Protein AF-A0A316TMM2-F1 (afdb_monomer_lite)

Radius of gyration: 37.66 Å; chains: 1; bounding box: 74×86×118 Å

pLDDT: mean 80.32, std 15.24, range [30.0, 97.62]

Organism: NCBI:txid2201891

Secondary structure (DSSP, 8-state):
-PPPP--EEEEETTEEEEEEESSTT-S-EEEEEESSHHHHHHHHHHHHHHHHTTPPPP--S-SS--------PPPHHHHHHHHHIIIIIIS--S-HHHHHHHHHHHHHHHHHHHHTT--GGG--HHHHHHHHHHHHS--------PPTT--TT-EEEHHHHTTSTTPPPHHHHHHHHHTTSS--S-TTSSS-EEEHHHHHSTTTS-TTS----S--SSSPPPHHHHHHHHHHHHHHHHHHHHTT-----TTTT-PPPPPSSPPPPPPPP--HHHHHHHHTTS-HHHHHHHHHHHHH---HHHHTT-BGGGEE---TTS-EEEEE--EEEEEEEEE-TTS-EEEEEEES--SSGGG-EEEEEPHHHHHHHHHHHHHHTB-TT--B-TTSBSS--SSSTT---HHHHHHHHHHHHHHTT---S-GGG-SSS-----HHHHHHHHHHHHHHTT--HHHHHHHHTSS--S----TT--TT-GGGHHHHHHHHHHHHHHHHH-TT-SS--BS--S-SGGGTTTTTSHHHHHHHHHHTTSB---B-TTS-BEE-HHHHHHHTTS-HHHHHHHHHTTSS-EEEESSSSTT-EEEEEHHHHHHHHHHHHTSEEHHHHHHHTTS-HHHHHHHHHHTT---EE-SSS-EEE-HHHHHHHHHHHHHHHHHHHHEEEHHHHHHHTTS-HHHHHHHHHTTSS-EEPPPTTS--EEEHHHHHHHHHHS--TT---------EEEHHHHHHHH---HHHHHHHHHTTSS-EEEETTEEEEEHHHHHHHHHHH-GGGHHHHH-

Sequence (787 aa):
MSRKLTGSKKRTGAGWTASLPIHRGATKRHAYTFATEDAADRWIAAGITAIESGTSLPVPDTDRPPGRSAETGTAFRAMADPWHAEYYEELRRGKHDRATATKGHLK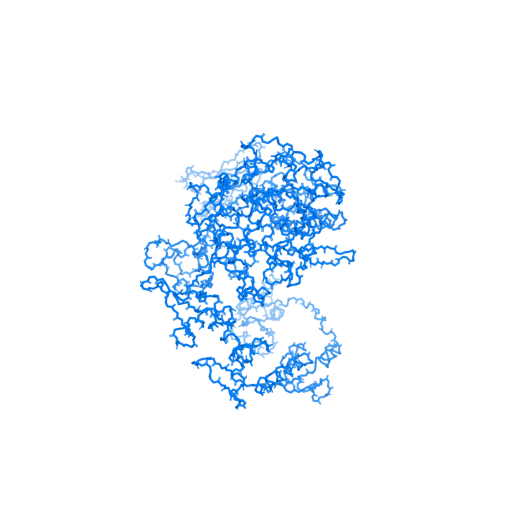RIATFMDERGLTLETMTRQEVKALQASLTRSTTQATVTVPEGIDPTDLVTMAEALALPNMASKSTLKRRKAEGKLVAVDPSATVHRFLVADLYSENILGPTGELRRGPRTGGSLSQDVANDVMWTFHEVCAYALDHGVKVPQDRGSLKMHLTDRLPSAPRQPVSLTRCADIASRLHVVHQLVLWLMRILGLRISEAYGIRVHDVLDQGAGQYGAVAVKAQGGKKFSRTAPHGATVTSDDKEELKTTNSKRVLVVPPVLMDLIRIVIAVFHTDAEGVIRQEARLVPGLRRRDAGGQAAFRKALANAAGAANVDCTPEEDVIDEMFSCTPHDMRRTILSDLDRLEVKDSHTQRFAGHLAGTAVLHRSYLLDDPKLRPAKNIATLIQRELTTNLPVGLAIPTTIRCTTGNQGYLALDGPRIDAELAERGALVLMTDEGGEPLVATAEAAALWDVTPKTARLWMAEGRVPSIPWGGRGSGQERRVRLSDAMALRERLSDRVTLARLADEVHTTYHAVYQLVRAQGLELEAWGERDFIVPATTASWLREHYRHQSELHGRAVPYSVAATTLGTTVAAVEHLVDDGTLDKDERAHDGRRMVTRESLAAAQEMRPSNNRKATEPPVELVTWAEVSTLTGLTGGEIGALVADGTLVRQQYKRRRHVTRVSVLRYLLEHAPDRLQIASD

InterPro domains:
  IPR011010 DNA breaking-rejoining enzyme, catalytic core [SSF56349] (279-462)
  IPR013762 Integrase-like, catalytic domain superfamily [G3DSA:1.10.443.10] (271-477)

Structure (mmCIF, N/CA/C/O backbone):
data_AF-A0A316TMM2-F1
#
_entry.id   AF-A0A316TMM2-F1
#
loop_
_atom_site.group_PDB
_atom_site.id
_atom_site.type_symbol
_atom_site.label_atom_id
_atom_site.label_alt_id
_atom_site.label_comp_id
_atom_site.label_asym_id
_atom_site.label_entity_id
_atom_site.label_seq_id
_atom_site.pdbx_PDB_ins_code
_atom_site.Cartn_x
_atom_site.Cartn_y
_atom_site.Cartn_z
_atom_site.occupancy
_atom_site.B_iso_or_equiv
_atom_site.auth_seq_id
_atom_site.auth_comp_id
_atom_site.auth_asym_id
_atom_site.auth_atom_id
_atom_site.pdbx_PDB_model_num
ATOM 1 N N . MET A 1 1 ? -0.887 15.458 85.164 1.00 46.91 1 MET A N 1
ATOM 2 C CA . MET A 1 1 ? -2.191 14.991 84.641 1.00 46.91 1 MET A CA 1
ATOM 3 C C . MET A 1 1 ? -2.448 15.652 83.293 1.00 46.91 1 MET A C 1
ATOM 5 O O . MET A 1 1 ? -2.540 16.872 83.238 1.00 46.91 1 MET A O 1
ATOM 9 N N . SER A 1 2 ? -2.464 14.891 82.198 1.00 57.72 2 SER A N 1
ATOM 10 C CA . SER A 1 2 ? -2.708 15.433 80.852 1.00 57.72 2 SER A CA 1
ATOM 11 C C . SER A 1 2 ? -4.160 15.903 80.709 1.00 57.72 2 SER A C 1
ATOM 13 O O . SER A 1 2 ? -5.068 15.176 81.109 1.00 57.72 2 SER A O 1
ATOM 15 N N . ARG A 1 3 ? -4.389 17.091 80.126 1.00 69.19 3 ARG A N 1
ATOM 16 C CA . ARG A 1 3 ? -5.742 17.593 79.815 1.00 69.19 3 ARG A CA 1
ATOM 17 C C . ARG A 1 3 ? -6.507 16.569 78.966 1.00 69.19 3 ARG A C 1
ATOM 19 O O . ARG A 1 3 ? -5.929 15.972 78.058 1.00 69.19 3 ARG A O 1
ATOM 26 N N . LYS A 1 4 ? -7.800 16.390 79.259 1.00 78.81 4 LYS A N 1
ATOM 27 C CA . LYS A 1 4 ? -8.692 15.486 78.518 1.00 78.81 4 LYS A CA 1
ATOM 28 C C . LYS A 1 4 ? -8.709 15.886 77.037 1.00 78.81 4 LYS A C 1
ATOM 30 O O . LYS A 1 4 ? -8.880 17.065 76.718 1.00 78.81 4 LYS A O 1
ATOM 35 N N . LEU A 1 5 ? -8.488 14.918 76.149 1.00 84.94 5 LEU A N 1
ATOM 36 C CA . LEU A 1 5 ? -8.497 15.141 74.706 1.00 84.94 5 LEU A CA 1
ATOM 37 C C . LEU A 1 5 ? -9.923 15.519 74.282 1.00 84.94 5 LEU A C 1
ATOM 39 O O . LEU A 1 5 ? -10.862 14.780 74.561 1.00 84.94 5 LEU A O 1
ATOM 43 N N . THR A 1 6 ? -10.094 16.681 73.655 1.00 84.75 6 THR A N 1
ATOM 44 C CA . THR A 1 6 ? -11.406 17.175 73.214 1.00 84.75 6 THR A CA 1
ATOM 45 C C . THR A 1 6 ? -11.407 17.420 71.705 1.00 84.75 6 THR A C 1
ATOM 47 O O . THR A 1 6 ? -10.513 18.068 71.144 1.00 84.75 6 THR A O 1
ATOM 50 N N . GLY A 1 7 ? -12.410 16.855 71.030 1.00 89.12 7 GLY A N 1
ATOM 51 C CA . GLY A 1 7 ? -12.741 17.191 69.647 1.00 89.12 7 GLY A CA 1
ATOM 52 C C . GLY A 1 7 ? -13.481 18.522 69.572 1.00 89.12 7 GLY A C 1
ATOM 53 O O . GLY A 1 7 ? -14.107 18.947 70.541 1.00 89.12 7 GLY A O 1
ATOM 54 N N . SER A 1 8 ? -13.402 19.189 68.425 1.00 91.75 8 SER A N 1
ATOM 55 C CA . SER A 1 8 ? -14.227 20.361 68.124 1.00 91.75 8 SER A CA 1
ATOM 56 C C . SER A 1 8 ? -15.197 20.018 67.001 1.00 91.75 8 SER A C 1
ATOM 58 O O . SER A 1 8 ? -14.819 19.341 66.049 1.00 91.75 8 SER A O 1
ATOM 60 N N . LYS A 1 9 ? -16.440 20.492 67.097 1.00 94.69 9 LYS A N 1
ATOM 61 C CA . LYS A 1 9 ? -17.416 20.442 66.005 1.00 94.69 9 LYS A CA 1
ATOM 62 C C . LYS A 1 9 ? -17.985 21.830 65.741 1.00 94.69 9 LYS A C 1
ATOM 64 O O . LYS A 1 9 ? -18.152 22.618 66.669 1.00 94.69 9 LYS A O 1
ATOM 69 N N . LYS A 1 10 ? -18.255 22.143 64.476 1.00 94.38 10 LYS A N 1
ATOM 70 C CA . LYS A 1 10 ? -18.829 23.418 64.032 1.00 94.38 10 LYS A CA 1
ATOM 71 C C . LYS A 1 10 ? -19.874 23.159 62.952 1.00 94.38 10 LYS A C 1
ATOM 73 O O . LYS A 1 10 ? -19.601 22.437 61.996 1.00 94.38 10 LYS A O 1
ATOM 78 N N . ARG A 1 11 ? -21.043 23.790 63.070 1.00 91.81 11 ARG A N 1
ATOM 79 C CA . ARG A 1 11 ? -22.065 23.773 62.017 1.00 91.81 11 ARG A CA 1
ATOM 80 C C . ARG A 1 11 ? -21.633 24.658 60.841 1.00 91.81 11 ARG A C 1
ATOM 82 O O . ARG A 1 11 ? -21.209 25.797 61.044 1.00 91.81 11 ARG A O 1
ATOM 89 N N . THR A 1 12 ? -21.724 24.136 59.623 1.00 88.94 12 THR A N 1
ATOM 90 C CA . THR A 1 12 ? -21.399 24.811 58.357 1.00 88.94 12 THR A CA 1
ATOM 91 C C . THR A 1 12 ? -22.572 24.695 57.376 1.00 88.94 12 THR A C 1
ATOM 93 O O . THR A 1 12 ? -23.531 23.966 57.624 1.00 88.94 12 THR A O 1
ATOM 96 N N . GLY A 1 13 ? -22.517 25.409 56.245 1.00 74.88 13 GLY A N 1
ATOM 97 C CA . GLY A 1 13 ? -23.555 25.322 55.205 1.00 74.88 13 GLY A CA 1
ATOM 98 C C . GLY A 1 13 ? -23.685 23.937 54.552 1.00 74.88 13 GLY A C 1
ATOM 99 O O . GLY A 1 13 ? -24.710 23.654 53.946 1.00 74.88 13 GLY A O 1
ATOM 100 N N . ALA A 1 14 ? -22.677 23.071 54.703 1.00 76.50 14 ALA A N 1
ATOM 101 C CA . ALA A 1 14 ? -22.643 21.713 54.158 1.00 76.50 14 ALA A CA 1
ATOM 102 C C . ALA A 1 14 ? -22.903 20.617 55.216 1.00 76.50 14 ALA A C 1
ATOM 104 O O . ALA A 1 14 ? -22.797 19.436 54.897 1.00 76.50 14 ALA A O 1
ATOM 105 N N . GLY A 1 15 ? -23.216 20.987 56.467 1.00 91.12 15 GLY A N 1
ATOM 106 C CA . GLY A 1 15 ? -23.473 20.047 57.564 1.00 91.12 15 GLY A CA 1
ATOM 107 C C . GLY A 1 15 ? -22.691 20.377 58.838 1.00 91.12 15 GLY A C 1
ATOM 108 O O . GLY A 1 15 ? -22.650 21.522 59.285 1.00 91.12 15 GLY A O 1
ATOM 109 N N . TRP A 1 16 ? -22.073 19.370 59.447 1.00 94.06 16 TRP A N 1
ATOM 110 C CA . TRP A 1 16 ? -21.306 19.466 60.687 1.00 94.06 16 TRP A CA 1
ATOM 111 C C . TRP A 1 16 ? -19.852 19.088 60.447 1.00 94.06 16 TRP A C 1
ATOM 113 O O . TRP A 1 16 ? -19.550 17.950 60.111 1.00 94.06 16 TRP A O 1
ATOM 123 N N . THR A 1 17 ? -18.932 20.028 60.634 1.00 93.94 17 THR A N 1
ATOM 124 C CA . THR A 1 17 ? -17.498 19.759 60.515 1.00 93.94 17 THR A CA 1
ATOM 125 C C . THR A 1 17 ? -16.932 19.406 61.884 1.00 93.94 17 THR A C 1
ATOM 127 O O . THR A 1 17 ? -16.938 20.250 62.781 1.00 93.94 17 THR A O 1
ATOM 130 N N . ALA A 1 18 ? -16.434 18.181 62.047 1.00 95.12 18 ALA A N 1
ATOM 131 C CA . ALA A 1 18 ? -15.728 17.720 63.241 1.00 95.12 18 ALA A CA 1
ATOM 132 C C . ALA A 1 18 ? -14.215 17.715 63.019 1.00 95.12 18 ALA A C 1
ATOM 134 O O . ALA A 1 18 ? -13.751 17.448 61.914 1.00 95.12 18 ALA A O 1
ATOM 135 N N . SER A 1 19 ? -13.436 17.989 64.068 1.00 94.44 19 SER A N 1
ATOM 136 C CA . SER A 1 19 ? -11.977 18.040 64.011 1.00 94.44 19 SER A CA 1
ATOM 137 C C . SER A 1 19 ? -11.296 17.478 65.261 1.00 94.44 19 SER A C 1
ATOM 139 O O . SER A 1 19 ? -11.623 17.858 66.391 1.00 94.44 19 SER A O 1
ATOM 141 N N . LEU A 1 20 ? -10.267 16.650 65.051 1.00 94.38 20 LEU A N 1
ATOM 142 C CA . LEU A 1 20 ? -9.428 16.025 66.081 1.00 94.38 20 LEU A CA 1
ATOM 143 C C . LEU A 1 20 ? -7.930 16.114 65.728 1.00 94.38 20 LEU A C 1
ATOM 145 O O . LEU A 1 20 ? -7.584 16.075 64.549 1.00 94.38 20 LEU A O 1
ATOM 149 N N . PRO A 1 21 ? -7.025 16.238 66.717 1.00 90.56 21 PRO A N 1
ATOM 150 C CA . PRO A 1 21 ? -5.578 16.175 66.483 1.00 90.56 21 PRO A CA 1
ATOM 151 C C . PRO A 1 21 ? -5.151 14.785 65.984 1.00 90.56 21 PRO A C 1
ATOM 153 O O . PRO A 1 21 ? -5.774 13.798 66.344 1.00 90.56 21 PRO A O 1
ATOM 156 N N . ILE A 1 22 ? -4.090 14.691 65.173 1.00 87.56 22 ILE A N 1
ATOM 157 C CA . ILE A 1 22 ? -3.657 13.407 64.566 1.00 87.56 22 ILE A CA 1
ATOM 158 C C . ILE A 1 22 ? -3.172 12.398 65.627 1.00 87.56 22 ILE A C 1
ATOM 160 O O . ILE A 1 22 ? -3.394 11.201 65.499 1.00 87.56 22 ILE A O 1
ATOM 164 N N . HIS A 1 23 ? -2.524 12.888 66.683 1.00 87.00 23 HIS A N 1
ATOM 165 C CA . HIS A 1 23 ? -2.129 12.131 67.873 1.00 87.00 23 HIS A CA 1
ATOM 166 C C . HIS A 1 23 ? -2.121 13.068 69.091 1.00 87.00 23 HIS A C 1
ATOM 168 O O . HIS A 1 23 ? -2.239 14.292 68.953 1.00 87.00 23 HIS A O 1
ATOM 174 N N . ARG A 1 24 ? -1.988 12.525 70.308 1.00 84.88 24 ARG A N 1
ATOM 175 C CA . ARG A 1 24 ? -1.976 13.329 71.541 1.00 84.88 24 ARG A CA 1
ATOM 176 C C . ARG A 1 24 ? -0.787 14.304 71.527 1.00 84.88 24 ARG A C 1
ATOM 178 O O . ARG A 1 24 ? 0.359 13.884 71.455 1.00 84.88 24 ARG A O 1
ATOM 185 N N . GLY A 1 25 ? -1.076 15.606 71.599 1.00 80.88 25 GLY A N 1
ATOM 186 C CA . GLY A 1 25 ? -0.070 16.678 71.543 1.00 80.88 25 GLY A CA 1
ATOM 187 C C . GLY A 1 25 ? 0.199 17.254 70.146 1.00 80.88 25 GLY A C 1
ATOM 188 O O . GLY A 1 25 ? 0.911 18.250 70.043 1.00 80.88 25 GLY A O 1
ATOM 189 N N . ALA A 1 26 ? -0.395 16.699 69.082 1.00 84.12 26 ALA A N 1
ATOM 190 C CA . ALA A 1 26 ? -0.230 17.220 67.726 1.00 84.12 26 ALA A CA 1
ATOM 191 C C . ALA A 1 26 ? -0.921 18.583 67.539 1.00 84.12 26 ALA A C 1
ATOM 193 O O . ALA A 1 26 ? -2.089 18.759 67.892 1.00 84.12 26 ALA A O 1
ATOM 194 N N . THR A 1 27 ? -0.226 19.525 66.898 1.00 81.44 27 THR A N 1
ATOM 195 C CA . THR A 1 27 ? -0.808 20.798 66.434 1.00 81.44 27 THR A CA 1
ATOM 196 C C . THR A 1 27 ? -1.658 20.618 65.176 1.00 81.44 27 THR A C 1
ATOM 198 O O . THR A 1 27 ? -2.651 21.321 64.995 1.00 81.44 27 THR A O 1
ATOM 201 N N . LYS A 1 28 ? -1.310 19.649 64.318 1.00 83.38 28 LYS A N 1
ATOM 202 C CA . LYS A 1 28 ? -2.111 19.281 63.143 1.00 83.38 28 LYS A CA 1
ATOM 203 C C . LYS A 1 28 ? -3.368 18.517 63.555 1.00 83.38 28 LYS A C 1
ATOM 205 O O . LYS A 1 28 ? -3.311 17.607 64.384 1.00 83.38 28 LYS A O 1
ATOM 210 N N . ARG A 1 29 ? -4.493 18.868 62.928 1.00 92.31 29 ARG A N 1
ATOM 211 C CA . ARG A 1 29 ? -5.802 18.243 63.138 1.00 92.31 29 ARG A CA 1
ATOM 212 C C . ARG A 1 29 ? -6.360 17.719 61.819 1.00 92.31 29 ARG A C 1
ATOM 214 O O . ARG A 1 29 ? -6.248 18.400 60.805 1.00 92.31 29 ARG A O 1
ATOM 221 N N . HIS A 1 30 ? -6.987 16.547 61.849 1.00 91.81 30 HIS A N 1
ATOM 222 C CA . HIS A 1 30 ? -7.871 16.095 60.779 1.00 91.81 30 HIS A CA 1
ATOM 223 C C . HIS A 1 30 ? -9.263 16.672 61.004 1.00 91.81 30 HIS A C 1
ATOM 225 O O . HIS A 1 30 ? -9.721 16.763 62.145 1.00 91.81 30 HIS A O 1
ATOM 231 N N . ALA A 1 31 ? -9.914 17.088 59.922 1.00 91.75 31 ALA A N 1
ATOM 232 C CA . ALA A 1 31 ? -11.282 17.571 59.946 1.00 91.75 31 ALA A CA 1
ATOM 233 C C . ALA A 1 31 ? -12.093 16.908 58.832 1.00 91.75 31 ALA A C 1
ATOM 235 O O . ALA A 1 31 ? -11.601 16.786 57.712 1.00 91.75 31 ALA A O 1
ATOM 236 N N . TYR A 1 32 ? -13.325 16.517 59.147 1.00 91.12 32 TYR A N 1
ATOM 237 C CA . TYR A 1 32 ? -14.276 15.924 58.209 1.00 91.12 32 TYR A CA 1
ATOM 238 C C . TYR A 1 32 ? -15.649 16.566 58.379 1.00 91.12 32 TYR A C 1
ATOM 240 O O . TYR A 1 32 ? -15.996 17.018 59.473 1.00 91.12 32 TYR A O 1
ATOM 248 N N . THR A 1 33 ? -16.424 16.614 57.297 1.00 88.88 33 THR A N 1
ATOM 249 C CA . THR A 1 33 ? -17.780 17.172 57.293 1.00 88.88 33 THR A CA 1
ATOM 250 C C . THR A 1 33 ? -18.802 16.049 57.180 1.00 88.88 33 THR A C 1
ATOM 252 O O . THR A 1 33 ? -18.684 15.178 56.326 1.00 88.88 33 THR A O 1
ATOM 255 N N . PHE A 1 34 ? -19.807 16.090 58.047 1.00 89.69 34 PHE A N 1
ATOM 256 C CA . PHE A 1 34 ? -20.859 15.094 58.191 1.00 89.69 34 PHE A CA 1
ATOM 257 C C . PHE A 1 34 ? -22.221 15.725 57.912 1.00 89.69 34 PHE A C 1
ATOM 259 O O . PHE A 1 34 ? -22.448 16.886 58.248 1.00 89.69 34 PHE A O 1
ATOM 266 N N . ALA A 1 35 ? -23.154 14.958 57.349 1.00 83.38 35 ALA A N 1
ATOM 267 C CA . ALA A 1 35 ? -24.509 15.448 57.090 1.00 83.38 35 ALA A CA 1
ATOM 268 C C . ALA A 1 35 ? -25.302 15.728 58.384 1.00 83.38 35 ALA A C 1
ATOM 270 O O . ALA A 1 35 ? -26.128 16.638 58.417 1.00 83.38 35 ALA A O 1
ATOM 271 N N . THR A 1 36 ? -25.035 14.977 59.461 1.00 90.88 36 THR A N 1
ATOM 272 C CA . THR A 1 36 ? -25.742 15.084 60.747 1.00 90.88 36 THR A CA 1
ATOM 273 C C . THR A 1 36 ? -24.783 15.297 61.916 1.00 90.88 36 THR A C 1
ATOM 275 O O . THR A 1 36 ? -23.612 14.915 61.860 1.00 90.88 36 THR A O 1
ATOM 278 N N . GLU A 1 37 ? -25.295 15.906 62.987 1.00 93.69 37 GLU A N 1
ATOM 279 C CA . GLU A 1 37 ? -24.535 16.142 64.218 1.00 93.69 37 GLU A CA 1
ATOM 280 C C . GLU A 1 37 ? -24.121 14.820 64.882 1.00 93.69 37 GLU A C 1
ATOM 282 O O . GLU A 1 37 ? -22.956 14.644 65.228 1.00 93.69 37 GLU A O 1
ATOM 287 N N . ASP A 1 38 ? -25.027 13.839 64.926 1.00 89.88 38 ASP A N 1
ATOM 288 C CA . ASP A 1 38 ? -24.767 12.510 65.495 1.00 89.88 38 ASP A CA 1
ATOM 289 C C . ASP A 1 38 ? -23.638 11.755 64.777 1.00 89.88 38 ASP A C 1
ATOM 291 O O . ASP A 1 38 ? -22.884 10.995 65.388 1.00 89.88 38 ASP A O 1
ATOM 295 N N . ALA A 1 39 ? -23.500 11.929 63.458 1.00 87.44 39 ALA A N 1
ATOM 296 C CA . ALA A 1 39 ? -22.409 11.319 62.701 1.00 87.44 39 ALA A CA 1
ATOM 297 C C . ALA A 1 39 ? -21.058 11.973 63.035 1.00 87.44 39 ALA A C 1
ATOM 299 O O . ALA A 1 39 ? -20.068 11.262 63.222 1.00 87.44 39 ALA A O 1
ATOM 300 N N . ALA A 1 40 ? -21.039 13.300 63.188 1.00 92.44 40 ALA A N 1
ATOM 301 C CA . ALA A 1 40 ? -19.873 14.033 63.667 1.00 92.44 40 ALA A CA 1
ATOM 302 C C . ALA A 1 40 ? -19.483 13.612 65.097 1.00 92.44 40 ALA A C 1
ATOM 304 O O . ALA A 1 40 ? -18.301 13.399 65.369 1.00 92.44 40 ALA A O 1
ATOM 305 N N . ASP A 1 41 ? -20.458 13.418 65.988 1.00 92.50 41 ASP A N 1
ATOM 306 C CA . ASP A 1 41 ? -20.218 13.000 67.374 1.00 92.50 41 ASP A CA 1
ATOM 307 C C . ASP A 1 41 ? -19.685 11.570 67.477 1.00 92.50 41 ASP A C 1
ATOM 309 O O . ASP A 1 41 ? -18.711 11.326 68.193 1.00 92.50 41 ASP A O 1
ATOM 313 N N . ARG A 1 42 ? -20.246 10.629 66.707 1.00 91.31 42 ARG A N 1
ATOM 314 C CA . ARG A 1 42 ? -19.729 9.251 66.632 1.00 91.31 42 ARG A CA 1
ATOM 315 C C . ARG A 1 42 ? -18.298 9.206 66.112 1.00 91.31 42 ARG A C 1
ATOM 317 O O . ARG A 1 42 ? -17.479 8.467 66.656 1.00 91.31 42 ARG A O 1
ATOM 324 N N . TRP A 1 43 ? -17.979 10.015 65.102 1.00 94.56 43 TRP A N 1
ATOM 325 C CA . TRP A 1 43 ? -16.618 10.098 64.582 1.00 94.56 43 TRP A CA 1
ATOM 326 C C . TRP A 1 43 ? -15.644 10.703 65.601 1.00 94.56 43 TRP A C 1
ATOM 328 O O . TRP A 1 43 ? -14.542 10.183 65.767 1.00 94.56 43 TRP A O 1
ATOM 338 N N . ILE A 1 44 ? -16.048 11.747 66.338 1.00 94.19 44 ILE A N 1
ATOM 339 C CA . ILE A 1 44 ? -15.223 12.316 67.414 1.00 94.19 44 ILE A CA 1
ATOM 340 C C . ILE A 1 44 ? -14.973 11.275 68.511 1.00 94.19 44 ILE A C 1
ATOM 342 O O . ILE A 1 44 ? -13.835 11.122 68.951 1.00 94.19 44 ILE A O 1
ATOM 346 N N . ALA A 1 45 ? -16.004 10.546 68.941 1.00 92.44 45 ALA A N 1
ATOM 347 C CA . ALA A 1 45 ? -15.867 9.512 69.962 1.00 92.44 45 ALA A CA 1
ATOM 348 C C . ALA A 1 45 ? -14.899 8.403 69.514 1.00 92.44 45 ALA A C 1
ATOM 350 O O . ALA A 1 45 ? -13.937 8.111 70.222 1.00 92.44 45 ALA A O 1
ATOM 351 N N . ALA A 1 46 ? -15.087 7.867 68.303 1.00 91.19 46 ALA A N 1
ATOM 352 C CA . ALA A 1 46 ? -14.216 6.839 67.737 1.00 91.19 46 ALA A CA 1
ATOM 353 C C . ALA A 1 46 ? -12.773 7.335 67.534 1.00 91.19 46 ALA A C 1
ATOM 355 O O . ALA A 1 46 ? -11.819 6.606 67.797 1.00 91.19 46 ALA A O 1
ATOM 356 N N . GLY A 1 47 ? -12.595 8.588 67.107 1.00 94.31 47 GLY A N 1
ATOM 357 C CA . GLY A 1 47 ? -11.279 9.193 66.929 1.00 94.31 47 GLY A CA 1
ATOM 358 C C . GLY A 1 47 ? -10.533 9.431 68.245 1.00 94.31 47 GLY A C 1
ATOM 359 O O . GLY A 1 47 ? -9.320 9.241 68.292 1.00 94.31 47 GLY A O 1
ATOM 360 N N . ILE A 1 48 ? -11.233 9.791 69.328 1.00 93.12 48 ILE A N 1
ATOM 361 C CA . ILE A 1 48 ? -10.626 9.889 70.666 1.00 93.12 4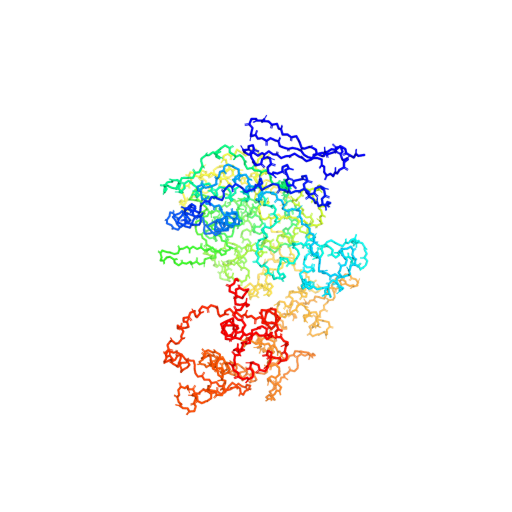8 ILE A CA 1
ATOM 362 C C . ILE A 1 48 ? -10.141 8.511 71.119 1.00 93.12 48 ILE A C 1
ATOM 364 O O . ILE A 1 48 ? -8.982 8.396 71.512 1.00 93.12 48 ILE A O 1
ATOM 368 N N . THR A 1 49 ? -10.974 7.473 70.989 1.00 90.12 49 THR A N 1
ATOM 369 C CA . THR A 1 49 ? -10.581 6.094 71.309 1.00 90.12 49 THR A CA 1
ATOM 370 C C . THR A 1 49 ? -9.362 5.665 70.498 1.00 90.12 49 THR A C 1
ATOM 372 O O . THR A 1 49 ? -8.408 5.165 71.082 1.00 90.12 49 THR A O 1
ATOM 375 N N . ALA A 1 50 ? -9.341 5.944 69.189 1.00 90.12 50 ALA A N 1
ATOM 376 C CA . ALA A 1 50 ? -8.233 5.571 68.315 1.00 90.12 50 ALA A CA 1
ATOM 377 C C . ALA A 1 50 ? -6.905 6.236 68.718 1.00 90.12 50 ALA A C 1
ATOM 379 O O . ALA A 1 50 ? -5.864 5.579 68.726 1.00 90.12 50 ALA A O 1
ATOM 380 N N . ILE A 1 51 ? -6.936 7.521 69.092 1.00 90.56 51 ILE A N 1
ATOM 381 C CA . ILE A 1 51 ? -5.749 8.250 69.565 1.00 90.56 51 ILE A CA 1
ATOM 382 C C . ILE A 1 51 ? -5.275 7.707 70.916 1.00 90.56 51 ILE A C 1
ATOM 384 O O . ILE A 1 51 ? -4.070 7.645 71.161 1.00 90.56 51 ILE A O 1
ATOM 388 N N . GLU A 1 52 ? -6.198 7.327 71.800 1.00 88.88 52 GLU A N 1
ATOM 389 C CA . GLU A 1 52 ? -5.865 6.747 73.103 1.00 88.88 52 GLU A CA 1
ATOM 390 C C . GLU A 1 52 ? -5.279 5.334 72.982 1.00 88.88 52 GLU A C 1
ATOM 392 O O . GLU A 1 52 ? -4.388 4.992 73.758 1.00 88.88 52 GLU A O 1
ATOM 397 N N . SER A 1 53 ? -5.688 4.556 71.975 1.00 86.19 53 SER A N 1
ATOM 398 C CA . SER A 1 53 ? -5.142 3.227 71.667 1.00 86.19 53 SER A CA 1
ATOM 399 C C . SER A 1 53 ? -3.930 3.234 70.725 1.00 86.19 53 SER A C 1
ATOM 401 O O . SER A 1 53 ? -3.441 2.166 70.365 1.00 86.19 53 SER A O 1
ATOM 403 N N . GLY A 1 54 ? -3.430 4.403 70.306 1.00 87.12 54 GLY A N 1
ATOM 404 C CA . GLY A 1 54 ? -2.274 4.512 69.402 1.00 87.12 54 GLY A CA 1
ATOM 405 C C . GLY A 1 54 ? -2.542 4.063 67.958 1.00 87.12 54 GLY A C 1
ATOM 406 O O . GLY A 1 54 ? -1.607 3.824 67.198 1.00 87.12 54 GLY A O 1
ATOM 407 N N . THR A 1 55 ? -3.810 3.952 67.571 1.00 85.06 55 THR A N 1
ATOM 408 C CA . THR A 1 55 ? -4.262 3.578 66.223 1.00 85.06 55 THR A CA 1
ATOM 409 C C . THR A 1 55 ? -4.589 4.810 65.374 1.00 85.06 55 THR A C 1
ATOM 411 O O . THR A 1 55 ? -4.881 5.887 65.895 1.00 85.06 55 THR A O 1
ATOM 414 N N . SER A 1 56 ? -4.549 4.670 64.047 1.00 84.19 56 SER A N 1
ATOM 415 C CA . SER A 1 56 ? -4.885 5.760 63.121 1.00 84.19 56 SER A CA 1
ATOM 416 C C . SER A 1 56 ? -6.345 6.199 63.254 1.00 84.19 56 SER A C 1
ATOM 418 O O . SER A 1 56 ? -7.229 5.371 63.471 1.00 84.19 56 SER A O 1
ATOM 420 N N . LEU A 1 57 ? -6.605 7.497 63.066 1.00 87.25 57 LEU A N 1
ATOM 421 C CA . LEU A 1 57 ? -7.965 8.039 63.057 1.00 87.25 57 LEU A CA 1
ATOM 422 C C . LEU A 1 57 ? -8.846 7.317 62.019 1.00 87.25 57 LEU A C 1
ATOM 424 O O . LEU A 1 57 ? -8.389 7.105 60.893 1.00 87.25 57 LEU A O 1
ATOM 428 N N . PRO A 1 58 ? -10.105 6.984 62.356 1.00 85.94 58 PRO A N 1
ATOM 429 C CA . PRO A 1 58 ? -11.020 6.366 61.408 1.00 85.94 58 PRO A CA 1
ATOM 430 C C . PRO A 1 58 ? -11.285 7.330 60.248 1.00 85.94 58 PRO A C 1
ATOM 432 O O . PRO A 1 58 ? -11.624 8.497 60.468 1.00 85.94 58 PRO A O 1
ATOM 435 N N . VAL A 1 59 ? -11.126 6.854 59.014 1.00 82.94 59 VAL A N 1
ATOM 436 C CA . VAL A 1 59 ? -11.551 7.595 57.822 1.00 82.94 59 VAL A CA 1
ATOM 437 C C . VAL A 1 59 ? -13.073 7.470 57.760 1.00 82.94 59 VAL A C 1
ATOM 439 O O . VAL A 1 59 ? -13.571 6.347 57.670 1.00 82.94 59 VAL A O 1
ATOM 442 N N . PRO A 1 60 ? -13.833 8.570 57.899 1.00 72.69 60 PRO A N 1
ATOM 443 C CA . PRO A 1 60 ? -15.275 8.490 57.790 1.00 72.69 60 PRO A CA 1
ATOM 444 C C . PRO A 1 60 ? -15.641 8.122 56.354 1.00 72.69 60 PRO A C 1
ATOM 446 O O . PRO A 1 60 ? -14.955 8.507 55.409 1.00 72.69 60 PRO A O 1
ATOM 449 N N . ASP A 1 61 ? -16.709 7.346 56.214 1.00 58.41 61 ASP A N 1
ATOM 450 C CA . ASP A 1 61 ? -17.204 6.806 54.948 1.00 58.41 61 ASP A CA 1
ATOM 451 C C . ASP A 1 61 ? -17.843 7.931 54.105 1.00 58.41 61 ASP A C 1
ATOM 453 O O . ASP A 1 61 ? -19.058 8.017 53.943 1.00 58.41 61 ASP A O 1
ATOM 457 N N . THR A 1 62 ? -17.029 8.903 53.683 1.00 49.53 62 THR A N 1
ATOM 458 C CA . THR A 1 62 ? -17.470 10.169 53.076 1.00 49.53 62 THR A CA 1
ATOM 459 C C . THR A 1 62 ? -17.237 10.247 51.574 1.00 49.53 62 THR A C 1
ATOM 461 O O . THR A 1 62 ? -17.266 11.346 51.043 1.00 49.53 62 THR A O 1
ATOM 464 N N . ASP A 1 63 ? -17.045 9.128 50.872 1.00 39.50 63 ASP A N 1
ATOM 465 C CA . ASP A 1 63 ? -16.914 9.147 49.403 1.00 39.50 63 ASP A CA 1
ATOM 466 C C . ASP A 1 63 ? -17.467 7.896 48.705 1.00 39.50 63 ASP A C 1
ATOM 468 O O . ASP A 1 63 ? -16.995 7.466 47.650 1.00 39.50 63 ASP A O 1
ATOM 472 N N . ARG A 1 64 ? -18.556 7.338 49.237 1.00 35.19 64 ARG A N 1
ATOM 473 C CA . ARG A 1 64 ? -19.491 6.598 48.393 1.00 35.19 64 ARG A CA 1
ATOM 474 C C . ARG A 1 64 ? -20.783 7.405 48.340 1.00 35.19 64 ARG A C 1
ATOM 476 O O . ARG A 1 64 ? -21.436 7.529 49.377 1.00 35.19 64 ARG A O 1
ATOM 483 N N . PRO A 1 65 ? -21.180 7.979 47.183 1.00 34.84 65 PRO A N 1
ATOM 484 C CA . PRO A 1 65 ? -22.560 8.422 47.049 1.00 34.84 65 PRO A CA 1
ATOM 485 C C . PRO A 1 65 ? -23.443 7.231 47.443 1.00 34.84 65 PRO A C 1
ATOM 487 O O . PRO A 1 65 ? -23.044 6.091 47.160 1.00 34.84 65 PRO A O 1
ATOM 490 N N . PRO A 1 66 ? -24.579 7.458 48.134 1.00 32.56 66 PRO A N 1
ATOM 491 C CA . PRO A 1 66 ? -25.465 6.372 48.526 1.00 32.56 66 PRO A CA 1
ATOM 492 C C . PRO A 1 66 ? -25.665 5.519 47.289 1.00 32.56 66 PRO A C 1
ATOM 494 O O . PRO A 1 66 ? -25.965 6.070 46.225 1.00 32.56 66 PRO A O 1
ATOM 497 N N . GLY A 1 67 ? -25.352 4.224 47.414 1.00 33.44 67 GLY A N 1
ATOM 498 C CA . GLY A 1 67 ? -25.422 3.294 46.305 1.00 33.44 67 GLY A CA 1
ATOM 499 C C . GLY A 1 67 ? -26.718 3.577 45.577 1.00 33.44 67 GLY A C 1
ATOM 500 O O . GLY A 1 67 ? -27.791 3.450 46.170 1.00 33.44 67 GLY A O 1
ATOM 501 N N . ARG A 1 68 ? -26.605 4.055 44.330 1.00 36.53 68 ARG A N 1
ATOM 502 C CA . ARG A 1 68 ? -27.734 4.040 43.418 1.00 36.53 68 ARG A CA 1
ATOM 503 C C . ARG A 1 68 ? -28.235 2.612 43.532 1.00 36.53 68 ARG A C 1
ATOM 505 O O . ARG A 1 68 ? -27.514 1.678 43.173 1.00 36.53 68 ARG A O 1
ATOM 512 N N . SER A 1 69 ? -29.436 2.448 44.084 1.00 33.84 69 SER A N 1
ATOM 513 C CA . SER A 1 69 ? -30.275 1.309 43.742 1.00 33.84 69 SER A CA 1
ATOM 514 C C . SER A 1 69 ? -30.050 1.068 42.263 1.00 33.84 69 SER A C 1
ATOM 516 O O . SER A 1 69 ? -30.024 2.060 41.534 1.00 33.84 69 SER A O 1
ATOM 518 N N . ALA A 1 70 ? -29.794 -0.174 41.855 1.00 37.53 70 ALA A N 1
ATOM 519 C CA . ALA A 1 70 ? -29.617 -0.547 40.461 1.00 37.53 70 ALA A CA 1
ATOM 520 C C . ALA A 1 70 ? -30.819 -0.039 39.646 1.00 37.53 70 ALA A C 1
ATOM 522 O O . ALA A 1 70 ? -31.809 -0.736 39.456 1.00 37.53 70 ALA A O 1
ATOM 523 N N . GLU A 1 71 ? -30.768 1.229 39.247 1.00 43.72 71 GLU A N 1
ATOM 524 C CA . GLU A 1 71 ? -31.708 1.842 38.348 1.00 43.72 71 GLU A CA 1
ATOM 525 C C . GLU A 1 71 ? -31.396 1.157 37.035 1.00 43.72 71 GLU A C 1
ATOM 527 O O . GLU A 1 71 ? -30.258 1.154 36.560 1.00 43.72 71 GLU A O 1
ATOM 532 N N . THR A 1 72 ? -32.423 0.508 36.513 1.00 61.53 72 THR A N 1
ATOM 533 C CA . THR A 1 72 ? -32.531 -0.100 35.196 1.00 61.53 72 THR A CA 1
ATOM 534 C C . THR A 1 72 ? -32.313 0.960 34.114 1.00 61.53 72 THR A C 1
ATOM 536 O O . THR A 1 72 ? -33.242 1.345 33.410 1.00 61.53 72 THR A O 1
ATOM 539 N N . GLY A 1 73 ? -31.110 1.520 34.046 1.00 73.69 73 GLY A N 1
ATOM 540 C CA . GLY A 1 73 ? -30.712 2.472 33.029 1.00 73.69 73 GLY A CA 1
ATOM 541 C C . GLY A 1 73 ? -30.345 1.746 31.743 1.00 73.69 73 GLY A C 1
ATOM 542 O O . GLY A 1 73 ? -29.942 0.579 31.740 1.00 73.69 73 GLY A O 1
ATOM 543 N N . THR A 1 74 ? -30.471 2.450 30.633 1.00 89.56 74 THR A N 1
ATOM 544 C CA . THR A 1 74 ? -30.217 1.915 29.306 1.00 89.56 74 THR A CA 1
ATOM 545 C C . THR A 1 74 ? -28.714 1.768 29.087 1.00 89.56 74 THR A C 1
ATOM 547 O O . THR A 1 74 ? -27.955 2.746 29.087 1.00 89.56 74 THR A O 1
ATOM 550 N N . ALA A 1 75 ? -28.266 0.530 28.876 1.00 91.00 75 ALA A N 1
ATOM 551 C CA . ALA A 1 75 ? -26.882 0.245 28.518 1.00 91.00 75 ALA A CA 1
ATOM 552 C C . ALA A 1 75 ? -26.523 0.913 27.180 1.00 91.00 75 ALA A C 1
ATOM 554 O O . ALA A 1 75 ? -27.300 0.869 26.227 1.00 91.00 75 ALA A O 1
ATOM 555 N N . PHE A 1 76 ? -25.314 1.471 27.066 1.00 93.06 76 PHE A N 1
ATOM 556 C CA . PHE A 1 76 ? -24.874 2.167 25.848 1.00 93.06 76 PHE A CA 1
ATOM 557 C C . PHE A 1 76 ? -24.995 1.297 24.591 1.00 93.06 76 PHE A C 1
ATOM 559 O O . PHE A 1 76 ? -25.489 1.757 23.563 1.00 93.06 76 PHE A O 1
ATOM 566 N N . ARG A 1 77 ? -24.598 0.019 24.683 1.00 91.19 77 ARG A N 1
ATOM 567 C CA . ARG A 1 77 ? -24.670 -0.924 23.555 1.00 91.19 77 ARG A CA 1
ATOM 568 C C . ARG A 1 77 ? -26.088 -1.156 23.050 1.00 91.19 77 ARG A C 1
ATOM 570 O O . ARG A 1 77 ? -26.266 -1.310 21.848 1.00 91.19 77 ARG A O 1
ATOM 577 N N . ALA A 1 78 ? -27.080 -1.104 23.941 1.00 91.44 78 ALA A N 1
ATOM 578 C CA . ALA A 1 78 ? -28.475 -1.299 23.568 1.00 91.44 78 ALA A CA 1
ATOM 579 C C . ALA A 1 78 ? -28.958 -0.243 22.562 1.00 91.44 78 ALA A C 1
ATOM 581 O O . ALA A 1 78 ? -29.810 -0.560 21.746 1.00 91.44 78 ALA A O 1
ATOM 582 N N . MET A 1 79 ? -28.396 0.973 22.583 1.00 95.00 79 MET A N 1
ATOM 583 C CA . MET A 1 79 ? -28.700 2.029 21.603 1.00 95.00 79 MET A CA 1
ATOM 584 C C . MET A 1 79 ? -27.646 2.134 20.495 1.00 95.00 79 MET A C 1
ATOM 586 O O . MET A 1 79 ? -27.971 2.452 19.355 1.00 95.00 79 MET A O 1
ATOM 590 N N . ALA A 1 80 ? -26.381 1.855 20.811 1.00 91.00 80 ALA A N 1
ATOM 591 C CA . ALA A 1 80 ? -25.281 1.954 19.860 1.00 91.00 80 ALA A CA 1
ATOM 592 C C . ALA A 1 80 ? -25.361 0.928 18.722 1.00 91.00 80 ALA A C 1
ATOM 594 O O . ALA A 1 80 ? -25.050 1.278 17.583 1.00 91.00 80 ALA A O 1
ATOM 595 N N . ASP A 1 81 ? -25.745 -0.317 19.020 1.00 91.19 81 ASP A N 1
ATOM 596 C CA . ASP A 1 81 ? -25.815 -1.379 18.012 1.00 91.19 81 ASP A CA 1
ATOM 597 C C . ASP A 1 81 ? -26.972 -1.136 17.015 1.00 91.19 81 ASP A C 1
ATOM 599 O O . ASP A 1 81 ? -26.702 -1.163 15.811 1.00 91.19 81 ASP A O 1
ATOM 603 N N . PRO A 1 82 ? -28.208 -0.788 17.450 1.00 91.62 82 PRO A N 1
ATOM 604 C CA . PRO A 1 82 ? -29.279 -0.380 16.536 1.00 91.62 82 PRO A CA 1
ATOM 605 C C . PRO A 1 82 ? -28.951 0.878 15.733 1.00 91.62 82 PRO A C 1
ATOM 607 O O . PRO A 1 82 ? -29.120 0.873 14.519 1.00 91.62 82 PRO A O 1
ATOM 610 N N . TRP A 1 83 ? -28.393 1.920 16.364 1.00 95.38 83 TRP A N 1
ATOM 611 C CA . TRP A 1 83 ? -27.959 3.121 15.641 1.00 95.38 83 TRP A CA 1
ATOM 612 C C . TRP A 1 83 ? -26.934 2.790 14.552 1.00 95.38 83 TRP A C 1
ATOM 614 O O . TRP A 1 83 ? -26.989 3.328 13.447 1.00 95.38 83 TRP A O 1
ATOM 624 N N . HIS A 1 84 ? -25.976 1.905 14.849 1.00 91.25 84 HIS A N 1
ATOM 625 C CA . HIS A 1 84 ? -24.969 1.493 13.875 1.00 91.25 84 HIS A CA 1
ATOM 626 C C . HIS A 1 84 ? -25.604 0.761 12.690 1.00 91.25 84 HIS A C 1
ATOM 628 O O . HIS A 1 84 ? -25.283 1.095 11.545 1.00 91.25 84 HIS A O 1
ATOM 634 N N . ALA A 1 85 ? -26.511 -0.182 12.964 1.00 85.94 85 ALA A N 1
ATOM 635 C CA . ALA A 1 85 ? -27.253 -0.922 11.949 1.00 85.94 85 ALA A CA 1
ATOM 636 C C . ALA A 1 85 ? -28.104 0.020 11.083 1.00 85.94 85 ALA A C 1
ATOM 638 O O . ALA A 1 85 ? -27.941 0.043 9.862 1.00 85.94 85 ALA A O 1
ATOM 639 N N . GLU A 1 86 ? -28.911 0.887 11.695 1.00 87.31 86 GLU A N 1
ATOM 640 C CA . GLU A 1 86 ? -29.741 1.848 10.968 1.00 87.31 86 GLU A CA 1
ATOM 641 C C . GLU A 1 86 ? -28.876 2.791 10.117 1.00 87.31 86 GLU A C 1
ATOM 643 O O . GLU A 1 86 ? -29.074 2.933 8.910 1.00 87.31 86 GLU A O 1
ATOM 648 N N . TYR A 1 87 ? -27.844 3.402 10.702 1.00 87.06 87 TYR A N 1
ATOM 649 C CA . TYR A 1 87 ? -27.034 4.402 10.009 1.00 87.06 87 TYR A CA 1
ATOM 650 C C . TYR A 1 87 ? -26.204 3.800 8.865 1.00 87.06 87 TYR A C 1
ATOM 652 O O . TYR A 1 87 ? -26.184 4.339 7.752 1.00 87.06 87 TYR A O 1
ATOM 660 N N . TYR A 1 88 ? -25.489 2.701 9.116 1.00 83.62 88 TYR A N 1
ATOM 661 C CA . TYR A 1 88 ? -24.518 2.149 8.166 1.00 83.62 88 TYR A CA 1
ATOM 662 C C . TYR A 1 88 ? -25.071 1.019 7.295 1.00 83.62 88 TYR A C 1
ATOM 664 O O . TYR A 1 88 ? -24.608 0.877 6.160 1.00 83.62 88 TYR A O 1
ATOM 672 N N . GLU A 1 89 ? -26.016 0.220 7.787 1.00 78.44 89 GLU A N 1
ATOM 673 C CA . GLU A 1 89 ? -26.529 -0.963 7.084 1.00 78.44 89 GLU A CA 1
ATOM 674 C C . GLU A 1 89 ? -27.839 -0.641 6.347 1.00 78.44 89 GLU A C 1
ATOM 676 O O . GLU A 1 89 ? -27.926 -0.883 5.139 1.00 78.44 89 GLU A O 1
ATOM 681 N N . GLU A 1 90 ? -28.801 0.003 7.014 1.00 80.94 90 GLU A N 1
ATOM 682 C CA . GLU A 1 90 ? -30.112 0.339 6.435 1.00 80.94 90 GLU A CA 1
ATOM 683 C C . GLU A 1 90 ? -30.059 1.605 5.571 1.00 80.94 90 GLU A C 1
ATOM 685 O O . GLU A 1 90 ? -30.340 1.567 4.370 1.00 80.94 90 GLU A O 1
ATOM 690 N N . LEU A 1 91 ? -29.612 2.727 6.145 1.00 79.12 91 LEU A N 1
ATOM 691 C CA . LEU A 1 91 ? -29.485 4.017 5.457 1.00 79.12 91 LEU A CA 1
ATOM 692 C C . LEU A 1 91 ? -28.241 4.094 4.562 1.00 79.12 91 LEU A C 1
ATOM 694 O O . LEU A 1 91 ? -28.075 5.060 3.809 1.00 79.12 91 LEU A O 1
ATOM 698 N N . ARG A 1 92 ? -27.351 3.093 4.640 1.00 73.75 92 ARG A N 1
ATOM 699 C CA . ARG A 1 92 ? -26.107 2.981 3.855 1.00 73.75 92 ARG A CA 1
ATOM 700 C C . ARG A 1 92 ? -25.234 4.241 3.925 1.00 73.75 92 ARG A C 1
ATOM 702 O O . ARG A 1 92 ? -24.559 4.602 2.953 1.00 73.75 92 ARG A O 1
ATOM 709 N N . ARG A 1 93 ? -25.239 4.947 5.061 1.00 67.12 93 ARG A N 1
ATOM 710 C CA . ARG A 1 93 ? -24.463 6.177 5.242 1.00 67.12 93 ARG A CA 1
ATOM 711 C C . ARG A 1 93 ? -23.024 5.835 5.594 1.00 67.12 93 ARG A C 1
ATOM 713 O O . ARG A 1 93 ? -22.734 5.268 6.632 1.00 67.12 93 ARG A O 1
ATOM 720 N N . GLY A 1 94 ? -22.088 6.251 4.744 1.00 55.81 94 GLY A N 1
ATOM 721 C CA . GLY A 1 94 ? -20.654 6.042 4.962 1.00 55.81 94 GLY A CA 1
ATOM 722 C C . GLY A 1 94 ? -20.105 4.764 4.318 1.00 55.81 94 GLY A C 1
ATOM 723 O O . GLY A 1 94 ? -20.826 3.895 3.847 1.00 55.81 94 GLY A O 1
ATOM 724 N N . LYS A 1 95 ? -18.774 4.678 4.211 1.00 62.75 95 LYS A N 1
ATOM 725 C CA . LYS A 1 95 ? -18.090 3.524 3.597 1.00 62.75 95 LYS A CA 1
ATOM 726 C C . LYS A 1 95 ? -17.934 2.388 4.611 1.00 62.75 95 LYS A C 1
ATOM 728 O O . LYS A 1 95 ? -17.766 2.672 5.791 1.00 62.75 95 LYS A O 1
ATOM 733 N N . HIS A 1 96 ? -17.838 1.141 4.142 1.00 66.38 96 HIS A N 1
ATOM 734 C CA . HIS A 1 96 ? -17.580 -0.038 4.986 1.00 66.38 96 HIS A CA 1
ATOM 735 C C . HIS A 1 96 ? -16.380 0.149 5.941 1.00 66.38 96 HIS A C 1
ATOM 737 O O . HIS A 1 96 ? -16.502 -0.098 7.133 1.00 66.38 96 HIS A O 1
ATOM 743 N N . ASP A 1 97 ? -15.259 0.704 5.457 1.00 59.75 97 ASP A N 1
ATOM 744 C CA . ASP A 1 97 ? -14.089 1.020 6.301 1.00 59.75 97 ASP A CA 1
ATOM 745 C C . ASP A 1 97 ? -14.441 1.962 7.475 1.00 59.75 97 ASP A C 1
ATOM 747 O O . ASP A 1 97 ? -13.931 1.800 8.583 1.00 59.75 97 ASP A O 1
ATOM 751 N N . ARG A 1 98 ? -15.330 2.942 7.243 1.00 69.69 98 ARG A N 1
ATOM 752 C CA . ARG A 1 98 ? -15.808 3.874 8.276 1.00 69.69 98 ARG A CA 1
ATOM 753 C C . ARG A 1 98 ? -16.756 3.169 9.242 1.00 69.69 98 ARG A C 1
ATOM 755 O O . ARG A 1 98 ? -16.583 3.335 10.440 1.00 69.69 98 ARG A O 1
ATOM 762 N N . ALA A 1 99 ? -17.666 2.332 8.742 1.00 72.50 99 ALA A N 1
ATOM 763 C CA . ALA A 1 99 ? -18.543 1.512 9.578 1.00 72.50 99 ALA A CA 1
ATOM 764 C C . ALA A 1 99 ? -17.731 0.630 10.545 1.00 72.50 99 ALA A C 1
ATOM 766 O O . ALA A 1 99 ? -18.025 0.586 11.738 1.00 72.50 99 ALA A O 1
ATOM 767 N N . THR A 1 100 ? -16.663 -0.007 10.053 1.00 70.25 100 THR A N 1
ATOM 768 C CA . THR A 1 100 ? -15.742 -0.824 10.857 1.00 70.25 100 THR A CA 1
ATOM 769 C C . THR A 1 100 ? -14.964 0.008 11.877 1.00 70.25 100 THR A C 1
ATOM 771 O O . THR A 1 100 ? -14.848 -0.399 13.033 1.00 70.25 100 THR A O 1
ATOM 774 N N . ALA A 1 101 ? -14.457 1.186 11.494 1.00 68.56 101 ALA A N 1
ATOM 775 C CA . ALA A 1 101 ? -13.793 2.097 12.430 1.00 68.56 101 ALA A CA 1
ATOM 776 C C . ALA A 1 101 ? -14.746 2.559 13.547 1.00 68.56 101 ALA A C 1
ATOM 778 O O . ALA A 1 101 ? -14.388 2.504 14.725 1.00 68.56 101 ALA A O 1
ATOM 779 N N . THR A 1 102 ? -15.985 2.914 13.194 1.00 77.94 102 THR A N 1
ATOM 780 C CA . THR A 1 102 ? -17.027 3.307 14.147 1.00 77.94 102 THR A CA 1
ATOM 781 C C . THR A 1 102 ? -17.351 2.186 15.134 1.00 77.94 102 THR A C 1
ATOM 783 O O . THR A 1 102 ? -17.451 2.477 16.320 1.00 77.94 102 THR A O 1
ATOM 786 N N . LYS A 1 103 ? -17.386 0.905 14.729 1.00 78.06 103 LYS A N 1
ATOM 787 C CA . LYS A 1 103 ? -17.506 -0.222 15.687 1.00 78.06 103 LYS A CA 1
ATOM 788 C C . LYS A 1 103 ? -16.383 -0.215 16.735 1.00 78.06 103 LYS A C 1
ATOM 790 O O . LYS A 1 103 ? -16.618 -0.497 17.909 1.00 78.06 103 LYS A O 1
ATOM 795 N N . GLY A 1 104 ? -15.165 0.162 16.339 1.00 70.38 104 GLY A N 1
ATOM 796 C CA . GLY A 1 104 ? -14.046 0.369 17.261 1.00 70.38 104 GLY A CA 1
ATOM 797 C C . GLY A 1 104 ? -14.270 1.525 18.245 1.00 70.38 104 GLY A C 1
ATOM 798 O O . GLY A 1 104 ? -13.924 1.397 19.421 1.00 70.38 104 GLY A O 1
ATOM 799 N N . HIS A 1 105 ? -14.876 2.627 17.793 1.00 83.31 105 HIS A N 1
ATOM 800 C CA . HIS A 1 105 ? -15.243 3.760 18.651 1.00 83.31 105 HIS A CA 1
ATOM 801 C C . HIS A 1 105 ? -16.336 3.368 19.651 1.00 83.31 105 HIS A C 1
ATOM 803 O O . HIS A 1 105 ? -16.171 3.600 20.847 1.00 83.31 105 HIS A O 1
ATOM 809 N N . LEU A 1 106 ? -17.395 2.701 19.180 1.00 79.69 106 LEU A N 1
ATOM 810 C CA . LEU A 1 106 ? -18.493 2.205 20.014 1.00 79.69 106 LEU A CA 1
ATOM 811 C C . LEU A 1 106 ? -17.987 1.275 21.112 1.00 79.69 106 LEU A C 1
ATOM 813 O O . LEU A 1 106 ? -18.321 1.463 22.277 1.00 79.69 106 LEU A O 1
ATOM 817 N N . LYS A 1 107 ? -17.109 0.326 20.763 1.00 78.31 107 LYS A N 1
ATOM 818 C CA . LYS A 1 107 ? -16.481 -0.567 21.742 1.00 78.31 107 LYS A CA 1
ATOM 819 C C . LYS A 1 107 ? -15.719 0.209 22.815 1.00 78.31 107 LYS A C 1
ATOM 821 O O . LYS A 1 107 ? -15.832 -0.128 23.985 1.00 78.31 107 LYS A O 1
ATOM 826 N N . ARG A 1 108 ? -14.952 1.234 22.430 1.00 79.88 108 ARG A N 1
ATOM 827 C CA . ARG A 1 108 ? -14.171 2.048 23.375 1.00 79.88 108 ARG A CA 1
ATOM 828 C C . ARG A 1 108 ? -15.070 2.811 24.349 1.00 79.88 108 ARG A C 1
ATOM 830 O O . ARG A 1 108 ? -14.785 2.814 25.540 1.00 79.88 108 ARG A O 1
ATOM 837 N N . ILE A 1 109 ? -16.141 3.423 23.847 1.00 83.81 109 ILE A N 1
ATOM 838 C CA . ILE A 1 109 ? -17.119 4.143 24.673 1.00 83.81 109 ILE A CA 1
ATOM 839 C C . ILE A 1 109 ? -17.832 3.170 25.617 1.00 83.81 109 ILE A C 1
ATOM 841 O O . ILE A 1 109 ? -17.909 3.435 26.812 1.00 83.81 109 ILE A O 1
ATOM 845 N N . ALA A 1 110 ? -18.290 2.028 25.094 1.00 80.19 110 ALA A N 1
ATOM 846 C CA . ALA A 1 110 ? -18.943 0.997 25.891 1.00 80.19 110 ALA A CA 1
ATOM 847 C C . ALA A 1 110 ? -18.032 0.515 27.023 1.00 80.19 110 ALA A C 1
ATOM 849 O O . ALA A 1 110 ? -18.450 0.527 28.167 1.00 80.19 110 ALA A O 1
ATOM 850 N N . THR A 1 111 ? -16.766 0.192 26.732 1.00 78.31 111 THR A N 1
ATOM 851 C CA . THR A 1 111 ? -15.800 -0.218 27.760 1.00 78.31 111 THR A CA 1
ATOM 852 C C . THR A 1 111 ? -15.628 0.840 28.851 1.00 78.31 111 THR A C 1
ATOM 854 O O . THR A 1 111 ? -15.674 0.486 30.022 1.00 78.31 111 THR A O 1
ATOM 857 N N . PHE A 1 112 ? -15.500 2.124 28.495 1.00 85.75 112 PHE A N 1
ATOM 858 C CA . PHE A 1 112 ? -15.415 3.202 29.488 1.00 85.75 112 PHE A CA 1
ATOM 859 C C . PHE A 1 112 ? -16.657 3.262 30.393 1.00 85.75 112 PHE A C 1
ATOM 861 O O . PHE A 1 112 ? -16.534 3.462 31.601 1.00 85.75 112 PHE A O 1
ATOM 868 N N . MET A 1 113 ? -17.850 3.108 29.814 1.00 88.81 113 MET A N 1
ATOM 869 C CA . MET A 1 113 ? -19.103 3.136 30.569 1.00 88.81 113 MET A CA 1
ATOM 870 C C . MET A 1 113 ? -19.266 1.886 31.443 1.00 88.81 113 MET A C 1
ATOM 872 O O . MET A 1 113 ? -19.596 2.019 32.618 1.00 88.81 113 MET A O 1
ATOM 876 N N . ASP A 1 114 ? -18.957 0.703 30.908 1.00 82.81 114 ASP A N 1
ATOM 877 C CA . ASP A 1 114 ? -19.030 -0.584 31.607 1.00 82.81 114 ASP A CA 1
ATOM 878 C C . ASP A 1 114 ? -18.087 -0.605 32.829 1.00 82.81 114 ASP A C 1
ATOM 880 O O . ASP A 1 114 ? -18.504 -0.962 33.928 1.00 82.81 114 ASP A O 1
ATOM 884 N N . GLU A 1 115 ? -16.837 -0.148 32.672 1.00 79.81 115 GLU A N 1
ATOM 885 C CA . GLU A 1 115 ? -15.831 -0.082 33.751 1.00 79.81 115 GLU A CA 1
ATOM 886 C C . GLU A 1 115 ? -16.239 0.849 34.904 1.00 79.81 115 GLU A C 1
ATOM 888 O O . GLU A 1 115 ? -15.784 0.679 36.035 1.00 79.81 115 GLU A O 1
ATOM 893 N N . ARG A 1 116 ? -17.103 1.830 34.629 1.00 84.56 116 ARG A N 1
ATOM 894 C CA . ARG A 1 116 ? -17.594 2.809 35.607 1.00 84.56 116 ARG A CA 1
ATOM 895 C C . ARG A 1 116 ? -19.031 2.554 36.059 1.00 84.56 116 ARG A C 1
ATOM 897 O O . ARG A 1 116 ? -19.557 3.340 36.844 1.00 84.56 116 ARG A O 1
ATOM 904 N N . GLY A 1 117 ? -19.670 1.487 35.574 1.00 86.88 117 GLY A N 1
ATOM 905 C CA . GLY A 1 117 ? -21.075 1.191 35.862 1.00 86.88 117 GLY A CA 1
ATOM 906 C C . GLY A 1 117 ? -22.036 2.293 35.399 1.00 86.88 117 GLY A C 1
ATOM 907 O O . GLY A 1 117 ? -23.017 2.577 36.083 1.00 86.88 117 GLY A O 1
ATOM 908 N N . LEU A 1 118 ? -21.736 2.951 34.275 1.00 90.50 118 LEU A N 1
ATOM 909 C CA . LEU A 1 118 ? -22.520 4.058 33.727 1.00 90.50 118 LEU A CA 1
ATOM 910 C C . LEU A 1 118 ? -23.539 3.571 32.689 1.00 90.50 118 LEU A C 1
ATOM 912 O O . LEU A 1 118 ? -23.239 2.762 31.813 1.00 90.50 118 LEU A O 1
ATOM 916 N N . THR A 1 119 ? -24.729 4.158 32.724 1.00 93.12 119 THR A N 1
ATOM 917 C CA . THR A 1 119 ? -25.776 4.056 31.694 1.00 93.12 119 THR A CA 1
ATOM 918 C C . THR A 1 119 ? -25.972 5.395 30.980 1.00 93.12 119 THR A C 1
ATOM 920 O O . THR A 1 119 ? -25.465 6.430 31.428 1.00 93.12 119 THR A O 1
ATOM 923 N N . LEU A 1 120 ? -26.698 5.407 29.860 1.00 91.31 120 LEU A N 1
ATOM 924 C CA . LEU A 1 120 ? -26.928 6.623 29.067 1.00 91.31 120 LEU A CA 1
ATOM 925 C C . LEU A 1 120 ? -27.562 7.761 29.884 1.00 91.31 120 LEU A C 1
ATOM 927 O O . LEU A 1 120 ? -27.169 8.918 29.743 1.00 91.31 120 LEU A O 1
ATOM 931 N N . GLU A 1 121 ? -28.481 7.435 30.786 1.00 92.62 121 GLU A N 1
ATOM 932 C CA . GLU A 1 121 ? -29.176 8.368 31.680 1.00 92.62 121 GLU A CA 1
ATOM 933 C C . GLU A 1 121 ? -28.241 8.972 32.737 1.00 92.62 121 GLU A C 1
ATOM 935 O O . GLU A 1 121 ? -28.494 10.047 33.278 1.00 92.62 121 GLU A O 1
ATOM 940 N N . THR A 1 122 ? -27.122 8.301 33.012 1.00 90.75 122 THR A N 1
ATOM 941 C CA . THR A 1 122 ? -26.120 8.728 33.999 1.00 90.75 122 THR A CA 1
ATOM 942 C C . THR A 1 122 ? -24.921 9.448 33.386 1.00 90.75 122 THR A C 1
ATOM 944 O O . THR A 1 122 ? -24.075 9.951 34.127 1.00 90.75 122 THR A O 1
ATOM 947 N N . MET A 1 123 ? -24.861 9.571 32.053 1.00 90.62 123 MET A N 1
ATOM 948 C CA . MET A 1 123 ? -23.806 10.298 31.334 1.00 90.62 123 MET A CA 1
ATOM 949 C C . MET A 1 123 ? -23.975 11.820 31.449 1.00 90.62 123 MET A C 1
ATOM 951 O O . MET A 1 123 ? -24.296 12.514 30.480 1.00 90.62 123 MET A O 1
ATOM 955 N N . THR A 1 124 ? -23.745 12.331 32.658 1.00 90.19 124 THR A N 1
ATOM 956 C CA . THR A 1 124 ? -23.728 13.763 32.987 1.00 90.19 124 THR A CA 1
ATOM 957 C C . THR A 1 124 ? -22.545 14.481 32.335 1.00 90.19 124 THR A C 1
ATOM 959 O O . THR A 1 124 ? -21.578 13.856 31.885 1.00 90.19 124 THR A O 1
ATOM 962 N N . ARG A 1 125 ? -22.548 15.819 32.358 1.00 88.50 125 ARG A N 1
ATOM 963 C CA . ARG A 1 125 ? -21.405 16.629 31.907 1.00 88.50 125 ARG A CA 1
ATOM 964 C C . ARG A 1 125 ? -20.072 16.218 32.550 1.00 88.50 125 ARG A C 1
ATOM 966 O O . ARG A 1 125 ? -19.048 16.304 31.878 1.00 88.50 125 ARG A O 1
ATOM 973 N N . GLN A 1 126 ? -20.056 15.792 33.817 1.00 86.88 126 GLN A N 1
ATOM 974 C CA . GLN A 1 126 ? -18.829 15.345 34.499 1.00 86.88 126 GLN A CA 1
ATOM 975 C C . GLN A 1 126 ? -18.306 14.023 33.925 1.00 86.88 126 GLN A C 1
ATOM 977 O O . GLN A 1 126 ? -17.119 13.918 33.617 1.00 86.88 126 GLN A O 1
ATOM 982 N N . GLU A 1 127 ? -19.185 13.053 33.680 1.00 89.62 127 GLU A N 1
ATOM 983 C CA . GLU A 1 127 ? -18.777 11.770 33.096 1.00 89.62 127 GLU A CA 1
ATOM 984 C C . GLU A 1 127 ? -18.330 11.914 31.641 1.00 89.62 127 GLU A C 1
ATOM 986 O O . GLU A 1 127 ? -17.362 11.283 31.221 1.00 89.62 127 GLU A O 1
ATOM 991 N N . VAL A 1 128 ? -18.943 12.825 30.880 1.00 89.94 128 VAL A N 1
ATOM 992 C CA . VAL A 1 128 ? -18.467 13.161 29.530 1.00 89.94 128 VAL A CA 1
ATOM 993 C C . VAL A 1 128 ? -17.062 13.774 29.575 1.00 89.94 128 VAL A C 1
ATOM 995 O O . VAL A 1 128 ? -16.223 13.417 28.751 1.00 89.94 128 VAL A O 1
ATOM 998 N N . LYS A 1 129 ? -16.749 14.642 30.549 1.00 88.12 129 LYS A N 1
ATOM 999 C CA . LYS A 1 129 ? -15.374 15.150 30.736 1.00 88.12 129 LYS A CA 1
ATOM 1000 C C . LYS A 1 129 ? -14.396 14.033 31.076 1.00 88.12 129 LYS A C 1
ATOM 1002 O O . LYS A 1 129 ? -13.267 14.051 30.587 1.00 88.12 129 LYS A O 1
ATOM 1007 N N . ALA A 1 130 ? -14.810 13.081 31.908 1.00 86.25 130 ALA A N 1
ATOM 1008 C CA . ALA A 1 130 ? -13.987 11.935 32.263 1.00 86.25 130 ALA A CA 1
ATOM 1009 C C . ALA A 1 130 ? -13.733 11.026 31.051 1.00 86.25 130 ALA A C 1
ATOM 1011 O O . ALA A 1 130 ? -12.593 10.608 30.840 1.00 86.25 130 ALA A O 1
ATOM 1012 N N . LEU A 1 131 ? -14.743 10.813 30.200 1.00 86.50 131 LEU A N 1
ATOM 1013 C CA . LEU A 1 131 ? -14.588 10.122 28.921 1.00 86.50 131 LEU A CA 1
ATOM 1014 C C . LEU A 1 131 ? -13.580 10.861 28.039 1.00 86.50 131 LEU A C 1
ATOM 1016 O O . LEU A 1 131 ? -12.595 10.263 27.620 1.00 86.50 131 LEU A O 1
ATOM 1020 N N . GLN A 1 132 ? -13.749 12.166 27.819 1.00 88.38 132 GLN A N 1
ATOM 1021 C CA . GLN A 1 132 ? -12.805 12.951 27.018 1.00 88.38 132 GLN A CA 1
ATOM 1022 C C . GLN A 1 132 ? -11.380 12.883 27.568 1.00 88.38 132 GLN A C 1
ATOM 1024 O O . GLN A 1 132 ? -10.451 12.632 26.808 1.00 88.38 132 GLN A O 1
ATOM 1029 N N . ALA A 1 133 ? -11.207 13.031 28.883 1.00 83.00 133 ALA A N 1
ATOM 1030 C CA . ALA A 1 133 ? -9.909 12.900 29.533 1.00 83.00 133 ALA A CA 1
ATOM 1031 C C . ALA A 1 133 ? -9.297 11.504 29.337 1.00 83.00 133 ALA A C 1
ATOM 1033 O O . ALA A 1 133 ? -8.101 11.414 29.086 1.00 83.00 133 ALA A O 1
ATOM 1034 N N . SER A 1 134 ? -10.094 10.432 29.380 1.00 80.62 134 SER A N 1
ATOM 1035 C CA . SER A 1 134 ? -9.615 9.068 29.103 1.00 80.62 134 SER A CA 1
ATOM 1036 C C . SER A 1 134 ? -9.170 8.867 27.648 1.00 80.62 134 SER A C 1
ATOM 1038 O O . SER A 1 134 ? -8.328 8.019 27.363 1.00 80.62 134 SER A O 1
ATOM 1040 N N . LEU A 1 135 ? -9.717 9.654 26.714 1.00 77.62 135 LEU A N 1
ATOM 1041 C CA . LEU A 1 135 ? -9.328 9.624 25.304 1.00 77.62 135 LEU A CA 1
ATOM 1042 C C . LEU A 1 135 ? -8.059 10.443 25.041 1.00 77.62 135 LEU A C 1
ATOM 1044 O O . LEU A 1 135 ? -7.292 10.089 24.146 1.00 77.62 135 LEU A O 1
ATOM 1048 N N . THR A 1 136 ? -7.849 11.538 25.775 1.00 74.69 136 THR A N 1
ATOM 1049 C CA . THR A 1 136 ? -6.840 12.559 25.446 1.00 74.69 136 THR A CA 1
ATOM 1050 C C . THR A 1 136 ? -5.621 12.554 26.357 1.00 74.69 136 THR A C 1
ATOM 1052 O O . THR A 1 136 ? -4.561 13.002 25.922 1.00 74.69 136 THR A O 1
ATOM 1055 N N . ARG A 1 137 ? -5.733 12.030 27.581 1.00 69.12 137 ARG A N 1
ATOM 1056 C CA . ARG A 1 137 ? -4.611 11.938 28.518 1.00 69.12 137 ARG A CA 1
ATOM 1057 C C . ARG A 1 137 ? -3.942 10.582 28.421 1.00 69.12 137 ARG A C 1
ATOM 1059 O O . ARG A 1 137 ? -4.614 9.551 28.404 1.00 69.12 137 ARG A O 1
ATOM 1066 N N . SER A 1 138 ? -2.614 10.572 28.389 1.00 55.28 138 SER A N 1
ATOM 1067 C CA . SER A 1 138 ? -1.895 9.328 28.659 1.00 55.28 138 SER A CA 1
ATOM 1068 C C . SER A 1 138 ? -2.052 9.041 30.144 1.00 55.28 138 SER A C 1
ATOM 1070 O O . SER A 1 138 ? -1.708 9.876 30.978 1.00 55.28 138 SER A O 1
ATOM 1072 N N . THR A 1 139 ? -2.608 7.884 30.493 1.00 50.12 139 THR A N 1
ATOM 1073 C CA . THR A 1 139 ? -2.703 7.426 31.883 1.00 50.12 139 THR A CA 1
ATOM 1074 C C . THR A 1 139 ? -1.306 7.019 32.363 1.00 50.12 139 THR A C 1
ATOM 1076 O O . THR A 1 139 ? -1.017 5.850 32.584 1.00 50.12 139 THR A O 1
ATOM 1079 N N . THR A 1 140 ? -0.391 7.984 32.455 1.00 40.03 140 THR A N 1
ATOM 1080 C CA . THR A 1 140 ? 0.984 7.790 32.916 1.00 40.03 140 THR A CA 1
ATOM 1081 C C . THR A 1 140 ? 1.063 8.143 34.396 1.00 40.03 140 THR A C 1
ATOM 1083 O O . THR A 1 140 ? 1.712 9.096 34.804 1.00 40.03 140 THR A O 1
ATOM 1086 N N . GLN A 1 141 ? 0.376 7.357 35.216 1.00 34.16 141 GLN A N 1
ATOM 1087 C CA . GLN A 1 141 ? 0.838 7.058 36.568 1.00 34.16 141 GLN A CA 1
ATOM 1088 C C . GLN A 1 141 ? 0.865 5.537 36.678 1.00 34.16 141 GLN A C 1
ATOM 1090 O O . GLN A 1 141 ? -0.020 4.918 37.253 1.00 34.16 141 GLN A O 1
ATOM 1095 N N . ALA A 1 142 ? 1.860 4.936 36.026 1.00 37.78 142 ALA A N 1
ATOM 1096 C CA . ALA A 1 142 ? 2.145 3.519 36.168 1.00 37.78 142 ALA A CA 1
ATOM 1097 C C . ALA A 1 142 ? 3.114 3.352 37.344 1.00 37.78 142 ALA A C 1
ATOM 1099 O O . ALA A 1 142 ? 4.305 3.632 37.222 1.00 37.78 142 ALA A O 1
ATOM 1100 N N . THR A 1 143 ? 2.610 2.911 38.493 1.00 36.94 143 THR A N 1
ATOM 1101 C CA . THR A 1 143 ? 3.440 2.227 39.489 1.00 36.94 143 THR A CA 1
ATOM 1102 C C . THR A 1 143 ? 3.954 0.940 38.849 1.00 36.94 143 THR A C 1
ATOM 1104 O O . THR A 1 143 ? 3.181 0.013 38.621 1.00 36.94 143 THR A O 1
ATOM 1107 N N . VAL A 1 144 ? 5.240 0.897 38.492 1.00 46.91 144 VAL A N 1
ATOM 1108 C CA . VAL A 1 144 ? 5.864 -0.286 37.881 1.00 46.91 144 VAL A CA 1
ATOM 1109 C C . VAL A 1 144 ? 5.812 -1.438 38.885 1.00 46.91 144 VAL A C 1
ATOM 1111 O O . VAL A 1 144 ? 6.436 -1.369 39.941 1.00 46.91 144 VAL A O 1
ATOM 1114 N N . THR A 1 145 ? 5.049 -2.488 38.579 1.00 56.22 145 THR A N 1
ATOM 1115 C CA . THR A 1 145 ? 4.999 -3.707 39.397 1.00 56.22 145 THR A CA 1
ATOM 1116 C C . THR A 1 145 ? 6.023 -4.699 38.844 1.00 56.22 145 THR A C 1
ATOM 1118 O O . THR A 1 145 ? 5.820 -5.275 37.777 1.00 56.22 145 THR A O 1
ATOM 1121 N N . VAL A 1 146 ? 7.149 -4.870 39.539 1.00 62.59 146 VAL A N 1
ATOM 1122 C CA . VAL A 1 146 ? 8.174 -5.877 39.209 1.00 62.59 146 VAL A CA 1
ATOM 1123 C C . VAL A 1 146 ? 7.923 -7.134 40.064 1.00 62.59 146 VAL A C 1
ATOM 1125 O O . VAL A 1 146 ? 7.483 -6.986 41.206 1.00 62.59 146 VAL A O 1
ATOM 1128 N N . PRO A 1 147 ? 8.142 -8.366 39.550 1.00 71.75 147 PRO A N 1
ATOM 1129 C CA . PRO A 1 147 ? 8.045 -9.585 40.355 1.00 71.75 147 PRO A CA 1
ATOM 1130 C C . PRO A 1 147 ? 8.888 -9.532 41.638 1.00 71.75 147 PRO A C 1
ATOM 1132 O O . PRO A 1 147 ? 9.975 -8.955 41.657 1.00 71.75 147 PRO A O 1
ATOM 1135 N N . GLU A 1 148 ? 8.386 -10.162 42.700 1.00 63.38 148 GLU A N 1
ATOM 1136 C CA . GLU A 1 148 ? 9.027 -10.195 44.018 1.00 63.38 148 GLU A CA 1
ATOM 1137 C C . GLU A 1 148 ? 10.452 -10.778 43.934 1.00 63.38 148 GLU A C 1
ATOM 1139 O O . GLU A 1 148 ? 10.667 -11.834 43.337 1.00 63.38 148 GLU A O 1
ATOM 1144 N N . GLY A 1 149 ? 11.432 -10.070 44.508 1.00 71.88 149 GLY A N 1
ATOM 1145 C CA . GLY A 1 149 ? 12.847 -10.466 44.498 1.00 71.88 149 GLY A CA 1
ATOM 1146 C C . GLY A 1 149 ? 13.691 -9.924 43.337 1.00 71.88 149 GLY A C 1
ATOM 1147 O O . GLY A 1 149 ? 14.856 -10.298 43.232 1.00 71.88 149 GLY A O 1
ATOM 1148 N N . ILE A 1 150 ? 13.144 -9.052 42.483 1.00 76.25 150 ILE A N 1
ATOM 1149 C CA . ILE A 1 150 ? 13.892 -8.384 41.406 1.00 76.25 150 ILE A CA 1
ATOM 1150 C C . ILE A 1 150 ? 13.954 -6.883 41.686 1.00 76.25 150 ILE A C 1
ATOM 1152 O O . ILE A 1 150 ? 12.918 -6.247 41.899 1.00 76.25 150 ILE A O 1
ATOM 1156 N N . ASP A 1 151 ? 15.156 -6.309 41.647 1.00 73.19 151 ASP A N 1
ATOM 1157 C CA . ASP A 1 151 ? 15.336 -4.872 41.823 1.00 73.19 151 ASP A CA 1
ATOM 1158 C C . ASP A 1 151 ? 14.931 -4.122 40.533 1.00 73.19 151 ASP A C 1
ATOM 1160 O O . ASP A 1 151 ? 15.492 -4.376 39.462 1.00 73.19 151 ASP A O 1
ATOM 1164 N N . PRO A 1 152 ? 13.956 -3.193 40.583 1.00 65.94 152 PRO A N 1
ATOM 1165 C CA . PRO A 1 152 ? 13.561 -2.388 39.425 1.00 65.94 152 PRO A CA 1
ATOM 1166 C C . PRO A 1 152 ? 14.694 -1.516 38.862 1.00 65.94 152 PRO A C 1
ATOM 1168 O O . PRO A 1 152 ? 14.601 -1.073 37.715 1.00 65.94 152 PRO A O 1
ATOM 1171 N N . THR A 1 153 ? 15.736 -1.247 39.647 1.00 67.69 153 THR A N 1
ATOM 1172 C CA . THR A 1 153 ? 16.857 -0.378 39.273 1.00 67.69 153 THR A CA 1
ATOM 1173 C C . THR A 1 153 ? 18.021 -1.117 38.612 1.00 67.69 153 THR A C 1
ATOM 1175 O O . THR A 1 153 ? 18.941 -0.472 38.103 1.00 67.69 153 THR A O 1
ATOM 1178 N N . ASP A 1 154 ? 17.964 -2.449 38.539 1.00 79.19 154 ASP A N 1
ATOM 1179 C CA . ASP A 1 154 ? 19.010 -3.250 37.911 1.00 79.19 154 ASP A CA 1
ATOM 1180 C C . ASP A 1 154 ? 19.131 -2.974 36.406 1.00 79.19 154 ASP A C 1
ATOM 1182 O O . ASP A 1 154 ? 18.153 -2.724 35.691 1.00 79.19 154 ASP A O 1
ATOM 1186 N N . LEU A 1 155 ? 20.367 -3.062 35.911 1.00 78.50 155 LEU A N 1
ATOM 1187 C CA . LEU A 1 155 ? 20.701 -2.923 34.498 1.00 78.50 155 LEU A CA 1
ATOM 1188 C C . LEU A 1 155 ? 21.019 -4.288 33.903 1.00 78.50 155 LEU A C 1
ATOM 1190 O O . LEU A 1 155 ? 22.044 -4.889 34.220 1.00 78.50 155 LEU A O 1
ATOM 1194 N N . VAL A 1 156 ? 20.183 -4.735 32.973 1.00 81.44 156 VAL A N 1
ATOM 1195 C CA . VAL A 1 156 ? 20.316 -6.045 32.332 1.00 81.44 156 VAL A CA 1
ATOM 1196 C C . VAL A 1 156 ? 20.590 -5.915 30.840 1.00 81.44 156 VAL A C 1
ATOM 1198 O O . VAL A 1 156 ? 20.097 -5.018 30.150 1.00 81.44 156 VAL A O 1
ATOM 1201 N N . THR A 1 157 ? 21.380 -6.832 30.298 1.00 84.31 157 THR A N 1
ATOM 1202 C CA . THR A 1 157 ? 21.537 -7.002 28.852 1.00 84.31 157 THR A CA 1
ATOM 1203 C C . THR A 1 157 ? 20.291 -7.646 28.242 1.00 84.31 157 THR A C 1
ATOM 1205 O O . THR A 1 157 ? 19.465 -8.246 28.922 1.00 84.31 157 THR A O 1
ATOM 1208 N N . MET A 1 158 ? 20.161 -7.599 26.913 1.00 79.31 158 MET A N 1
ATOM 1209 C CA . MET A 1 158 ? 19.053 -8.262 26.205 1.00 79.31 158 MET A CA 1
ATOM 1210 C C . MET A 1 158 ? 18.991 -9.783 26.456 1.00 79.31 158 MET A C 1
ATOM 1212 O O . MET A 1 158 ? 17.922 -10.376 26.343 1.00 79.31 158 MET A O 1
ATOM 1216 N N . ALA A 1 159 ? 20.128 -10.430 26.734 1.00 81.00 159 ALA A N 1
ATOM 1217 C CA . ALA A 1 159 ? 20.177 -11.862 27.027 1.00 81.00 159 ALA A CA 1
ATOM 1218 C C . ALA A 1 159 ? 19.704 -12.160 28.457 1.00 81.00 159 ALA A C 1
ATOM 1220 O O . ALA A 1 159 ? 18.902 -13.068 28.647 1.00 81.00 159 ALA A O 1
ATOM 1221 N N . GLU A 1 160 ? 20.134 -11.353 29.426 1.00 82.50 160 GLU A N 1
ATOM 1222 C CA . GLU A 1 160 ? 19.715 -11.450 30.831 1.00 82.50 160 GLU A CA 1
ATOM 1223 C C . GLU A 1 160 ? 18.244 -11.066 31.009 1.00 82.50 160 GLU A C 1
ATOM 1225 O O . GLU A 1 160 ? 17.519 -11.743 31.729 1.00 82.50 160 GLU A O 1
ATOM 1230 N N . ALA A 1 161 ? 17.762 -10.065 30.266 1.00 80.19 161 ALA A N 1
ATOM 1231 C CA . ALA A 1 161 ? 16.355 -9.682 30.246 1.00 80.19 161 ALA A CA 1
ATOM 1232 C C . ALA A 1 161 ? 15.445 -10.874 29.913 1.00 80.19 161 ALA A C 1
ATOM 1234 O O . ALA A 1 161 ? 14.416 -11.055 30.549 1.00 80.19 161 ALA A O 1
ATOM 1235 N N . LEU A 1 162 ? 15.838 -11.729 28.960 1.00 80.12 162 LEU A N 1
ATOM 1236 C CA . LEU A 1 162 ? 15.066 -12.918 28.570 1.00 80.12 162 LEU A CA 1
ATOM 1237 C C . LEU A 1 162 ? 15.008 -14.001 29.654 1.00 80.12 162 LEU A C 1
ATOM 1239 O O . LEU A 1 162 ? 14.147 -14.874 29.566 1.00 80.12 162 LEU A O 1
ATOM 1243 N N . ALA A 1 163 ? 15.914 -13.964 30.632 1.00 81.25 163 ALA A N 1
ATOM 1244 C CA . ALA A 1 163 ? 15.908 -14.864 31.780 1.00 81.25 163 ALA A CA 1
ATOM 1245 C C . ALA A 1 163 ? 15.033 -14.343 32.934 1.00 81.25 163 ALA A C 1
ATOM 1247 O O . ALA A 1 163 ? 14.792 -15.079 33.890 1.00 81.25 163 ALA A O 1
ATOM 1248 N N . LEU A 1 164 ? 14.541 -13.099 32.852 1.00 80.19 164 LEU A N 1
ATOM 1249 C CA . LEU A 1 164 ? 13.666 -12.529 33.868 1.00 80.19 164 LEU A CA 1
ATOM 1250 C C . LEU A 1 164 ? 12.252 -13.162 33.804 1.00 80.19 164 LEU A C 1
ATOM 1252 O O . LEU A 1 164 ? 11.745 -13.450 32.713 1.00 80.19 164 LEU A O 1
ATOM 1256 N N . PRO A 1 165 ? 11.588 -13.383 34.954 1.00 76.06 165 PRO A N 1
ATOM 1257 C CA . PRO A 1 165 ? 10.249 -13.968 35.027 1.00 76.06 165 PRO A CA 1
ATOM 1258 C C . PRO A 1 165 ? 9.204 -13.227 34.181 1.00 76.06 165 PRO A C 1
ATOM 1260 O O . PRO A 1 165 ? 9.121 -12.008 34.193 1.00 76.06 165 PRO A O 1
ATOM 1263 N N . ASN A 1 166 ? 8.340 -13.958 33.474 1.00 72.88 166 ASN A N 1
ATOM 1264 C CA . ASN A 1 166 ? 7.249 -13.382 32.667 1.00 72.88 166 ASN A CA 1
ATOM 1265 C C . ASN A 1 166 ? 7.696 -12.401 31.556 1.00 72.88 166 ASN A C 1
ATOM 1267 O O . ASN A 1 166 ? 6.878 -11.629 31.052 1.00 72.88 166 ASN A O 1
ATOM 1271 N N . MET A 1 167 ? 8.967 -12.439 31.132 1.00 76.62 167 MET A N 1
ATOM 1272 C CA . MET A 1 167 ? 9.480 -11.552 30.085 1.00 76.62 167 MET A CA 1
ATOM 1273 C C . MET A 1 167 ? 8.944 -11.889 28.680 1.00 76.62 167 MET A C 1
ATOM 1275 O O . MET A 1 167 ? 8.740 -13.048 28.312 1.00 76.62 167 MET A O 1
ATOM 1279 N N . ALA A 1 168 ? 8.779 -10.864 27.836 1.00 69.31 168 ALA A N 1
ATOM 1280 C CA . ALA A 1 168 ? 8.404 -11.024 26.432 1.00 69.31 168 ALA A CA 1
ATOM 1281 C C . ALA A 1 168 ? 9.480 -11.729 25.594 1.00 69.31 168 ALA A C 1
ATOM 1283 O O . ALA A 1 168 ? 10.682 -11.633 25.831 1.00 69.31 168 ALA A O 1
ATOM 1284 N N . SER A 1 169 ? 9.032 -12.352 24.499 1.00 73.56 169 SER A N 1
ATOM 1285 C CA . SER A 1 169 ? 9.928 -12.994 23.535 1.00 73.56 169 SER A CA 1
ATOM 1286 C C . SER A 1 169 ? 10.990 -12.042 22.960 1.00 73.56 169 SER A C 1
ATOM 1288 O O . SER A 1 169 ? 10.745 -10.857 22.707 1.00 73.56 169 SER A O 1
ATOM 1290 N N . LYS A 1 170 ? 12.150 -12.607 22.602 1.00 75.88 170 LYS A N 1
ATOM 1291 C CA . LYS A 1 170 ? 13.282 -11.910 21.957 1.00 75.88 170 LYS A CA 1
ATOM 1292 C C . LYS A 1 170 ? 12.881 -11.067 20.743 1.00 75.88 170 LYS A C 1
ATOM 1294 O O . LYS A 1 170 ? 13.425 -9.986 20.531 1.00 75.88 170 LYS A O 1
ATOM 1299 N N . SER A 1 171 ? 11.929 -11.547 19.941 1.00 63.66 171 SER A N 1
ATOM 1300 C CA . SER A 1 171 ? 11.420 -10.817 18.770 1.00 63.66 171 SER A CA 1
ATOM 1301 C C . SER A 1 171 ? 10.687 -9.528 19.159 1.00 63.66 171 SER A C 1
ATOM 1303 O O . SER A 1 171 ? 10.804 -8.510 18.478 1.00 63.66 171 SER A O 1
ATOM 1305 N N . THR A 1 172 ? 9.977 -9.545 20.288 1.00 66.81 172 THR A N 1
ATOM 1306 C CA . THR A 1 172 ? 9.204 -8.409 20.787 1.00 66.81 172 THR A CA 1
ATOM 1307 C C . THR A 1 172 ? 10.119 -7.335 21.352 1.00 66.81 172 THR A C 1
ATOM 1309 O O . THR A 1 172 ? 9.964 -6.178 20.966 1.00 66.81 172 THR A O 1
ATOM 1312 N N . LEU A 1 173 ? 11.108 -7.711 22.169 1.00 70.56 173 LEU A N 1
ATOM 1313 C CA . LEU A 1 173 ? 12.101 -6.773 22.702 1.00 70.56 173 LEU A CA 1
ATOM 1314 C C . LEU A 1 173 ? 12.916 -6.114 21.578 1.00 70.56 173 LEU A C 1
ATOM 1316 O O . LEU A 1 173 ? 13.043 -4.892 21.543 1.00 70.56 173 LEU A O 1
ATOM 1320 N N . LYS A 1 174 ? 13.369 -6.893 20.581 1.00 73.94 174 LYS A N 1
ATOM 1321 C CA . LYS A 1 174 ? 14.054 -6.355 19.389 1.00 73.94 174 LYS A CA 1
ATOM 1322 C C . LYS A 1 174 ? 13.190 -5.370 18.608 1.00 73.94 174 LYS A C 1
ATOM 1324 O O . LYS A 1 174 ? 13.672 -4.309 18.227 1.00 73.94 174 LYS A O 1
ATOM 1329 N N . ARG A 1 175 ? 11.917 -5.707 18.382 1.00 65.19 175 ARG A N 1
ATOM 1330 C CA . ARG A 1 175 ? 10.977 -4.811 17.703 1.00 65.19 175 ARG A CA 1
ATOM 1331 C C . ARG A 1 175 ? 10.758 -3.526 18.502 1.00 65.19 175 ARG A C 1
ATOM 1333 O O . ARG A 1 175 ? 10.734 -2.461 17.909 1.00 65.19 175 ARG A O 1
ATOM 1340 N N . ARG A 1 176 ? 10.622 -3.597 19.831 1.00 61.72 176 ARG A N 1
ATOM 1341 C CA . ARG A 1 176 ? 10.429 -2.395 20.663 1.00 61.72 176 ARG A CA 1
ATOM 1342 C C . ARG A 1 176 ? 11.650 -1.492 20.680 1.00 61.72 176 ARG A C 1
ATOM 1344 O O . ARG A 1 176 ? 11.468 -0.284 20.611 1.00 61.72 176 ARG A O 1
ATOM 1351 N N . LYS A 1 177 ? 12.851 -2.074 20.695 1.00 70.12 177 LYS A N 1
ATOM 1352 C CA . LYS A 1 177 ? 14.102 -1.336 20.503 1.00 70.12 177 LYS A CA 1
ATOM 1353 C C . LYS A 1 177 ? 14.118 -0.627 19.144 1.00 70.12 177 LYS A C 1
ATOM 1355 O O . LYS A 1 177 ? 14.397 0.559 19.089 1.00 70.12 177 LYS A O 1
ATOM 1360 N N . ALA A 1 178 ? 13.757 -1.328 18.066 1.00 60.50 178 ALA A N 1
ATOM 1361 C CA . ALA A 1 178 ? 13.693 -0.747 16.719 1.00 60.50 178 ALA A CA 1
ATOM 1362 C C . ALA A 1 178 ? 12.607 0.336 16.558 1.00 60.50 178 ALA A C 1
ATOM 1364 O O . ALA A 1 178 ? 12.721 1.188 15.691 1.00 60.50 178 ALA A O 1
ATOM 1365 N N . GLU A 1 179 ? 11.553 0.299 17.377 1.00 55.59 179 GLU A N 1
ATOM 1366 C CA . GLU A 1 179 ? 10.494 1.316 17.427 1.00 55.59 179 GLU A CA 1
ATOM 1367 C C . GLU A 1 179 ? 10.802 2.469 18.410 1.00 55.59 179 GLU A C 1
ATOM 1369 O O . GLU A 1 179 ? 9.898 3.253 18.692 1.00 55.59 179 GLU A O 1
ATOM 1374 N N . GLY A 1 180 ? 11.998 2.521 19.018 1.00 54.34 180 GLY A N 1
ATOM 1375 C CA . GLY A 1 180 ? 12.381 3.548 20.004 1.00 54.34 180 GLY A CA 1
ATOM 1376 C C . GLY A 1 180 ? 11.658 3.455 21.357 1.00 54.34 180 GLY A C 1
ATOM 1377 O O . GLY A 1 180 ? 11.797 4.321 22.210 1.00 54.34 180 GLY A O 1
ATOM 1378 N N . LYS A 1 181 ? 10.873 2.396 21.588 1.00 58.16 181 LYS A N 1
ATOM 1379 C CA . LYS A 1 181 ? 10.039 2.213 22.797 1.00 58.16 181 LYS A CA 1
ATOM 1380 C C . LYS A 1 181 ? 10.736 1.462 23.925 1.00 58.16 181 LYS A C 1
ATOM 1382 O O . LYS A 1 181 ? 10.138 1.256 24.973 1.00 58.16 181 LYS A O 1
ATOM 1387 N N . LEU A 1 182 ? 11.939 0.969 23.663 1.00 67.75 182 LEU A N 1
ATOM 1388 C CA . LEU A 1 182 ? 12.825 0.365 24.644 1.00 67.75 182 LEU A CA 1
ATOM 1389 C C . LEU A 1 182 ? 14.203 0.974 24.406 1.00 67.75 182 LEU A C 1
ATOM 1391 O O . LEU A 1 182 ? 14.891 0.596 23.453 1.00 67.75 182 LEU A O 1
ATOM 1395 N N . VAL A 1 183 ? 14.549 1.954 25.233 1.00 67.06 183 VAL A N 1
ATOM 1396 C CA . VAL A 1 183 ? 15.772 2.747 25.107 1.00 67.06 183 VAL A CA 1
ATOM 1397 C C . VAL A 1 183 ? 16.843 2.119 25.992 1.00 67.06 183 VAL A C 1
ATOM 1399 O O . VAL A 1 183 ? 16.567 1.702 27.113 1.00 67.06 183 VAL A O 1
ATOM 1402 N N . ALA A 1 184 ? 18.053 1.973 25.457 1.00 70.25 184 ALA A N 1
ATOM 1403 C CA . ALA A 1 184 ? 19.183 1.531 26.264 1.00 70.25 184 ALA A CA 1
ATOM 1404 C C . ALA A 1 184 ? 19.655 2.697 27.135 1.00 70.25 184 ALA A C 1
ATOM 1406 O O . ALA A 1 184 ? 19.699 3.825 26.652 1.00 70.25 184 ALA A O 1
ATOM 1407 N N . VAL A 1 185 ? 20.044 2.416 28.377 1.00 67.94 185 VAL A N 1
ATOM 1408 C CA . VAL A 1 185 ? 20.521 3.446 29.318 1.00 67.94 185 VAL A CA 1
ATOM 1409 C C . VAL A 1 185 ? 21.757 4.165 28.773 1.00 67.94 185 VAL A C 1
ATOM 1411 O O . VAL A 1 185 ? 21.902 5.368 28.955 1.00 67.94 185 VAL A O 1
ATOM 1414 N N . ASP A 1 186 ? 22.592 3.439 28.029 1.00 69.06 186 ASP A N 1
ATOM 1415 C CA . ASP A 1 186 ? 23.652 4.005 27.204 1.00 69.06 186 ASP A CA 1
ATOM 1416 C C . ASP A 1 186 ? 23.542 3.450 25.770 1.00 69.06 186 ASP A C 1
ATOM 1418 O O . ASP A 1 186 ? 23.869 2.281 25.524 1.00 69.06 186 ASP A O 1
ATOM 1422 N N . PRO A 1 187 ? 23.037 4.247 24.811 1.00 57.81 187 PRO A N 1
ATOM 1423 C CA . PRO A 1 187 ? 22.930 3.848 23.409 1.00 57.81 187 PRO A CA 1
ATOM 1424 C C . PRO A 1 187 ? 24.279 3.720 22.692 1.00 57.81 187 PRO A C 1
ATOM 1426 O O . PRO A 1 187 ? 24.332 3.069 21.649 1.00 57.81 187 PRO A O 1
ATOM 1429 N N . SER A 1 188 ? 25.339 4.342 23.221 1.00 53.81 188 SER A N 1
ATOM 1430 C CA . SER A 1 188 ? 26.670 4.402 22.604 1.00 53.81 188 SER A CA 1
ATOM 1431 C C . SER A 1 188 ? 27.562 3.207 22.959 1.00 53.81 188 SER A C 1
ATOM 1433 O O . SER A 1 188 ? 28.570 2.956 22.297 1.00 53.81 188 SER A O 1
ATOM 1435 N N . ALA A 1 189 ? 27.168 2.425 23.968 1.00 65.94 189 ALA A N 1
ATOM 1436 C CA . ALA A 1 189 ? 27.896 1.246 24.407 1.00 65.94 189 ALA A CA 1
ATOM 1437 C C . ALA A 1 189 ? 27.787 0.071 23.416 1.00 65.94 189 ALA A C 1
ATOM 1439 O O . ALA A 1 189 ? 26.722 -0.248 22.883 1.00 65.94 189 ALA A O 1
ATOM 1440 N N . THR A 1 190 ? 28.883 -0.675 23.259 1.00 67.88 190 THR A N 1
ATOM 1441 C CA . THR A 1 190 ? 28.954 -1.912 22.455 1.00 67.88 190 THR A CA 1
ATOM 1442 C C . THR A 1 190 ? 27.982 -3.000 22.923 1.00 67.88 190 THR A C 1
ATOM 1444 O O . THR A 1 190 ? 27.548 -3.829 22.121 1.00 67.88 190 THR A O 1
ATOM 1447 N N . VAL A 1 191 ? 27.593 -2.991 24.204 1.00 74.75 191 VAL A N 1
ATOM 1448 C CA . VAL A 1 191 ? 26.553 -3.862 24.765 1.00 74.75 191 VAL A CA 1
ATOM 1449 C C . VAL A 1 191 ? 25.468 -3.002 25.403 1.00 74.75 191 VAL A C 1
ATOM 1451 O O . VAL A 1 191 ? 25.664 -2.404 26.456 1.00 74.75 191 VAL A O 1
ATOM 1454 N N . HIS A 1 192 ? 24.291 -2.988 24.781 1.00 75.50 192 HIS A N 1
ATOM 1455 C CA . HIS A 1 192 ? 23.145 -2.230 25.275 1.00 75.50 192 HIS A CA 1
ATOM 1456 C C . HIS A 1 192 ? 22.591 -2.860 26.560 1.00 75.50 192 HIS A C 1
ATOM 1458 O O . HIS A 1 192 ? 22.217 -4.041 26.560 1.00 75.50 192 HIS A O 1
ATOM 1464 N N . ARG A 1 193 ? 22.486 -2.050 27.617 1.00 75.50 193 ARG A N 1
ATOM 1465 C CA . ARG A 1 193 ? 21.840 -2.397 28.889 1.00 75.50 193 ARG A CA 1
ATOM 1466 C C . ARG A 1 193 ? 20.526 -1.637 29.052 1.00 75.50 193 ARG A C 1
ATOM 1468 O O . ARG A 1 193 ? 20.402 -0.504 28.589 1.00 75.50 193 ARG A O 1
ATOM 1475 N N . PHE A 1 194 ? 19.558 -2.276 29.693 1.00 77.56 194 PHE A N 1
ATOM 1476 C CA . PHE A 1 194 ? 18.199 -1.779 29.892 1.00 77.56 194 PHE A CA 1
ATOM 1477 C C . PHE A 1 194 ? 17.859 -1.824 31.375 1.00 77.56 194 PHE A C 1
ATOM 1479 O O . PHE A 1 194 ? 18.261 -2.763 32.062 1.00 77.56 194 PHE A O 1
ATOM 1486 N N . LEU A 1 195 ? 17.110 -0.832 31.847 1.00 72.31 195 LEU A N 1
ATOM 1487 C CA . LEU A 1 195 ? 16.598 -0.822 33.208 1.00 72.31 195 LEU A CA 1
ATOM 1488 C C . LEU A 1 195 ? 15.509 -1.891 33.356 1.00 72.31 195 LEU A C 1
ATOM 1490 O O . LEU A 1 195 ? 14.629 -2.012 32.497 1.00 72.31 195 LEU A O 1
ATOM 1494 N N . VAL A 1 196 ? 15.534 -2.655 34.446 1.00 72.56 196 VAL A N 1
ATOM 1495 C CA . VAL A 1 196 ? 14.500 -3.660 34.731 1.00 72.56 196 VAL A CA 1
ATOM 1496 C C . VAL A 1 196 ? 13.111 -3.018 34.797 1.00 72.56 196 VAL A C 1
ATOM 1498 O O . VAL A 1 196 ? 12.167 -3.552 34.213 1.00 72.56 196 VAL A O 1
ATOM 1501 N N . ALA A 1 197 ? 12.975 -1.838 35.406 1.00 65.00 197 ALA A N 1
ATOM 1502 C CA . ALA A 1 197 ? 11.707 -1.111 35.446 1.00 65.00 197 ALA A CA 1
ATOM 1503 C C . ALA A 1 197 ? 11.141 -0.792 34.049 1.00 65.00 197 ALA A C 1
ATOM 1505 O O . ALA A 1 197 ? 9.931 -0.896 33.836 1.00 65.00 197 ALA A O 1
ATOM 1506 N N . ASP A 1 198 ? 11.997 -0.475 33.074 1.00 65.81 198 ASP A N 1
ATOM 1507 C CA . ASP A 1 198 ? 11.560 -0.184 31.705 1.00 65.81 198 ASP A CA 1
ATOM 1508 C C . ASP A 1 198 ? 11.010 -1.437 31.023 1.00 65.81 198 ASP A C 1
ATOM 1510 O O . ASP A 1 198 ? 10.001 -1.368 30.316 1.00 65.81 198 ASP A O 1
ATOM 1514 N N . LEU A 1 199 ? 11.628 -2.594 31.288 1.00 70.44 199 LEU A N 1
ATOM 1515 C CA . LEU A 1 199 ? 11.206 -3.894 30.764 1.00 70.44 199 LEU A CA 1
ATOM 1516 C C . LEU A 1 199 ? 9.841 -4.339 31.314 1.00 70.44 199 LEU A C 1
ATOM 1518 O O . LEU A 1 199 ? 9.058 -4.929 30.566 1.00 70.44 199 LEU A O 1
ATOM 1522 N N . TYR A 1 200 ? 9.548 -4.028 32.582 1.00 68.75 200 TYR A N 1
ATOM 1523 C CA . TYR A 1 200 ? 8.290 -4.371 33.264 1.00 68.75 200 TYR A CA 1
ATOM 1524 C C . TYR A 1 200 ? 7.237 -3.261 33.261 1.00 68.75 200 TYR A C 1
ATOM 1526 O O . TYR A 1 200 ? 6.137 -3.457 33.777 1.00 68.75 200 TYR A O 1
ATOM 1534 N N . SER A 1 201 ? 7.520 -2.110 32.651 1.00 61.41 201 SER A N 1
ATOM 1535 C CA . SER A 1 201 ? 6.514 -1.066 32.463 1.00 61.41 201 SER A CA 1
ATOM 1536 C C . SER A 1 201 ? 5.264 -1.642 31.769 1.00 61.41 201 SER A C 1
ATOM 1538 O O . SER A 1 201 ? 5.365 -2.400 30.795 1.00 61.41 201 SER A O 1
ATOM 1540 N N . GLU A 1 202 ? 4.062 -1.290 32.253 1.00 50.19 202 GLU A N 1
ATOM 1541 C CA . GLU A 1 202 ? 2.784 -1.955 31.900 1.00 50.19 202 GLU A CA 1
ATOM 1542 C C . GLU A 1 202 ? 2.417 -1.952 30.402 1.00 50.19 202 GLU A C 1
ATOM 1544 O O . GLU A 1 202 ? 1.452 -2.579 29.963 1.00 50.19 202 GLU A O 1
ATOM 1549 N N . ASN A 1 203 ? 3.211 -1.303 29.559 1.00 48.81 203 ASN A N 1
ATOM 1550 C CA . ASN A 1 203 ? 3.005 -1.258 28.124 1.00 48.81 203 ASN A CA 1
ATOM 1551 C C . ASN A 1 203 ? 3.984 -2.114 27.305 1.00 48.81 203 ASN A C 1
ATOM 1553 O O . ASN A 1 203 ? 3.827 -2.162 26.078 1.00 48.81 203 ASN A O 1
ATOM 1557 N N . ILE A 1 204 ? 4.949 -2.818 27.901 1.00 52.34 204 ILE A N 1
ATOM 1558 C CA . ILE A 1 204 ? 5.794 -3.773 27.160 1.00 52.34 204 ILE A CA 1
ATOM 1559 C C . ILE A 1 204 ? 5.209 -5.191 27.194 1.00 52.34 204 ILE A C 1
ATOM 1561 O O . ILE A 1 204 ? 5.223 -5.853 26.150 1.00 52.34 204 ILE A O 1
ATOM 1565 N N . LEU A 1 205 ? 4.609 -5.605 28.317 1.00 51.72 205 LEU A N 1
ATOM 1566 C CA . LEU A 1 205 ? 4.159 -6.989 28.547 1.00 51.72 205 LEU A CA 1
ATOM 1567 C C . LEU A 1 205 ? 2.635 -7.179 28.651 1.00 51.72 205 LEU A C 1
ATOM 1569 O O . LEU A 1 205 ? 2.156 -8.294 28.465 1.00 51.72 205 LEU A O 1
ATOM 1573 N N . GLY A 1 206 ? 1.853 -6.110 28.839 1.00 42.25 206 GLY A N 1
ATOM 1574 C CA . GLY A 1 206 ? 0.419 -6.221 29.130 1.00 42.25 206 GLY A CA 1
ATOM 1575 C C . GLY A 1 206 ? 0.152 -6.854 30.510 1.00 42.25 206 GLY A C 1
ATOM 1576 O O . GLY A 1 206 ? 0.990 -7.590 31.024 1.00 42.25 206 GLY A O 1
ATOM 1577 N N . PRO A 1 207 ? -1.016 -6.604 31.123 1.00 36.41 207 PRO A N 1
ATOM 1578 C CA . PRO A 1 207 ? -1.273 -6.953 32.528 1.00 36.41 207 PRO A CA 1
ATOM 157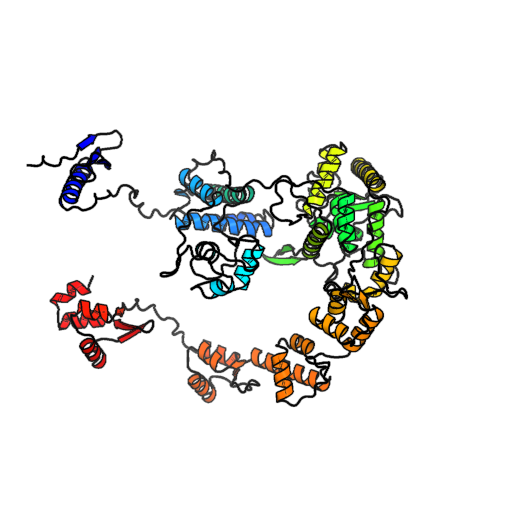9 C C . PRO A 1 207 ? -1.334 -8.465 32.824 1.00 36.41 207 PRO A C 1
ATOM 1581 O O . PRO A 1 207 ? -1.416 -8.859 33.980 1.00 36.41 207 PRO A O 1
ATOM 1584 N N . THR A 1 208 ? -1.298 -9.329 31.802 1.00 41.06 208 THR A N 1
ATOM 1585 C CA . THR A 1 208 ? -1.380 -10.794 31.950 1.00 41.06 208 THR A CA 1
ATOM 1586 C C . THR A 1 208 ? -0.271 -11.562 31.223 1.00 41.06 208 THR A C 1
ATOM 1588 O O . THR A 1 208 ? -0.346 -12.783 31.127 1.00 41.06 208 THR A O 1
ATOM 1591 N N . GLY A 1 209 ? 0.737 -10.887 30.655 1.00 42.06 209 GLY A N 1
ATOM 1592 C CA . GLY A 1 209 ? 1.785 -11.543 29.855 1.00 42.06 209 GLY A CA 1
ATOM 1593 C C . GLY A 1 209 ? 1.305 -12.152 28.525 1.00 42.06 209 GLY A C 1
ATOM 1594 O O . GLY A 1 209 ? 2.105 -12.711 27.774 1.00 42.06 209 GLY A O 1
ATOM 1595 N N . GLU A 1 210 ? 0.019 -12.024 28.179 1.00 34.03 210 GLU A N 1
ATOM 1596 C CA . GLU A 1 210 ? -0.515 -12.477 26.896 1.00 34.03 210 GLU A CA 1
ATOM 1597 C C . GLU A 1 210 ? -0.466 -11.379 25.824 1.00 34.03 210 GLU A C 1
ATOM 1599 O O . GLU A 1 210 ? -0.854 -10.222 26.016 1.00 34.03 210 GLU A O 1
ATOM 1604 N N . LEU A 1 211 ? -0.017 -11.779 24.632 1.00 32.66 211 LEU A N 1
ATOM 1605 C CA . LEU A 1 211 ? 0.051 -10.947 23.434 1.00 32.66 211 LEU A CA 1
ATOM 1606 C C . LEU A 1 211 ? -1.338 -10.420 23.028 1.00 32.66 211 LEU A C 1
ATOM 1608 O O . LEU A 1 211 ? -2.054 -11.052 22.252 1.00 32.66 211 LEU A O 1
ATOM 1612 N N . ARG A 1 212 ? -1.685 -9.191 23.423 1.00 32.12 212 ARG A N 1
ATOM 1613 C CA . ARG A 1 212 ? -2.793 -8.455 22.790 1.00 32.12 212 ARG A CA 1
ATOM 1614 C C . ARG A 1 212 ? -2.381 -7.990 21.387 1.00 32.12 212 ARG A C 1
ATOM 1616 O O . ARG A 1 212 ? -1.669 -7.000 21.222 1.00 32.12 212 ARG A O 1
ATOM 1623 N N . ARG A 1 213 ? -2.859 -8.683 20.346 1.00 30.27 213 ARG A N 1
ATOM 1624 C CA . ARG A 1 213 ? -2.896 -8.152 18.970 1.00 30.27 213 ARG A CA 1
ATOM 1625 C C . ARG A 1 213 ? -4.073 -7.178 18.850 1.00 30.27 213 ARG A C 1
ATOM 1627 O O . ARG A 1 213 ? -5.202 -7.591 18.624 1.00 30.27 213 ARG A O 1
ATOM 1634 N N . GLY A 1 214 ? -3.807 -5.884 19.006 1.00 31.08 214 GLY A N 1
ATOM 1635 C CA . GLY A 1 214 ? -4.788 -4.821 18.776 1.00 31.08 214 GLY A CA 1
ATOM 1636 C C . GLY A 1 214 ? -4.194 -3.420 18.976 1.00 31.08 214 GLY A C 1
ATOM 1637 O O . GLY A 1 214 ? -3.125 -3.301 19.581 1.00 31.08 214 GLY A O 1
ATOM 1638 N N . PRO A 1 215 ? -4.843 -2.355 18.464 1.00 30.00 215 PRO A N 1
ATOM 1639 C CA . PRO A 1 215 ? -4.430 -0.980 18.731 1.00 30.00 215 PRO A CA 1
ATOM 1640 C C . PRO A 1 215 ? -4.431 -0.731 20.243 1.00 30.00 215 PRO A C 1
ATOM 1642 O O . PRO A 1 215 ? -5.392 -1.073 20.930 1.00 30.00 215 PRO A O 1
ATOM 1645 N N . ARG A 1 216 ? -3.345 -0.150 20.759 1.00 37.78 216 ARG A N 1
ATOM 1646 C CA . ARG A 1 216 ? -3.181 0.155 22.186 1.00 37.78 216 ARG A CA 1
ATOM 1647 C C . ARG A 1 216 ? -4.321 1.042 22.688 1.00 37.78 216 ARG A C 1
ATOM 1649 O O . ARG A 1 216 ? -4.603 2.081 22.095 1.00 37.78 216 ARG A O 1
ATOM 1656 N N . THR A 1 217 ? -4.937 0.658 23.800 1.00 38.00 217 THR A N 1
ATOM 1657 C CA . THR A 1 217 ? -5.934 1.468 24.512 1.00 38.00 217 THR A CA 1
ATOM 1658 C C . THR A 1 217 ? -5.322 2.397 25.564 1.00 38.00 217 THR A C 1
ATOM 1660 O O . THR A 1 217 ? -6.002 3.326 25.966 1.00 38.00 217 THR A O 1
ATOM 1663 N N . GLY A 1 218 ? -4.052 2.211 25.955 1.00 40.22 218 GLY A N 1
ATOM 1664 C CA . GLY A 1 218 ? -3.406 2.965 27.047 1.00 40.22 218 GLY A CA 1
ATOM 1665 C C . GLY A 1 218 ? -2.548 4.176 26.652 1.00 40.22 218 GLY A C 1
ATOM 1666 O O . GLY A 1 218 ? -1.777 4.652 27.474 1.00 40.22 218 GLY A O 1
ATOM 1667 N N . GLY A 1 219 ? -2.608 4.649 25.403 1.00 52.12 219 GLY A N 1
ATOM 1668 C CA . GLY A 1 219 ? -1.960 5.904 24.998 1.00 52.12 219 GLY A CA 1
ATOM 1669 C C . GLY A 1 219 ? -3.008 6.924 24.572 1.00 52.12 219 GLY A C 1
ATOM 1670 O O . GLY A 1 219 ? -3.997 6.525 23.948 1.00 52.12 219 GLY A O 1
ATOM 1671 N N . SER A 1 220 ? -2.778 8.209 24.860 1.00 62.50 220 SER A N 1
ATOM 1672 C CA . SER A 1 220 ? -3.633 9.304 24.383 1.00 62.50 220 SER A CA 1
ATOM 1673 C C . SER A 1 220 ? -3.895 9.181 22.879 1.00 62.50 220 SER A C 1
ATOM 1675 O O . SER A 1 220 ? -2.999 8.840 22.102 1.00 62.50 220 SER A O 1
ATOM 1677 N N . LEU A 1 221 ? -5.135 9.395 22.447 1.00 67.94 221 LEU A N 1
ATOM 1678 C CA . LEU A 1 221 ? -5.494 9.439 21.030 1.00 67.94 221 LEU A CA 1
ATOM 1679 C C . LEU A 1 221 ? -5.009 10.754 20.405 1.00 67.94 221 LEU A C 1
ATOM 1681 O O . LEU A 1 221 ? -4.794 11.748 21.102 1.00 67.94 221 LEU A O 1
ATOM 1685 N N . SER A 1 222 ? -4.839 10.779 19.078 1.00 68.38 222 SER A N 1
ATOM 1686 C CA . SER A 1 222 ? -4.710 12.065 18.382 1.00 68.38 222 SER A CA 1
ATOM 1687 C C . SER A 1 222 ? -6.010 12.857 18.521 1.00 68.38 222 SER A C 1
ATOM 1689 O O . SER A 1 222 ? -7.080 12.265 18.692 1.00 68.38 222 SER A O 1
ATOM 1691 N N . GLN A 1 223 ? -5.920 14.185 18.415 1.00 78.44 223 GLN A N 1
ATOM 1692 C CA . GLN A 1 223 ? -7.084 15.060 18.551 1.00 78.44 223 GLN A CA 1
ATOM 1693 C C . GLN A 1 223 ? -8.217 14.658 17.595 1.00 78.44 223 GLN A C 1
ATOM 1695 O O . GLN A 1 223 ? -9.363 14.553 18.018 1.00 78.44 223 GLN A O 1
ATOM 1700 N N . ASP A 1 224 ? -7.885 14.349 16.339 1.00 68.69 224 ASP A N 1
ATOM 1701 C CA . ASP A 1 224 ? -8.862 13.955 15.317 1.00 68.69 224 ASP A CA 1
ATOM 1702 C C . ASP A 1 224 ? -9.583 12.651 15.661 1.00 68.69 224 ASP A C 1
ATOM 1704 O O . ASP A 1 224 ? -10.805 12.576 15.584 1.00 68.69 224 ASP A O 1
ATOM 1708 N N . VAL A 1 225 ? -8.848 11.627 16.104 1.00 73.38 225 VAL A N 1
ATOM 1709 C CA . VAL A 1 225 ? -9.458 10.338 16.463 1.00 73.38 225 VAL A CA 1
ATOM 1710 C C . VAL A 1 225 ? -10.305 10.486 17.726 1.00 73.38 225 VAL A C 1
ATOM 1712 O O . VAL A 1 225 ? -11.375 9.892 17.827 1.00 73.38 225 VAL A O 1
ATOM 1715 N N . ALA A 1 226 ? -9.860 11.293 18.690 1.00 77.88 226 ALA A N 1
ATOM 1716 C CA . ALA A 1 226 ? -10.632 11.571 19.894 1.00 77.88 226 ALA A CA 1
ATOM 1717 C C . ALA A 1 226 ? -11.932 12.336 19.566 1.00 77.88 226 ALA A C 1
ATOM 1719 O O . ALA A 1 226 ? -12.992 11.997 20.095 1.00 77.88 226 ALA A O 1
ATOM 1720 N N . ASN A 1 227 ? -11.871 13.296 18.636 1.00 82.50 227 ASN A N 1
ATOM 1721 C CA . ASN A 1 227 ? -13.042 13.986 18.095 1.00 82.50 227 ASN A CA 1
ATOM 1722 C C . ASN A 1 227 ? -13.992 13.019 17.368 1.00 82.50 227 ASN A C 1
ATOM 1724 O O . ASN A 1 227 ? -15.196 13.087 17.596 1.00 82.50 227 ASN A O 1
ATOM 1728 N N . ASP A 1 228 ? -13.485 12.088 16.554 1.00 78.94 228 ASP A N 1
ATOM 1729 C CA . ASP A 1 228 ? -14.309 11.089 15.854 1.00 78.94 228 ASP A CA 1
ATOM 1730 C C . ASP A 1 228 ? -15.028 10.132 16.824 1.00 78.94 228 ASP A C 1
ATOM 1732 O O . ASP A 1 228 ? -16.186 9.750 16.604 1.00 78.94 228 ASP A O 1
ATOM 1736 N N . VAL A 1 229 ? -14.359 9.742 17.916 1.00 82.38 229 VAL A N 1
ATOM 1737 C CA . VAL A 1 229 ? -14.973 8.951 18.994 1.00 82.38 229 VAL A CA 1
ATOM 1738 C C . VAL A 1 229 ? -16.086 9.756 19.665 1.00 82.38 229 VAL A C 1
ATOM 1740 O O . VAL A 1 229 ? -17.190 9.240 19.828 1.00 82.38 229 VAL A O 1
ATOM 1743 N N . MET A 1 230 ? -15.846 11.028 19.996 1.00 90.69 230 MET A N 1
ATOM 1744 C CA . MET A 1 230 ? -16.869 11.872 20.621 1.00 90.69 230 MET A CA 1
ATOM 1745 C C . MET A 1 230 ? -18.034 12.195 19.690 1.00 90.69 230 MET A C 1
ATOM 1747 O O . MET A 1 230 ? -19.176 12.187 20.137 1.00 90.69 230 MET A O 1
ATOM 1751 N N . TRP A 1 231 ? -17.783 12.409 18.398 1.00 91.31 231 TRP A N 1
ATOM 1752 C CA . TRP A 1 231 ? -18.846 12.534 17.403 1.00 91.31 231 TRP A CA 1
ATOM 1753 C C . TRP A 1 231 ? -19.739 11.289 17.414 1.00 91.31 231 TRP A C 1
ATOM 1755 O O . TRP A 1 231 ? -20.953 11.407 17.531 1.00 91.31 231 TRP A O 1
ATOM 1765 N N . THR A 1 232 ? -19.134 10.095 17.419 1.00 89.56 232 THR A N 1
ATOM 1766 C CA . THR A 1 232 ? -19.875 8.826 17.508 1.00 89.56 232 THR A CA 1
ATOM 1767 C C . THR A 1 232 ? -20.728 8.756 18.784 1.00 89.56 232 THR A C 1
ATOM 1769 O O . THR A 1 232 ? -21.894 8.380 18.725 1.00 89.56 232 THR A O 1
ATOM 1772 N N . PHE A 1 233 ? -20.176 9.146 19.938 1.00 93.00 233 PHE A N 1
ATOM 1773 C CA . PHE A 1 233 ? -20.926 9.209 21.197 1.00 93.00 233 PHE A CA 1
ATOM 1774 C C . PHE A 1 233 ? -22.136 10.153 21.111 1.00 93.00 233 PHE A C 1
ATOM 1776 O O . PHE A 1 233 ? -23.220 9.808 21.582 1.00 93.00 233 PHE A O 1
ATOM 1783 N N . HIS A 1 234 ? -21.966 11.331 20.508 1.00 92.38 234 HIS A N 1
ATOM 1784 C CA . HIS A 1 234 ? -23.039 12.311 20.361 1.00 92.38 234 HIS A CA 1
ATOM 1785 C C . HIS A 1 234 ? -24.163 11.823 19.446 1.00 92.38 234 HIS A C 1
ATOM 1787 O O . HIS A 1 234 ? -25.325 12.009 19.797 1.00 92.38 234 HIS A O 1
ATOM 1793 N N . GLU A 1 235 ? -23.837 11.155 18.339 1.00 93.88 235 GLU A N 1
ATOM 1794 C CA . GLU A 1 235 ? -24.837 10.566 17.441 1.00 93.88 235 GLU A CA 1
ATOM 1795 C C . GLU A 1 235 ? -25.654 9.474 18.146 1.00 93.88 235 GLU A C 1
ATOM 1797 O O . GLU A 1 235 ? -26.880 9.493 18.080 1.00 93.88 235 GLU A O 1
ATOM 1802 N N . VAL A 1 236 ? -25.006 8.579 18.905 1.00 94.00 236 VAL A N 1
ATOM 1803 C CA . VAL A 1 236 ? -25.717 7.551 19.692 1.00 94.00 236 VAL A CA 1
ATOM 1804 C C . VAL A 1 236 ? -26.596 8.186 20.769 1.00 94.00 236 VAL A C 1
ATOM 1806 O O . VAL A 1 236 ? -27.701 7.720 21.025 1.00 94.00 236 VAL A O 1
ATOM 1809 N N . CYS A 1 237 ? -26.139 9.268 21.399 1.00 92.94 237 CYS A N 1
ATOM 1810 C CA . CYS A 1 237 ? -26.950 9.993 22.370 1.00 92.94 237 CYS A CA 1
ATOM 1811 C C . CYS A 1 237 ? -28.171 10.677 21.744 1.00 92.94 237 CYS A C 1
ATOM 1813 O O . CYS A 1 237 ? -29.219 10.714 22.381 1.00 92.94 237 CYS A O 1
ATOM 1815 N N . ALA A 1 238 ? -28.027 11.250 20.546 1.00 92.19 238 ALA A N 1
ATOM 1816 C CA . ALA A 1 238 ? -29.138 11.844 19.808 1.00 92.19 238 ALA A CA 1
ATOM 1817 C C . ALA A 1 238 ? -30.159 10.765 19.431 1.00 92.19 238 ALA A C 1
ATOM 1819 O O . ALA A 1 238 ? -31.330 10.890 19.762 1.00 92.19 238 ALA A O 1
ATOM 1820 N N . TYR A 1 239 ? -29.678 9.645 18.892 1.00 93.75 239 TYR A N 1
ATOM 1821 C CA . TYR A 1 239 ? -30.504 8.480 18.595 1.00 93.75 239 TYR A CA 1
ATOM 1822 C C . TYR A 1 239 ? -31.256 7.960 19.830 1.00 93.75 239 TYR A C 1
ATOM 1824 O O . TYR A 1 239 ? -32.452 7.699 19.772 1.00 93.75 239 TYR A O 1
ATOM 1832 N N . ALA A 1 240 ? -30.577 7.852 20.973 1.00 93.12 240 ALA A N 1
ATOM 1833 C CA . ALA A 1 240 ? -31.193 7.413 22.221 1.00 93.12 240 ALA A CA 1
ATOM 1834 C C . ALA A 1 240 ? -32.279 8.388 22.717 1.00 93.12 240 ALA A C 1
ATOM 1836 O O . ALA A 1 240 ? -33.315 7.941 23.207 1.00 93.12 240 ALA A O 1
ATOM 1837 N N . LEU A 1 241 ? -32.072 9.703 22.567 1.00 92.00 241 LEU A N 1
ATOM 1838 C CA . LEU A 1 241 ? -33.091 10.715 22.877 1.00 92.00 241 LEU A CA 1
ATOM 1839 C C . LEU A 1 241 ? -34.331 10.549 21.993 1.00 92.00 241 LEU A C 1
ATOM 1841 O O . LEU A 1 241 ? -35.446 10.573 22.513 1.00 92.00 241 LEU A O 1
ATOM 1845 N N . ASP A 1 242 ? -34.136 10.318 20.694 1.00 92.12 242 ASP A N 1
ATOM 1846 C CA . ASP A 1 242 ? -35.228 10.077 19.743 1.00 92.12 242 ASP A CA 1
ATOM 1847 C C . ASP A 1 242 ? -36.016 8.796 20.082 1.00 92.12 242 ASP A C 1
ATOM 1849 O O . ASP A 1 242 ? -37.208 8.700 19.800 1.00 92.12 242 ASP A O 1
ATOM 1853 N N . HIS A 1 243 ? -35.377 7.845 20.772 1.00 91.69 243 HIS A N 1
ATOM 1854 C CA . HIS A 1 243 ? -35.974 6.595 21.255 1.00 91.69 243 HIS A CA 1
ATOM 1855 C C . HIS A 1 243 ? -36.456 6.660 22.717 1.00 91.69 243 HIS A C 1
ATOM 1857 O O . HIS A 1 243 ? -36.716 5.632 23.341 1.00 91.69 243 HIS A O 1
ATOM 1863 N N . GLY A 1 244 ? -36.597 7.864 23.283 1.00 89.25 244 GLY A N 1
ATOM 1864 C CA . GLY A 1 244 ? -37.208 8.079 24.600 1.00 89.25 244 GLY A CA 1
ATOM 1865 C C . GLY A 1 244 ? -36.291 7.825 25.801 1.00 89.25 244 GLY A C 1
ATOM 1866 O O . GLY A 1 244 ? -36.749 7.890 26.945 1.00 89.25 244 GLY A O 1
ATOM 1867 N N . VAL A 1 245 ? -34.996 7.580 25.583 1.00 90.81 245 VAL A N 1
ATOM 1868 C CA . VAL A 1 245 ? -34.007 7.472 26.663 1.00 90.81 245 VAL A CA 1
ATOM 1869 C C . VAL A 1 245 ? -33.732 8.864 27.231 1.00 90.81 245 VAL A C 1
ATOM 1871 O O . VAL A 1 245 ? -33.435 9.811 26.501 1.00 90.81 245 VAL A O 1
ATOM 1874 N N . LYS A 1 246 ? -33.783 9.009 28.559 1.00 91.00 246 LYS A N 1
ATOM 1875 C CA . LYS A 1 246 ? -33.566 10.293 29.249 1.00 91.00 246 LYS A CA 1
ATOM 1876 C C . LYS A 1 246 ? -32.081 10.637 29.354 1.00 91.00 246 LYS A C 1
ATOM 1878 O O . LYS A 1 246 ? -31.493 10.595 30.432 1.00 91.00 246 LYS A O 1
ATOM 1883 N N . VAL A 1 247 ? -31.462 10.977 28.230 1.00 89.44 247 VAL A N 1
ATOM 1884 C CA . VAL A 1 247 ? -30.038 11.311 28.194 1.00 89.44 247 VAL A CA 1
ATOM 1885 C C . VAL A 1 247 ? -29.799 12.757 28.681 1.00 89.44 247 VAL A C 1
ATOM 1887 O O . VAL A 1 247 ? -30.423 13.677 28.148 1.00 89.44 247 VAL A O 1
ATOM 1890 N N . PRO A 1 248 ? -28.872 13.012 29.629 1.00 88.69 248 PRO A N 1
ATOM 1891 C CA . PRO A 1 248 ? -28.559 14.368 30.088 1.00 88.69 248 PRO A CA 1
ATOM 1892 C C . PRO A 1 248 ? -28.121 15.304 28.949 1.00 88.69 248 PRO A C 1
ATOM 1894 O O . PRO A 1 248 ? -27.256 14.962 28.139 1.00 88.69 248 PRO A O 1
ATOM 1897 N N . GLN A 1 249 ? -28.706 16.505 28.888 1.00 82.56 249 GLN A N 1
ATOM 1898 C CA . GLN A 1 249 ? -28.439 17.495 27.830 1.00 82.56 249 GLN A CA 1
ATOM 1899 C C . GLN A 1 249 ? -27.456 18.608 28.238 1.00 82.56 249 GLN A C 1
ATOM 1901 O O . GLN A 1 249 ? -27.116 19.479 27.438 1.00 82.56 249 GLN A O 1
ATOM 1906 N N . ASP A 1 250 ? -26.905 18.551 29.449 1.00 79.06 250 ASP A N 1
ATOM 1907 C CA . ASP A 1 250 ? -25.991 19.536 30.052 1.00 79.06 250 ASP A CA 1
ATOM 1908 C C . ASP A 1 250 ? -24.586 19.605 29.403 1.00 79.06 250 ASP A C 1
ATOM 1910 O O . ASP A 1 250 ? -23.681 20.296 29.884 1.00 79.06 250 ASP A O 1
ATOM 1914 N N . ARG A 1 251 ? -24.388 18.920 28.274 1.00 77.75 251 ARG A N 1
ATOM 1915 C CA . ARG A 1 251 ? -23.100 18.727 27.586 1.00 77.75 251 ARG A CA 1
ATOM 1916 C C . ARG A 1 251 ? -22.946 19.456 26.248 1.00 77.75 251 ARG A C 1
ATOM 1918 O O . ARG A 1 251 ? -21.834 19.488 25.735 1.00 77.75 251 ARG A O 1
ATOM 1925 N N . GLY A 1 252 ? -24.001 20.059 25.689 1.00 68.75 252 GLY A N 1
ATOM 1926 C CA . GLY A 1 252 ? -23.977 20.640 24.330 1.00 68.75 252 GLY A CA 1
ATOM 1927 C C . GLY A 1 252 ? -22.929 21.743 24.097 1.00 68.75 252 GLY A C 1
ATOM 1928 O O . GLY A 1 252 ? -22.485 21.950 22.975 1.00 68.75 252 GLY A O 1
ATOM 1929 N N . SER A 1 253 ? -22.479 22.418 25.160 1.00 75.25 253 SER A N 1
ATOM 1930 C CA . SER A 1 253 ? -21.441 23.462 25.113 1.00 75.25 253 SER A CA 1
ATOM 1931 C C . SER A 1 253 ? -20.016 22.960 25.376 1.00 75.25 253 SER A C 1
ATOM 1933 O O . SER A 1 253 ? -19.084 23.760 25.486 1.00 75.25 253 SER A O 1
ATOM 1935 N N . LEU A 1 254 ? -19.831 21.655 25.586 1.00 79.94 254 LEU A N 1
ATOM 1936 C CA . LEU A 1 254 ? -18.566 21.112 26.054 1.00 79.94 254 LEU A CA 1
ATOM 1937 C C . LEU A 1 254 ? -17.576 20.951 24.894 1.00 79.94 254 LEU A C 1
ATOM 1939 O O . LEU A 1 254 ? -17.788 20.157 23.983 1.00 79.94 254 LEU A O 1
ATOM 1943 N N . LYS A 1 255 ? -16.477 21.708 24.943 1.00 82.56 255 LYS A N 1
ATOM 1944 C CA . LYS A 1 255 ? -15.370 21.570 23.991 1.00 82.56 255 LYS A CA 1
ATOM 1945 C C . LYS A 1 255 ? -14.510 20.364 24.360 1.00 82.56 255 LYS A C 1
ATOM 1947 O O . LYS A 1 255 ? -14.289 20.114 25.542 1.00 82.56 255 LYS A O 1
ATOM 1952 N N . MET A 1 256 ? -14.017 19.658 23.345 1.00 80.69 256 MET A N 1
ATOM 1953 C CA . MET A 1 256 ? -13.108 18.527 23.522 1.00 80.69 256 MET A CA 1
ATOM 1954 C C . MET A 1 256 ? -11.841 18.953 24.274 1.00 80.69 256 MET A C 1
ATOM 1956 O O . MET A 1 256 ? -11.267 20.002 23.974 1.00 80.69 256 MET A O 1
ATOM 1960 N N . HIS A 1 257 ? -11.382 18.130 25.218 1.00 77.19 257 HIS A N 1
ATOM 1961 C CA . HIS A 1 257 ? -10.055 18.295 25.811 1.00 77.19 257 HIS A CA 1
ATOM 1962 C C . HIS A 1 257 ? -8.958 18.220 24.738 1.00 77.19 257 HIS A C 1
ATOM 1964 O O . HIS A 1 257 ? -9.050 17.440 23.786 1.00 77.19 257 HIS A O 1
ATOM 1970 N N . LEU A 1 258 ? -7.906 19.021 24.907 1.00 75.19 258 LEU A N 1
ATOM 1971 C CA . LEU A 1 258 ? -6.705 18.883 24.093 1.00 75.19 258 LEU A CA 1
ATOM 1972 C C . LEU A 1 258 ? -5.975 17.597 24.489 1.00 75.19 258 LEU A C 1
ATOM 1974 O O . LEU A 1 258 ? -5.944 17.220 25.663 1.00 75.19 258 LEU A O 1
ATOM 1978 N N . THR A 1 259 ? -5.445 16.899 23.493 1.00 69.12 259 THR A N 1
ATOM 1979 C CA . THR A 1 259 ? -4.561 15.752 23.701 1.00 69.12 259 THR A CA 1
ATOM 1980 C C . THR A 1 259 ? -3.193 16.196 24.199 1.00 69.12 259 THR A C 1
ATOM 1982 O O . THR A 1 259 ? -2.681 17.230 23.777 1.00 69.12 259 THR A O 1
ATOM 1985 N N . ASP A 1 260 ? -2.586 15.379 25.065 1.00 66.25 260 ASP A N 1
ATOM 1986 C CA . ASP A 1 260 ? -1.193 15.562 25.496 1.00 66.25 260 ASP A CA 1
ATOM 1987 C C . ASP A 1 260 ? -0.206 15.268 24.349 1.00 66.25 260 ASP A C 1
ATOM 1989 O O . ASP A 1 260 ? 0.998 15.489 24.472 1.00 66.25 260 ASP A O 1
ATOM 1993 N N . ARG A 1 261 ? -0.693 14.732 23.219 1.00 60.69 261 ARG A N 1
ATOM 1994 C CA . ARG A 1 261 ? 0.121 14.596 22.012 1.00 60.69 261 ARG A CA 1
ATOM 1995 C C . ARG A 1 261 ? 0.339 15.956 21.379 1.00 60.69 261 ARG A C 1
ATOM 1997 O O . ARG A 1 261 ? -0.619 16.633 21.013 1.00 60.69 261 ARG A O 1
ATOM 2004 N N . LEU A 1 262 ? 1.605 16.280 21.141 1.00 54.50 262 LEU A N 1
ATOM 2005 C CA . LEU A 1 262 ? 1.956 17.394 20.276 1.00 54.50 262 LEU A CA 1
ATOM 2006 C C . LEU A 1 262 ? 1.248 17.227 18.917 1.00 54.50 262 LEU A C 1
ATOM 2008 O O . LEU A 1 262 ? 1.205 16.109 18.378 1.00 54.50 262 LEU A O 1
ATOM 2012 N N . PRO A 1 263 ? 0.641 18.299 18.376 1.00 55.91 263 PRO A N 1
ATOM 2013 C CA . PRO A 1 263 ? 0.089 18.263 17.033 1.00 55.91 263 PRO A CA 1
ATOM 2014 C C . PRO A 1 263 ? 1.186 17.850 16.052 1.00 55.91 263 PRO A C 1
ATOM 2016 O O . PRO A 1 263 ? 2.343 18.233 16.202 1.00 55.91 263 PRO A O 1
ATOM 2019 N N . SER A 1 264 ? 0.828 17.042 15.052 1.00 56.66 264 SER A N 1
ATOM 2020 C CA . SER A 1 264 ? 1.788 16.677 14.013 1.00 56.66 264 SER A CA 1
ATOM 2021 C C . SER A 1 264 ? 2.261 17.938 13.307 1.00 56.66 264 SER A C 1
ATOM 2023 O O . SER A 1 264 ? 1.440 18.731 12.841 1.00 56.66 264 SER A O 1
ATOM 2025 N N . ALA A 1 265 ? 3.576 18.098 13.229 1.00 60.00 265 ALA A N 1
ATOM 2026 C CA . ALA A 1 265 ? 4.180 19.261 12.622 1.00 60.00 265 ALA A CA 1
ATOM 2027 C C . ALA A 1 265 ? 3.747 19.419 11.153 1.00 60.00 265 ALA A C 1
ATOM 2029 O O . ALA A 1 265 ? 3.483 18.421 10.458 1.00 60.00 265 ALA A O 1
ATOM 2030 N N . PRO A 1 266 ? 3.623 20.666 10.665 1.00 65.31 266 PRO A N 1
ATOM 2031 C CA . PRO A 1 266 ? 3.210 20.931 9.299 1.00 65.31 266 PRO A CA 1
ATOM 2032 C C . PRO A 1 266 ? 4.232 20.332 8.334 1.00 65.31 266 PRO A C 1
ATOM 2034 O O . PRO A 1 266 ? 5.397 20.709 8.303 1.00 65.31 266 PRO A O 1
ATOM 2037 N N . ARG A 1 267 ? 3.788 19.363 7.539 1.00 75.12 267 ARG A N 1
ATOM 2038 C CA . ARG A 1 267 ? 4.667 18.650 6.611 1.00 75.12 267 ARG A CA 1
ATOM 2039 C C . ARG A 1 267 ? 5.052 19.539 5.426 1.00 75.12 267 ARG A C 1
ATOM 2041 O O . ARG A 1 267 ? 4.181 20.171 4.819 1.00 75.12 267 ARG A O 1
ATOM 2048 N N . GLN A 1 268 ? 6.323 19.512 5.046 1.00 78.69 268 GLN A N 1
ATOM 2049 C CA . GLN A 1 268 ? 6.877 20.343 3.980 1.00 78.69 268 GLN A CA 1
ATOM 2050 C C . GLN A 1 268 ? 6.428 19.868 2.574 1.00 78.69 268 GLN A C 1
ATOM 2052 O O . GLN A 1 268 ? 6.125 18.680 2.385 1.00 78.69 268 GLN A O 1
ATOM 2057 N N . PRO A 1 269 ? 6.302 20.774 1.582 1.00 84.00 269 PRO A N 1
ATOM 2058 C CA . PRO A 1 269 ? 6.067 20.415 0.179 1.00 84.00 269 PRO A CA 1
ATOM 2059 C C . PRO A 1 269 ? 7.318 19.814 -0.489 1.00 84.00 269 PRO A C 1
ATOM 2061 O O . PRO A 1 269 ? 8.439 20.164 -0.137 1.00 84.00 269 PRO A O 1
ATOM 2064 N N . VAL A 1 270 ? 7.141 18.951 -1.498 1.00 87.06 270 VAL A N 1
ATOM 2065 C CA . VAL A 1 270 ? 8.259 18.272 -2.192 1.00 87.06 270 VAL A CA 1
ATOM 2066 C C . VAL A 1 270 ? 8.510 18.873 -3.578 1.00 87.06 270 VAL A C 1
ATOM 2068 O O . VAL A 1 270 ? 7.677 18.757 -4.482 1.00 87.06 270 VAL A O 1
ATOM 2071 N N . SER A 1 271 ? 9.676 19.487 -3.794 1.00 90.25 271 SER A N 1
ATOM 2072 C CA . SER A 1 271 ? 10.010 20.087 -5.096 1.00 90.25 271 SER A CA 1
ATOM 2073 C C . SER A 1 271 ? 9.990 19.062 -6.245 1.00 90.25 271 SER A C 1
ATOM 2075 O O . SER A 1 271 ? 10.130 17.854 -6.035 1.00 90.25 271 SER A O 1
ATOM 2077 N N . LEU A 1 272 ? 9.823 19.537 -7.485 1.00 92.50 272 LEU A N 1
ATOM 2078 C CA . LEU A 1 272 ? 9.851 18.680 -8.680 1.00 92.50 272 LEU A CA 1
ATOM 2079 C C . LEU A 1 272 ? 11.197 17.958 -8.848 1.00 92.50 272 LEU A C 1
ATOM 2081 O O . LEU A 1 272 ? 11.214 16.779 -9.194 1.00 92.50 272 LEU A O 1
ATOM 2085 N N . THR A 1 273 ? 12.308 18.625 -8.529 1.00 90.56 273 THR A N 1
ATOM 2086 C CA . THR A 1 273 ? 13.657 18.039 -8.563 1.00 90.56 273 THR A CA 1
ATOM 2087 C C . THR A 1 273 ? 13.819 16.918 -7.537 1.00 90.56 273 THR A C 1
ATOM 2089 O O . THR A 1 273 ? 14.240 15.821 -7.891 1.00 90.56 273 THR A O 1
ATOM 2092 N N . ARG A 1 274 ? 13.358 17.117 -6.294 1.00 91.56 274 ARG A N 1
ATOM 2093 C CA . ARG A 1 274 ? 13.345 16.056 -5.273 1.00 91.56 274 ARG A CA 1
ATOM 2094 C C . ARG A 1 274 ? 12.416 14.902 -5.652 1.00 91.56 274 ARG A C 1
ATOM 2096 O O . ARG A 1 274 ? 12.719 13.745 -5.375 1.00 91.56 274 ARG A O 1
ATOM 2103 N N . CYS A 1 275 ? 11.299 15.186 -6.324 1.00 93.88 275 CYS A N 1
ATOM 2104 C CA . CYS A 1 275 ? 10.443 14.141 -6.890 1.00 93.88 275 CYS A CA 1
ATOM 2105 C C . CYS A 1 275 ? 11.174 13.321 -7.965 1.00 93.88 275 CYS A C 1
ATOM 2107 O O . CYS A 1 275 ? 10.980 12.109 -8.017 1.00 93.88 275 CYS A O 1
ATOM 2109 N N . ALA A 1 276 ? 12.030 13.941 -8.783 1.00 93.62 276 ALA A N 1
ATOM 2110 C CA . ALA A 1 276 ? 12.856 13.231 -9.758 1.00 93.62 276 ALA A CA 1
ATOM 2111 C C . ALA A 1 276 ? 13.944 12.369 -9.092 1.00 93.62 276 ALA A C 1
ATOM 2113 O O . ALA A 1 276 ? 14.149 11.229 -9.511 1.00 93.62 276 ALA A O 1
ATOM 2114 N N . ASP A 1 277 ? 14.558 12.837 -8.000 1.00 90.94 277 ASP A N 1
ATOM 2115 C CA . ASP A 1 277 ? 15.490 12.028 -7.195 1.00 90.94 277 ASP A CA 1
ATOM 2116 C C . ASP A 1 277 ? 14.815 10.776 -6.621 1.00 90.94 277 ASP A C 1
ATOM 2118 O O . ASP A 1 277 ? 15.394 9.688 -6.613 1.00 90.94 277 ASP A O 1
ATOM 2122 N N . ILE A 1 278 ? 13.569 10.912 -6.161 1.00 93.75 278 ILE A N 1
ATOM 2123 C CA . ILE A 1 278 ? 12.751 9.775 -5.731 1.00 93.75 278 ILE A CA 1
ATOM 2124 C C . ILE A 1 278 ? 12.433 8.878 -6.934 1.00 93.75 278 ILE A C 1
ATOM 2126 O O . ILE A 1 278 ? 12.576 7.659 -6.845 1.00 93.75 278 ILE A O 1
ATOM 2130 N N . ALA A 1 279 ? 12.011 9.458 -8.060 1.00 94.94 279 ALA A N 1
ATOM 2131 C CA . ALA A 1 279 ? 11.614 8.720 -9.255 1.00 94.94 279 ALA A CA 1
ATOM 2132 C C . ALA A 1 279 ? 12.755 7.870 -9.839 1.00 94.94 279 ALA A C 1
ATOM 2134 O O . ALA A 1 279 ? 12.497 6.728 -10.207 1.00 94.94 279 ALA A O 1
ATOM 2135 N N . SER A 1 280 ? 14.009 8.340 -9.831 1.00 92.62 280 SER A N 1
ATOM 2136 C CA . SER A 1 280 ? 15.174 7.554 -10.293 1.00 92.62 280 SER A CA 1
ATOM 2137 C C . SER A 1 280 ? 15.410 6.268 -9.488 1.00 92.62 280 SER A C 1
ATOM 2139 O O . SER A 1 280 ? 16.055 5.330 -9.959 1.00 92.62 280 SER A O 1
ATOM 2141 N N . ARG A 1 281 ? 14.834 6.176 -8.283 1.00 92.56 281 ARG A N 1
ATOM 2142 C CA . ARG A 1 281 ? 14.878 5.007 -7.385 1.00 92.56 281 ARG A CA 1
ATOM 2143 C C . ARG A 1 281 ? 13.583 4.189 -7.407 1.00 92.56 281 ARG A C 1
ATOM 2145 O O . ARG A 1 281 ? 13.405 3.272 -6.603 1.00 92.56 281 ARG A O 1
ATOM 2152 N N . LEU A 1 282 ? 12.663 4.515 -8.309 1.00 93.50 282 LEU A N 1
ATOM 2153 C CA . LEU A 1 282 ? 11.415 3.801 -8.541 1.00 93.50 282 LEU A CA 1
ATOM 2154 C C . LEU A 1 282 ? 11.427 3.212 -9.948 1.00 93.50 282 LEU A C 1
ATOM 2156 O O . LEU A 1 282 ? 11.802 3.884 -10.902 1.00 93.50 282 LEU A O 1
ATOM 2160 N N . HIS A 1 283 ? 10.909 1.993 -10.106 1.00 92.25 283 HIS A N 1
ATOM 2161 C CA . HIS A 1 283 ? 10.632 1.479 -11.446 1.00 92.25 283 HIS A CA 1
ATOM 2162 C C . HIS A 1 283 ? 9.565 2.336 -12.151 1.00 92.25 283 HIS A C 1
ATOM 2164 O O . HIS A 1 283 ? 8.689 2.922 -11.504 1.00 92.25 283 HIS A O 1
ATOM 2170 N N . VAL A 1 284 ? 9.562 2.325 -13.484 1.00 94.69 284 VAL A N 1
ATOM 2171 C CA . VAL A 1 284 ? 8.740 3.205 -14.341 1.00 94.69 284 VAL A CA 1
ATOM 2172 C C . VAL A 1 284 ? 7.244 3.193 -13.989 1.00 94.69 284 VAL A C 1
ATOM 2174 O O . VAL A 1 284 ? 6.620 4.245 -13.882 1.00 94.69 284 VAL A O 1
ATOM 2177 N N . VAL A 1 285 ? 6.662 2.027 -13.682 1.00 94.19 285 VAL A N 1
ATOM 2178 C CA . VAL A 1 285 ? 5.250 1.934 -13.245 1.00 94.19 285 VAL A CA 1
ATOM 2179 C C . VAL A 1 285 ? 4.968 2.731 -11.957 1.00 94.19 285 VAL A C 1
ATOM 2181 O O . VAL A 1 285 ? 3.905 3.330 -11.816 1.00 94.19 285 VAL A O 1
ATOM 2184 N N . HIS A 1 286 ? 5.899 2.766 -11.002 1.00 95.62 286 HIS A N 1
ATOM 2185 C CA . HIS A 1 286 ? 5.759 3.566 -9.784 1.00 95.62 286 HIS A CA 1
ATOM 2186 C C . HIS A 1 286 ? 6.073 5.045 -10.030 1.00 95.62 286 HIS A C 1
ATOM 2188 O O . HIS A 1 286 ? 5.444 5.887 -9.388 1.00 95.62 286 HIS A O 1
ATOM 2194 N N . GLN A 1 287 ? 6.962 5.371 -10.974 1.00 96.94 287 GLN A N 1
ATOM 2195 C CA . GLN A 1 287 ? 7.146 6.755 -11.422 1.00 96.94 287 GLN A CA 1
ATOM 2196 C C . GLN A 1 287 ? 5.837 7.316 -11.986 1.00 96.94 287 GLN A C 1
ATOM 2198 O O . GLN A 1 287 ? 5.417 8.393 -11.573 1.00 96.94 287 GLN A O 1
ATOM 2203 N N . LEU A 1 288 ? 5.122 6.551 -12.823 1.00 97.44 288 LEU A N 1
ATOM 2204 C CA . LEU A 1 288 ? 3.799 6.946 -13.317 1.00 97.44 288 LEU A CA 1
ATOM 2205 C C . LEU A 1 288 ? 2.845 7.288 -12.162 1.00 97.44 288 LEU A C 1
ATOM 2207 O O . LEU A 1 288 ? 2.216 8.340 -12.182 1.00 97.44 288 LEU A O 1
ATOM 2211 N N . VAL A 1 289 ? 2.754 6.445 -11.128 1.00 97.00 289 VAL A N 1
ATOM 2212 C CA . VAL A 1 289 ? 1.877 6.708 -9.969 1.00 97.00 289 VAL A CA 1
ATOM 2213 C C . VAL A 1 289 ? 2.288 7.979 -9.226 1.00 97.00 289 VAL A C 1
ATOM 2215 O O . VAL A 1 289 ? 1.422 8.778 -8.863 1.00 97.00 289 VAL A O 1
ATOM 2218 N N . LEU A 1 290 ? 3.589 8.176 -9.002 1.00 97.12 290 LEU A N 1
ATOM 2219 C CA . LEU A 1 290 ? 4.125 9.379 -8.368 1.00 97.12 290 LEU A CA 1
ATOM 2220 C C . LEU A 1 290 ? 3.713 10.625 -9.156 1.00 97.12 290 LEU A C 1
ATOM 2222 O O . LEU A 1 290 ? 3.116 11.538 -8.582 1.00 97.12 290 LEU A O 1
ATOM 2226 N N . TRP A 1 291 ? 3.944 10.631 -10.469 1.00 97.62 291 TRP A N 1
ATOM 2227 C CA . TRP A 1 291 ? 3.657 11.772 -11.334 1.00 97.62 291 TRP A CA 1
ATOM 2228 C C . TRP A 1 291 ? 2.161 12.029 -11.506 1.00 97.62 291 TRP A C 1
ATOM 2230 O O . TRP A 1 291 ? 1.735 13.176 -11.417 1.00 97.62 291 TRP A O 1
ATOM 2240 N N . LEU A 1 292 ? 1.329 10.992 -11.617 1.00 96.88 292 LEU A N 1
ATOM 2241 C CA . LEU A 1 292 ? -0.131 11.135 -11.617 1.00 96.88 292 LEU A CA 1
ATOM 2242 C C . LEU A 1 292 ? -0.641 11.855 -10.355 1.00 96.88 292 LEU A C 1
ATOM 2244 O O . LEU A 1 292 ? -1.557 12.671 -10.427 1.00 96.88 292 LEU A O 1
ATOM 2248 N N . MET A 1 293 ? -0.050 11.604 -9.185 1.00 95.50 293 MET A N 1
ATOM 2249 C CA . MET A 1 293 ? -0.425 12.324 -7.962 1.00 95.50 293 MET A CA 1
ATOM 2250 C C . MET A 1 293 ? 0.197 13.721 -7.886 1.00 95.50 293 MET A C 1
ATOM 2252 O O . MET A 1 293 ? -0.481 14.661 -7.478 1.00 95.50 293 MET A O 1
ATOM 2256 N N . ARG A 1 294 ? 1.471 13.862 -8.267 1.00 95.00 294 ARG A N 1
ATOM 2257 C CA . ARG A 1 294 ? 2.240 15.109 -8.152 1.00 95.00 294 ARG A CA 1
ATOM 2258 C C . ARG A 1 294 ? 1.860 16.163 -9.193 1.00 95.00 294 ARG A C 1
ATOM 2260 O O . ARG A 1 294 ? 2.037 17.345 -8.926 1.00 95.00 294 ARG A O 1
ATOM 2267 N N . ILE A 1 295 ? 1.352 15.750 -10.352 1.00 95.44 295 ILE A N 1
ATOM 2268 C CA . ILE A 1 295 ? 1.017 16.632 -11.482 1.00 95.44 295 ILE A CA 1
ATOM 2269 C C . ILE A 1 295 ? -0.491 16.821 -11.589 1.00 95.44 295 ILE A C 1
ATOM 2271 O O . ILE A 1 295 ? -0.943 17.944 -11.749 1.00 95.44 295 ILE A O 1
ATOM 2275 N N . LEU A 1 296 ? -1.283 15.749 -11.470 1.00 93.44 296 LEU A N 1
ATOM 2276 C CA . LEU A 1 296 ? -2.747 15.816 -11.610 1.00 93.44 296 LEU A CA 1
ATOM 2277 C C . LEU A 1 296 ? -3.476 15.894 -10.258 1.00 93.44 296 LEU A C 1
ATOM 2279 O O . LEU A 1 296 ? -4.707 15.871 -10.203 1.00 93.44 296 LEU A O 1
ATOM 2283 N N . GLY A 1 297 ? -2.736 15.935 -9.146 1.00 90.38 297 GLY A N 1
ATOM 2284 C CA . GLY A 1 297 ? -3.309 16.032 -7.805 1.00 90.38 297 GLY A CA 1
ATOM 2285 C C . GLY A 1 297 ? -4.191 14.847 -7.433 1.00 90.38 297 GLY A C 1
ATOM 2286 O O . GLY A 1 297 ? -5.076 14.991 -6.591 1.00 90.38 297 GLY A O 1
ATOM 2287 N N . LEU A 1 298 ? -4.021 13.678 -8.053 1.00 91.38 298 LEU A N 1
ATOM 2288 C CA . LEU A 1 298 ? -4.879 12.522 -7.799 1.00 91.38 298 LEU A CA 1
ATOM 2289 C C . LEU A 1 298 ? -4.664 11.954 -6.398 1.00 91.38 298 LEU A C 1
ATOM 2291 O O . LEU A 1 298 ? -3.558 11.938 -5.860 1.00 91.38 298 LEU A O 1
ATOM 2295 N N . ARG A 1 299 ? -5.731 11.421 -5.797 1.00 89.44 299 ARG A N 1
ATOM 2296 C CA . ARG A 1 299 ? -5.554 10.509 -4.656 1.00 89.44 299 ARG A CA 1
ATOM 2297 C C . ARG A 1 299 ? -4.918 9.220 -5.168 1.00 89.44 299 ARG A C 1
ATOM 2299 O O . ARG A 1 299 ? -5.255 8.776 -6.260 1.00 89.44 299 ARG A O 1
ATOM 2306 N N . ILE A 1 300 ? -4.109 8.550 -4.348 1.00 92.12 300 ILE A N 1
ATOM 2307 C CA . ILE A 1 300 ? -3.485 7.272 -4.735 1.00 92.12 300 ILE A CA 1
ATOM 2308 C C . ILE A 1 300 ? -4.507 6.265 -5.294 1.00 92.12 300 ILE A C 1
ATOM 2310 O O . ILE A 1 300 ? -4.264 5.629 -6.311 1.00 92.12 300 ILE A O 1
ATOM 2314 N N . SER A 1 301 ? -5.693 6.165 -4.686 1.00 90.06 301 SER A N 1
ATOM 2315 C CA . SER A 1 301 ? -6.744 5.273 -5.177 1.00 90.06 301 SER A CA 1
ATOM 2316 C C . SER A 1 301 ? -7.330 5.707 -6.519 1.00 90.06 301 SER A C 1
ATOM 2318 O O . SER A 1 301 ? -7.752 4.848 -7.272 1.00 90.06 301 SER A O 1
ATOM 2320 N N . GLU A 1 302 ? -7.373 7.008 -6.815 1.00 91.88 302 GLU A N 1
ATOM 2321 C CA . GLU A 1 302 ? -7.827 7.536 -8.111 1.00 91.88 302 GLU A CA 1
ATOM 2322 C C . GLU A 1 302 ? -6.788 7.254 -9.200 1.00 91.88 302 GLU A C 1
ATOM 2324 O O . GLU A 1 302 ? -7.157 6.749 -10.250 1.00 91.88 302 GLU A O 1
ATOM 2329 N N . ALA A 1 303 ? -5.494 7.471 -8.924 1.00 93.94 303 ALA A N 1
ATOM 2330 C CA . ALA A 1 303 ? -4.411 7.160 -9.866 1.00 93.94 303 ALA A CA 1
ATOM 2331 C C . ALA A 1 303 ? -4.435 5.685 -10.295 1.00 93.94 303 ALA A C 1
ATOM 2333 O O . ALA A 1 303 ? -4.346 5.356 -11.472 1.00 93.94 303 ALA A O 1
ATOM 2334 N N . TYR A 1 304 ? -4.648 4.788 -9.333 1.00 93.75 304 TYR A N 1
ATOM 2335 C CA . TYR A 1 304 ? -4.794 3.361 -9.593 1.00 93.75 304 TYR A CA 1
ATOM 2336 C C . TYR A 1 304 ? -6.148 2.963 -10.204 1.00 93.75 304 TYR A C 1
ATOM 2338 O O . TYR A 1 304 ? -6.290 1.805 -10.588 1.00 93.75 304 TYR A O 1
ATOM 2346 N N . GLY A 1 305 ? -7.142 3.851 -10.242 1.00 91.81 305 GLY A N 1
ATOM 2347 C CA . GLY A 1 305 ? -8.476 3.581 -10.786 1.00 91.81 305 GLY A CA 1
ATOM 2348 C C . GLY A 1 305 ? -8.642 3.940 -12.263 1.00 91.81 305 GLY A C 1
ATOM 2349 O O . GLY A 1 305 ? -9.660 3.576 -12.838 1.00 91.81 305 GLY A O 1
ATOM 2350 N N . ILE A 1 306 ? -7.677 4.642 -12.864 1.00 93.69 306 ILE A N 1
ATOM 2351 C CA . ILE A 1 306 ? -7.712 5.032 -14.280 1.00 93.69 306 ILE A CA 1
ATOM 2352 C C . ILE A 1 306 ? -7.544 3.786 -15.155 1.00 93.69 306 ILE A C 1
ATOM 2354 O O . ILE A 1 306 ? -6.649 2.975 -14.899 1.00 93.69 306 ILE A O 1
ATOM 2358 N N . ARG A 1 307 ? -8.377 3.645 -16.190 1.00 93.62 307 ARG A N 1
ATOM 2359 C CA . ARG A 1 307 ? -8.218 2.641 -17.254 1.00 93.62 307 ARG A CA 1
ATOM 2360 C C . ARG A 1 307 ? -7.553 3.239 -18.489 1.00 93.62 307 ARG A C 1
ATOM 2362 O O . ARG A 1 307 ? -7.509 4.455 -18.640 1.00 93.62 307 ARG A O 1
ATOM 2369 N N . VAL A 1 308 ? -7.032 2.396 -19.375 1.00 94.88 308 VAL A N 1
ATOM 2370 C CA . VAL A 1 308 ? -6.406 2.857 -20.625 1.00 94.88 308 VAL A CA 1
ATOM 2371 C C . VAL A 1 308 ? -7.407 3.653 -21.470 1.00 94.88 308 VAL A C 1
ATOM 2373 O O . VAL A 1 308 ? -7.083 4.755 -21.897 1.00 94.88 308 VAL A O 1
ATOM 2376 N N . HIS A 1 309 ? -8.659 3.196 -21.575 1.00 93.31 309 HIS A N 1
ATOM 2377 C CA . HIS A 1 309 ? -9.713 3.929 -22.289 1.00 93.31 309 HIS A CA 1
ATOM 2378 C C . HIS A 1 309 ? -10.131 5.261 -21.642 1.00 93.31 309 HIS A C 1
ATOM 2380 O O . HIS A 1 309 ? -10.892 6.021 -22.239 1.00 93.31 309 HIS A O 1
ATOM 2386 N N . ASP A 1 310 ? -9.716 5.539 -20.400 1.00 92.88 310 ASP A N 1
ATOM 2387 C CA . ASP A 1 310 ? -9.979 6.828 -19.751 1.00 92.88 310 ASP A CA 1
ATOM 2388 C C . ASP A 1 310 ? -8.993 7.916 -20.204 1.00 92.88 310 ASP A C 1
ATOM 2390 O O . ASP A 1 310 ? -9.180 9.083 -19.849 1.00 92.88 310 ASP A O 1
ATOM 2394 N N . VAL A 1 311 ? -7.949 7.542 -20.953 1.00 94.38 311 VAL A N 1
ATOM 2395 C CA . VAL A 1 311 ? -6.940 8.440 -21.516 1.00 94.38 311 VAL A CA 1
ATOM 2396 C C . VAL A 1 311 ? -7.351 8.844 -22.932 1.00 94.38 311 VAL A C 1
ATOM 2398 O O . VAL A 1 311 ? -7.489 8.005 -23.818 1.00 94.38 311 VAL A O 1
ATOM 2401 N N . LEU A 1 312 ? -7.493 10.146 -23.159 1.00 92.00 312 LEU A N 1
ATOM 2402 C CA . LEU A 1 312 ? -7.637 10.736 -24.484 1.00 92.00 312 LEU A CA 1
ATOM 2403 C C . LEU A 1 312 ? -6.276 11.270 -24.940 1.00 92.00 312 LEU A C 1
ATOM 2405 O O . LEU A 1 312 ? -5.806 12.293 -24.434 1.00 92.00 312 LEU A O 1
ATOM 2409 N N . ASP A 1 313 ? -5.667 10.579 -25.898 1.00 90.75 313 ASP A N 1
ATOM 2410 C CA . ASP A 1 313 ? -4.397 10.961 -26.512 1.00 90.75 313 ASP A CA 1
ATOM 2411 C C . ASP A 1 313 ? -4.630 11.731 -27.828 1.00 90.75 313 ASP A C 1
ATOM 2413 O O . ASP A 1 313 ? -5.377 11.274 -28.688 1.00 90.75 313 ASP A O 1
ATOM 2417 N N . GLN A 1 314 ? -4.004 12.904 -27.975 1.00 87.38 314 GLN A N 1
ATOM 2418 C CA . GLN A 1 314 ? -4.042 13.747 -29.185 1.00 87.38 314 GLN A CA 1
ATOM 2419 C C . GLN A 1 314 ? -2.756 13.662 -30.027 1.00 87.38 314 GLN A C 1
ATOM 2421 O O . GLN A 1 314 ? -2.568 14.442 -30.958 1.00 87.38 314 GLN A O 1
ATOM 2426 N N . GLY A 1 315 ? -1.849 12.744 -29.695 1.00 85.75 315 GLY A N 1
ATOM 2427 C CA . GLY A 1 315 ? -0.571 12.569 -30.378 1.00 85.75 315 GLY A CA 1
ATOM 2428 C C . GLY A 1 315 ? 0.599 13.312 -29.726 1.00 85.75 315 GLY A C 1
ATOM 2429 O O . GLY A 1 315 ? 0.448 14.105 -28.791 1.00 85.75 315 GLY A O 1
ATOM 2430 N N . ALA A 1 316 ? 1.805 12.997 -30.200 1.00 88.44 316 ALA A N 1
ATOM 2431 C CA . ALA A 1 316 ? 3.068 13.441 -29.612 1.00 88.44 316 ALA A CA 1
ATOM 2432 C C . ALA A 1 316 ? 3.142 14.969 -29.430 1.00 88.44 316 ALA A C 1
ATOM 2434 O O . ALA A 1 316 ? 2.725 15.736 -30.297 1.00 88.44 316 ALA A O 1
ATOM 2435 N N . GLY A 1 317 ? 3.655 15.413 -28.277 1.00 86.19 317 GLY A N 1
ATOM 2436 C CA . GLY A 1 317 ? 3.785 16.837 -27.936 1.00 86.19 317 GLY A CA 1
ATOM 2437 C C . GLY A 1 317 ? 2.471 17.580 -27.648 1.00 86.19 317 GLY A C 1
ATOM 2438 O O . GLY A 1 317 ? 2.514 18.732 -27.222 1.00 86.19 317 GLY A O 1
ATOM 2439 N N . GLN A 1 318 ? 1.310 16.944 -27.832 1.00 89.94 318 GLN A N 1
ATOM 2440 C CA . GLN A 1 318 ? 0.006 17.547 -27.552 1.00 89.94 318 GLN A CA 1
ATOM 2441 C C . GLN A 1 318 ? -0.463 17.285 -26.119 1.00 89.94 318 GLN A C 1
ATOM 2443 O O . GLN A 1 318 ? -0.078 16.308 -25.471 1.00 89.94 318 GLN A O 1
ATOM 2448 N N . TYR A 1 319 ? -1.341 18.164 -25.635 1.00 92.06 319 TYR A N 1
ATOM 2449 C CA . TYR A 1 319 ? -2.077 17.944 -24.392 1.00 92.06 319 TYR A CA 1
ATOM 2450 C C . TYR A 1 319 ? -3.030 16.756 -24.547 1.00 92.06 319 TYR A C 1
ATOM 2452 O O . TYR A 1 319 ? -3.659 16.583 -25.590 1.00 92.06 319 TYR A O 1
ATOM 2460 N N . GLY A 1 320 ? -3.179 15.974 -23.482 1.00 92.38 320 GLY A N 1
ATOM 2461 C CA . GLY A 1 320 ? -4.176 14.908 -23.400 1.00 92.38 320 GLY A CA 1
ATOM 2462 C C . GLY A 1 320 ? -5.281 15.229 -22.401 1.00 92.38 320 GLY A C 1
ATOM 2463 O O . GLY A 1 320 ? -5.312 16.301 -21.789 1.00 92.38 320 GLY A O 1
ATOM 2464 N N . ALA A 1 321 ? -6.179 14.275 -22.185 1.00 91.81 321 ALA A N 1
ATOM 2465 C CA . ALA A 1 321 ? -7.138 14.329 -21.088 1.00 91.81 321 ALA A CA 1
ATOM 2466 C C . ALA A 1 321 ? -7.274 12.971 -20.397 1.00 91.81 321 ALA A C 1
ATOM 2468 O O . ALA A 1 321 ? -7.113 11.929 -21.022 1.00 91.81 321 ALA A O 1
ATOM 2469 N N . VAL A 1 322 ? -7.592 12.984 -19.103 1.00 92.31 322 VAL A N 1
ATOM 2470 C CA . VAL A 1 322 ? -7.874 11.775 -18.320 1.00 92.31 322 VAL A CA 1
ATOM 2471 C C . VAL A 1 322 ? -9.198 11.921 -17.587 1.00 92.31 322 VAL A C 1
ATOM 2473 O O . VAL A 1 322 ? -9.412 12.884 -16.841 1.00 92.31 322 VAL A O 1
ATOM 2476 N N . ALA A 1 323 ? -10.079 10.938 -17.762 1.00 89.62 323 ALA A N 1
ATOM 2477 C CA . ALA A 1 323 ? -11.326 10.828 -17.021 1.00 89.62 323 ALA A CA 1
ATOM 2478 C C . ALA A 1 323 ? -11.102 10.131 -15.668 1.00 89.62 323 ALA A C 1
ATOM 2480 O O . ALA A 1 323 ? -10.803 8.943 -15.580 1.00 89.62 323 ALA A O 1
ATOM 2481 N N . VAL A 1 324 ? -11.305 10.860 -14.572 1.00 89.06 324 VAL A N 1
ATOM 2482 C CA . VAL A 1 324 ? -11.224 10.317 -13.213 1.00 89.06 324 VAL A CA 1
ATOM 2483 C C . VAL A 1 324 ? -12.624 9.917 -12.771 1.00 89.06 324 VAL A C 1
ATOM 2485 O O . VAL A 1 324 ? -13.415 10.762 -12.343 1.00 89.06 324 VAL A O 1
ATOM 2488 N N . LYS A 1 325 ? -12.939 8.623 -12.876 1.00 86.56 325 LYS A N 1
ATOM 2489 C CA . LYS A 1 325 ? -14.269 8.086 -12.537 1.00 86.56 325 LYS A CA 1
ATOM 2490 C C . LYS A 1 325 ? -14.267 6.940 -11.525 1.00 86.56 325 LYS A C 1
ATOM 2492 O O . LYS A 1 325 ? -15.305 6.705 -10.918 1.00 86.56 325 LYS A O 1
ATOM 2497 N N . ALA A 1 326 ? -13.129 6.285 -11.298 1.00 87.19 326 ALA A N 1
ATOM 2498 C CA . ALA A 1 326 ? -13.027 5.083 -10.473 1.00 87.19 326 ALA A CA 1
ATOM 2499 C C . ALA A 1 326 ? -11.883 5.154 -9.445 1.00 87.19 326 ALA A C 1
ATOM 2501 O O . ALA A 1 326 ? -11.035 6.049 -9.462 1.00 87.19 326 ALA A O 1
ATOM 2502 N N . GLN A 1 327 ? -11.883 4.202 -8.512 1.00 87.81 327 GLN A N 1
ATOM 2503 C CA . GLN A 1 327 ? -10.831 3.972 -7.526 1.00 87.81 327 GLN A CA 1
ATOM 2504 C C . GLN A 1 327 ? -10.291 2.549 -7.674 1.00 87.81 327 GLN A C 1
ATOM 2506 O O . GLN A 1 327 ? -11.067 1.626 -7.879 1.00 87.81 327 GLN A O 1
ATOM 2511 N N . GLY A 1 328 ? -8.984 2.352 -7.518 1.00 88.06 328 GLY A N 1
ATOM 2512 C CA . GLY A 1 328 ? -8.339 1.052 -7.686 1.00 88.06 328 GLY A CA 1
ATOM 2513 C C . GLY A 1 328 ? -7.154 0.830 -6.753 1.00 88.06 328 GLY A C 1
ATOM 2514 O O . GLY A 1 328 ? -6.738 1.708 -5.989 1.00 88.06 328 GLY A O 1
ATOM 2515 N N . GLY A 1 329 ? -6.582 -0.367 -6.830 1.00 83.88 329 GLY A N 1
ATOM 2516 C CA . GLY A 1 329 ? -5.265 -0.697 -6.282 1.00 83.88 329 GLY A CA 1
ATOM 2517 C C . GLY A 1 329 ? -5.224 -1.073 -4.801 1.00 83.88 329 GLY A C 1
ATOM 2518 O O . GLY A 1 329 ? -4.140 -1.289 -4.249 1.00 83.88 329 GLY A O 1
ATOM 2519 N N . LYS A 1 330 ? -6.391 -1.187 -4.167 1.00 85.31 330 LYS A N 1
ATOM 2520 C CA . LYS A 1 330 ? -6.594 -1.876 -2.890 1.00 85.31 330 LYS A CA 1
ATOM 2521 C C . LYS A 1 330 ? -7.845 -2.744 -2.996 1.00 85.31 330 LYS A C 1
ATOM 2523 O O . LYS A 1 330 ? -8.659 -2.531 -3.885 1.00 85.31 330 LYS A O 1
ATOM 2528 N N . LYS A 1 331 ? -8.018 -3.665 -2.055 1.00 82.25 331 LYS A N 1
ATOM 2529 C CA . LYS A 1 331 ? -9.283 -4.379 -1.900 1.00 82.25 331 LYS A CA 1
ATOM 2530 C C . LYS A 1 331 ? -10.359 -3.410 -1.399 1.00 82.25 331 LYS A C 1
ATOM 2532 O O . LYS A 1 331 ? -10.135 -2.677 -0.432 1.00 82.25 331 LYS A O 1
ATOM 2537 N N . PHE A 1 332 ? -11.493 -3.381 -2.085 1.00 77.00 332 PHE A N 1
ATOM 2538 C CA . PHE A 1 332 ? -12.689 -2.639 -1.719 1.00 77.00 332 PHE A CA 1
ATOM 2539 C C . PHE A 1 332 ? -13.781 -3.639 -1.371 1.00 77.00 332 PHE A C 1
ATOM 2541 O O . PHE A 1 332 ? -14.211 -4.409 -2.223 1.00 77.00 332 PHE A O 1
ATOM 2548 N N . SER A 1 333 ? -14.240 -3.605 -0.127 1.00 74.56 333 SER A N 1
ATOM 2549 C CA . SER A 1 333 ? -15.403 -4.378 0.292 1.00 74.56 333 SER A CA 1
ATOM 2550 C C . SER A 1 333 ? -16.676 -3.604 -0.044 1.00 74.56 333 SER A C 1
ATOM 2552 O O . SER A 1 333 ? -16.791 -2.413 0.271 1.00 74.56 333 SER A O 1
ATOM 2554 N N . ARG A 1 334 ? -17.628 -4.269 -0.693 1.00 70.50 334 ARG A N 1
ATOM 2555 C CA . ARG A 1 334 ? -18.981 -3.775 -0.955 1.00 70.50 334 ARG A CA 1
ATOM 2556 C C . ARG A 1 334 ? -19.989 -4.808 -0.475 1.00 70.50 334 ARG A C 1
ATOM 2558 O O . ARG A 1 334 ? -19.778 -6.002 -0.653 1.00 70.50 334 ARG A O 1
ATOM 2565 N N . THR A 1 335 ? -21.101 -4.344 0.068 1.00 66.19 335 THR A N 1
ATOM 2566 C CA . THR A 1 335 ? -22.247 -5.210 0.342 1.00 66.19 335 THR A CA 1
ATOM 2567 C C . THR A 1 335 ? -23.026 -5.392 -0.959 1.00 66.19 335 THR A C 1
ATOM 2569 O O . THR A 1 335 ? -23.458 -4.411 -1.566 1.00 66.19 335 THR A O 1
ATOM 2572 N N . ALA A 1 336 ? -23.147 -6.630 -1.428 1.00 70.00 336 ALA A N 1
ATOM 2573 C CA . ALA A 1 336 ? -23.978 -6.986 -2.571 1.00 70.00 336 ALA A CA 1
ATOM 2574 C C . ALA A 1 336 ? -25.475 -6.832 -2.231 1.00 70.00 336 ALA A C 1
ATOM 2576 O O . ALA A 1 336 ? -25.830 -6.808 -1.051 1.00 70.00 336 ALA A O 1
ATOM 2577 N N . PRO A 1 337 ? -26.375 -6.765 -3.234 1.00 65.94 337 PRO A N 1
ATOM 2578 C CA . PRO A 1 337 ? -27.817 -6.621 -3.004 1.00 65.94 337 PRO A CA 1
ATOM 2579 C C . PRO A 1 337 ? -28.424 -7.690 -2.080 1.00 65.94 337 PRO A C 1
ATOM 2581 O O . PRO A 1 337 ? -29.367 -7.398 -1.359 1.00 65.94 337 PRO A O 1
ATOM 2584 N N . HIS A 1 338 ? -27.847 -8.894 -2.053 1.00 70.88 338 HIS A N 1
ATOM 2585 C CA . HIS A 1 338 ? -28.243 -10.012 -1.185 1.00 70.88 338 HIS A CA 1
ATOM 2586 C C . HIS A 1 338 ? -27.521 -10.024 0.184 1.00 70.88 338 HIS A C 1
ATOM 2588 O O . HIS A 1 338 ? -27.418 -11.067 0.823 1.00 70.88 338 HIS A O 1
ATOM 2594 N N . GLY A 1 339 ? -26.906 -8.914 0.605 1.00 62.81 339 GLY A N 1
ATOM 2595 C CA . GLY A 1 339 ? -26.275 -8.766 1.925 1.00 62.81 339 GLY A CA 1
ATOM 2596 C C . GLY A 1 339 ? -24.863 -9.352 2.084 1.00 62.81 339 GLY A C 1
ATOM 2597 O O . GLY A 1 339 ? -24.208 -9.074 3.086 1.00 62.81 339 GLY A O 1
ATOM 2598 N N . ALA A 1 340 ? -24.330 -10.107 1.114 1.00 69.44 340 ALA A N 1
ATOM 2599 C CA . ALA A 1 340 ? -22.977 -10.660 1.254 1.00 69.44 340 ALA A CA 1
ATOM 2600 C C . ALA A 1 340 ? -21.900 -9.617 0.934 1.00 69.44 340 ALA A C 1
ATOM 2602 O O . ALA A 1 340 ? -22.076 -8.747 0.080 1.00 69.44 340 ALA A O 1
ATOM 2603 N N . THR A 1 341 ? -20.751 -9.728 1.597 1.00 70.06 341 THR A N 1
ATOM 2604 C CA . THR A 1 341 ? -19.610 -8.843 1.345 1.00 70.06 341 THR A CA 1
ATOM 2605 C C . THR A 1 341 ? -18.808 -9.357 0.152 1.00 70.06 341 THR A C 1
ATOM 2607 O O . THR A 1 341 ? -18.165 -10.400 0.227 1.00 70.06 341 THR A O 1
ATOM 2610 N N . VAL A 1 342 ? -18.810 -8.602 -0.942 1.00 75.25 342 VAL A N 1
ATOM 2611 C CA . VAL A 1 342 ? -17.987 -8.854 -2.128 1.00 75.25 342 VAL A CA 1
ATOM 2612 C C . VAL A 1 342 ? -16.761 -7.954 -2.069 1.00 75.25 342 VAL A C 1
ATOM 2614 O O . VAL A 1 342 ? -16.864 -6.756 -1.805 1.00 75.25 342 VAL A O 1
ATOM 2617 N N . THR A 1 343 ? -15.585 -8.530 -2.311 1.00 76.69 343 THR A N 1
ATOM 2618 C CA . THR A 1 343 ? -14.324 -7.784 -2.322 1.00 76.69 343 THR A CA 1
ATOM 2619 C C . THR A 1 343 ? -13.816 -7.640 -3.754 1.00 76.69 343 THR A C 1
ATOM 2621 O O . THR A 1 343 ? -13.469 -8.637 -4.380 1.00 76.69 343 THR A O 1
ATOM 2624 N N . SER A 1 344 ? -13.716 -6.410 -4.258 1.00 77.75 344 SER A N 1
ATOM 2625 C CA . SER A 1 344 ? -13.187 -6.089 -5.594 1.00 77.75 344 SER A CA 1
ATOM 2626 C C . SER A 1 344 ? -11.839 -5.357 -5.513 1.00 77.75 344 SER A C 1
ATOM 2628 O O . SER A 1 344 ? -11.501 -4.776 -4.482 1.00 77.75 344 SER A O 1
ATOM 2630 N N . ASP A 1 345 ? -11.026 -5.400 -6.574 1.00 73.25 345 ASP A N 1
ATOM 2631 C CA . ASP A 1 345 ? -9.754 -4.646 -6.658 1.00 73.25 345 ASP A CA 1
ATOM 2632 C C . ASP A 1 345 ? -9.937 -3.196 -7.154 1.00 73.25 345 ASP A C 1
ATOM 2634 O O . ASP A 1 345 ? -9.014 -2.373 -7.078 1.00 73.25 345 ASP A O 1
ATOM 2638 N N . ASP A 1 346 ? -11.144 -2.877 -7.615 1.00 77.19 346 ASP A N 1
ATOM 2639 C CA . ASP A 1 346 ? -11.567 -1.579 -8.113 1.00 77.19 346 ASP A CA 1
ATOM 2640 C C . ASP A 1 346 ? -13.004 -1.232 -7.687 1.00 77.19 346 ASP A C 1
ATOM 2642 O O . ASP A 1 346 ? -13.799 -2.057 -7.230 1.00 77.19 346 ASP A O 1
ATOM 2646 N N . LYS A 1 347 ? -13.342 0.052 -7.771 1.00 78.44 347 LYS A N 1
ATOM 2647 C CA . LYS A 1 347 ? -14.690 0.566 -7.551 1.00 78.44 347 LYS A CA 1
ATOM 2648 C C . LYS A 1 347 ? -14.930 1.748 -8.491 1.00 78.44 347 LYS A C 1
ATOM 2650 O O . LYS A 1 347 ? -14.282 2.779 -8.362 1.00 78.44 347 LYS A O 1
ATOM 2655 N N . GLU A 1 348 ? -15.930 1.631 -9.363 1.00 68.06 348 GLU A N 1
ATOM 2656 C CA . GLU A 1 348 ? -16.354 2.681 -10.316 1.00 68.06 348 GLU A CA 1
ATOM 2657 C C . GLU A 1 348 ? -17.011 3.925 -9.683 1.00 68.06 348 GLU A C 1
ATOM 2659 O O . GLU A 1 348 ? -17.462 4.838 -10.373 1.00 68.06 348 GLU A O 1
ATOM 2664 N N . GLU A 1 349 ? -17.085 3.981 -8.355 1.00 67.44 349 GLU A N 1
ATOM 2665 C CA . GLU A 1 349 ? -17.677 5.097 -7.625 1.00 67.44 349 GLU A CA 1
ATOM 2666 C C . GLU A 1 349 ? -16.610 5.828 -6.817 1.00 67.44 349 GLU A C 1
ATOM 2668 O O . GLU A 1 349 ? -15.951 5.268 -5.933 1.00 67.44 349 GLU A O 1
ATOM 2673 N N . LEU A 1 350 ? -16.498 7.127 -7.061 1.00 64.94 350 LEU A N 1
ATOM 2674 C CA . LEU A 1 350 ? -15.728 8.027 -6.215 1.00 64.94 350 LEU A CA 1
ATOM 2675 C C . LEU A 1 350 ? -16.488 8.346 -4.915 1.00 64.94 350 LEU A C 1
ATOM 2677 O O . LEU A 1 350 ? -17.610 7.894 -4.699 1.00 64.94 350 LEU A O 1
ATOM 2681 N N . LYS A 1 351 ? -15.857 9.097 -3.997 1.00 59.56 351 LYS A N 1
ATOM 2682 C CA . LYS A 1 351 ? -16.459 9.448 -2.691 1.00 59.56 351 LYS A CA 1
ATOM 2683 C C . LYS A 1 351 ? -17.825 10.138 -2.831 1.00 59.56 351 LYS A C 1
ATOM 2685 O O . LYS A 1 351 ? -18.656 9.963 -1.951 1.00 59.56 351 LYS A O 1
ATOM 2690 N N . THR A 1 352 ? -18.032 10.887 -3.909 1.00 57.28 352 THR A N 1
ATOM 2691 C CA . THR A 1 352 ? -19.301 11.518 -4.284 1.00 57.28 352 THR A CA 1
ATOM 2692 C C . THR A 1 352 ? -19.465 11.432 -5.803 1.00 57.28 352 THR A C 1
ATOM 2694 O O . THR A 1 352 ? -18.464 11.381 -6.525 1.00 57.28 352 THR A O 1
ATOM 2697 N N . THR A 1 353 ? -20.698 11.453 -6.314 1.00 54.62 353 THR A N 1
ATOM 2698 C CA . THR A 1 353 ? -20.987 11.615 -7.757 1.00 54.62 353 THR A CA 1
ATOM 2699 C C . THR A 1 353 ? -20.295 12.855 -8.330 1.00 54.62 353 THR A C 1
ATOM 2701 O O . THR A 1 353 ? -19.732 12.804 -9.420 1.00 54.62 353 THR A O 1
ATOM 2704 N N . ASN A 1 354 ? -20.205 13.910 -7.518 1.00 55.91 354 ASN A N 1
ATOM 2705 C CA . ASN A 1 354 ? -19.530 15.178 -7.807 1.00 55.91 354 ASN A CA 1
ATOM 2706 C C . ASN A 1 354 ? -17.993 15.097 -7.897 1.00 55.91 354 ASN A C 1
ATOM 2708 O O . ASN A 1 354 ? -17.358 16.064 -8.302 1.00 55.91 354 ASN A O 1
ATOM 2712 N N . SER A 1 355 ? -17.376 13.979 -7.498 1.00 64.38 355 SER A N 1
ATOM 2713 C CA . SER A 1 355 ? -15.917 13.798 -7.567 1.00 64.38 355 SER A CA 1
ATOM 2714 C C . SER A 1 355 ? -15.429 13.383 -8.963 1.00 64.38 355 SER A C 1
ATOM 2716 O O . SER A 1 355 ? -14.217 13.408 -9.210 1.00 64.38 355 SER A O 1
ATOM 2718 N N . LYS A 1 356 ? -16.350 12.963 -9.847 1.00 76.00 356 LYS A N 1
ATOM 2719 C CA . LYS A 1 356 ? -16.043 12.585 -11.230 1.00 76.00 356 LYS A CA 1
ATOM 2720 C C . LYS A 1 356 ? -15.623 13.830 -12.007 1.00 76.00 356 LYS A C 1
ATOM 2722 O O . LYS A 1 356 ? -16.330 14.833 -11.985 1.00 76.00 356 LYS A O 1
ATOM 2727 N N . ARG A 1 357 ? -14.462 13.780 -12.660 1.00 81.00 357 ARG A N 1
ATOM 2728 C CA . ARG A 1 357 ? -13.887 14.941 -13.356 1.00 81.00 357 ARG A CA 1
ATOM 2729 C C . ARG A 1 357 ? -12.977 14.528 -14.502 1.00 81.00 357 ARG A C 1
ATOM 2731 O O . ARG A 1 357 ? -12.393 13.449 -14.463 1.00 81.00 357 ARG A O 1
ATOM 2738 N N . VAL A 1 358 ? -12.839 15.412 -15.483 1.00 85.25 358 VAL A N 1
ATOM 2739 C CA . VAL A 1 358 ? -11.841 15.304 -16.552 1.00 85.25 358 VAL A CA 1
ATOM 2740 C C . VAL A 1 358 ? -10.704 16.265 -16.229 1.00 85.25 358 VAL A C 1
ATOM 2742 O O . VAL A 1 358 ? -10.951 17.428 -15.907 1.00 85.25 358 VAL A O 1
ATOM 2745 N N . LEU A 1 359 ? -9.470 15.772 -16.276 1.00 89.81 359 LEU A N 1
ATOM 2746 C CA . LEU A 1 359 ? -8.263 16.573 -16.090 1.00 89.81 359 LEU A CA 1
ATOM 2747 C C . LEU A 1 359 ? -7.519 16.671 -17.417 1.00 89.81 359 LEU A C 1
ATOM 2749 O O . LEU A 1 359 ? -7.394 15.673 -18.123 1.00 89.81 359 LEU A O 1
ATOM 2753 N N . VAL A 1 360 ? -7.025 17.864 -17.740 1.00 92.38 360 VAL A N 1
ATOM 2754 C CA . VAL A 1 360 ? -6.146 18.069 -18.896 1.00 92.38 360 VAL A CA 1
ATOM 2755 C C . VAL A 1 360 ? -4.734 17.666 -18.488 1.00 92.38 360 VAL A C 1
ATOM 2757 O O . VAL A 1 360 ? -4.243 18.086 -17.439 1.00 92.38 360 VAL A O 1
ATOM 2760 N N . VAL A 1 361 ? -4.103 16.822 -19.297 1.00 94.88 361 VAL A N 1
ATOM 2761 C CA . VAL A 1 361 ? -2.792 16.236 -19.023 1.00 94.88 361 VAL A CA 1
ATOM 2762 C C . VAL A 1 361 ? -1.723 16.994 -19.815 1.00 94.88 361 VAL A C 1
ATOM 2764 O O . VAL A 1 361 ? -1.839 17.077 -21.040 1.00 94.88 361 VAL A O 1
ATOM 2767 N N . PRO A 1 362 ? -0.689 17.544 -19.150 1.00 95.69 362 PRO A N 1
ATOM 2768 C CA . PRO A 1 362 ? 0.444 18.173 -19.825 1.00 95.69 362 PRO A CA 1
ATOM 2769 C C . PRO A 1 362 ? 1.175 17.206 -20.776 1.00 95.69 362 PRO A C 1
ATOM 2771 O O . PRO A 1 362 ? 1.304 16.027 -20.425 1.00 95.69 362 PRO A O 1
ATOM 2774 N N . PRO A 1 363 ? 1.704 17.682 -21.922 1.00 95.06 363 PRO A N 1
ATOM 2775 C CA . PRO A 1 363 ? 2.434 16.863 -22.891 1.00 95.06 363 PRO A CA 1
ATOM 2776 C C . PRO A 1 363 ? 3.482 15.926 -22.281 1.00 95.06 363 PRO A C 1
ATOM 2778 O O . PRO A 1 363 ? 3.477 14.735 -22.572 1.00 95.06 363 PRO A O 1
ATOM 2781 N N . VAL A 1 364 ? 4.306 16.412 -21.347 1.00 94.94 364 VAL A N 1
ATOM 2782 C CA . VAL A 1 364 ? 5.398 15.600 -20.775 1.00 94.94 364 VAL A CA 1
ATOM 2783 C C . VAL A 1 364 ? 4.863 14.427 -19.938 1.00 94.94 364 VAL A C 1
ATOM 2785 O O . VAL A 1 364 ? 5.468 13.356 -19.888 1.00 94.94 364 VAL A O 1
ATOM 2788 N N . LEU A 1 365 ? 3.700 14.584 -19.292 1.00 96.81 365 LEU A N 1
ATOM 2789 C CA . LEU A 1 365 ? 3.045 13.468 -18.600 1.00 96.81 365 LEU A CA 1
ATOM 2790 C C . LEU A 1 365 ? 2.362 12.520 -19.593 1.00 96.81 365 LEU A C 1
ATOM 2792 O O . LEU A 1 365 ? 2.356 11.312 -19.359 1.00 96.81 365 LEU A O 1
ATOM 2796 N N . MET A 1 366 ? 1.834 13.038 -20.706 1.00 96.81 366 MET A N 1
ATOM 2797 C CA . MET A 1 366 ? 1.329 12.193 -21.790 1.00 96.81 366 MET A CA 1
ATOM 2798 C C . MET A 1 366 ? 2.430 11.320 -22.393 1.00 96.81 366 MET A C 1
ATOM 2800 O O . MET A 1 366 ? 2.171 10.152 -22.660 1.00 96.81 366 MET A O 1
ATOM 2804 N N . ASP A 1 367 ? 3.657 11.820 -22.531 1.00 94.81 367 ASP A N 1
ATOM 2805 C CA . ASP A 1 367 ? 4.785 11.025 -23.029 1.00 94.81 367 ASP A CA 1
ATOM 2806 C C . ASP A 1 367 ? 5.093 9.832 -22.115 1.00 94.81 367 ASP A C 1
ATOM 2808 O O . ASP A 1 367 ? 5.218 8.701 -22.585 1.00 94.81 367 ASP A O 1
ATOM 2812 N N . LEU A 1 368 ? 5.105 10.039 -20.794 1.00 96.06 368 LEU A N 1
ATOM 2813 C CA . LEU A 1 368 ? 5.248 8.936 -19.840 1.00 96.06 368 LEU A CA 1
ATOM 2814 C C . LEU A 1 368 ? 4.067 7.951 -19.908 1.00 96.06 368 LEU A C 1
ATOM 2816 O O . LEU A 1 368 ? 4.269 6.738 -19.839 1.00 96.06 368 LEU A O 1
ATOM 2820 N N . ILE A 1 369 ? 2.835 8.450 -20.050 1.00 97.38 369 ILE A N 1
ATOM 2821 C CA . ILE A 1 369 ? 1.643 7.606 -20.220 1.00 97.38 369 ILE A CA 1
ATOM 2822 C C . ILE A 1 369 ? 1.767 6.750 -21.487 1.00 97.38 369 ILE A C 1
ATOM 2824 O O . ILE A 1 369 ? 1.506 5.550 -21.421 1.00 97.38 369 ILE A O 1
ATOM 2828 N N . ARG A 1 370 ? 2.228 7.320 -22.606 1.00 95.56 370 ARG A N 1
ATOM 2829 C CA . ARG A 1 370 ? 2.469 6.593 -23.862 1.00 95.56 370 ARG A CA 1
ATOM 2830 C C . ARG A 1 370 ? 3.526 5.512 -23.706 1.00 95.56 370 ARG A C 1
ATOM 2832 O O . ARG A 1 370 ? 3.299 4.408 -24.185 1.00 95.56 370 ARG A O 1
ATOM 2839 N N . ILE A 1 371 ? 4.631 5.788 -23.005 1.00 95.25 371 ILE A N 1
ATOM 2840 C CA . ILE A 1 371 ? 5.648 4.769 -22.692 1.00 95.25 371 ILE A CA 1
ATOM 2841 C C . ILE A 1 371 ? 5.000 3.601 -21.944 1.00 95.25 371 ILE A C 1
ATOM 2843 O O . ILE A 1 371 ? 5.193 2.447 -22.316 1.00 95.25 371 ILE A O 1
ATOM 2847 N N . VAL A 1 372 ? 4.190 3.880 -20.919 1.00 95.75 372 VAL A N 1
ATOM 2848 C CA . VAL A 1 372 ? 3.536 2.818 -20.143 1.00 95.75 372 VAL A CA 1
ATOM 2849 C C . VAL A 1 372 ? 2.514 2.042 -20.976 1.00 95.75 372 VAL A C 1
ATOM 2851 O O . VAL A 1 372 ? 2.462 0.820 -20.868 1.00 95.75 372 VAL A O 1
ATOM 2854 N N . ILE A 1 373 ? 1.718 2.713 -21.813 1.00 95.56 373 ILE A N 1
ATOM 2855 C CA . ILE A 1 373 ? 0.765 2.040 -22.707 1.00 95.56 373 ILE A CA 1
ATOM 2856 C C . ILE A 1 373 ? 1.515 1.151 -23.698 1.00 95.56 373 ILE A C 1
ATOM 2858 O O . ILE A 1 373 ? 1.203 -0.033 -23.769 1.00 95.56 373 ILE A O 1
ATOM 2862 N N . ALA A 1 374 ? 2.531 1.680 -24.378 1.00 94.12 374 ALA A N 1
ATOM 2863 C CA . ALA A 1 374 ? 3.307 0.933 -25.361 1.00 94.12 374 ALA A CA 1
ATOM 2864 C C . ALA A 1 374 ? 3.954 -0.322 -24.758 1.00 94.12 374 ALA A C 1
ATOM 2866 O O . ALA A 1 374 ? 3.809 -1.404 -25.306 1.00 94.12 374 ALA A O 1
ATOM 2867 N N . VAL A 1 375 ? 4.599 -0.194 -23.597 1.00 93.81 375 VAL A N 1
ATOM 2868 C CA . VAL A 1 375 ? 5.361 -1.302 -23.002 1.00 93.81 375 VAL A CA 1
ATOM 2869 C C . VAL A 1 375 ? 4.460 -2.333 -22.323 1.00 93.81 375 VAL A C 1
ATOM 2871 O O . VAL A 1 375 ? 4.677 -3.542 -22.435 1.00 93.81 375 VAL A O 1
ATOM 2874 N N . PHE A 1 376 ? 3.456 -1.869 -21.572 1.00 92.81 376 PHE A N 1
ATOM 2875 C CA . PHE A 1 376 ? 2.685 -2.734 -20.678 1.00 92.81 376 PHE A CA 1
ATOM 2876 C C . PHE A 1 376 ? 1.280 -3.043 -21.165 1.00 92.81 376 PHE A C 1
ATOM 2878 O O . PHE A 1 376 ? 0.680 -3.970 -20.627 1.00 92.81 376 PHE A O 1
ATOM 2885 N N . HIS A 1 377 ? 0.717 -2.291 -22.110 1.00 93.12 377 HIS A N 1
ATOM 2886 C CA . HIS A 1 377 ? -0.687 -2.427 -22.519 1.00 93.12 377 HIS A CA 1
ATOM 2887 C C . HIS A 1 377 ? -0.888 -2.731 -23.996 1.00 93.12 377 HIS A C 1
ATOM 2889 O O . HIS A 1 377 ? -2.014 -3.072 -24.355 1.00 93.12 377 HIS A O 1
ATOM 2895 N N . THR A 1 378 ? 0.169 -2.670 -24.795 1.00 92.00 378 THR A N 1
ATOM 2896 C CA . THR A 1 378 ? 0.180 -3.081 -26.197 1.00 92.00 378 THR A CA 1
ATOM 2897 C C . THR A 1 378 ? 0.753 -4.494 -26.313 1.00 92.00 378 THR A C 1
ATOM 2899 O O . THR A 1 378 ? 1.747 -4.810 -25.657 1.00 92.00 378 THR A O 1
ATOM 2902 N N . ASP A 1 379 ? 0.096 -5.364 -27.076 1.00 86.62 379 ASP A N 1
ATOM 2903 C CA . ASP A 1 379 ? 0.616 -6.697 -27.406 1.00 86.62 379 ASP A CA 1
ATOM 2904 C C . ASP A 1 379 ? 1.553 -6.675 -28.629 1.00 86.62 379 ASP A C 1
ATOM 2906 O O . ASP A 1 379 ? 1.856 -5.614 -29.180 1.00 86.62 379 ASP A O 1
ATOM 2910 N N . ALA A 1 380 ? 2.062 -7.846 -29.023 1.00 83.12 380 ALA A N 1
ATOM 2911 C CA . ALA A 1 380 ? 3.025 -7.980 -30.117 1.00 83.12 380 ALA A CA 1
ATOM 2912 C C . ALA A 1 380 ? 2.438 -7.560 -31.478 1.00 83.12 380 ALA A C 1
ATOM 2914 O O . ALA A 1 380 ? 3.170 -7.121 -32.364 1.00 83.12 380 ALA A O 1
ATOM 2915 N N . GLU A 1 381 ? 1.118 -7.653 -31.631 1.00 84.81 381 GLU A N 1
ATOM 2916 C CA . GLU A 1 381 ? 0.362 -7.258 -32.816 1.00 84.81 381 GLU A CA 1
ATOM 2917 C C . GLU A 1 381 ? 0.030 -5.754 -32.836 1.00 84.81 381 GLU A C 1
ATOM 2919 O O . GLU A 1 381 ? -0.547 -5.257 -33.806 1.00 84.81 381 GLU A O 1
ATOM 2924 N N . GLY A 1 382 ? 0.399 -5.007 -31.790 1.00 87.38 382 GLY A N 1
ATOM 2925 C CA . GLY A 1 382 ? 0.148 -3.571 -31.685 1.00 87.38 382 GLY A CA 1
ATOM 2926 C C . GLY A 1 382 ? -1.233 -3.214 -31.124 1.00 87.38 382 GLY A C 1
ATOM 2927 O O . GLY A 1 382 ? -1.620 -2.042 -31.139 1.00 87.38 382 GLY A O 1
ATOM 2928 N N . VAL A 1 383 ? -1.997 -4.184 -30.615 1.00 92.94 383 VAL A N 1
ATOM 2929 C CA . VAL A 1 383 ? -3.342 -3.969 -30.078 1.00 92.94 383 VAL A CA 1
ATOM 2930 C C . VAL A 1 383 ? -3.264 -3.475 -28.635 1.00 92.94 383 VAL A C 1
ATOM 2932 O O . VAL A 1 383 ? -2.689 -4.098 -27.743 1.00 92.94 383 VAL A O 1
ATOM 2935 N N . ILE A 1 384 ? -3.892 -2.324 -28.386 1.00 93.25 384 ILE A N 1
ATOM 2936 C CA . ILE A 1 384 ? -3.937 -1.696 -27.063 1.00 93.25 384 ILE A CA 1
ATOM 2937 C C . ILE A 1 384 ? -5.093 -2.271 -26.240 1.00 93.25 384 ILE A C 1
ATOM 2939 O O . ILE A 1 384 ? -6.262 -2.218 -26.633 1.00 93.25 384 ILE A O 1
ATOM 2943 N N . ARG A 1 385 ? -4.794 -2.727 -25.022 1.00 91.31 385 ARG A N 1
ATOM 2944 C CA . ARG A 1 385 ? -5.779 -3.252 -24.065 1.00 91.31 385 ARG A CA 1
ATOM 2945 C C . ARG A 1 385 ? -6.545 -2.136 -23.358 1.00 91.31 385 ARG A C 1
ATOM 2947 O O . ARG A 1 385 ? -6.247 -1.768 -22.225 1.00 91.31 385 ARG A O 1
ATOM 2954 N N . GLN A 1 386 ? -7.581 -1.636 -24.020 1.00 92.75 386 GLN A N 1
ATOM 2955 C CA . GLN A 1 386 ? -8.396 -0.502 -23.566 1.00 92.75 386 GLN A CA 1
ATOM 2956 C C . GLN A 1 386 ? -9.035 -0.683 -22.173 1.00 92.75 386 GLN A C 1
ATOM 2958 O O . GLN A 1 386 ? -9.171 0.282 -21.420 1.00 92.75 386 GLN A O 1
ATOM 2963 N N . GLU A 1 387 ? -9.403 -1.911 -21.798 1.00 90.25 387 GLU A N 1
ATOM 2964 C CA . GLU A 1 387 ? -10.046 -2.201 -20.505 1.00 90.25 387 GLU A CA 1
ATOM 2965 C C . GLU A 1 387 ? -9.075 -2.385 -19.333 1.00 90.25 387 GLU A C 1
ATOM 2967 O O . GLU A 1 387 ? -9.510 -2.423 -18.179 1.00 90.25 387 GLU A O 1
ATOM 2972 N N . ALA A 1 388 ? -7.769 -2.470 -19.604 1.00 90.62 388 ALA A N 1
ATOM 2973 C CA . ALA A 1 388 ? -6.763 -2.617 -18.561 1.00 90.62 388 ALA A CA 1
ATOM 2974 C C . ALA A 1 388 ? -6.665 -1.347 -17.703 1.00 90.62 388 ALA A C 1
ATOM 2976 O O . ALA A 1 388 ? -6.948 -0.227 -18.144 1.00 90.62 388 ALA A O 1
ATOM 2977 N N . ARG A 1 389 ? -6.218 -1.502 -16.457 1.00 92.50 389 ARG A N 1
ATOM 2978 C CA . ARG A 1 389 ? -5.870 -0.358 -15.608 1.00 92.50 389 ARG A CA 1
ATOM 2979 C C . ARG A 1 389 ? -4.616 0.299 -16.162 1.00 92.50 389 ARG A C 1
ATOM 2981 O O . ARG A 1 389 ? -3.619 -0.377 -16.389 1.00 92.50 389 ARG A O 1
ATOM 2988 N N . LEU A 1 390 ? -4.632 1.625 -16.290 1.00 95.12 390 LEU A N 1
ATOM 2989 C CA . LEU A 1 390 ? -3.497 2.389 -16.804 1.00 95.12 390 LEU A CA 1
ATOM 2990 C C . LEU A 1 390 ? -2.221 2.096 -16.007 1.00 95.12 390 LEU A C 1
ATOM 2992 O O . LEU A 1 390 ? -1.160 1.898 -16.590 1.00 95.12 390 LEU A O 1
ATOM 2996 N N . VAL A 1 391 ? -2.326 2.025 -14.676 1.00 94.62 391 VAL A N 1
ATOM 2997 C CA . VAL A 1 391 ? -1.225 1.560 -13.827 1.00 94.62 391 VAL A CA 1
ATOM 2998 C C . VAL A 1 391 ? -1.246 0.026 -13.786 1.00 94.62 391 VAL A C 1
ATOM 3000 O O . VAL A 1 391 ? -2.123 -0.532 -13.112 1.00 94.62 391 VAL A O 1
ATOM 3003 N N . PRO A 1 392 ? -0.297 -0.666 -14.447 1.00 90.00 392 PRO A N 1
ATOM 3004 C CA . PRO A 1 392 ? -0.309 -2.120 -14.518 1.00 90.00 392 PRO A CA 1
ATOM 3005 C C . PRO A 1 392 ? -0.072 -2.759 -13.145 1.00 90.00 392 PRO A C 1
ATOM 3007 O O . PRO A 1 392 ? 0.670 -2.258 -12.294 1.00 90.00 392 PRO A O 1
ATOM 3010 N N . GLY A 1 393 ? -0.710 -3.908 -12.930 1.00 86.31 393 GLY A N 1
ATOM 3011 C CA . GLY A 1 393 ? -0.463 -4.737 -11.757 1.00 86.31 393 GLY A CA 1
ATOM 3012 C C . GLY A 1 393 ? 0.845 -5.519 -11.899 1.00 86.31 393 GLY A C 1
ATOM 3013 O O . GLY A 1 393 ? 1.056 -6.211 -12.889 1.00 86.31 393 GLY A O 1
ATOM 3014 N N . LEU A 1 394 ? 1.721 -5.432 -10.893 1.00 83.50 394 LEU A N 1
ATOM 3015 C CA . LEU A 1 394 ? 3.057 -6.044 -10.960 1.00 83.50 394 LEU A CA 1
ATOM 3016 C C . LEU A 1 394 ? 3.058 -7.549 -10.642 1.00 83.50 394 LEU A C 1
ATOM 3018 O O . LEU A 1 394 ? 3.828 -8.317 -11.200 1.00 83.50 394 LEU A O 1
ATOM 3022 N N . ARG A 1 395 ? 2.208 -7.982 -9.701 1.00 80.62 395 ARG A N 1
ATOM 3023 C CA . ARG A 1 395 ? 2.120 -9.396 -9.276 1.00 80.62 395 ARG A CA 1
ATOM 3024 C C . ARG A 1 395 ? 1.029 -10.175 -9.991 1.00 80.62 395 ARG A C 1
ATOM 3026 O O . ARG A 1 395 ? 1.147 -11.378 -10.161 1.00 80.62 395 ARG A O 1
ATOM 3033 N N . ARG A 1 396 ? -0.061 -9.491 -10.320 1.00 79.88 396 ARG A N 1
ATOM 3034 C CA . ARG A 1 396 ? -1.236 -10.024 -11.004 1.00 79.88 396 ARG A CA 1
ATOM 3035 C C . ARG A 1 396 ? -1.783 -8.924 -11.892 1.00 79.88 396 ARG A C 1
ATOM 3037 O O . ARG A 1 396 ? -1.761 -7.761 -11.483 1.00 79.88 396 ARG A O 1
ATOM 3044 N N . ARG A 1 397 ? -2.293 -9.307 -13.060 1.00 79.75 397 ARG A N 1
ATOM 3045 C CA . ARG A 1 397 ? -2.933 -8.394 -14.009 1.00 79.75 397 ARG A CA 1
ATOM 3046 C C . ARG A 1 397 ? -4.043 -7.596 -13.311 1.00 79.75 397 ARG A C 1
ATOM 3048 O O . ARG A 1 397 ? -4.795 -8.159 -12.520 1.00 79.75 397 ARG A O 1
ATOM 3055 N N . ASP A 1 398 ? -4.067 -6.284 -13.544 1.00 78.81 398 ASP A N 1
ATOM 3056 C CA . ASP A 1 398 ? -5.078 -5.330 -13.057 1.00 78.81 398 ASP A CA 1
ATOM 3057 C C . ASP A 1 398 ? -5.391 -5.341 -11.543 1.00 78.81 398 ASP A C 1
ATOM 3059 O O . ASP A 1 398 ? -6.357 -4.723 -11.094 1.00 78.81 398 ASP A O 1
ATOM 3063 N N . ALA A 1 399 ? -4.543 -5.937 -10.698 1.00 80.69 399 ALA A N 1
ATOM 3064 C CA . ALA A 1 399 ? -4.838 -6.122 -9.276 1.00 80.69 399 ALA A CA 1
ATOM 3065 C C . ALA A 1 399 ? -3.828 -5.436 -8.342 1.00 80.69 399 ALA A C 1
ATOM 3067 O O . ALA A 1 399 ? -2.612 -5.482 -8.535 1.00 80.69 399 ALA A O 1
ATOM 3068 N N . GLY A 1 400 ? -4.344 -4.843 -7.258 1.00 78.81 400 GLY A N 1
ATOM 3069 C CA . GLY A 1 400 ? -3.535 -4.250 -6.189 1.00 78.81 400 GLY A CA 1
ATOM 3070 C C . GLY A 1 400 ? -2.627 -3.094 -6.638 1.00 78.81 400 GLY A C 1
ATOM 3071 O O . GLY A 1 400 ? -2.910 -2.397 -7.615 1.00 78.81 400 GLY A O 1
ATOM 3072 N N . GLY A 1 401 ? -1.556 -2.865 -5.870 1.00 84.69 401 GLY A N 1
ATOM 3073 C CA . GLY A 1 401 ? -0.491 -1.905 -6.190 1.00 84.69 401 GLY A CA 1
ATOM 3074 C C . GLY A 1 401 ? -0.217 -0.875 -5.093 1.00 84.69 401 GLY A C 1
ATOM 3075 O O . GLY A 1 401 ? 0.942 -0.598 -4.804 1.00 84.69 401 GLY A O 1
ATOM 3076 N N . GLN A 1 402 ? -1.240 -0.385 -4.380 1.00 89.56 402 GLN A N 1
ATOM 3077 C CA . GLN A 1 402 ? -1.055 0.739 -3.447 1.00 89.56 402 GLN A CA 1
ATOM 3078 C C . GLN A 1 402 ? -0.071 0.447 -2.309 1.00 89.56 402 GLN A C 1
ATOM 3080 O O . GLN A 1 402 ? 0.721 1.309 -1.947 1.00 89.56 402 GLN A O 1
ATOM 3085 N N . ALA A 1 403 ? -0.142 -0.742 -1.704 1.00 86.00 403 ALA A N 1
ATOM 3086 C CA . ALA A 1 403 ? 0.752 -1.108 -0.604 1.00 86.00 403 ALA A CA 1
ATOM 3087 C C . ALA A 1 403 ? 2.208 -1.254 -1.078 1.00 86.00 403 ALA A C 1
ATOM 3089 O O . ALA A 1 403 ? 3.122 -0.799 -0.394 1.00 86.00 403 ALA A O 1
ATOM 3090 N N . ALA A 1 404 ? 2.406 -1.835 -2.267 1.00 86.31 404 ALA A N 1
ATOM 3091 C CA . ALA A 1 404 ? 3.722 -1.969 -2.883 1.00 86.31 404 ALA A CA 1
ATOM 3092 C C . ALA A 1 404 ? 4.315 -0.594 -3.210 1.00 86.31 404 ALA A C 1
ATOM 3094 O O . ALA A 1 404 ? 5.452 -0.323 -2.836 1.00 86.31 404 ALA A O 1
ATOM 3095 N N . PHE A 1 405 ? 3.518 0.300 -3.797 1.00 91.94 405 PHE A N 1
ATOM 3096 C CA . PHE A 1 405 ? 3.946 1.662 -4.083 1.00 91.94 405 PHE A CA 1
ATOM 3097 C C . PHE A 1 405 ? 4.230 2.474 -2.820 1.00 91.94 405 PHE A C 1
ATOM 3099 O O . PHE A 1 405 ? 5.252 3.138 -2.769 1.00 91.94 405 PHE A O 1
ATOM 3106 N N . ARG A 1 406 ? 3.405 2.387 -1.763 1.00 90.38 406 ARG A N 1
ATOM 3107 C CA . ARG A 1 406 ? 3.703 3.054 -0.478 1.00 90.38 406 ARG A CA 1
ATOM 3108 C C . ARG A 1 406 ? 5.064 2.638 0.074 1.00 90.38 406 ARG A C 1
ATOM 3110 O O . ARG A 1 406 ? 5.833 3.494 0.492 1.00 90.38 406 ARG A O 1
ATOM 3117 N N . LYS A 1 407 ? 5.356 1.334 0.055 1.00 86.88 407 LYS A N 1
ATOM 3118 C CA . LYS A 1 407 ? 6.646 0.801 0.506 1.00 86.88 407 LYS A CA 1
ATOM 3119 C C . LYS A 1 407 ? 7.793 1.271 -0.393 1.00 86.88 407 LYS A C 1
ATOM 3121 O O . LYS A 1 407 ? 8.822 1.690 0.119 1.00 86.88 407 LYS A O 1
ATOM 3126 N N . ALA A 1 408 ? 7.614 1.215 -1.712 1.00 89.38 408 ALA A N 1
ATOM 3127 C CA . ALA A 1 408 ? 8.624 1.657 -2.667 1.00 89.38 408 ALA A CA 1
ATOM 3128 C C . ALA A 1 408 ? 8.913 3.159 -2.541 1.00 89.38 408 ALA A C 1
ATOM 3130 O O . ALA A 1 408 ? 10.074 3.541 -2.506 1.00 89.38 408 ALA A O 1
ATOM 3131 N N . LEU A 1 409 ? 7.876 3.989 -2.399 1.00 91.94 409 LEU A N 1
ATOM 3132 C CA . LEU A 1 409 ? 7.995 5.431 -2.199 1.00 91.94 409 LEU A CA 1
ATOM 3133 C C . LEU A 1 409 ? 8.763 5.760 -0.917 1.00 91.94 409 LEU A C 1
ATOM 3135 O O . LEU A 1 409 ? 9.679 6.570 -0.965 1.00 91.94 409 LEU A O 1
ATOM 3139 N N . ALA A 1 410 ? 8.426 5.111 0.202 1.00 86.88 410 ALA A N 1
ATOM 3140 C CA . ALA A 1 410 ? 9.130 5.319 1.466 1.00 86.88 410 ALA A CA 1
ATOM 3141 C C . ALA A 1 410 ? 10.619 4.948 1.353 1.00 86.88 410 ALA A C 1
ATOM 3143 O O . ALA A 1 410 ? 11.482 5.728 1.743 1.00 86.88 410 ALA A O 1
ATOM 3144 N N . ASN A 1 411 ? 10.926 3.796 0.748 1.00 85.94 411 ASN A N 1
ATOM 3145 C CA . ASN A 1 411 ? 12.307 3.364 0.533 1.00 85.94 411 ASN A CA 1
ATOM 3146 C C . ASN A 1 411 ? 13.074 4.307 -0.409 1.00 85.94 411 ASN A C 1
ATOM 3148 O O . ASN A 1 411 ? 14.226 4.633 -0.141 1.00 85.94 411 ASN A O 1
ATOM 3152 N N . ALA A 1 412 ? 12.445 4.740 -1.505 1.00 88.94 412 ALA A N 1
ATOM 3153 C CA . ALA A 1 412 ? 13.047 5.642 -2.481 1.00 88.94 412 ALA A CA 1
ATOM 3154 C C . ALA A 1 412 ? 13.299 7.035 -1.890 1.00 88.94 412 ALA A C 1
ATOM 3156 O O . ALA A 1 412 ? 14.359 7.602 -2.129 1.00 88.94 412 ALA A O 1
ATOM 3157 N N . ALA A 1 413 ? 12.366 7.555 -1.086 1.00 87.56 413 ALA A N 1
ATOM 3158 C CA . ALA A 1 413 ? 12.528 8.821 -0.377 1.00 87.56 413 ALA A CA 1
ATOM 3159 C C . ALA A 1 413 ? 13.646 8.759 0.667 1.00 87.56 413 ALA A C 1
ATOM 3161 O O . ALA A 1 413 ? 14.491 9.649 0.683 1.00 87.56 413 ALA A O 1
ATOM 3162 N N . GLY A 1 414 ? 13.718 7.679 1.455 1.00 83.31 414 GLY A N 1
ATOM 3163 C CA . GLY A 1 414 ? 14.834 7.450 2.374 1.00 83.31 414 GLY A CA 1
ATOM 3164 C C . GLY A 1 414 ? 16.177 7.373 1.650 1.00 83.31 414 GLY A C 1
ATOM 3165 O O . GLY A 1 414 ? 17.118 8.054 2.023 1.00 83.31 414 GLY A O 1
ATOM 3166 N N . ALA A 1 415 ? 16.256 6.635 0.541 1.00 82.56 415 ALA A N 1
ATOM 3167 C CA . ALA A 1 415 ? 17.480 6.539 -0.259 1.00 82.56 415 ALA A CA 1
ATOM 3168 C C . ALA A 1 415 ? 17.832 7.823 -1.044 1.00 82.56 415 ALA A C 1
ATOM 3170 O O . ALA A 1 415 ? 18.935 7.929 -1.587 1.00 82.56 415 ALA A O 1
ATOM 3171 N N . ALA A 1 416 ? 16.897 8.765 -1.174 1.00 83.44 416 ALA A N 1
ATOM 3172 C CA . ALA A 1 416 ? 17.107 10.079 -1.780 1.00 83.44 416 ALA A CA 1
ATOM 3173 C C . ALA A 1 416 ? 17.315 11.186 -0.730 1.00 83.44 416 ALA A C 1
ATOM 3175 O O . ALA A 1 416 ? 17.480 12.346 -1.107 1.00 83.44 416 ALA A O 1
ATOM 3176 N N . ASN A 1 417 ? 17.300 10.839 0.564 1.00 83.69 417 ASN A N 1
ATOM 3177 C CA . ASN A 1 417 ? 17.326 11.779 1.685 1.00 83.69 417 ASN A CA 1
ATOM 3178 C C . ASN A 1 417 ? 16.267 12.888 1.541 1.00 83.69 417 ASN A C 1
ATOM 3180 O O . ASN A 1 417 ? 16.549 14.069 1.745 1.00 83.69 417 ASN A O 1
ATOM 3184 N N . VAL A 1 418 ? 15.054 12.518 1.115 1.00 80.50 418 VAL A N 1
ATOM 3185 C CA . VAL A 1 418 ? 13.929 13.451 0.984 1.00 80.50 418 VAL A CA 1
ATOM 3186 C C . VAL A 1 418 ? 13.013 13.287 2.177 1.00 80.50 418 VAL A C 1
ATOM 3188 O O . VAL A 1 418 ? 12.272 12.303 2.259 1.00 80.50 418 VAL A O 1
ATOM 3191 N N . ASP A 1 419 ? 13.038 14.275 3.068 1.00 75.12 419 ASP A N 1
ATOM 3192 C CA . ASP A 1 419 ? 12.105 14.344 4.178 1.00 75.12 419 ASP A CA 1
ATOM 3193 C C . ASP A 1 419 ? 10.977 15.341 3.904 1.00 75.12 419 ASP A C 1
ATOM 3195 O O . ASP A 1 419 ? 11.178 16.379 3.278 1.00 75.12 419 ASP A O 1
ATOM 3199 N N . CYS A 1 420 ? 9.769 15.005 4.350 1.00 70.38 420 CYS A N 1
ATOM 3200 C CA . CYS A 1 420 ? 8.649 15.941 4.402 1.00 70.38 420 CYS A CA 1
ATOM 3201 C C . CYS A 1 420 ? 8.285 16.312 5.848 1.00 70.38 420 CYS A C 1
ATOM 3203 O O . CYS A 1 420 ? 7.307 17.038 6.041 1.00 70.38 420 CYS A O 1
ATOM 3205 N N . THR A 1 421 ? 8.981 15.787 6.863 1.00 67.00 421 THR A N 1
ATOM 3206 C CA . THR A 1 421 ? 8.915 16.307 8.237 1.00 67.00 421 THR A CA 1
ATOM 3207 C C . THR A 1 421 ? 9.807 17.547 8.398 1.00 67.00 421 THR A C 1
ATOM 3209 O O . THR A 1 421 ? 10.810 17.654 7.698 1.00 67.00 421 THR A O 1
ATOM 3212 N N . PRO A 1 422 ? 9.426 18.529 9.237 1.00 56.25 422 PRO A N 1
ATOM 3213 C CA . PRO A 1 422 ? 10.270 19.694 9.516 1.00 56.25 422 PRO A CA 1
ATOM 3214 C C . PRO A 1 422 ? 11.602 19.312 10.173 1.00 56.25 422 PRO A C 1
ATOM 3216 O O . PRO A 1 422 ? 11.645 18.370 10.959 1.00 56.25 422 PRO A O 1
ATOM 3219 N N . GLU A 1 423 ? 12.657 20.083 9.890 1.00 52.75 423 GLU A N 1
ATOM 3220 C CA . GLU A 1 423 ? 14.026 19.846 10.388 1.00 52.75 423 GLU A CA 1
ATOM 3221 C C . GLU A 1 423 ? 14.120 19.811 11.925 1.00 52.75 423 GLU A C 1
ATOM 3223 O O . GLU A 1 423 ? 14.925 19.064 12.473 1.00 52.75 423 GLU A O 1
ATOM 3228 N N . GLU A 1 424 ? 13.263 20.561 12.624 1.00 47.91 424 GLU A N 1
ATOM 3229 C CA . GLU A 1 424 ? 13.242 20.650 14.094 1.00 47.91 424 GLU A CA 1
ATOM 3230 C C . GLU A 1 424 ? 12.675 19.391 14.788 1.00 47.91 424 GLU A C 1
ATOM 3232 O O . GLU A 1 424 ? 12.885 19.209 15.985 1.00 47.91 424 GLU A O 1
ATOM 3237 N N . ASP A 1 425 ? 12.009 18.495 14.044 1.00 46.81 425 ASP A N 1
ATOM 3238 C CA . ASP A 1 425 ? 11.354 17.279 14.559 1.00 46.81 425 ASP A CA 1
ATOM 3239 C C . ASP A 1 425 ? 12.017 15.970 14.079 1.00 46.81 425 ASP A C 1
ATOM 3241 O O . ASP A 1 425 ? 11.455 14.879 14.244 1.00 46.81 425 ASP A O 1
ATOM 3245 N N . VAL A 1 426 ? 13.214 16.045 13.483 1.00 47.44 426 VAL A N 1
ATOM 3246 C CA . VAL A 1 426 ? 13.996 14.869 13.062 1.00 47.44 426 VAL A CA 1
ATOM 3247 C C . VAL A 1 426 ? 14.611 14.211 14.300 1.00 47.44 426 VAL A C 1
ATOM 3249 O O . VAL A 1 426 ? 15.777 14.402 14.627 1.00 47.44 426 VAL A O 1
ATOM 3252 N N . ILE A 1 427 ? 13.797 13.462 15.043 1.00 42.34 427 ILE A N 1
ATOM 3253 C CA . ILE A 1 427 ? 14.239 12.776 16.270 1.00 42.34 427 ILE A CA 1
ATOM 3254 C C . ILE A 1 427 ? 14.964 11.458 15.946 1.00 42.34 427 ILE A C 1
ATOM 3256 O O . ILE A 1 427 ? 15.732 10.958 16.756 1.00 42.34 427 ILE A O 1
ATOM 3260 N N . ASP A 1 428 ? 14.811 10.947 14.730 1.00 44.91 428 ASP A N 1
ATOM 3261 C CA . ASP A 1 428 ? 15.557 9.824 14.173 1.00 44.91 428 ASP A CA 1
ATOM 3262 C C . ASP A 1 428 ? 15.708 10.105 12.670 1.00 44.91 428 ASP A C 1
ATOM 3264 O O . ASP A 1 428 ? 14.801 10.696 12.089 1.00 44.91 428 ASP A O 1
ATOM 3268 N N . GLU A 1 429 ? 16.786 9.668 12.010 1.00 45.59 429 GLU A N 1
ATOM 3269 C CA . GLU A 1 429 ? 17.046 9.795 10.553 1.00 45.59 429 GLU A CA 1
ATOM 3270 C C . GLU A 1 429 ? 16.003 9.064 9.650 1.00 45.59 429 GLU A C 1
ATOM 3272 O O . GLU A 1 429 ? 16.301 8.538 8.576 1.00 45.59 429 GLU A O 1
ATOM 3277 N N . MET A 1 430 ? 14.747 8.964 10.088 1.00 48.72 430 MET A N 1
ATOM 3278 C CA . MET A 1 430 ? 13.607 8.404 9.383 1.00 48.72 430 MET A CA 1
ATOM 3279 C C . MET A 1 430 ? 12.948 9.451 8.481 1.00 48.72 430 MET A C 1
ATOM 3281 O O . MET A 1 430 ? 11.960 10.088 8.839 1.00 48.72 430 MET A O 1
ATOM 3285 N N . PHE A 1 431 ? 13.436 9.529 7.247 1.00 56.81 431 PHE A N 1
ATOM 3286 C CA . PHE A 1 431 ? 12.792 10.273 6.165 1.00 56.81 431 PHE A CA 1
ATOM 3287 C C . PHE A 1 431 ? 11.335 9.822 5.953 1.00 56.81 431 PHE A C 1
ATOM 3289 O O . PHE A 1 431 ? 11.056 8.639 5.714 1.00 56.81 431 PHE A O 1
ATOM 3296 N N . SER A 1 432 ? 10.384 10.760 5.999 1.00 69.69 432 SER A N 1
ATOM 3297 C CA . SER A 1 432 ? 8.957 10.476 5.859 1.00 69.69 432 SER A CA 1
ATOM 3298 C C . SER A 1 432 ? 8.370 11.140 4.609 1.00 69.69 432 SER A C 1
ATOM 3300 O O . SER A 1 432 ? 8.107 12.337 4.572 1.00 69.69 432 SER A O 1
ATOM 3302 N N . CYS A 1 433 ? 8.064 10.350 3.578 1.00 80.12 433 CYS A N 1
ATOM 3303 C CA . CYS A 1 433 ? 7.357 10.813 2.379 1.00 80.12 433 CYS A CA 1
ATOM 3304 C C . CYS A 1 433 ? 6.178 9.887 2.061 1.00 80.12 433 CYS A C 1
ATOM 3306 O O . CYS A 1 433 ? 6.329 8.668 1.948 1.00 80.12 433 CYS A O 1
ATOM 3308 N N . THR A 1 434 ? 4.975 10.453 1.937 1.00 85.25 434 THR A N 1
ATOM 3309 C CA . THR A 1 434 ? 3.736 9.699 1.715 1.00 85.25 434 THR A CA 1
ATOM 3310 C C . THR A 1 434 ? 3.062 10.086 0.396 1.00 85.25 434 THR A C 1
ATOM 3312 O O . THR A 1 434 ? 3.220 11.206 -0.090 1.00 85.25 434 THR A O 1
ATOM 3315 N N . PRO A 1 435 ? 2.202 9.217 -0.172 1.00 87.12 435 PRO A N 1
ATOM 3316 C CA . PRO A 1 435 ? 1.439 9.552 -1.377 1.00 87.12 435 PRO A CA 1
ATOM 3317 C C . PRO A 1 435 ? 0.586 10.824 -1.241 1.00 87.12 435 PRO A C 1
ATOM 3319 O O . PRO A 1 435 ? 0.312 11.499 -2.230 1.00 87.12 435 PRO A O 1
ATOM 3322 N N . HIS A 1 436 ? 0.142 11.150 -0.023 1.00 85.06 436 HIS A N 1
ATOM 3323 C CA . HIS A 1 436 ? -0.659 12.347 0.223 1.00 85.06 436 HIS A CA 1
ATOM 3324 C C . HIS A 1 436 ? 0.174 13.634 0.128 1.00 85.06 436 HIS A C 1
ATOM 3326 O O . HIS A 1 436 ? -0.364 14.669 -0.259 1.00 85.06 436 HIS A O 1
ATOM 3332 N N . ASP A 1 437 ? 1.479 13.572 0.410 1.00 86.62 437 ASP A N 1
ATOM 3333 C CA . ASP A 1 437 ? 2.376 14.728 0.312 1.00 86.62 437 ASP A CA 1
ATOM 3334 C C . ASP A 1 437 ? 2.529 15.197 -1.142 1.00 86.62 437 ASP A C 1
ATOM 3336 O O . ASP A 1 437 ? 2.514 16.400 -1.398 1.00 86.62 437 ASP A O 1
ATOM 3340 N N . MET A 1 438 ? 2.541 14.270 -2.111 1.00 90.12 438 MET A N 1
ATOM 3341 C CA . MET A 1 438 ? 2.550 14.599 -3.548 1.00 90.12 438 MET A CA 1
ATOM 3342 C C . MET A 1 438 ? 1.327 15.428 -3.950 1.00 90.12 438 MET A C 1
ATOM 3344 O O . MET A 1 438 ? 1.447 16.451 -4.623 1.00 90.12 438 MET A O 1
ATOM 3348 N N . ARG A 1 439 ? 0.141 15.006 -3.489 1.00 86.88 439 ARG A N 1
ATOM 3349 C CA . ARG A 1 439 ? -1.116 15.713 -3.749 1.00 86.88 439 ARG A CA 1
ATOM 3350 C C . ARG A 1 439 ? -1.175 17.055 -3.023 1.00 86.88 439 ARG A C 1
ATOM 3352 O O . ARG A 1 439 ? -1.667 18.013 -3.601 1.00 86.88 439 ARG A O 1
ATOM 3359 N N . ARG A 1 440 ? -0.714 17.142 -1.771 1.00 84.06 440 ARG A N 1
ATOM 3360 C CA . ARG A 1 440 ? -0.688 18.422 -1.044 1.00 84.06 440 ARG A CA 1
ATOM 3361 C C . ARG A 1 440 ? 0.213 19.426 -1.758 1.00 84.06 440 ARG A C 1
ATOM 3363 O O . ARG A 1 440 ? -0.197 20.561 -1.951 1.00 84.06 440 ARG A O 1
ATOM 3370 N N . THR A 1 441 ? 1.384 18.977 -2.198 1.00 88.88 441 THR A N 1
ATOM 3371 C CA . THR A 1 441 ? 2.381 19.837 -2.839 1.00 88.88 441 THR A CA 1
ATOM 3372 C C . THR A 1 441 ? 1.836 20.526 -4.088 1.00 88.88 441 THR A C 1
ATOM 3374 O O . THR A 1 441 ? 1.981 21.734 -4.208 1.00 88.88 441 THR A O 1
ATOM 3377 N N . ILE A 1 442 ? 1.158 19.808 -4.990 1.00 90.62 442 ILE A N 1
ATOM 3378 C CA . ILE A 1 442 ? 0.599 20.451 -6.191 1.00 90.62 442 ILE A CA 1
ATOM 3379 C C . ILE A 1 442 ? -0.497 21.464 -5.860 1.00 90.62 442 ILE A C 1
ATOM 3381 O O . ILE A 1 442 ? -0.621 22.465 -6.550 1.00 90.62 442 ILE A O 1
ATOM 3385 N N . LEU A 1 443 ? -1.274 21.255 -4.793 1.00 86.69 443 LEU A N 1
ATOM 3386 C CA . LEU A 1 443 ? -2.260 22.253 -4.368 1.00 86.69 443 LEU A CA 1
ATOM 3387 C C . LEU A 1 443 ? -1.576 23.523 -3.848 1.00 86.69 443 LEU A C 1
ATOM 3389 O O . LEU A 1 443 ? -2.030 24.613 -4.174 1.00 86.69 443 LEU A O 1
ATOM 3393 N N . SER A 1 444 ? -0.468 23.380 -3.117 1.00 85.75 444 SER A N 1
ATOM 3394 C CA . SER A 1 444 ? 0.375 24.511 -2.711 1.00 85.75 444 SER A CA 1
ATOM 3395 C C . SER A 1 444 ? 1.049 25.203 -3.903 1.00 85.75 444 SER A C 1
ATOM 3397 O O . SER A 1 444 ? 1.149 26.423 -3.918 1.00 85.75 444 SER A O 1
ATOM 3399 N N . ASP A 1 445 ? 1.471 24.459 -4.931 1.00 87.94 445 ASP A N 1
ATOM 3400 C CA . ASP A 1 445 ? 2.020 25.058 -6.155 1.00 87.94 445 ASP A CA 1
ATOM 3401 C C . ASP A 1 445 ? 0.972 25.869 -6.918 1.00 87.94 445 ASP A C 1
ATOM 3403 O O . ASP A 1 445 ? 1.285 26.938 -7.427 1.00 87.94 445 ASP A O 1
ATOM 3407 N N . LEU A 1 446 ? -0.267 25.378 -7.013 1.00 88.12 446 LEU A N 1
ATOM 3408 C CA . LEU A 1 446 ? -1.345 26.099 -7.696 1.00 88.12 446 LEU A CA 1
ATOM 3409 C C . LEU A 1 446 ? -1.714 27.398 -6.974 1.00 88.12 446 LEU A C 1
ATOM 3411 O O . LEU A 1 446 ? -1.997 28.389 -7.642 1.00 88.12 446 LEU A O 1
ATOM 3415 N N . ASP A 1 447 ? -1.669 27.391 -5.643 1.00 86.62 447 ASP A N 1
ATOM 3416 C CA . ASP A 1 447 ? -1.821 28.591 -4.816 1.00 86.62 447 ASP A CA 1
ATOM 3417 C C . ASP A 1 447 ? -0.688 29.597 -5.084 1.00 86.62 447 ASP A C 1
ATOM 3419 O O . ASP A 1 447 ? -0.944 30.746 -5.436 1.00 86.62 447 ASP A O 1
ATOM 3423 N N . ARG A 1 448 ? 0.573 29.133 -5.085 1.00 89.62 448 ARG A N 1
ATOM 3424 C CA . ARG A 1 448 ? 1.749 29.942 -5.467 1.00 89.62 448 ARG A CA 1
ATOM 3425 C C . ARG A 1 448 ? 1.667 30.490 -6.898 1.00 89.62 448 ARG A C 1
ATOM 3427 O O . ARG A 1 448 ? 2.203 31.556 -7.176 1.00 89.62 448 ARG A O 1
ATOM 3434 N N . LEU A 1 449 ? 1.040 29.753 -7.813 1.00 88.88 449 LEU A N 1
ATOM 3435 C CA . LEU A 1 449 ? 0.803 30.157 -9.203 1.00 88.88 449 LEU A CA 1
ATOM 3436 C C . LEU A 1 449 ? -0.459 31.026 -9.368 1.00 88.88 449 LEU A C 1
ATOM 3438 O O . LEU A 1 449 ? -0.885 31.257 -10.501 1.00 88.88 449 LEU A O 1
ATOM 3442 N N . GLU A 1 450 ? -1.059 31.479 -8.264 1.00 89.62 450 GLU A N 1
ATOM 3443 C CA . GLU A 1 450 ? -2.221 32.376 -8.215 1.00 89.62 450 GLU A CA 1
ATOM 3444 C C . GLU A 1 450 ? -3.454 31.824 -8.955 1.00 89.62 450 GLU A C 1
ATOM 3446 O O . GLU A 1 450 ? -4.290 32.551 -9.508 1.00 89.62 450 GLU A O 1
ATOM 3451 N N . VAL A 1 451 ? -3.604 30.497 -8.981 1.00 87.19 451 VAL A N 1
ATOM 3452 C CA . VAL A 1 451 ? -4.787 29.853 -9.553 1.00 87.19 451 VAL A CA 1
ATOM 3453 C C . VAL A 1 451 ? -5.963 30.033 -8.600 1.00 87.19 451 VAL A C 1
ATOM 3455 O O . VAL A 1 451 ? -5.931 29.576 -7.464 1.00 87.19 451 VAL A O 1
ATOM 3458 N N . LYS A 1 452 ? -7.054 30.627 -9.102 1.00 85.69 452 LYS A N 1
ATOM 3459 C CA . LYS A 1 452 ? -8.299 30.841 -8.341 1.00 85.69 452 LYS A CA 1
ATOM 3460 C C . LYS A 1 452 ? -8.723 29.601 -7.539 1.00 85.69 452 LYS A C 1
ATOM 3462 O O . LYS A 1 452 ? -8.918 28.534 -8.127 1.00 85.69 452 LYS A O 1
ATOM 3467 N N . ASP A 1 453 ? -9.035 29.781 -6.255 1.00 80.62 453 ASP A N 1
ATOM 3468 C CA . ASP A 1 453 ? -9.449 28.718 -5.322 1.00 80.62 453 ASP A CA 1
ATOM 3469 C C . ASP A 1 453 ? -10.533 27.794 -5.869 1.00 80.62 453 ASP A C 1
ATOM 3471 O O . ASP A 1 453 ? -10.450 26.574 -5.740 1.00 80.62 453 ASP A O 1
ATOM 3475 N N . SER A 1 454 ? -11.548 28.353 -6.529 1.00 80.62 454 SER A N 1
ATOM 3476 C CA . SER A 1 454 ? -12.633 27.560 -7.117 1.00 80.62 454 SER A CA 1
ATOM 3477 C C . SER A 1 454 ? -12.145 26.609 -8.219 1.00 80.62 454 SER A C 1
ATOM 3479 O O . SER A 1 454 ? -12.667 25.500 -8.357 1.00 80.62 454 SER A O 1
ATOM 3481 N N . HIS A 1 455 ? -11.122 26.994 -8.986 1.00 83.38 455 HIS A N 1
ATOM 3482 C CA . HIS A 1 455 ? -10.487 26.139 -9.986 1.00 83.38 455 HIS A CA 1
ATOM 3483 C C . HIS A 1 455 ? -9.579 25.098 -9.326 1.00 83.38 455 HIS A C 1
ATOM 3485 O O . HIS A 1 455 ? -9.659 23.925 -9.688 1.00 83.38 455 HIS A O 1
ATOM 3491 N N . THR A 1 456 ? -8.804 25.485 -8.309 1.00 81.38 456 THR A N 1
ATOM 3492 C CA . THR A 1 456 ? -7.957 24.575 -7.517 1.00 81.38 456 THR A CA 1
ATOM 3493 C C . THR A 1 456 ? -8.793 23.503 -6.812 1.00 81.38 456 THR A C 1
ATOM 3495 O O . THR A 1 456 ? -8.485 22.311 -6.872 1.00 81.38 456 THR A O 1
ATOM 3498 N N . GLN A 1 457 ? -9.929 23.881 -6.225 1.00 79.38 457 GLN A N 1
ATOM 3499 C CA . GLN A 1 457 ? -10.870 22.956 -5.597 1.00 79.38 457 GLN A CA 1
ATOM 3500 C C . GLN A 1 457 ? -11.547 22.030 -6.619 1.00 79.38 457 GLN A C 1
ATOM 3502 O O . GLN A 1 457 ? -11.744 20.851 -6.323 1.00 79.38 457 GLN A O 1
ATOM 3507 N N . ARG A 1 458 ? -11.868 22.500 -7.834 1.00 77.50 458 ARG A N 1
ATOM 3508 C CA . ARG A 1 458 ? -12.381 21.637 -8.920 1.00 77.50 458 ARG A CA 1
ATOM 3509 C C . ARG A 1 458 ? -11.321 20.658 -9.426 1.00 77.50 458 ARG A C 1
ATOM 3511 O O . ARG A 1 458 ? -11.610 19.470 -9.549 1.00 77.50 458 ARG A O 1
ATOM 3518 N N . PHE A 1 459 ? -10.092 21.125 -9.641 1.00 82.25 459 PHE A N 1
ATOM 3519 C CA . PHE A 1 459 ? -8.938 20.299 -10.007 1.00 82.25 459 PHE A CA 1
ATOM 3520 C C . PHE A 1 459 ? -8.695 19.186 -8.972 1.00 82.25 459 PHE A C 1
ATOM 3522 O O . PHE A 1 459 ? -8.591 18.003 -9.313 1.00 82.25 459 PHE A O 1
ATOM 3529 N N . ALA A 1 460 ? -8.746 19.536 -7.683 1.00 77.88 460 ALA A N 1
ATOM 3530 C CA . ALA A 1 460 ? -8.636 18.593 -6.575 1.00 77.88 460 ALA A CA 1
ATOM 3531 C C . ALA A 1 460 ? -9.844 17.637 -6.448 1.00 77.88 460 ALA A C 1
ATOM 3533 O O . ALA A 1 460 ? -9.749 16.612 -5.766 1.00 77.88 460 ALA A O 1
ATOM 3534 N N . GLY A 1 461 ? -10.992 17.943 -7.058 1.00 72.06 461 GLY A N 1
ATOM 3535 C CA . GLY A 1 461 ? -12.252 17.232 -6.817 1.00 72.06 461 GLY A CA 1
ATOM 3536 C C . GLY A 1 461 ? -12.812 17.468 -5.406 1.00 72.06 461 GLY A C 1
ATOM 3537 O O . GLY A 1 461 ? -13.320 16.537 -4.780 1.00 72.06 461 GLY A O 1
ATOM 3538 N N . HIS A 1 462 ? -12.629 18.678 -4.869 1.00 72.19 462 HIS A N 1
ATOM 3539 C CA . HIS A 1 462 ? -13.237 19.182 -3.629 1.00 72.19 462 HIS A CA 1
ATOM 3540 C C . HIS A 1 462 ? -14.559 19.928 -3.888 1.00 72.19 462 HIS A C 1
ATOM 3542 O O . HIS A 1 462 ? -15.427 19.922 -3.022 1.00 72.19 462 HIS A O 1
ATOM 3548 N N . LEU A 1 463 ? -14.742 20.498 -5.083 1.00 62.62 463 LEU A N 1
ATOM 3549 C CA . LEU A 1 463 ? -16.012 21.062 -5.555 1.00 62.62 463 LEU A CA 1
ATOM 3550 C C . LEU A 1 463 ? -16.563 20.258 -6.736 1.00 62.62 463 LEU A C 1
ATOM 3552 O O . LEU A 1 463 ? -15.796 19.712 -7.530 1.00 62.62 463 LEU A O 1
ATOM 3556 N N . ALA A 1 464 ? -17.892 20.232 -6.873 1.00 54.47 464 ALA A N 1
ATOM 3557 C CA . ALA A 1 464 ? -18.559 19.650 -8.033 1.00 54.47 464 ALA A CA 1
ATOM 3558 C C . ALA A 1 464 ? -18.179 20.409 -9.317 1.00 54.47 464 ALA A C 1
ATOM 3560 O O . ALA A 1 464 ? -18.230 21.643 -9.367 1.00 54.47 464 ALA A O 1
ATOM 3561 N N . GLY A 1 465 ? -17.803 19.673 -10.362 1.00 50.59 465 GLY A N 1
ATOM 3562 C CA . GLY A 1 465 ? -17.734 20.220 -11.714 1.00 50.59 465 GLY A CA 1
ATOM 3563 C C . GLY A 1 465 ? -19.137 20.352 -12.311 1.00 50.59 465 GLY A C 1
ATOM 3564 O O . GLY A 1 465 ? -20.006 19.531 -12.041 1.00 50.59 465 GLY A O 1
ATOM 3565 N N . THR A 1 466 ? -19.359 21.351 -13.164 1.00 39.31 466 THR A N 1
ATOM 3566 C CA . THR A 1 466 ? -20.579 21.476 -13.989 1.00 39.31 466 THR A CA 1
ATOM 3567 C C . THR A 1 466 ? -20.549 20.575 -15.235 1.00 39.31 466 THR A C 1
ATOM 3569 O O . THR A 1 466 ? -21.428 20.659 -16.093 1.00 39.31 466 THR A O 1
ATOM 3572 N N . ALA A 1 467 ? -19.518 19.736 -15.376 1.00 42.88 467 ALA A N 1
ATOM 3573 C CA . ALA A 1 467 ? -19.282 18.902 -16.547 1.00 42.88 467 ALA A CA 1
ATOM 3574 C C . ALA A 1 467 ? -19.935 17.521 -16.375 1.00 42.88 467 ALA A C 1
ATOM 3576 O O . ALA A 1 467 ? -19.457 16.674 -15.620 1.00 42.88 467 ALA A O 1
ATOM 3577 N N . VAL A 1 468 ? -21.043 17.310 -17.084 1.00 40.72 468 VAL A N 1
ATOM 3578 C CA . VAL A 1 468 ? -21.690 16.006 -17.263 1.00 40.72 468 VAL A CA 1
ATOM 3579 C C . VAL A 1 468 ? -20.801 15.158 -18.168 1.00 40.72 468 VAL A C 1
ATOM 3581 O O . VAL A 1 468 ? -20.591 15.531 -19.312 1.00 40.72 468 VAL A O 1
ATOM 3584 N N . LEU A 1 469 ? -20.286 14.027 -17.674 1.00 42.31 469 LEU A N 1
ATOM 3585 C CA . LEU A 1 469 ? -19.483 13.051 -18.427 1.00 42.31 469 LEU A CA 1
ATOM 3586 C C . LEU A 1 469 ? -20.215 12.536 -19.687 1.00 42.31 469 LEU A C 1
ATOM 3588 O O . LEU A 1 469 ? -20.762 11.437 -19.686 1.00 42.31 469 LEU A O 1
ATOM 3592 N N . HIS A 1 470 ? -20.201 13.299 -20.776 1.00 36.97 470 HIS A N 1
ATOM 3593 C CA . HIS A 1 470 ? -20.427 12.771 -22.113 1.00 36.97 470 HIS A CA 1
ATOM 3594 C C . HIS A 1 470 ? -19.073 12.369 -22.699 1.00 36.97 470 HIS A C 1
ATOM 3596 O O . HIS A 1 470 ? -18.088 13.095 -22.587 1.00 36.97 470 HIS A O 1
ATOM 3602 N N . ARG A 1 471 ? -19.026 11.187 -23.323 1.00 39.25 471 ARG A N 1
ATOM 3603 C CA . ARG A 1 471 ? -17.843 10.586 -23.974 1.00 39.25 471 ARG A CA 1
ATOM 3604 C C . ARG A 1 471 ? -17.249 11.427 -25.125 1.00 39.25 471 ARG A C 1
ATOM 3606 O O . ARG A 1 471 ? -16.299 10.990 -25.755 1.00 39.25 471 ARG A O 1
ATOM 3613 N N . SER A 1 472 ? -17.797 12.607 -25.400 1.00 38.78 472 SER A N 1
ATOM 3614 C CA . SER A 1 472 ? -17.528 13.446 -26.570 1.00 38.78 472 SER A CA 1
ATOM 3615 C C . SER A 1 472 ? -16.906 14.809 -26.235 1.00 38.78 472 SER A C 1
ATOM 3617 O O . SER A 1 472 ? -16.951 15.717 -27.061 1.00 38.78 472 SER A O 1
ATOM 3619 N N . TYR A 1 473 ? -16.313 14.983 -25.047 1.00 51.19 473 TYR A N 1
ATOM 3620 C CA . TYR A 1 473 ? -15.536 16.191 -24.758 1.00 51.19 473 TYR A CA 1
ATOM 3621 C C . TYR A 1 473 ? -14.301 16.264 -25.660 1.00 51.19 473 TYR A C 1
ATOM 3623 O O . TYR A 1 473 ? -13.294 15.602 -25.415 1.00 51.19 473 TYR A O 1
ATOM 3631 N N . LEU A 1 474 ? -14.376 17.102 -26.691 1.00 60.34 474 LEU A N 1
ATOM 3632 C CA . LEU A 1 474 ? -13.201 17.590 -27.397 1.00 60.34 474 LEU A CA 1
ATOM 3633 C C . LEU A 1 474 ? -12.421 18.486 -26.429 1.00 60.34 474 LEU A C 1
ATOM 3635 O O . LEU A 1 474 ? -13.020 19.246 -25.666 1.00 60.34 474 LEU A O 1
ATOM 3639 N N . LEU A 1 475 ? -11.087 18.420 -26.446 1.00 62.53 475 LEU A N 1
ATOM 3640 C CA . LEU A 1 475 ? -10.247 19.285 -25.607 1.00 62.53 475 LEU A CA 1
ATOM 3641 C C . LEU A 1 475 ? -10.583 20.770 -25.810 1.00 62.53 475 LEU A C 1
ATOM 3643 O O . LEU A 1 475 ? -10.408 21.569 -24.893 1.00 62.53 475 LEU A O 1
ATOM 3647 N N . ASP A 1 476 ? -11.112 21.140 -26.973 1.00 65.25 476 ASP A N 1
ATOM 3648 C CA . ASP A 1 476 ? -11.544 22.495 -27.331 1.00 65.25 476 ASP A CA 1
ATOM 3649 C C . ASP A 1 476 ? -12.878 22.935 -26.723 1.00 65.25 476 ASP A C 1
ATOM 3651 O O . ASP A 1 476 ? -13.296 24.070 -26.946 1.00 65.25 476 ASP A O 1
ATOM 3655 N N . ASP A 1 477 ? -13.510 22.107 -25.885 1.00 72.69 477 ASP A N 1
ATOM 3656 C CA . ASP A 1 477 ? -14.670 22.529 -25.104 1.00 72.69 477 ASP A CA 1
ATOM 3657 C C . ASP A 1 477 ? -14.303 23.741 -24.213 1.00 72.69 477 ASP A C 1
ATOM 3659 O O . ASP A 1 477 ? -13.413 23.643 -23.353 1.00 72.69 477 ASP A O 1
ATOM 3663 N N . PRO A 1 478 ? -15.008 24.883 -24.347 1.00 73.00 478 PRO A N 1
ATOM 3664 C CA . PRO A 1 478 ? -14.800 26.061 -23.507 1.00 73.00 478 PRO A CA 1
ATOM 3665 C C . PRO A 1 478 ? -14.858 25.777 -21.997 1.00 73.00 478 PRO A C 1
ATOM 3667 O O . PRO A 1 478 ? -14.193 26.462 -21.214 1.00 73.00 478 PRO A O 1
ATOM 3670 N N . LYS A 1 479 ? -15.600 24.748 -21.563 1.00 71.56 479 LYS A N 1
ATOM 3671 C CA . LYS A 1 479 ? -15.700 24.311 -20.159 1.00 71.56 479 LYS A CA 1
ATOM 3672 C C . LYS A 1 479 ? -14.382 23.761 -19.610 1.00 71.56 479 LYS A C 1
ATOM 3674 O O . LYS A 1 479 ? -14.180 23.801 -18.396 1.00 71.56 479 LYS A O 1
ATOM 3679 N N . LEU A 1 480 ? -13.473 23.296 -20.470 1.00 75.12 480 LEU A N 1
ATOM 3680 C CA . LEU A 1 480 ? -12.139 22.823 -20.088 1.00 75.12 480 LEU A CA 1
ATOM 3681 C C . LEU A 1 480 ? -11.089 23.941 -20.050 1.00 75.12 480 LEU A C 1
ATOM 3683 O O . LEU A 1 480 ? -9.969 23.690 -19.608 1.00 75.12 480 LEU A O 1
ATOM 3687 N N . ARG A 1 481 ? -11.425 25.185 -20.427 1.00 81.75 481 ARG A N 1
ATOM 3688 C CA . ARG A 1 481 ? -10.480 26.319 -20.437 1.00 81.75 481 ARG A CA 1
ATOM 3689 C C . ARG A 1 481 ? -9.734 26.518 -19.104 1.00 81.75 481 ARG A C 1
ATOM 3691 O O . ARG A 1 481 ? -8.516 26.675 -19.152 1.00 81.75 481 ARG A O 1
ATOM 3698 N N . PRO A 1 482 ? -10.374 26.448 -17.916 1.00 83.06 482 PRO A N 1
ATOM 3699 C CA . PRO A 1 482 ? -9.644 26.525 -16.648 1.00 83.06 482 PRO A CA 1
ATOM 3700 C C . PRO A 1 482 ? -8.647 25.376 -16.446 1.00 83.06 482 PRO A C 1
ATOM 3702 O O . PRO A 1 482 ? -7.541 25.603 -15.966 1.00 83.06 482 PRO A O 1
ATOM 3705 N N . ALA A 1 483 ? -9.015 24.152 -16.837 1.00 85.00 483 ALA A N 1
ATOM 3706 C CA . ALA A 1 483 ? -8.148 22.981 -16.720 1.00 85.00 483 ALA A CA 1
ATOM 3707 C C . ALA A 1 483 ? -6.978 23.037 -17.715 1.00 85.00 483 ALA A C 1
ATOM 3709 O O . ALA A 1 483 ? -5.856 22.706 -17.342 1.00 85.00 483 ALA A O 1
ATOM 3710 N N . LYS A 1 484 ? -7.215 23.527 -18.942 1.00 87.69 484 LYS A N 1
ATOM 3711 C CA . LYS A 1 484 ? -6.169 23.821 -19.932 1.00 87.69 484 LYS A CA 1
ATOM 3712 C C . LYS A 1 484 ? -5.171 24.846 -19.392 1.00 87.69 484 LYS A C 1
ATOM 3714 O O . LYS A 1 484 ? -3.979 24.580 -19.418 1.00 87.69 484 LYS A O 1
ATOM 3719 N N . ASN A 1 485 ? -5.643 25.959 -18.824 1.00 89.88 485 ASN A N 1
ATOM 3720 C CA . ASN A 1 485 ? -4.761 26.977 -18.242 1.00 89.88 485 ASN A CA 1
ATOM 3721 C C . ASN A 1 485 ? -3.879 26.408 -17.119 1.00 89.88 485 ASN A C 1
ATOM 3723 O O . ASN A 1 485 ? -2.682 26.682 -17.083 1.00 89.88 485 ASN A O 1
ATOM 3727 N N . ILE A 1 486 ? -4.455 25.591 -16.230 1.00 90.88 486 ILE A N 1
ATOM 3728 C CA . ILE A 1 486 ? -3.696 24.891 -15.185 1.00 90.88 486 ILE A CA 1
ATOM 3729 C C . ILE A 1 486 ? -2.644 23.967 -15.813 1.00 90.88 486 ILE A C 1
ATOM 3731 O O . ILE A 1 486 ? -1.482 24.015 -15.420 1.00 90.88 486 ILE A O 1
ATOM 3735 N N . ALA A 1 487 ? -3.018 23.164 -16.814 1.00 92.62 487 ALA A N 1
ATOM 3736 C CA . ALA A 1 487 ? -2.086 22.272 -17.497 1.00 92.62 487 ALA A CA 1
ATOM 3737 C C . ALA A 1 487 ? -0.945 23.034 -18.190 1.00 92.62 487 ALA A C 1
ATOM 3739 O O . ALA A 1 487 ? 0.191 22.579 -18.128 1.00 92.62 487 ALA A O 1
ATOM 3740 N N . THR A 1 488 ? -1.209 24.204 -18.781 1.00 94.44 488 THR A N 1
ATOM 3741 C CA . THR A 1 488 ? -0.180 25.078 -19.371 1.00 94.44 488 THR A CA 1
ATOM 3742 C C . THR A 1 488 ? 0.802 25.593 -18.319 1.00 94.44 488 THR A C 1
ATOM 3744 O O . THR A 1 488 ? 2.013 25.559 -18.538 1.00 94.44 488 THR A O 1
ATOM 3747 N N . LEU A 1 489 ? 0.306 26.045 -17.161 1.00 94.25 489 LEU A N 1
ATOM 3748 C CA . LEU A 1 489 ? 1.162 26.501 -16.060 1.00 94.25 489 LEU A CA 1
ATOM 3749 C C . LEU A 1 489 ? 2.039 25.362 -15.533 1.00 94.25 489 LEU A C 1
ATOM 3751 O O . LEU A 1 489 ? 3.244 25.538 -15.369 1.00 94.25 489 LEU A O 1
ATOM 3755 N N . ILE A 1 490 ? 1.453 24.179 -15.337 1.00 94.31 490 ILE A N 1
ATOM 3756 C CA . ILE A 1 490 ? 2.192 22.994 -14.895 1.00 94.31 490 ILE A CA 1
ATOM 3757 C C . ILE A 1 490 ? 3.210 22.561 -15.956 1.00 94.31 490 ILE A C 1
ATOM 3759 O O . ILE A 1 490 ? 4.352 22.283 -15.611 1.00 94.31 490 ILE A O 1
ATOM 3763 N N . GLN A 1 491 ? 2.846 22.546 -17.242 1.00 95.38 491 GLN A N 1
ATOM 3764 C CA . GLN A 1 491 ? 3.764 22.223 -18.338 1.00 95.38 491 GLN A CA 1
ATOM 3765 C C . GLN A 1 491 ? 4.981 23.155 -18.338 1.00 95.38 491 GLN A C 1
ATOM 3767 O O . GLN A 1 491 ? 6.105 22.688 -18.526 1.00 95.38 491 GLN A O 1
ATOM 3772 N N . ARG A 1 492 ? 4.782 24.454 -18.083 1.00 94.88 492 ARG A N 1
ATOM 3773 C CA . ARG A 1 492 ? 5.881 25.415 -17.946 1.00 94.88 492 ARG A CA 1
ATOM 3774 C C . ARG A 1 492 ? 6.798 25.052 -16.777 1.00 94.88 492 ARG A C 1
ATOM 3776 O O . ARG A 1 492 ? 7.998 24.933 -16.986 1.00 94.88 492 ARG A O 1
ATOM 3783 N N . GLU A 1 493 ? 6.249 24.804 -15.586 1.00 94.25 493 GLU A N 1
ATOM 3784 C CA . GLU A 1 493 ? 7.050 24.398 -14.417 1.00 94.25 493 GLU A CA 1
ATOM 3785 C C . GLU A 1 493 ? 7.814 23.088 -14.665 1.00 94.25 493 GLU A C 1
ATOM 3787 O O . GLU A 1 493 ? 8.978 22.977 -14.284 1.00 94.25 493 GLU A O 1
ATOM 3792 N N . LEU A 1 494 ? 7.187 22.109 -15.325 1.00 94.06 494 LEU A N 1
ATOM 3793 C CA . LEU A 1 494 ? 7.814 20.834 -15.679 1.00 94.06 494 LEU A CA 1
ATOM 3794 C C . LEU A 1 494 ? 8.963 21.026 -16.669 1.00 94.06 494 LEU A C 1
ATOM 3796 O O . LEU A 1 494 ? 10.038 20.488 -16.450 1.00 94.06 494 LEU A O 1
ATOM 3800 N N . THR A 1 495 ? 8.764 21.823 -17.718 1.00 92.75 495 THR A N 1
ATOM 3801 C CA . THR A 1 495 ? 9.804 22.069 -18.733 1.00 92.75 495 THR A CA 1
ATOM 3802 C C . THR A 1 495 ? 11.001 22.808 -18.132 1.00 92.75 495 THR A C 1
ATOM 3804 O O . THR A 1 495 ? 12.141 22.496 -18.458 1.00 92.75 495 THR A O 1
ATOM 3807 N N . THR A 1 496 ? 10.752 23.751 -17.217 1.00 92.25 496 THR A N 1
ATOM 3808 C CA . THR A 1 496 ? 11.807 24.510 -16.533 1.00 92.25 496 THR A CA 1
ATOM 3809 C C . THR A 1 496 ? 12.593 23.654 -15.541 1.00 92.25 496 THR A C 1
ATOM 3811 O O . THR A 1 496 ? 13.817 23.721 -15.510 1.00 92.25 496 THR A O 1
ATOM 3814 N N . ASN A 1 497 ? 11.910 22.863 -14.707 1.00 90.69 497 ASN A N 1
ATOM 3815 C CA . ASN A 1 497 ? 12.555 22.151 -13.598 1.00 90.69 497 ASN A CA 1
ATOM 3816 C C . ASN A 1 497 ? 12.987 20.719 -13.950 1.00 90.69 497 ASN A C 1
ATOM 3818 O O . ASN A 1 497 ? 13.808 20.148 -13.237 1.00 90.69 497 ASN A O 1
ATOM 3822 N N . LEU A 1 498 ? 12.421 20.126 -15.004 1.00 91.94 498 LEU A N 1
ATOM 3823 C CA . LEU A 1 498 ? 12.644 18.742 -15.435 1.00 91.94 498 LEU A CA 1
ATOM 3824 C C . LEU A 1 498 ? 12.776 18.665 -16.972 1.00 91.94 498 LEU A C 1
ATOM 3826 O O . LEU A 1 498 ? 11.947 18.038 -17.635 1.00 91.94 498 LEU A O 1
ATOM 3830 N N . PRO A 1 499 ? 13.824 19.271 -17.566 1.00 82.88 499 PRO A N 1
ATOM 3831 C CA . PRO A 1 499 ? 13.992 19.320 -19.023 1.00 82.88 499 PRO A CA 1
ATOM 3832 C C . PRO A 1 499 ? 14.176 17.936 -19.665 1.00 82.88 499 PRO A C 1
ATOM 3834 O O . PRO A 1 499 ? 13.887 17.757 -20.842 1.00 82.88 499 PRO A O 1
ATOM 3837 N N . VAL A 1 500 ? 14.619 16.945 -18.884 1.00 81.75 500 VAL A N 1
ATOM 3838 C CA . VAL A 1 500 ? 14.795 15.545 -19.312 1.00 81.75 500 VAL A CA 1
ATOM 3839 C C . VAL A 1 500 ? 13.483 14.748 -19.371 1.00 81.75 500 VAL A C 1
ATOM 3841 O O . VAL A 1 500 ? 13.488 13.582 -19.753 1.00 81.75 500 VAL A O 1
ATOM 3844 N N . GLY A 1 501 ? 12.353 15.355 -18.993 1.00 90.50 501 GLY A N 1
ATOM 3845 C CA . GLY A 1 501 ? 11.043 14.710 -18.965 1.00 90.50 501 GLY A CA 1
ATOM 3846 C C . GLY A 1 501 ? 10.731 13.990 -17.648 1.00 90.50 501 GLY A C 1
ATOM 3847 O O . GLY A 1 501 ? 11.339 14.249 -16.611 1.00 90.50 501 GLY A O 1
ATOM 3848 N N . LEU A 1 502 ? 9.721 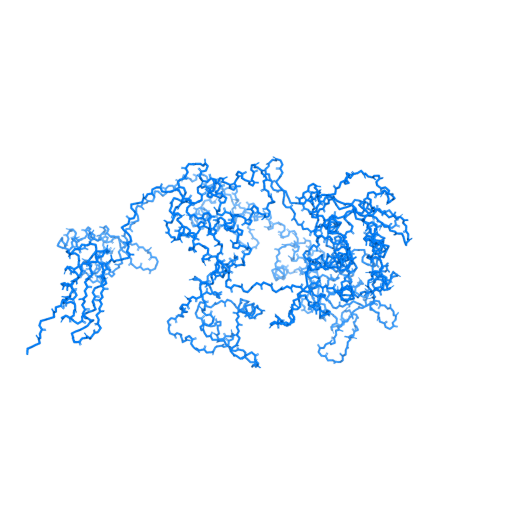13.112 -17.677 1.00 94.50 502 LEU A N 1
ATOM 3849 C CA . LEU A 1 502 ? 9.183 12.436 -16.481 1.00 94.50 502 LEU A CA 1
ATOM 3850 C C . LEU A 1 502 ? 9.490 10.937 -16.403 1.00 94.50 502 LEU A C 1
ATOM 3852 O O . LEU A 1 502 ? 9.299 10.337 -15.343 1.00 94.50 502 LEU A O 1
ATOM 3856 N N . ALA A 1 503 ? 9.960 10.334 -17.494 1.00 92.81 503 ALA A N 1
ATOM 3857 C CA . ALA A 1 503 ? 10.555 9.003 -17.471 1.00 92.81 503 ALA A CA 1
ATOM 3858 C C . ALA A 1 503 ? 11.999 9.139 -16.976 1.00 92.81 503 ALA A C 1
ATOM 3860 O O . ALA A 1 503 ? 12.930 9.258 -17.766 1.00 92.81 503 ALA A O 1
ATOM 3861 N N . ILE A 1 504 ? 12.173 9.202 -15.656 1.00 94.94 504 ILE A N 1
ATOM 3862 C CA . ILE A 1 504 ? 13.494 9.384 -15.058 1.00 94.94 504 ILE A CA 1
ATOM 3863 C C . ILE A 1 504 ? 14.248 8.051 -15.154 1.00 94.94 504 ILE A C 1
ATOM 3865 O O . ILE A 1 504 ? 13.731 7.047 -14.652 1.00 94.94 504 ILE A O 1
ATOM 3869 N N . PRO A 1 505 ? 15.452 8.009 -15.753 1.00 93.00 505 PRO A N 1
ATOM 3870 C CA . PRO A 1 505 ? 16.211 6.772 -15.876 1.00 93.00 505 PRO A CA 1
ATOM 3871 C C . PRO A 1 505 ? 16.412 6.100 -14.512 1.00 93.00 505 PRO A C 1
ATOM 3873 O O . PRO A 1 505 ? 16.792 6.745 -13.530 1.00 93.00 505 PRO A O 1
ATOM 3876 N N . THR A 1 506 ? 16.136 4.800 -14.436 1.00 91.56 506 THR A N 1
ATOM 3877 C CA . THR A 1 506 ? 16.254 4.013 -13.201 1.00 91.56 506 THR A CA 1
ATOM 3878 C C . THR A 1 506 ? 16.942 2.686 -13.461 1.00 91.56 506 THR A C 1
ATOM 3880 O O . THR A 1 506 ? 16.838 2.134 -14.547 1.00 91.56 506 THR A O 1
ATOM 3883 N N . THR A 1 507 ? 17.608 2.135 -12.453 1.00 86.88 507 THR A N 1
ATOM 3884 C CA . THR A 1 507 ? 18.166 0.773 -12.488 1.00 86.88 507 THR A CA 1
ATOM 3885 C C . THR A 1 507 ? 17.195 -0.264 -11.916 1.00 86.88 507 THR A C 1
ATOM 3887 O O . THR A 1 507 ? 17.490 -1.457 -11.908 1.00 86.88 507 THR A O 1
ATOM 3890 N N . ILE A 1 508 ? 16.032 0.169 -11.410 1.00 86.81 508 ILE A N 1
ATOM 3891 C CA . ILE A 1 508 ? 15.062 -0.700 -10.739 1.00 86.81 508 ILE A CA 1
ATOM 3892 C C . ILE A 1 508 ? 14.127 -1.349 -11.761 1.00 86.81 508 ILE A C 1
ATOM 3894 O O . ILE A 1 508 ? 13.296 -0.682 -12.383 1.00 86.81 508 ILE A O 1
ATOM 3898 N N . ARG A 1 509 ? 14.193 -2.679 -11.862 1.00 85.50 509 ARG A N 1
ATOM 3899 C CA . ARG A 1 509 ? 13.338 -3.477 -12.752 1.00 85.50 509 ARG A CA 1
ATOM 3900 C C . ARG A 1 509 ? 11.953 -3.731 -12.152 1.00 85.50 509 ARG A C 1
ATOM 3902 O O . ARG A 1 509 ? 11.776 -3.855 -10.936 1.00 85.50 509 ARG A O 1
ATOM 3909 N N . CYS A 1 510 ? 10.948 -3.831 -13.020 1.00 82.44 510 CYS A N 1
ATOM 3910 C CA . CYS A 1 510 ? 9.574 -4.206 -12.649 1.00 82.44 510 CYS A CA 1
ATOM 3911 C C . CYS A 1 510 ? 9.193 -5.641 -13.060 1.00 82.44 510 CYS A C 1
ATOM 3913 O O . CYS A 1 510 ? 8.043 -6.046 -12.896 1.00 82.44 510 CYS A O 1
ATOM 3915 N N . THR A 1 511 ? 10.178 -6.399 -13.539 1.00 76.75 511 THR A N 1
ATOM 3916 C CA . THR A 1 511 ? 10.093 -7.739 -14.138 1.00 76.75 511 THR A CA 1
ATOM 3917 C C . THR A 1 511 ? 10.799 -8.807 -13.288 1.00 76.75 511 THR A C 1
ATOM 3919 O O . THR A 1 511 ? 11.033 -9.925 -13.738 1.00 76.75 511 THR A O 1
ATOM 3922 N N . THR A 1 512 ? 11.164 -8.482 -12.043 1.00 69.69 512 THR A N 1
ATOM 3923 C CA . THR A 1 512 ? 11.853 -9.411 -11.130 1.00 69.69 512 THR A CA 1
ATOM 3924 C C . THR A 1 512 ? 10.919 -10.544 -10.687 1.00 69.69 512 THR A C 1
ATOM 3926 O O . THR A 1 512 ? 9.700 -10.389 -10.708 1.00 69.69 512 THR A O 1
ATOM 3929 N N . GLY A 1 513 ? 11.445 -11.674 -10.198 1.00 57.47 513 GLY A N 1
ATOM 3930 C CA . GLY A 1 513 ? 10.603 -12.811 -9.772 1.00 57.47 513 GLY A CA 1
ATOM 3931 C C . GLY A 1 513 ? 9.585 -12.496 -8.659 1.00 57.47 513 GLY A C 1
ATOM 3932 O O . GLY A 1 513 ? 8.535 -13.124 -8.565 1.00 57.47 513 GLY A O 1
ATOM 3933 N N . ASN A 1 514 ? 9.795 -11.420 -7.890 1.00 63.47 514 ASN A N 1
ATOM 3934 C CA . ASN A 1 514 ? 8.811 -10.898 -6.928 1.00 63.47 514 ASN A CA 1
ATOM 3935 C C . ASN A 1 514 ? 7.549 -10.290 -7.593 1.00 63.47 514 ASN A C 1
ATOM 3937 O O . ASN A 1 514 ? 6.608 -9.872 -6.900 1.00 63.47 514 ASN A O 1
ATOM 3941 N N . GLN A 1 515 ? 7.558 -10.199 -8.924 1.00 70.94 515 GLN A N 1
ATOM 3942 C CA . GLN A 1 515 ? 6.570 -9.619 -9.834 1.00 70.94 515 GLN A CA 1
ATOM 3943 C C . GLN A 1 515 ? 6.240 -10.658 -10.925 1.00 70.94 515 GLN A C 1
ATOM 3945 O O . GLN A 1 515 ? 6.306 -10.379 -12.119 1.00 70.94 515 GLN A O 1
ATOM 3950 N N . GLY A 1 516 ? 5.902 -11.882 -10.496 1.00 66.38 516 GLY A N 1
ATOM 3951 C CA . GLY A 1 516 ? 5.795 -13.066 -11.361 1.00 66.38 516 GLY A CA 1
ATOM 3952 C C . GLY A 1 516 ? 4.922 -12.916 -12.613 1.00 66.38 516 GLY A C 1
ATOM 3953 O O . GLY A 1 516 ? 5.188 -13.575 -13.609 1.00 66.38 516 GLY A O 1
ATOM 3954 N N . TYR A 1 517 ? 3.932 -12.015 -12.606 1.00 75.25 517 TYR A N 1
ATOM 3955 C CA . TYR A 1 517 ? 3.130 -11.722 -13.796 1.00 75.25 517 TYR A CA 1
ATOM 3956 C C . TYR A 1 517 ? 3.938 -11.025 -14.905 1.00 75.25 517 TYR A C 1
ATOM 3958 O O . TYR A 1 517 ? 3.820 -11.401 -16.066 1.00 75.25 517 TYR A O 1
ATOM 3966 N N . LEU A 1 518 ? 4.767 -10.033 -14.562 1.00 79.75 518 LEU A N 1
ATOM 3967 C CA . LEU A 1 518 ? 5.603 -9.317 -15.535 1.00 79.75 518 LEU A CA 1
ATOM 3968 C C . LEU A 1 518 ? 6.908 -10.058 -15.842 1.00 79.75 518 LEU A C 1
ATOM 3970 O O . LEU A 1 518 ? 7.468 -9.880 -16.915 1.00 79.75 518 LEU A O 1
ATOM 3974 N N . ALA A 1 519 ? 7.375 -10.922 -14.937 1.00 72.94 519 ALA A N 1
ATOM 3975 C CA . ALA A 1 519 ? 8.596 -11.708 -15.126 1.00 72.94 519 ALA A CA 1
ATOM 3976 C C . ALA A 1 519 ? 8.527 -12.717 -16.292 1.00 72.94 519 ALA A C 1
ATOM 3978 O O . ALA A 1 519 ? 9.567 -13.192 -16.751 1.00 72.94 519 ALA A O 1
ATOM 3979 N N . LEU A 1 520 ? 7.322 -13.066 -16.760 1.00 72.75 520 LEU A N 1
ATOM 3980 C CA . LEU A 1 520 ? 7.125 -13.916 -17.942 1.00 72.75 520 LEU A CA 1
ATOM 3981 C C . LEU A 1 520 ? 7.511 -13.197 -19.239 1.00 72.75 520 LEU A C 1
ATOM 3983 O O . LEU A 1 520 ? 8.080 -13.812 -20.129 1.00 72.75 520 LEU A O 1
ATOM 3987 N N . ASP A 1 521 ? 7.253 -11.893 -19.301 1.00 77.81 521 ASP A N 1
ATOM 3988 C CA . ASP A 1 521 ? 7.514 -11.021 -20.452 1.00 77.81 521 ASP A CA 1
ATOM 3989 C C . ASP A 1 521 ? 8.675 -10.047 -20.160 1.00 77.81 521 ASP A C 1
ATOM 3991 O O . ASP A 1 521 ? 8.823 -8.979 -20.753 1.00 77.81 521 ASP A O 1
ATOM 3995 N N . GLY A 1 522 ? 9.494 -10.404 -19.166 1.00 82.44 522 GLY A N 1
ATOM 3996 C CA . GLY A 1 522 ? 10.514 -9.536 -18.593 1.00 82.44 522 GLY A CA 1
ATOM 3997 C C . GLY A 1 522 ? 11.558 -9.043 -19.597 1.00 82.44 522 GLY A C 1
ATOM 3998 O O . GLY A 1 522 ? 11.798 -7.839 -19.635 1.00 82.44 522 GLY A O 1
ATOM 3999 N N . PRO A 1 523 ? 12.154 -9.922 -20.431 1.00 81.25 523 PRO A N 1
ATOM 4000 C CA . PRO A 1 523 ? 13.149 -9.515 -21.421 1.00 81.25 523 PRO A CA 1
ATOM 4001 C C . PRO A 1 523 ? 12.633 -8.469 -22.414 1.00 81.25 523 PRO A C 1
ATOM 4003 O O . PRO A 1 523 ? 13.327 -7.485 -22.654 1.00 81.25 523 PRO A O 1
ATOM 4006 N N . ARG A 1 524 ? 11.409 -8.635 -22.938 1.00 86.94 524 ARG A N 1
ATOM 4007 C CA . ARG A 1 524 ? 10.788 -7.667 -23.854 1.00 86.94 524 ARG A CA 1
ATOM 4008 C C . ARG A 1 524 ? 10.547 -6.333 -23.155 1.00 86.94 524 ARG A C 1
ATOM 4010 O O . ARG A 1 524 ? 10.973 -5.298 -23.652 1.00 86.94 524 ARG A O 1
ATOM 4017 N N . ILE A 1 525 ? 9.912 -6.368 -21.979 1.00 89.69 525 ILE A N 1
ATOM 4018 C CA . ILE A 1 525 ? 9.609 -5.164 -21.193 1.00 89.69 525 ILE A CA 1
ATOM 4019 C C . ILE A 1 525 ? 10.888 -4.386 -20.877 1.00 89.69 525 ILE A C 1
ATOM 4021 O O . ILE A 1 525 ? 10.932 -3.173 -21.060 1.00 89.69 525 ILE A O 1
ATOM 4025 N N . ASP A 1 526 ? 11.933 -5.062 -20.402 1.00 89.31 526 ASP A N 1
ATOM 4026 C CA . ASP A 1 526 ? 13.180 -4.395 -20.037 1.00 89.31 526 ASP A CA 1
ATOM 4027 C C . ASP A 1 526 ? 13.928 -3.858 -21.261 1.00 89.31 526 ASP A C 1
ATOM 4029 O O . ASP A 1 526 ? 14.477 -2.761 -21.182 1.00 89.31 526 ASP A O 1
ATOM 4033 N N . ALA A 1 527 ? 13.909 -4.574 -22.390 1.00 85.44 527 ALA A N 1
ATOM 4034 C CA . ALA A 1 527 ? 14.481 -4.094 -23.646 1.00 85.44 527 ALA A CA 1
ATOM 4035 C C . ALA A 1 527 ? 13.775 -2.823 -24.138 1.00 85.44 527 ALA A C 1
ATOM 4037 O O . ALA A 1 527 ? 14.440 -1.825 -24.405 1.00 85.44 527 ALA A O 1
ATOM 4038 N N . GLU A 1 528 ? 12.440 -2.808 -24.170 1.00 90.94 528 GLU A N 1
ATOM 4039 C CA . GLU A 1 528 ? 11.682 -1.629 -24.602 1.00 90.94 528 GLU A CA 1
ATOM 4040 C C . GLU A 1 528 ? 11.847 -0.439 -23.647 1.00 90.94 528 GLU A C 1
ATOM 4042 O O . GLU A 1 528 ? 11.914 0.712 -24.082 1.00 90.94 528 GLU A O 1
ATOM 4047 N N . LEU A 1 529 ? 11.922 -0.680 -22.333 1.00 93.25 529 LEU A N 1
ATOM 4048 C CA . LEU A 1 529 ? 12.199 0.389 -21.371 1.00 93.25 529 LEU A CA 1
ATOM 4049 C C . LEU A 1 529 ? 13.625 0.930 -21.511 1.00 93.25 529 LEU A C 1
ATOM 4051 O O . LEU A 1 529 ? 13.824 2.131 -21.319 1.00 93.25 529 LEU A O 1
ATOM 4055 N N . ALA A 1 530 ? 14.597 0.074 -21.828 1.00 90.12 530 ALA A N 1
ATOM 4056 C CA . ALA A 1 530 ? 15.980 0.478 -22.052 1.00 90.12 530 ALA A CA 1
ATOM 4057 C C . ALA A 1 530 ? 16.135 1.279 -23.350 1.00 90.12 530 ALA A C 1
ATOM 4059 O O . ALA A 1 530 ? 16.743 2.347 -23.330 1.00 90.12 530 ALA A O 1
ATOM 4060 N N . GLU A 1 531 ? 15.511 0.835 -24.444 1.00 90.19 531 GLU A N 1
ATOM 4061 C CA . GLU A 1 531 ? 15.476 1.556 -25.725 1.00 90.19 531 GLU A CA 1
ATOM 4062 C C . GLU A 1 531 ? 14.881 2.963 -25.566 1.00 90.19 531 GLU A C 1
ATOM 4064 O O . GLU A 1 531 ? 15.370 3.935 -26.137 1.00 90.19 531 GLU A O 1
ATOM 4069 N N . ARG A 1 532 ? 13.860 3.097 -24.715 1.00 90.50 532 ARG A N 1
ATOM 4070 C CA . ARG A 1 532 ? 13.208 4.377 -24.400 1.00 90.50 532 ARG A CA 1
ATOM 4071 C C . ARG A 1 532 ? 13.959 5.209 -23.351 1.00 90.50 532 ARG A C 1
ATOM 4073 O O . ARG A 1 532 ? 13.433 6.228 -22.909 1.00 90.50 532 ARG A O 1
ATOM 4080 N N . GLY A 1 533 ? 15.141 4.773 -22.908 1.00 89.56 533 GLY A N 1
ATOM 4081 C CA . GLY A 1 533 ? 15.972 5.458 -21.910 1.00 89.56 533 GLY A CA 1
ATOM 4082 C C . GLY A 1 533 ? 15.399 5.473 -20.487 1.00 89.56 533 GLY A C 1
ATOM 4083 O O . GLY A 1 533 ? 15.941 6.142 -19.611 1.00 89.56 533 GLY A O 1
ATOM 4084 N N . ALA A 1 534 ? 14.309 4.747 -20.233 1.00 90.88 534 ALA A N 1
ATOM 4085 C CA . ALA A 1 534 ? 13.630 4.730 -18.941 1.00 90.88 534 ALA A CA 1
ATOM 4086 C C . ALA A 1 534 ? 14.248 3.710 -17.968 1.00 90.88 534 ALA A C 1
ATOM 4088 O O . ALA A 1 534 ? 14.203 3.912 -16.753 1.00 90.88 534 ALA A O 1
ATOM 4089 N N . LEU A 1 535 ? 14.843 2.631 -18.488 1.00 91.75 535 LEU A N 1
ATOM 4090 C CA . LEU A 1 535 ? 15.585 1.631 -17.718 1.00 91.75 535 LEU A CA 1
ATOM 4091 C C . LEU A 1 535 ? 17.071 1.671 -18.088 1.00 91.75 535 LEU A C 1
ATOM 4093 O O . LEU A 1 535 ? 17.448 1.471 -19.236 1.00 91.75 535 LEU A O 1
ATOM 4097 N N . VAL A 1 536 ? 17.924 1.874 -17.092 1.00 88.06 536 VAL A N 1
ATOM 4098 C CA . VAL A 1 536 ? 19.375 1.759 -17.224 1.00 88.06 536 VAL A CA 1
ATOM 4099 C C . VAL A 1 536 ? 19.765 0.352 -16.800 1.00 88.06 536 VAL A C 1
ATOM 4101 O O . VAL A 1 536 ? 19.792 0.028 -15.609 1.00 88.06 536 VAL A O 1
ATOM 4104 N N . LEU A 1 537 ? 20.050 -0.496 -17.784 1.00 80.44 537 LEU A N 1
ATOM 4105 C CA . LEU A 1 537 ? 20.615 -1.813 -17.531 1.00 80.44 537 LEU A CA 1
ATOM 4106 C C . LEU A 1 537 ? 22.078 -1.633 -17.128 1.00 80.44 537 LEU A C 1
ATOM 4108 O O . LEU A 1 537 ? 22.875 -1.072 -17.873 1.00 80.44 537 LEU A O 1
ATOM 4112 N N . MET A 1 538 ? 22.428 -2.093 -15.929 1.00 78.50 538 MET A N 1
ATOM 4113 C CA . MET A 1 538 ? 23.834 -2.234 -15.559 1.00 78.50 538 MET A CA 1
ATOM 4114 C C . MET A 1 538 ? 24.417 -3.335 -16.425 1.00 78.50 538 MET A C 1
ATOM 4116 O O . MET A 1 538 ? 23.876 -4.434 -16.393 1.00 78.50 538 MET A O 1
ATOM 4120 N N . THR A 1 539 ? 25.478 -3.068 -17.174 1.00 79.62 539 THR A N 1
ATOM 4121 C CA . THR A 1 539 ? 26.098 -4.064 -18.050 1.00 79.62 539 THR A CA 1
ATOM 4122 C C . THR A 1 539 ? 27.497 -4.430 -17.581 1.00 79.62 539 THR A C 1
ATOM 4124 O O . THR A 1 539 ? 28.138 -3.672 -16.851 1.00 79.62 539 THR A O 1
ATOM 4127 N N . ASP A 1 540 ? 27.977 -5.598 -17.990 1.00 80.69 540 ASP A N 1
ATOM 4128 C CA . ASP A 1 540 ? 29.396 -5.924 -17.906 1.00 80.69 540 ASP A CA 1
ATOM 4129 C C . ASP A 1 540 ? 30.210 -5.230 -19.020 1.00 80.69 540 ASP A C 1
ATOM 4131 O O . ASP A 1 540 ? 29.679 -4.432 -19.798 1.00 80.69 540 ASP A O 1
ATOM 4135 N N . GLU A 1 541 ? 31.511 -5.531 -19.094 1.00 77.62 541 GLU A N 1
ATOM 4136 C CA . GLU A 1 541 ? 32.424 -4.996 -20.119 1.00 77.62 541 GLU A CA 1
ATOM 4137 C C . GLU A 1 541 ? 32.018 -5.377 -21.556 1.00 77.62 541 GLU A C 1
ATOM 4139 O O . GLU A 1 541 ? 32.382 -4.680 -22.499 1.00 77.62 541 GLU A O 1
ATOM 4144 N N . GLY A 1 542 ? 31.244 -6.454 -21.729 1.00 75.88 542 GLY A N 1
ATOM 4145 C CA . GLY A 1 542 ? 30.706 -6.902 -23.014 1.00 75.88 542 GLY A CA 1
ATOM 4146 C C . GLY A 1 542 ? 29.340 -6.305 -23.362 1.00 75.88 542 GLY A C 1
ATOM 4147 O O . GLY A 1 542 ? 28.781 -6.652 -24.400 1.00 75.88 542 GLY A O 1
ATOM 4148 N N . GLY A 1 543 ? 28.790 -5.426 -22.518 1.00 77.75 543 GLY A N 1
ATOM 4149 C CA . GLY A 1 543 ? 27.459 -4.848 -22.708 1.00 77.75 543 GLY A CA 1
ATOM 4150 C C . GLY A 1 543 ? 26.313 -5.763 -22.263 1.00 77.75 543 GLY A C 1
ATOM 4151 O O . GLY A 1 543 ? 25.152 -5.451 -22.526 1.00 77.75 543 GLY A O 1
ATOM 4152 N N . GLU A 1 544 ? 26.590 -6.869 -21.568 1.00 79.88 544 GLU A N 1
ATOM 4153 C CA . GLU A 1 544 ? 25.552 -7.796 -21.132 1.00 79.88 544 GLU A CA 1
ATOM 4154 C C . GLU A 1 544 ? 24.906 -7.351 -19.808 1.00 79.88 544 GLU A C 1
ATOM 4156 O O . GLU A 1 544 ? 25.626 -7.100 -18.836 1.00 79.88 544 GLU A O 1
ATOM 4161 N N . PRO A 1 545 ? 23.561 -7.288 -19.709 1.00 81.94 545 PRO A N 1
ATOM 4162 C CA . PRO A 1 545 ? 22.878 -6.882 -18.485 1.00 81.94 545 PRO A CA 1
ATOM 4163 C C . PRO A 1 545 ? 23.229 -7.754 -17.273 1.00 81.94 545 PRO A C 1
ATOM 4165 O O . PRO A 1 545 ? 23.169 -8.980 -17.322 1.00 81.94 545 PRO A O 1
ATOM 4168 N N . LEU A 1 546 ? 23.511 -7.111 -16.145 1.00 85.44 546 LEU A N 1
ATOM 4169 C CA . LEU A 1 546 ? 23.846 -7.711 -14.862 1.00 85.44 546 LEU A CA 1
ATOM 4170 C C . LEU A 1 546 ? 22.669 -7.618 -13.893 1.00 85.44 546 LEU A C 1
ATOM 4172 O O . LEU A 1 546 ? 22.141 -6.538 -13.626 1.00 85.44 546 LEU A O 1
ATOM 4176 N N . VAL A 1 547 ? 22.313 -8.751 -13.294 1.00 85.50 547 VAL A N 1
ATOM 4177 C CA . VAL A 1 547 ? 21.303 -8.860 -12.241 1.00 85.50 547 VAL A CA 1
ATOM 4178 C C . VAL A 1 547 ? 21.936 -8.929 -10.860 1.00 85.50 547 VAL A C 1
ATOM 4180 O O . VAL A 1 547 ? 22.936 -9.617 -10.631 1.00 85.50 547 VAL A O 1
ATOM 4183 N N . ALA A 1 548 ? 21.331 -8.212 -9.915 1.00 85.44 548 ALA A N 1
ATOM 4184 C CA . ALA A 1 548 ? 21.733 -8.245 -8.514 1.00 85.44 548 ALA A CA 1
ATOM 4185 C C . ALA A 1 548 ? 21.379 -9.592 -7.865 1.00 85.44 548 ALA A C 1
ATOM 4187 O O . ALA A 1 548 ? 20.490 -10.314 -8.320 1.00 85.44 548 ALA A O 1
ATOM 4188 N N . THR A 1 549 ? 22.011 -9.910 -6.731 1.00 86.31 549 THR A N 1
ATOM 4189 C CA . THR A 1 549 ? 21.750 -11.164 -6.002 1.00 86.31 549 THR A CA 1
ATOM 4190 C C . THR A 1 549 ? 20.261 -11.365 -5.702 1.00 86.31 549 THR A C 1
ATOM 4192 O O . THR A 1 549 ? 19.736 -12.464 -5.865 1.00 86.31 549 THR A O 1
ATOM 4195 N N . ALA A 1 550 ? 19.571 -10.322 -5.231 1.00 80.88 550 ALA A N 1
ATOM 4196 C CA . ALA A 1 550 ? 18.159 -10.422 -4.866 1.00 80.88 550 ALA A CA 1
ATOM 4197 C C . ALA A 1 550 ? 17.251 -10.652 -6.087 1.00 80.88 550 ALA A C 1
ATOM 4199 O O . ALA A 1 550 ? 16.231 -11.329 -5.972 1.00 80.88 550 ALA A O 1
ATOM 4200 N N . GLU A 1 551 ? 17.625 -10.108 -7.245 1.00 76.81 551 GLU A N 1
ATOM 4201 C CA . GLU A 1 551 ? 16.896 -10.291 -8.502 1.00 76.81 551 GLU A CA 1
ATOM 4202 C C . GLU A 1 551 ? 17.107 -11.699 -9.055 1.00 76.81 551 GLU A C 1
ATOM 4204 O O . GLU A 1 551 ? 16.138 -12.362 -9.416 1.00 76.81 551 GLU A O 1
ATOM 4209 N N . ALA A 1 552 ? 18.351 -12.183 -9.037 1.00 84.31 552 ALA A N 1
ATOM 4210 C CA . ALA A 1 552 ? 18.697 -13.551 -9.402 1.00 84.31 552 ALA A CA 1
ATOM 4211 C C . ALA A 1 552 ? 17.995 -14.575 -8.495 1.00 84.31 552 ALA A C 1
ATOM 4213 O O . ALA A 1 552 ? 17.396 -15.527 -8.982 1.00 84.31 552 ALA A O 1
ATOM 4214 N N . ALA A 1 553 ? 17.970 -14.330 -7.181 1.00 82.31 553 ALA A N 1
ATOM 4215 C CA . ALA A 1 553 ? 17.245 -15.166 -6.227 1.00 82.31 553 ALA A CA 1
ATOM 4216 C C . ALA A 1 553 ? 15.758 -15.282 -6.578 1.00 82.31 553 ALA A C 1
ATOM 4218 O O . ALA A 1 553 ? 15.201 -16.374 -6.566 1.00 82.31 553 ALA A O 1
ATOM 4219 N N . ALA A 1 554 ? 15.134 -14.160 -6.943 1.00 74.44 554 ALA A N 1
ATOM 4220 C CA . ALA A 1 554 ? 13.742 -14.146 -7.362 1.00 74.44 554 ALA A CA 1
ATOM 4221 C C . ALA A 1 554 ? 13.533 -14.862 -8.710 1.00 74.44 554 ALA A C 1
ATOM 4223 O O . ALA A 1 554 ? 12.533 -15.549 -8.876 1.00 74.44 554 ALA A O 1
ATOM 4224 N N . LEU A 1 555 ? 14.462 -14.725 -9.664 1.00 77.00 555 LEU A N 1
ATOM 4225 C CA . LEU A 1 555 ? 14.426 -15.436 -10.952 1.00 77.00 555 LEU A CA 1
ATOM 4226 C C . LEU A 1 555 ? 14.501 -16.959 -10.791 1.00 77.00 555 LEU A C 1
ATOM 4228 O O . LEU A 1 555 ? 13.865 -17.679 -11.556 1.00 77.00 555 LEU A O 1
ATOM 4232 N N . TRP A 1 556 ? 15.270 -17.436 -9.815 1.00 79.75 556 TRP A N 1
ATOM 4233 C CA . TRP A 1 556 ? 15.472 -18.862 -9.546 1.00 79.75 556 TRP A CA 1
ATOM 4234 C C . TRP A 1 556 ? 14.507 -19.438 -8.506 1.00 79.75 556 TRP A C 1
ATOM 4236 O O . TRP A 1 556 ? 14.614 -20.617 -8.186 1.00 79.75 556 TRP A O 1
ATOM 4246 N N . ASP A 1 557 ? 13.601 -18.614 -7.973 1.00 72.44 557 ASP A N 1
ATOM 4247 C CA . ASP A 1 557 ? 12.672 -18.971 -6.896 1.00 72.44 557 ASP A CA 1
ATOM 4248 C C . ASP A 1 557 ? 13.377 -19.526 -5.638 1.00 72.44 557 ASP A C 1
ATOM 4250 O O . ASP A 1 557 ? 12.995 -20.535 -5.050 1.00 72.44 557 ASP A O 1
ATOM 4254 N N . VAL A 1 558 ? 14.461 -18.861 -5.220 1.00 75.94 558 VAL A N 1
ATOM 4255 C CA . VAL A 1 558 ? 15.241 -19.213 -4.023 1.00 75.94 558 VAL A CA 1
ATOM 4256 C C . VAL A 1 558 ? 15.450 -18.016 -3.102 1.00 75.94 558 VAL A C 1
ATOM 4258 O O . VAL A 1 558 ? 15.222 -16.856 -3.446 1.00 75.94 558 VAL A O 1
ATOM 4261 N N . THR A 1 559 ? 15.939 -18.273 -1.887 1.00 77.94 559 THR A N 1
ATOM 4262 C CA . THR A 1 559 ? 16.289 -17.182 -0.972 1.00 77.94 559 THR A CA 1
ATOM 4263 C C . THR A 1 559 ? 17.532 -16.422 -1.461 1.00 77.94 559 THR A C 1
ATOM 4265 O O . THR A 1 559 ? 18.449 -17.037 -2.013 1.00 77.94 559 THR A O 1
ATOM 4268 N N . PRO A 1 560 ? 17.666 -15.110 -1.176 1.00 82.19 560 PRO A N 1
ATOM 4269 C CA . PRO A 1 560 ? 18.892 -14.369 -1.480 1.00 82.19 560 PRO A CA 1
ATOM 4270 C C . PRO A 1 560 ? 20.147 -14.993 -0.868 1.00 82.19 560 PRO A C 1
ATOM 4272 O O . PRO A 1 560 ? 21.225 -14.889 -1.440 1.00 82.19 560 PRO A O 1
ATOM 4275 N N . LYS A 1 561 ? 20.022 -15.673 0.280 1.00 82.38 561 LYS A N 1
ATOM 4276 C CA . LYS A 1 561 ? 21.132 -16.406 0.898 1.00 82.38 561 LYS A CA 1
ATOM 4277 C C . LYS A 1 561 ? 21.586 -17.571 0.014 1.00 82.38 561 LYS A C 1
ATOM 4279 O O . LYS A 1 561 ? 22.782 -17.707 -0.218 1.00 82.38 561 LYS A O 1
ATOM 4284 N N . THR A 1 562 ? 20.642 -18.364 -0.490 1.00 80.31 562 THR A N 1
ATOM 4285 C CA . THR A 1 562 ? 20.904 -19.473 -1.417 1.00 80.31 562 THR A CA 1
ATOM 4286 C C . THR A 1 562 ? 21.513 -18.965 -2.722 1.00 80.31 562 THR A C 1
ATOM 4288 O O . THR A 1 562 ? 22.530 -19.486 -3.159 1.00 80.31 562 THR A O 1
ATOM 4291 N N . ALA A 1 563 ? 20.974 -17.883 -3.290 1.00 85.44 563 ALA A N 1
ATOM 4292 C CA . ALA A 1 563 ? 21.525 -17.280 -4.502 1.00 85.44 563 ALA A CA 1
ATOM 4293 C C . ALA A 1 563 ? 22.976 -16.802 -4.314 1.00 85.44 563 ALA A C 1
ATOM 4295 O O . ALA A 1 563 ? 23.822 -17.095 -5.155 1.00 85.44 563 ALA A O 1
ATOM 4296 N N . ARG A 1 564 ? 23.303 -16.136 -3.191 1.00 87.25 564 ARG A N 1
ATOM 4297 C CA . ARG A 1 564 ? 24.700 -15.767 -2.873 1.00 87.25 564 ARG A CA 1
ATOM 4298 C C . ARG A 1 564 ? 25.600 -16.984 -2.785 1.00 87.25 564 ARG A C 1
ATOM 4300 O O . ARG A 1 564 ? 26.722 -16.919 -3.267 1.00 87.25 564 ARG A O 1
ATOM 4307 N N . LEU A 1 565 ? 25.117 -18.056 -2.158 1.00 83.56 565 LEU A N 1
ATOM 4308 C CA . LEU A 1 565 ? 25.871 -19.296 -2.031 1.00 83.56 565 LEU A CA 1
ATOM 4309 C C . LEU A 1 565 ? 26.160 -19.894 -3.413 1.00 83.56 565 LEU A C 1
ATOM 4311 O O . LEU A 1 565 ? 27.315 -20.154 -3.721 1.00 83.56 565 LEU A O 1
ATOM 4315 N N . TRP A 1 566 ? 25.153 -20.003 -4.284 1.00 86.44 566 TRP A N 1
ATOM 4316 C CA . TRP A 1 566 ? 25.324 -20.510 -5.651 1.00 86.44 566 TRP A CA 1
ATOM 4317 C C . TRP A 1 566 ? 26.298 -19.664 -6.480 1.00 86.44 566 TRP A C 1
ATOM 4319 O O . TRP A 1 566 ? 27.116 -20.214 -7.214 1.00 86.44 566 TRP A O 1
ATOM 4329 N N . MET A 1 567 ? 26.250 -18.337 -6.333 1.00 88.94 567 MET A N 1
ATOM 4330 C CA . MET A 1 567 ? 27.204 -17.422 -6.969 1.00 88.94 567 MET A CA 1
ATOM 4331 C C . MET A 1 567 ? 28.623 -17.573 -6.404 1.00 88.94 567 MET A C 1
ATOM 4333 O O . MET A 1 567 ? 29.590 -17.515 -7.159 1.00 88.94 567 MET A O 1
ATOM 4337 N N . ALA A 1 568 ? 28.760 -17.743 -5.086 1.00 84.00 568 ALA A N 1
ATOM 4338 C CA . ALA A 1 568 ? 30.050 -17.880 -4.410 1.00 84.00 568 ALA A CA 1
ATOM 4339 C C . ALA A 1 568 ? 30.729 -19.223 -4.713 1.00 84.00 568 ALA A C 1
ATOM 4341 O O . ALA A 1 568 ? 31.940 -19.266 -4.892 1.00 84.00 568 ALA A O 1
ATOM 4342 N N . GLU A 1 569 ? 29.948 -20.295 -4.822 1.00 83.44 569 GLU A N 1
ATOM 4343 C CA . GLU A 1 569 ? 30.410 -21.638 -5.188 1.00 83.44 569 GLU A CA 1
ATOM 4344 C C . GLU A 1 569 ? 30.661 -21.797 -6.698 1.00 83.44 569 GLU A C 1
ATOM 4346 O O . GLU A 1 569 ? 31.051 -22.871 -7.144 1.00 83.44 569 GLU A O 1
ATOM 4351 N N . GLY A 1 570 ? 30.415 -20.755 -7.501 1.00 82.00 570 GLY A N 1
ATOM 4352 C CA . GLY A 1 570 ? 30.638 -20.784 -8.948 1.00 82.00 570 GLY A CA 1
ATOM 4353 C C . GLY A 1 570 ? 29.621 -21.618 -9.734 1.00 82.00 570 GLY A C 1
ATOM 4354 O O . GLY A 1 570 ? 29.862 -21.919 -10.899 1.00 82.00 570 GLY A O 1
ATOM 4355 N N . ARG A 1 571 ? 28.469 -21.967 -9.142 1.00 80.62 571 ARG A N 1
ATOM 4356 C CA . ARG A 1 571 ? 27.392 -22.706 -9.839 1.00 80.62 571 ARG A CA 1
ATOM 4357 C C . ARG A 1 571 ? 26.760 -21.900 -10.967 1.00 80.62 571 ARG A C 1
ATOM 4359 O O . ARG A 1 571 ? 26.205 -22.468 -11.902 1.00 80.62 571 ARG A O 1
ATOM 4366 N N . VAL A 1 572 ? 26.826 -20.578 -10.846 1.00 86.06 572 VAL A N 1
ATOM 4367 C CA . VAL A 1 572 ? 26.488 -19.631 -11.904 1.00 86.06 572 VAL A CA 1
ATOM 4368 C C . VAL A 1 572 ? 27.648 -18.652 -12.027 1.00 86.06 572 VAL A C 1
ATOM 4370 O O . VAL A 1 572 ? 28.087 -18.128 -10.990 1.00 86.06 572 VAL A O 1
ATOM 4373 N N . PRO A 1 573 ? 28.144 -18.386 -13.248 1.00 87.69 573 PRO A N 1
ATOM 4374 C CA . PRO A 1 573 ? 29.139 -17.349 -13.462 1.00 87.69 573 PRO A CA 1
ATOM 4375 C C . PRO A 1 573 ? 28.652 -16.033 -12.853 1.00 87.69 573 PRO A C 1
ATOM 4377 O O . PRO A 1 573 ? 27.532 -15.582 -13.083 1.00 87.69 573 PRO A O 1
ATOM 4380 N N . SER A 1 574 ? 29.476 -15.446 -11.992 1.00 89.44 574 SER A N 1
ATOM 4381 C CA . SER A 1 574 ? 29.131 -14.212 -11.297 1.00 89.44 574 SER A CA 1
ATOM 4382 C C . SER A 1 574 ? 30.336 -13.295 -11.211 1.00 89.44 574 SER A C 1
ATOM 4384 O O . SER A 1 574 ? 31.462 -13.744 -10.994 1.00 89.44 574 SER A O 1
ATOM 4386 N N . ILE A 1 575 ? 30.077 -12.004 -11.358 1.00 87.38 575 ILE A N 1
ATOM 4387 C CA . ILE A 1 575 ? 31.065 -10.938 -11.392 1.00 87.38 575 ILE A CA 1
ATOM 4388 C C . ILE A 1 575 ? 30.984 -10.176 -10.065 1.00 87.38 575 ILE A C 1
ATOM 4390 O O . ILE A 1 575 ? 29.885 -9.803 -9.633 1.00 87.38 575 ILE A O 1
ATOM 4394 N N . PRO A 1 576 ? 32.111 -9.954 -9.373 1.00 83.69 576 PRO A N 1
ATOM 4395 C CA . PRO A 1 576 ? 32.136 -9.046 -8.240 1.00 83.69 576 PRO A CA 1
ATOM 4396 C C . PRO A 1 576 ? 31.868 -7.606 -8.697 1.00 83.69 576 PRO A C 1
ATOM 4398 O O . PRO A 1 576 ? 32.480 -7.124 -9.644 1.00 83.69 576 PRO A O 1
ATOM 4401 N N . TRP A 1 577 ? 30.990 -6.906 -7.990 1.00 74.62 577 TRP A N 1
ATOM 4402 C CA . TRP A 1 577 ? 30.535 -5.560 -8.314 1.00 74.62 577 TRP A CA 1
ATOM 4403 C C . TRP A 1 577 ? 30.547 -4.668 -7.065 1.00 74.62 577 TRP A C 1
ATOM 4405 O O . TRP A 1 577 ? 30.069 -5.061 -5.999 1.00 74.62 577 TRP A O 1
ATOM 4415 N N . GLY A 1 578 ? 31.085 -3.453 -7.193 1.00 66.25 578 GLY A N 1
ATOM 4416 C CA . GLY A 1 578 ? 31.346 -2.550 -6.064 1.00 66.25 578 GLY A CA 1
ATOM 4417 C C . GLY A 1 578 ? 32.772 -2.667 -5.500 1.00 66.25 578 GLY A C 1
ATOM 4418 O O . GLY A 1 578 ? 33.515 -3.590 -5.832 1.00 66.25 578 GLY A O 1
ATOM 4419 N N . GLY A 1 579 ? 33.181 -1.682 -4.688 1.00 57.53 579 GLY A N 1
ATOM 4420 C CA . GLY A 1 579 ? 34.551 -1.546 -4.166 1.00 57.53 579 GLY A CA 1
ATOM 4421 C C . GLY A 1 579 ? 35.032 -2.717 -3.290 1.00 57.53 579 GLY A C 1
ATOM 4422 O O . GLY A 1 579 ? 34.246 -3.558 -2.855 1.00 57.53 579 GLY A O 1
ATOM 4423 N N . ARG A 1 580 ? 36.347 -2.775 -3.018 1.00 44.47 580 ARG A N 1
ATOM 4424 C CA . ARG A 1 580 ? 36.970 -3.849 -2.215 1.00 44.47 580 ARG A CA 1
ATOM 4425 C C . ARG A 1 580 ? 36.407 -3.879 -0.783 1.00 44.47 580 ARG A C 1
ATOM 4427 O O . ARG A 1 580 ? 36.429 -2.857 -0.106 1.00 44.47 580 ARG A O 1
ATOM 4434 N N . GLY A 1 581 ? 35.991 -5.055 -0.298 1.00 55.34 581 GLY A N 1
ATOM 4435 C CA . GLY A 1 581 ? 35.645 -5.294 1.113 1.00 55.34 581 GLY A CA 1
ATOM 4436 C C . GLY A 1 581 ? 34.253 -5.899 1.347 1.00 55.34 581 GLY A C 1
ATOM 4437 O O . GLY A 1 581 ? 33.682 -6.546 0.474 1.00 55.34 581 GLY A O 1
ATOM 4438 N N . SER A 1 582 ? 33.693 -5.677 2.542 1.00 42.94 582 SER A N 1
ATOM 4439 C CA . SER A 1 582 ? 32.406 -6.229 3.018 1.00 42.94 582 SER A CA 1
ATOM 4440 C C . SER A 1 582 ? 31.156 -5.725 2.274 1.00 42.94 582 SER A C 1
ATOM 4442 O O . SER A 1 582 ? 30.051 -6.181 2.568 1.00 42.94 582 SER A O 1
ATOM 4444 N N . GLY A 1 583 ? 31.324 -4.813 1.311 1.00 54.62 583 GLY A N 1
ATOM 4445 C CA . GLY A 1 583 ? 30.276 -4.286 0.431 1.00 54.62 583 GLY A CA 1
ATOM 4446 C C . GLY A 1 583 ? 30.319 -4.812 -1.008 1.00 54.62 583 GLY A C 1
ATOM 4447 O O . GLY A 1 583 ? 29.571 -4.311 -1.843 1.00 54.62 583 GLY A O 1
ATOM 4448 N N . GLN A 1 584 ? 31.186 -5.784 -1.318 1.00 68.06 584 GLN A N 1
ATOM 4449 C CA . GLN A 1 584 ? 31.311 -6.348 -2.662 1.00 68.06 584 GLN A CA 1
ATOM 4450 C C . GLN A 1 584 ? 30.103 -7.251 -2.966 1.00 68.06 584 GLN A C 1
ATOM 4452 O O . GLN A 1 584 ? 29.964 -8.355 -2.431 1.00 68.06 584 GLN A O 1
ATOM 4457 N N . GLU A 1 585 ? 29.191 -6.763 -3.803 1.00 80.81 585 GLU A N 1
ATOM 4458 C CA . GLU A 1 585 ? 28.017 -7.506 -4.251 1.00 80.81 585 GLU A CA 1
ATOM 4459 C C . GLU A 1 585 ? 28.417 -8.413 -5.419 1.00 80.81 585 GLU A C 1
ATOM 4461 O O . GLU A 1 585 ? 29.111 -7.982 -6.331 1.00 80.81 585 GLU A O 1
ATOM 4466 N N . ARG A 1 586 ? 27.978 -9.676 -5.438 1.00 86.31 586 ARG A N 1
ATOM 4467 C CA . ARG A 1 586 ? 28.111 -10.507 -6.644 1.00 86.31 586 ARG A CA 1
ATOM 4468 C C . ARG A 1 586 ? 26.889 -10.302 -7.530 1.00 86.31 586 ARG A C 1
ATOM 4470 O O . ARG A 1 586 ? 25.750 -10.383 -7.056 1.00 86.31 586 ARG A O 1
ATOM 4477 N N . ARG A 1 587 ? 27.139 -10.051 -8.811 1.00 89.12 587 ARG A N 1
ATOM 4478 C CA . ARG A 1 587 ? 26.123 -9.931 -9.857 1.00 89.12 587 ARG A CA 1
ATOM 4479 C C . ARG A 1 587 ? 26.290 -11.035 -10.880 1.00 89.12 587 ARG A C 1
ATOM 4481 O O . ARG A 1 587 ? 27.375 -11.585 -11.028 1.00 89.12 587 ARG A O 1
ATOM 4488 N N . VAL A 1 588 ? 25.210 -11.378 -11.557 1.00 89.44 588 VAL A N 1
ATOM 4489 C CA . VAL A 1 588 ? 25.183 -12.442 -12.564 1.00 89.44 588 VAL A CA 1
ATOM 4490 C C . VAL A 1 588 ? 24.724 -11.842 -13.878 1.00 89.44 588 VAL A C 1
ATOM 4492 O O . VAL A 1 588 ? 23.899 -10.935 -13.877 1.00 89.44 588 VAL A O 1
ATOM 4495 N N . ARG A 1 589 ? 25.256 -12.328 -14.991 1.00 88.25 589 ARG A N 1
ATOM 4496 C CA . ARG A 1 589 ? 24.769 -11.974 -16.324 1.00 88.25 589 ARG A CA 1
ATOM 4497 C C . ARG A 1 589 ? 23.334 -12.453 -16.514 1.00 88.25 589 ARG A C 1
ATOM 4499 O O . ARG A 1 589 ? 22.971 -13.538 -16.063 1.00 88.25 589 ARG A O 1
ATOM 4506 N N . LEU A 1 590 ? 22.482 -11.653 -17.146 1.00 82.44 590 LEU A N 1
ATOM 4507 C CA . LEU A 1 590 ? 21.078 -12.012 -17.321 1.00 82.44 590 LEU A CA 1
ATOM 4508 C C . LEU A 1 590 ? 20.932 -13.306 -18.133 1.00 82.44 590 LEU A C 1
ATOM 4510 O O . LEU A 1 590 ? 20.074 -14.112 -17.775 1.00 82.44 590 LEU A O 1
ATOM 4514 N N . SER A 1 591 ? 21.776 -13.547 -19.145 1.00 82.38 591 SER A N 1
ATOM 4515 C CA . SER A 1 591 ? 21.745 -14.808 -19.898 1.00 82.38 591 SER A CA 1
ATOM 4516 C C . SER A 1 591 ? 22.066 -16.009 -19.008 1.00 82.38 591 SER A C 1
ATOM 4518 O O . SER A 1 591 ? 21.303 -16.969 -19.001 1.00 82.38 591 SER A O 1
ATOM 4520 N N . ASP A 1 592 ? 23.105 -15.925 -18.171 1.00 86.69 592 ASP A N 1
ATOM 4521 C CA . ASP A 1 592 ? 23.477 -16.979 -17.220 1.00 86.69 592 ASP A CA 1
ATOM 4522 C C . ASP A 1 592 ? 22.361 -17.237 -16.194 1.00 86.69 592 ASP A C 1
ATOM 4524 O O . ASP A 1 592 ? 22.037 -18.384 -15.870 1.00 86.69 592 ASP A O 1
ATOM 4528 N N . ALA A 1 593 ? 21.726 -16.170 -15.697 1.00 84.81 593 ALA A N 1
ATOM 4529 C CA . ALA A 1 593 ? 20.600 -16.282 -14.777 1.00 84.81 593 ALA A CA 1
ATOM 4530 C C . ALA A 1 593 ? 19.374 -16.932 -15.439 1.00 84.81 593 ALA A C 1
ATOM 4532 O O . ALA A 1 593 ? 18.711 -17.753 -14.797 1.00 84.81 593 ALA A O 1
ATOM 4533 N N . MET A 1 594 ? 19.074 -16.591 -16.697 1.00 80.81 594 MET A N 1
ATOM 4534 C CA . MET A 1 594 ? 17.981 -17.186 -17.470 1.00 80.81 594 MET A CA 1
ATOM 4535 C C . MET A 1 594 ? 18.269 -18.638 -17.852 1.00 80.81 594 MET A C 1
ATOM 4537 O O . MET A 1 594 ? 17.396 -19.479 -17.668 1.00 80.81 594 MET A O 1
ATOM 4541 N N . ALA A 1 595 ? 19.491 -18.956 -18.276 1.00 81.38 595 ALA A N 1
ATOM 4542 C CA . ALA A 1 595 ? 19.910 -20.318 -18.587 1.00 81.38 595 ALA A CA 1
ATOM 4543 C C . ALA A 1 595 ? 19.814 -21.226 -17.354 1.00 81.38 595 ALA A C 1
ATOM 4545 O O . ALA A 1 595 ? 19.360 -22.365 -17.454 1.00 81.38 595 ALA A O 1
ATOM 4546 N N . LEU A 1 596 ? 20.184 -20.731 -16.163 1.00 83.06 596 LEU A N 1
ATOM 4547 C CA . LEU A 1 596 ? 19.952 -21.488 -14.934 1.00 83.06 596 LEU A CA 1
ATOM 4548 C C . LEU A 1 596 ? 18.452 -21.651 -14.649 1.00 83.06 596 LEU A C 1
ATOM 4550 O O . LEU A 1 596 ? 18.030 -22.745 -14.280 1.00 83.06 596 LEU A O 1
ATOM 4554 N N . ARG A 1 597 ? 17.644 -20.596 -14.816 1.00 82.44 597 ARG A N 1
ATOM 4555 C CA . ARG A 1 597 ? 16.186 -20.678 -14.628 1.00 82.44 597 ARG A CA 1
ATOM 4556 C C . ARG A 1 597 ? 15.565 -21.731 -15.547 1.00 82.44 597 ARG A C 1
ATOM 4558 O O . ARG A 1 597 ? 14.729 -22.488 -15.076 1.00 82.44 597 ARG A O 1
ATOM 4565 N N . GLU A 1 598 ? 15.976 -21.794 -16.807 1.00 79.25 598 GLU A N 1
ATOM 4566 C CA . GLU A 1 598 ? 15.520 -22.792 -17.782 1.00 79.25 598 GLU A CA 1
ATOM 4567 C C . GLU A 1 598 ? 15.970 -24.210 -17.395 1.00 79.25 598 GLU A C 1
ATOM 4569 O O . GLU A 1 598 ? 15.164 -25.131 -17.319 1.00 79.25 598 GLU A O 1
ATOM 4574 N N . ARG A 1 599 ? 17.231 -24.389 -16.981 1.00 78.25 599 ARG A N 1
ATOM 4575 C CA . ARG A 1 599 ? 17.700 -25.682 -16.444 1.00 78.25 599 ARG A CA 1
ATOM 4576 C C . ARG A 1 599 ? 16.913 -26.139 -15.213 1.00 78.25 599 ARG A C 1
ATOM 4578 O O . ARG A 1 599 ? 16.792 -27.341 -14.983 1.00 78.25 599 ARG A O 1
ATOM 4585 N N . LEU A 1 600 ? 16.436 -25.196 -14.399 1.00 76.62 600 LEU A N 1
ATOM 4586 C CA . LEU A 1 600 ? 15.632 -25.467 -13.209 1.00 76.62 600 LEU A CA 1
ATOM 4587 C C . LEU A 1 600 ? 14.132 -25.583 -13.509 1.00 76.62 600 LEU A C 1
ATOM 4589 O O . LEU A 1 600 ? 13.433 -26.212 -12.721 1.00 76.62 600 LEU A O 1
ATOM 4593 N N . SER A 1 601 ? 13.611 -25.013 -14.602 1.00 72.06 601 SER A N 1
ATOM 4594 C CA . SER A 1 601 ? 12.172 -25.060 -14.899 1.00 72.06 601 SER A CA 1
ATOM 4595 C C . SER A 1 601 ? 11.691 -26.476 -15.181 1.00 72.06 601 SER A C 1
ATOM 4597 O O . SER A 1 601 ? 10.582 -26.824 -14.774 1.00 72.06 601 SER A O 1
ATOM 4599 N N . ASP A 1 602 ? 12.561 -27.296 -15.768 1.00 71.19 602 ASP A N 1
ATOM 4600 C CA . ASP A 1 602 ? 12.284 -28.695 -16.109 1.00 71.19 602 ASP A CA 1
ATOM 4601 C C . ASP A 1 602 ? 12.562 -29.658 -14.946 1.00 71.19 602 ASP A C 1
ATOM 4603 O O . ASP A 1 602 ? 12.337 -30.864 -15.052 1.00 71.19 602 ASP A O 1
ATOM 4607 N N . ARG A 1 603 ? 13.057 -29.142 -13.814 1.00 80.31 603 ARG A N 1
ATOM 4608 C CA . ARG A 1 603 ? 13.463 -29.940 -12.655 1.00 80.31 603 ARG A CA 1
ATOM 4609 C C . ARG A 1 603 ? 12.625 -29.586 -11.433 1.00 80.31 603 ARG A C 1
ATOM 4611 O O . ARG A 1 603 ? 12.357 -28.426 -11.125 1.00 80.31 603 ARG A O 1
ATOM 4618 N N . VAL A 1 604 ? 12.224 -30.606 -10.683 1.00 83.69 604 VAL A N 1
ATOM 4619 C CA . VAL A 1 604 ? 11.522 -30.423 -9.410 1.00 83.69 604 VAL A CA 1
ATOM 4620 C C . VAL A 1 604 ? 12.561 -30.457 -8.297 1.00 83.69 604 VAL A C 1
ATOM 4622 O O . VAL A 1 604 ? 13.220 -31.471 -8.098 1.00 83.69 604 VAL A O 1
ATOM 4625 N N . THR A 1 605 ? 12.737 -29.358 -7.566 1.00 86.00 605 THR A N 1
ATOM 4626 C CA . THR A 1 605 ? 13.582 -29.363 -6.362 1.00 86.00 605 THR A CA 1
ATOM 4627 C C . THR A 1 605 ? 12.799 -29.908 -5.172 1.00 86.00 605 THR A C 1
ATOM 4629 O O . THR A 1 605 ? 11.577 -29.766 -5.096 1.00 86.00 605 THR A O 1
ATOM 4632 N N . LEU A 1 606 ? 13.497 -30.506 -4.205 1.00 86.50 606 LEU A N 1
ATOM 4633 C CA . LEU A 1 606 ? 12.858 -31.067 -3.011 1.00 86.50 606 LEU A CA 1
ATOM 4634 C C . LEU A 1 606 ? 12.137 -29.993 -2.180 1.00 86.50 606 LEU A C 1
ATOM 4636 O O . LEU A 1 606 ? 11.083 -30.260 -1.611 1.00 86.50 606 LEU A O 1
ATOM 4640 N N . ALA A 1 607 ? 12.673 -28.768 -2.155 1.00 82.38 607 ALA A N 1
ATOM 4641 C CA . ALA A 1 607 ? 12.036 -27.624 -1.505 1.00 82.38 607 ALA A CA 1
ATOM 4642 C C . ALA A 1 607 ? 10.718 -27.232 -2.191 1.00 82.38 607 ALA A C 1
ATOM 4644 O O . ALA A 1 607 ? 9.691 -27.137 -1.524 1.00 82.38 607 ALA A O 1
ATOM 4645 N N . ARG A 1 608 ? 10.725 -27.099 -3.524 1.00 83.19 608 ARG A N 1
ATOM 4646 C CA . ARG A 1 608 ? 9.521 -26.785 -4.305 1.00 83.19 608 ARG A CA 1
ATOM 4647 C C . ARG A 1 608 ? 8.453 -27.865 -4.154 1.00 83.19 608 ARG A C 1
ATOM 4649 O O . ARG A 1 608 ? 7.280 -27.545 -4.005 1.00 83.19 608 ARG A O 1
ATOM 4656 N N . LEU A 1 609 ? 8.858 -29.135 -4.156 1.00 87.88 609 LEU A N 1
ATOM 4657 C CA . LEU A 1 609 ? 7.938 -30.252 -3.961 1.00 87.88 609 LEU A CA 1
ATOM 4658 C C . LEU A 1 609 ? 7.331 -30.263 -2.553 1.00 87.88 609 LEU A C 1
ATOM 4660 O O . LEU A 1 609 ? 6.153 -30.567 -2.411 1.00 87.88 609 LEU A O 1
ATOM 4664 N N . ALA A 1 610 ? 8.106 -29.910 -1.523 1.00 87.81 610 ALA A N 1
ATOM 4665 C CA . ALA A 1 610 ? 7.595 -29.796 -0.158 1.00 87.81 610 ALA A CA 1
ATOM 4666 C C . ALA A 1 610 ? 6.522 -28.706 -0.032 1.00 87.81 610 ALA A C 1
ATOM 4668 O O . ALA A 1 610 ? 5.476 -28.952 0.570 1.00 87.81 610 ALA A O 1
ATOM 4669 N N . ASP A 1 611 ? 6.749 -27.546 -0.653 1.00 82.00 611 ASP A N 1
ATOM 4670 C CA . ASP A 1 611 ? 5.759 -26.468 -0.708 1.00 82.00 611 ASP A CA 1
ATOM 4671 C C . ASP A 1 611 ? 4.501 -26.892 -1.488 1.00 82.00 611 ASP A C 1
ATOM 4673 O O . ASP A 1 611 ? 3.379 -26.623 -1.044 1.00 82.00 611 ASP A O 1
ATOM 4677 N N . GLU A 1 612 ? 4.679 -27.602 -2.610 1.00 86.12 612 GLU A N 1
ATOM 4678 C CA . GLU A 1 612 ? 3.599 -28.140 -3.451 1.00 86.12 612 GLU A CA 1
ATOM 4679 C C . GLU A 1 612 ? 2.694 -29.106 -2.676 1.00 86.12 612 GLU A C 1
ATOM 4681 O O . GLU A 1 612 ? 1.473 -28.976 -2.724 1.00 86.12 612 GLU A O 1
ATOM 4686 N N . VAL A 1 613 ? 3.275 -30.033 -1.909 1.00 88.75 613 VAL A N 1
ATOM 4687 C CA . VAL A 1 613 ? 2.524 -31.000 -1.084 1.00 88.75 613 VAL A CA 1
ATOM 4688 C C . VAL A 1 613 ? 2.183 -30.465 0.314 1.00 88.75 613 VAL A C 1
ATOM 4690 O O . VAL A 1 613 ? 1.750 -31.218 1.186 1.00 88.75 613 VAL A O 1
ATOM 4693 N N . HIS A 1 614 ? 2.370 -29.159 0.535 1.00 87.00 614 HIS A N 1
ATOM 4694 C CA . HIS A 1 614 ? 2.026 -28.438 1.763 1.00 87.00 614 HIS A CA 1
ATOM 4695 C C . HIS A 1 614 ? 2.631 -29.034 3.043 1.00 87.00 614 HIS A C 1
ATOM 4697 O O . HIS A 1 614 ? 1.985 -29.103 4.091 1.00 87.00 614 HIS A O 1
ATOM 4703 N N . THR A 1 615 ? 3.897 -29.440 2.978 1.00 89.06 615 THR A N 1
ATOM 4704 C CA . THR A 1 615 ? 4.638 -29.976 4.122 1.00 89.06 615 THR A CA 1
ATOM 4705 C C . THR A 1 615 ? 6.019 -29.335 4.242 1.00 89.06 615 THR A C 1
ATOM 4707 O O . THR A 1 615 ? 6.396 -28.448 3.484 1.00 89.06 615 THR A O 1
ATOM 4710 N N . THR A 1 616 ? 6.793 -29.743 5.244 1.00 88.56 616 THR A N 1
ATOM 4711 C CA . THR A 1 616 ? 8.144 -29.204 5.440 1.00 88.56 616 THR A CA 1
ATOM 4712 C C . THR A 1 616 ? 9.169 -29.963 4.603 1.00 88.56 616 THR A C 1
ATOM 4714 O O . THR A 1 616 ? 9.095 -31.187 4.495 1.00 88.56 616 THR A O 1
ATOM 4717 N N . TYR A 1 617 ? 10.191 -29.255 4.104 1.00 88.44 617 TYR A N 1
ATOM 4718 C CA . TYR A 1 617 ? 11.352 -29.860 3.432 1.00 88.44 617 TYR A CA 1
ATOM 4719 C C . TYR A 1 617 ? 11.900 -31.067 4.206 1.00 88.44 617 TYR A C 1
ATOM 4721 O O . TYR A 1 617 ? 12.176 -32.115 3.629 1.00 88.44 617 TYR A O 1
ATOM 4729 N N . HIS A 1 618 ? 12.019 -30.940 5.533 1.00 89.25 618 HIS A N 1
ATOM 4730 C CA . HIS A 1 618 ? 12.590 -32.000 6.355 1.00 89.25 618 HIS A CA 1
ATOM 4731 C C . HIS A 1 618 ? 11.697 -33.245 6.419 1.00 89.25 618 HIS A C 1
ATOM 4733 O O . HIS A 1 618 ? 12.224 -34.353 6.398 1.00 89.25 618 HIS A O 1
ATOM 4739 N N . ALA A 1 619 ? 10.371 -33.078 6.442 1.00 87.81 619 ALA A N 1
ATOM 4740 C CA . ALA A 1 619 ? 9.432 -34.197 6.416 1.00 87.81 619 ALA A CA 1
ATOM 4741 C C . ALA A 1 619 ? 9.505 -34.966 5.089 1.00 87.81 619 ALA A C 1
ATOM 4743 O O . ALA A 1 619 ? 9.615 -36.190 5.109 1.00 87.81 619 ALA A O 1
ATOM 4744 N N . VAL A 1 620 ? 9.533 -34.259 3.949 1.00 90.44 620 VAL A N 1
ATOM 4745 C CA . VAL A 1 620 ? 9.701 -34.906 2.634 1.00 90.44 620 VAL A CA 1
ATOM 4746 C C . VAL A 1 620 ? 11.050 -35.613 2.554 1.00 90.44 620 VAL A C 1
ATOM 4748 O O . VAL A 1 620 ? 11.112 -36.770 2.156 1.00 90.44 620 VAL A O 1
ATOM 4751 N N . TYR A 1 621 ? 12.129 -34.955 2.984 1.00 91.69 621 TYR A N 1
ATOM 4752 C CA . TYR A 1 621 ? 13.469 -35.538 2.973 1.00 91.69 621 TYR A CA 1
ATOM 4753 C C . TYR A 1 621 ? 13.565 -36.814 3.823 1.00 91.69 621 TYR A C 1
ATOM 4755 O O . TYR A 1 621 ? 14.132 -37.814 3.384 1.00 91.69 621 TYR A O 1
ATOM 4763 N N . GLN A 1 622 ? 12.994 -36.807 5.032 1.00 90.88 622 GLN A N 1
ATOM 4764 C CA . GLN A 1 622 ? 12.956 -37.994 5.887 1.00 90.88 622 GLN A CA 1
ATOM 4765 C C . GLN A 1 622 ? 12.136 -39.123 5.255 1.00 90.88 622 GLN A C 1
ATOM 4767 O O . GLN A 1 622 ? 12.581 -40.268 5.300 1.00 90.88 622 GLN A O 1
ATOM 4772 N N . LEU A 1 623 ? 10.991 -38.810 4.639 1.00 89.88 623 LEU A N 1
ATOM 4773 C CA . LEU A 1 623 ? 10.156 -39.795 3.950 1.00 89.88 623 LEU A CA 1
ATOM 4774 C C . LEU A 1 623 ? 10.896 -40.428 2.769 1.00 89.88 623 LEU A C 1
ATOM 4776 O O . LEU A 1 623 ? 10.942 -41.649 2.663 1.00 89.88 623 LEU A O 1
ATOM 4780 N N . VAL A 1 624 ? 11.530 -39.608 1.929 1.00 92.31 624 VAL A N 1
ATOM 4781 C CA . VAL A 1 624 ? 12.356 -40.075 0.809 1.00 92.31 624 VAL A CA 1
ATOM 4782 C C . VAL A 1 624 ? 13.446 -41.021 1.300 1.00 92.31 624 VAL A C 1
ATOM 4784 O O . VAL A 1 624 ? 13.579 -42.125 0.778 1.00 92.31 624 VAL A O 1
ATOM 4787 N N . ARG A 1 625 ? 14.174 -40.635 2.354 1.00 90.88 625 ARG A N 1
ATOM 4788 C CA . ARG A 1 625 ? 15.227 -41.475 2.932 1.00 90.88 625 ARG A CA 1
ATOM 4789 C C . ARG A 1 625 ? 14.676 -42.780 3.512 1.00 90.88 625 ARG A C 1
ATOM 4791 O O . ARG A 1 625 ? 15.299 -43.821 3.341 1.00 90.88 625 ARG A O 1
ATOM 4798 N N . ALA A 1 626 ? 13.536 -42.730 4.200 1.00 88.31 626 ALA A N 1
ATOM 4799 C CA . ALA A 1 626 ? 12.907 -43.902 4.806 1.00 88.31 626 ALA A CA 1
ATOM 4800 C C . ALA A 1 626 ? 12.397 -44.904 3.759 1.00 88.31 626 ALA A C 1
ATOM 4802 O O . ALA A 1 626 ? 12.450 -46.106 3.993 1.00 88.31 626 ALA A O 1
ATOM 4803 N N . GLN A 1 627 ? 11.934 -44.409 2.610 1.00 90.44 627 GLN A N 1
ATOM 4804 C CA . GLN A 1 627 ? 11.434 -45.218 1.494 1.00 90.44 627 GLN A CA 1
ATOM 4805 C C . GLN A 1 627 ? 12.525 -45.587 0.478 1.00 90.44 627 GLN A C 1
ATOM 4807 O O . GLN A 1 627 ? 12.236 -46.252 -0.511 1.00 90.44 627 GLN A O 1
ATOM 4812 N N . GLY A 1 628 ? 13.773 -45.155 0.701 1.00 90.94 628 GLY A N 1
ATOM 4813 C CA . GLY A 1 628 ? 14.889 -45.418 -0.208 1.00 90.94 628 GLY A CA 1
ATOM 4814 C C . GLY A 1 628 ? 14.711 -44.802 -1.598 1.00 90.94 628 GLY A C 1
ATOM 4815 O O . GLY A 1 628 ? 15.234 -45.346 -2.566 1.00 90.94 628 GLY A O 1
ATOM 4816 N N . LEU A 1 629 ? 13.955 -43.704 -1.715 1.00 92.62 629 LEU A N 1
ATOM 4817 C CA . LEU A 1 629 ? 13.719 -43.054 -3.004 1.00 92.62 629 LEU A CA 1
ATOM 4818 C C . LEU A 1 629 ? 14.959 -42.274 -3.448 1.00 92.62 629 LEU A C 1
ATOM 4820 O O . LEU A 1 629 ? 15.675 -41.685 -2.634 1.00 92.62 629 LEU A O 1
ATOM 4824 N N . GLU A 1 630 ? 15.194 -42.245 -4.756 1.00 90.00 630 GLU A N 1
ATOM 4825 C CA . GLU A 1 630 ? 16.351 -41.564 -5.326 1.00 90.00 630 GLU A CA 1
ATOM 4826 C C . GLU A 1 630 ? 16.190 -40.042 -5.268 1.00 90.00 630 GLU A C 1
ATOM 4828 O O . GLU A 1 630 ? 15.123 -39.492 -5.568 1.00 90.00 630 GLU A O 1
ATOM 4833 N N . LEU A 1 631 ? 17.285 -39.370 -4.909 1.00 90.25 631 LEU A N 1
ATOM 4834 C CA . LEU A 1 631 ? 17.462 -37.925 -4.987 1.00 90.25 631 LEU A CA 1
ATOM 4835 C C . LEU A 1 631 ? 18.789 -37.630 -5.674 1.00 90.25 631 LEU A C 1
ATOM 4837 O O . LEU A 1 631 ? 19.825 -38.187 -5.312 1.00 90.25 631 LEU A O 1
ATOM 4841 N N . GLU A 1 632 ? 18.771 -36.697 -6.614 1.00 87.75 632 GLU A N 1
ATOM 4842 C CA . GLU A 1 632 ? 19.985 -36.185 -7.233 1.00 87.75 632 GLU A CA 1
ATOM 4843 C C . GLU A 1 632 ? 20.518 -35.030 -6.388 1.00 87.75 632 GLU A C 1
ATOM 4845 O O . GLU A 1 632 ? 19.830 -34.028 -6.173 1.00 87.75 632 GLU A O 1
ATOM 4850 N N . ALA A 1 633 ? 21.747 -35.156 -5.889 1.00 80.44 633 ALA A N 1
ATOM 4851 C CA . ALA A 1 633 ? 22.376 -34.090 -5.122 1.00 80.44 633 ALA A CA 1
ATOM 4852 C C . ALA A 1 633 ? 22.539 -32.833 -5.991 1.00 80.44 633 ALA A C 1
ATOM 4854 O O . ALA A 1 633 ? 23.196 -32.846 -7.031 1.00 80.44 633 ALA A O 1
ATOM 4855 N N . TRP A 1 634 ? 21.971 -31.723 -5.528 1.00 74.62 634 TRP A N 1
ATOM 4856 C CA . TRP A 1 634 ? 22.104 -30.398 -6.122 1.00 74.62 634 TRP A CA 1
ATOM 4857 C C . TRP A 1 634 ? 22.801 -29.466 -5.128 1.00 74.62 634 TRP A C 1
ATOM 4859 O O . TRP A 1 634 ? 22.263 -28.466 -4.645 1.00 74.62 634 TRP A O 1
ATOM 4869 N N . GLY A 1 635 ? 24.044 -29.812 -4.798 1.00 66.94 635 GLY A N 1
ATOM 4870 C CA . GLY A 1 635 ? 24.846 -29.099 -3.812 1.00 66.94 635 GLY A CA 1
ATOM 4871 C C . GLY A 1 635 ? 24.924 -29.765 -2.450 1.00 66.94 635 GLY A C 1
ATOM 4872 O O . GLY A 1 635 ? 24.621 -30.940 -2.301 1.00 66.94 635 GLY A O 1
ATOM 4873 N N . GLU A 1 636 ? 25.340 -28.989 -1.447 1.00 64.19 636 GLU A N 1
ATOM 4874 C CA . GLU A 1 636 ? 25.600 -29.515 -0.101 1.00 64.19 636 GLU A CA 1
ATOM 4875 C C . GLU A 1 636 ? 24.306 -29.827 0.676 1.00 64.19 636 GLU A C 1
ATOM 4877 O O . GLU A 1 636 ? 24.311 -30.653 1.587 1.00 64.19 636 GLU A O 1
ATOM 4882 N N . ARG A 1 637 ? 23.189 -29.153 0.350 1.00 68.12 637 ARG A N 1
ATOM 4883 C CA . ARG A 1 637 ? 21.918 -29.257 1.098 1.00 68.12 637 ARG A CA 1
ATOM 4884 C C . ARG A 1 637 ? 20.643 -29.238 0.253 1.00 68.12 637 ARG A C 1
ATOM 4886 O O . ARG A 1 637 ? 19.561 -29.246 0.829 1.00 68.12 637 ARG A O 1
ATOM 4893 N N . ASP A 1 638 ? 20.740 -29.205 -1.071 1.00 75.81 638 ASP A N 1
ATOM 4894 C CA . ASP A 1 638 ? 19.569 -29.215 -1.954 1.00 75.81 638 ASP A CA 1
ATOM 4895 C C . ASP A 1 638 ? 19.594 -30.443 -2.859 1.00 75.81 638 ASP A C 1
ATOM 4897 O O . ASP A 1 638 ? 20.659 -30.964 -3.188 1.00 75.81 638 ASP A O 1
ATOM 4901 N N . PHE A 1 639 ? 18.407 -30.908 -3.247 1.00 86.19 639 PHE A N 1
ATOM 4902 C CA . PHE A 1 639 ? 18.229 -32.094 -4.078 1.00 86.19 639 PHE A CA 1
ATOM 4903 C C . PHE A 1 639 ? 17.258 -31.808 -5.218 1.00 86.19 639 PHE A C 1
ATOM 4905 O O . PHE A 1 639 ? 16.221 -31.163 -5.017 1.00 86.19 639 PHE A O 1
ATOM 4912 N N . ILE A 1 640 ? 17.585 -32.319 -6.400 1.00 87.19 640 ILE A N 1
ATOM 4913 C CA . ILE A 1 640 ? 16.631 -32.494 -7.489 1.00 87.19 640 ILE A CA 1
ATOM 4914 C C . ILE A 1 640 ? 15.921 -33.824 -7.262 1.00 87.19 640 ILE A C 1
ATOM 4916 O O . ILE A 1 640 ? 16.534 -34.842 -6.942 1.00 87.19 640 ILE A O 1
ATOM 4920 N N . VAL A 1 641 ? 14.603 -33.787 -7.397 1.00 89.94 641 VAL A N 1
ATOM 4921 C CA . VAL A 1 641 ? 13.727 -34.938 -7.250 1.00 89.94 641 VAL A CA 1
ATOM 4922 C C . VAL A 1 641 ? 13.442 -35.486 -8.649 1.00 89.94 641 VAL A C 1
ATOM 4924 O O . VAL A 1 641 ? 12.808 -34.783 -9.444 1.00 89.94 641 VAL A O 1
ATOM 4927 N N . PRO A 1 642 ? 13.877 -36.718 -8.969 1.00 91.31 642 PRO A N 1
ATOM 4928 C CA . PRO A 1 642 ? 13.510 -37.383 -10.213 1.00 91.31 642 PRO A CA 1
ATOM 4929 C C . PRO A 1 642 ? 11.990 -37.425 -10.399 1.00 91.31 642 PRO A C 1
ATOM 4931 O O . PRO A 1 642 ? 11.237 -37.510 -9.427 1.00 91.31 642 PRO A O 1
ATOM 4934 N N . ALA A 1 643 ? 11.517 -37.397 -11.648 1.00 86.81 643 ALA A N 1
ATOM 4935 C CA . ALA A 1 643 ? 10.083 -37.345 -11.951 1.00 86.81 643 ALA A CA 1
ATOM 4936 C C . ALA A 1 643 ? 9.295 -38.523 -11.343 1.00 86.81 643 ALA A C 1
ATOM 4938 O O . ALA A 1 643 ? 8.153 -38.349 -10.911 1.00 86.81 643 ALA A O 1
ATOM 4939 N N . THR A 1 644 ? 9.920 -39.699 -11.260 1.00 90.88 644 THR A N 1
ATOM 4940 C CA . THR A 1 644 ? 9.381 -40.901 -10.610 1.00 90.88 644 THR A CA 1
ATOM 4941 C C . THR A 1 644 ? 9.185 -40.683 -9.108 1.00 90.88 644 THR A C 1
ATOM 4943 O O . THR A 1 644 ? 8.066 -40.829 -8.614 1.00 90.88 644 THR A O 1
ATOM 4946 N N . THR A 1 645 ? 10.225 -40.234 -8.396 1.00 92.81 645 THR A N 1
ATOM 4947 C CA . THR A 1 645 ? 10.166 -39.882 -6.967 1.00 92.81 645 THR A CA 1
ATOM 4948 C C . THR A 1 645 ? 9.152 -38.767 -6.704 1.00 92.81 645 THR A C 1
ATOM 4950 O O . THR A 1 645 ? 8.363 -38.853 -5.765 1.00 92.81 645 THR A O 1
ATOM 4953 N N . ALA A 1 646 ? 9.121 -37.732 -7.548 1.00 91.12 646 ALA A N 1
ATOM 4954 C CA . ALA A 1 646 ? 8.197 -36.610 -7.400 1.00 91.12 646 ALA A CA 1
ATOM 4955 C C . ALA A 1 646 ? 6.736 -37.052 -7.565 1.00 91.12 646 ALA A C 1
ATOM 4957 O O . ALA A 1 646 ? 5.882 -36.660 -6.772 1.00 91.12 646 ALA A O 1
ATOM 4958 N N . SER A 1 647 ? 6.450 -37.895 -8.561 1.00 90.69 647 SER A N 1
ATOM 4959 C CA . SER A 1 647 ? 5.108 -38.448 -8.785 1.00 90.69 647 SER A CA 1
ATOM 4960 C C . SER A 1 647 ? 4.669 -39.332 -7.621 1.00 90.69 647 SER A C 1
ATOM 4962 O O . SER A 1 647 ? 3.547 -39.192 -7.141 1.00 90.69 647 SER A O 1
ATOM 4964 N N . TRP A 1 648 ? 5.574 -40.169 -7.106 1.00 94.38 648 TRP A N 1
ATOM 4965 C CA . TRP A 1 648 ? 5.306 -40.999 -5.934 1.00 94.38 648 TRP A CA 1
ATOM 4966 C C . TRP A 1 648 ? 4.980 -40.154 -4.697 1.00 94.38 648 TRP A C 1
ATOM 4968 O O . TRP A 1 648 ? 3.996 -40.414 -4.012 1.00 94.38 648 TRP A O 1
ATOM 4978 N N . LEU A 1 649 ? 5.762 -39.103 -4.429 1.00 92.88 649 LEU A N 1
ATOM 4979 C CA . LEU A 1 649 ? 5.535 -38.213 -3.286 1.00 92.88 649 LEU A CA 1
ATOM 4980 C C . LEU A 1 649 ? 4.210 -37.454 -3.400 1.00 92.88 649 LEU A C 1
ATOM 4982 O O . LEU A 1 649 ? 3.491 -37.342 -2.408 1.00 92.88 649 LEU A O 1
ATOM 4986 N N . ARG A 1 650 ? 3.861 -36.959 -4.594 1.00 93.50 650 ARG A N 1
ATOM 4987 C CA . ARG A 1 650 ? 2.559 -36.319 -4.838 1.00 93.50 650 ARG A CA 1
ATOM 4988 C C . ARG A 1 650 ? 1.412 -37.276 -4.559 1.00 93.50 650 ARG A C 1
ATOM 4990 O O . ARG A 1 650 ? 0.490 -36.906 -3.840 1.00 93.50 650 ARG A O 1
ATOM 4997 N N . GLU A 1 651 ? 1.491 -38.495 -5.085 1.00 92.25 651 GLU A N 1
ATOM 4998 C CA . GLU A 1 651 ? 0.476 -39.523 -4.864 1.00 92.25 651 GLU A CA 1
ATOM 4999 C C . GLU A 1 651 ? 0.350 -39.863 -3.377 1.00 92.25 651 GLU A C 1
ATOM 5001 O O . GLU A 1 651 ? -0.748 -39.867 -2.826 1.00 92.25 651 GLU A O 1
ATOM 5006 N N . HIS A 1 652 ? 1.484 -40.046 -2.698 1.00 91.50 652 HIS A N 1
ATOM 5007 C CA . HIS A 1 652 ? 1.532 -40.326 -1.269 1.00 91.50 652 HIS A CA 1
ATOM 5008 C C . HIS A 1 652 ? 0.838 -39.233 -0.446 1.00 91.50 652 HIS A C 1
ATOM 5010 O O . HIS A 1 652 ? -0.031 -39.529 0.376 1.00 91.50 652 HIS A O 1
ATOM 5016 N N . TYR A 1 653 ? 1.197 -37.964 -0.657 1.00 92.12 653 TYR A N 1
ATOM 5017 C CA . TYR A 1 653 ? 0.609 -36.860 0.102 1.00 92.12 653 TYR A CA 1
ATOM 5018 C C . TYR A 1 653 ? -0.839 -36.569 -0.297 1.00 92.12 653 TYR A C 1
ATOM 5020 O O . TYR A 1 653 ? -1.625 -36.191 0.574 1.00 92.12 653 TYR A O 1
ATOM 5028 N N . ARG A 1 654 ? -1.227 -36.803 -1.558 1.00 90.38 654 ARG A N 1
ATOM 5029 C CA . ARG A 1 654 ? -2.631 -36.759 -1.985 1.00 90.38 654 ARG A CA 1
ATOM 5030 C C . ARG A 1 654 ? -3.451 -37.800 -1.230 1.00 90.38 654 ARG A C 1
ATOM 5032 O O . ARG A 1 654 ? -4.419 -37.432 -0.573 1.00 90.38 654 ARG A O 1
ATOM 5039 N N . HIS A 1 655 ? -2.998 -39.051 -1.219 1.00 89.12 655 HIS A N 1
ATOM 5040 C CA . HIS A 1 655 ? -3.653 -40.140 -0.499 1.00 89.12 655 HIS A CA 1
ATOM 5041 C C . HIS A 1 655 ? -3.751 -39.861 1.013 1.00 89.12 655 HIS A C 1
ATOM 5043 O O . HIS A 1 655 ? -4.794 -40.063 1.633 1.00 89.12 655 HIS A O 1
ATOM 5049 N N . GLN A 1 656 ? -2.696 -39.306 1.625 1.00 89.75 656 GLN A N 1
ATOM 5050 C CA . GLN A 1 656 ? -2.737 -38.874 3.029 1.00 89.75 656 GLN A CA 1
ATOM 5051 C C . GLN A 1 656 ? -3.713 -37.711 3.269 1.00 89.75 656 GLN A C 1
ATOM 5053 O O . GLN A 1 656 ? -4.340 -37.647 4.328 1.00 89.75 656 GLN A O 1
ATOM 5058 N N . SER A 1 657 ? -3.829 -36.769 2.332 1.00 88.19 657 SER A N 1
ATOM 5059 C CA . SER A 1 657 ? -4.772 -35.652 2.432 1.00 88.19 657 SER A CA 1
ATOM 5060 C C . SER A 1 657 ? -6.217 -36.141 2.337 1.00 88.19 657 SER A C 1
ATOM 5062 O O . SER A 1 657 ? -7.037 -35.774 3.179 1.00 88.19 657 SER A O 1
ATOM 5064 N N . GLU A 1 658 ? -6.502 -37.035 1.389 1.00 90.81 658 GLU A N 1
ATOM 5065 C CA . GLU A 1 658 ? -7.801 -37.693 1.230 1.00 90.81 658 GLU A CA 1
ATOM 5066 C C . GLU A 1 658 ? -8.181 -38.471 2.495 1.00 90.81 658 GLU A C 1
ATOM 5068 O O . GLU A 1 658 ? -9.273 -38.266 3.031 1.00 90.81 658 GLU A O 1
ATOM 5073 N N . LEU A 1 659 ? -7.252 -39.259 3.056 1.00 91.69 659 LEU A N 1
ATOM 5074 C CA . LEU A 1 659 ? -7.458 -39.982 4.313 1.00 91.69 659 LEU A CA 1
ATOM 5075 C C . LEU A 1 659 ? -7.778 -39.042 5.485 1.00 91.69 659 LEU A C 1
ATOM 5077 O O . LEU A 1 659 ? -8.736 -39.284 6.209 1.00 91.69 659 LEU A O 1
ATOM 5081 N N . HIS A 1 660 ? -7.033 -37.950 5.678 1.00 88.38 660 HIS A N 1
ATOM 5082 C CA . HIS A 1 660 ? -7.326 -36.981 6.749 1.00 88.38 660 HIS A CA 1
ATOM 5083 C C . HIS A 1 660 ? -8.622 -36.181 6.517 1.00 88.38 660 HIS A C 1
ATOM 5085 O O . HIS A 1 660 ? -9.234 -35.677 7.473 1.00 88.38 660 HIS A O 1
ATOM 5091 N N . GLY A 1 661 ? -9.031 -36.052 5.252 1.00 89.50 661 GLY A N 1
ATOM 5092 C CA . GLY A 1 661 ? -10.309 -35.485 4.845 1.00 89.50 661 GLY A CA 1
ATOM 5093 C C . GLY A 1 661 ? -11.481 -36.364 5.269 1.00 89.50 661 GLY A C 1
ATOM 5094 O O . GLY A 1 661 ? -12.408 -35.854 5.895 1.00 89.50 661 GLY A O 1
ATOM 5095 N N . ARG A 1 662 ? -11.417 -37.678 5.007 1.00 93.44 662 ARG A N 1
ATOM 5096 C CA . ARG A 1 662 ? -12.505 -38.635 5.301 1.00 93.44 662 ARG A CA 1
ATOM 5097 C C . ARG A 1 662 ? -12.456 -39.270 6.692 1.00 93.44 662 ARG A C 1
ATOM 5099 O O . ARG A 1 662 ? -13.498 -39.660 7.207 1.00 93.44 662 ARG A O 1
ATOM 5106 N N . ALA A 1 663 ? -11.289 -39.327 7.331 1.00 95.06 663 ALA A N 1
ATOM 5107 C CA . ALA A 1 663 ? -11.069 -40.046 8.583 1.00 95.06 663 ALA A CA 1
ATOM 5108 C C . ALA A 1 663 ? -10.286 -39.222 9.617 1.00 95.06 663 ALA A C 1
ATOM 5110 O O . ALA A 1 663 ? -9.623 -38.228 9.310 1.00 95.06 663 ALA A O 1
ATOM 5111 N N . VAL A 1 664 ? -10.359 -39.641 10.881 1.00 95.25 664 VAL A N 1
ATOM 5112 C CA . VAL A 1 664 ? -9.600 -39.054 11.993 1.00 95.25 664 VAL A CA 1
ATOM 5113 C C . VAL A 1 664 ? -8.892 -40.127 12.820 1.00 95.25 664 VAL A C 1
ATOM 5115 O O . VAL A 1 664 ? -9.390 -41.248 12.926 1.00 95.25 664 VAL A O 1
ATOM 5118 N N . PRO A 1 665 ? -7.752 -39.804 13.460 1.00 96.88 665 PRO A N 1
ATOM 5119 C CA . PRO A 1 665 ? -7.076 -40.744 14.347 1.00 96.88 665 PRO A CA 1
ATOM 5120 C C . PRO A 1 665 ? -7.949 -41.136 15.541 1.00 96.88 665 PRO A C 1
ATOM 5122 O O . PRO A 1 665 ? -8.694 -40.302 16.064 1.00 96.88 665 PRO A O 1
ATOM 5125 N N . TYR A 1 666 ? -7.769 -42.355 16.058 1.00 96.56 666 TYR A N 1
ATOM 5126 C CA . TYR A 1 666 ? -8.503 -42.841 17.239 1.00 96.56 666 TYR A CA 1
ATOM 5127 C C . TYR A 1 666 ? -8.396 -41.887 18.440 1.00 96.56 666 TYR A C 1
ATOM 5129 O O . TYR A 1 666 ? -9.347 -41.736 19.196 1.00 96.56 666 TYR A O 1
ATOM 5137 N N . SER A 1 667 ? -7.257 -41.209 18.617 1.00 94.81 667 SER A N 1
ATOM 5138 C CA . SER A 1 667 ? -7.065 -40.220 19.687 1.00 94.81 667 SER A CA 1
ATOM 5139 C C . SER A 1 667 ? -7.962 -38.987 19.543 1.00 94.81 667 SER A C 1
ATOM 5141 O O . SER A 1 667 ? -8.450 -38.452 20.541 1.00 94.81 667 SER A O 1
ATOM 5143 N N . VAL A 1 668 ? -8.217 -38.550 18.310 1.00 94.44 668 VAL A N 1
ATOM 5144 C CA . VAL A 1 668 ? -9.127 -37.438 18.020 1.00 94.44 668 VAL A CA 1
ATOM 5145 C C . VAL A 1 668 ? -10.567 -37.899 18.198 1.00 94.44 668 VAL A C 1
ATOM 5147 O O . VAL A 1 668 ? -11.318 -37.229 18.896 1.00 94.44 668 VAL A O 1
ATOM 5150 N N . ALA A 1 669 ? -10.926 -39.074 17.673 1.00 94.56 669 ALA A N 1
ATOM 5151 C CA . ALA A 1 669 ? -12.246 -39.671 17.879 1.00 94.56 669 ALA A CA 1
ATOM 5152 C C . ALA A 1 669 ? -12.577 -39.852 19.371 1.00 94.56 669 ALA A C 1
ATOM 5154 O O . ALA A 1 669 ? -13.666 -39.493 19.809 1.00 94.56 669 ALA A O 1
ATOM 5155 N N . ALA A 1 670 ? -11.609 -40.311 20.171 1.00 93.69 670 ALA A N 1
ATOM 5156 C CA . ALA A 1 670 ? -11.747 -40.456 21.619 1.00 93.69 670 ALA A CA 1
ATOM 5157 C C . ALA A 1 670 ? -12.041 -39.110 22.290 1.00 93.69 670 ALA A C 1
ATOM 5159 O O . ALA A 1 670 ? -12.936 -39.012 23.125 1.00 93.69 670 ALA A O 1
ATOM 5160 N N . THR A 1 671 ? -11.338 -38.057 21.870 1.00 92.69 671 THR A N 1
ATOM 5161 C CA . THR A 1 671 ? -11.569 -36.695 22.367 1.00 92.69 671 THR A CA 1
ATOM 5162 C C . THR A 1 671 ? -12.958 -36.183 21.976 1.00 92.69 671 THR A C 1
ATOM 5164 O O . THR A 1 671 ? -13.682 -35.681 22.833 1.00 92.69 671 THR A O 1
ATOM 5167 N N . THR A 1 672 ? -13.362 -36.354 20.715 1.00 92.81 672 THR A N 1
ATOM 5168 C CA . THR A 1 672 ? -14.673 -35.929 20.195 1.00 92.81 672 THR A CA 1
ATOM 5169 C C . THR A 1 672 ? -15.826 -36.642 20.898 1.00 92.81 672 THR A C 1
ATOM 5171 O O . THR A 1 672 ? -16.817 -36.015 21.263 1.00 92.81 672 THR A O 1
ATOM 5174 N N . LEU A 1 673 ? -15.673 -37.938 21.161 1.00 91.38 673 LEU A N 1
ATOM 5175 C CA 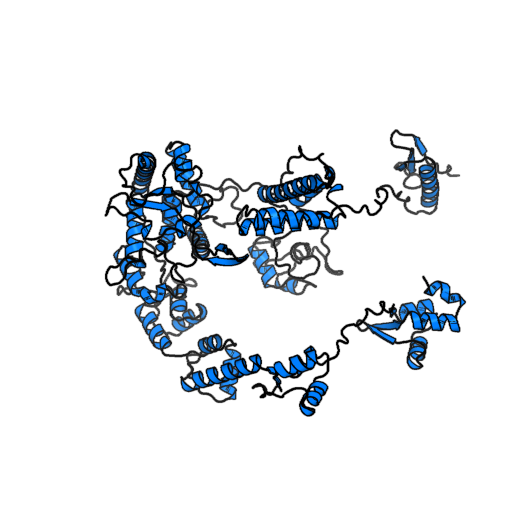. LEU A 1 673 ? -16.640 -38.739 21.904 1.00 91.38 673 LEU A CA 1
ATOM 5176 C C . LEU A 1 673 ? -16.443 -38.641 23.423 1.00 91.38 673 LEU A C 1
ATOM 5178 O O . LEU A 1 673 ? -17.107 -39.365 24.151 1.00 91.38 673 LEU A O 1
ATOM 5182 N N . GLY A 1 674 ? -15.540 -37.811 23.953 1.00 90.50 674 GLY A N 1
ATOM 5183 C CA . GLY A 1 674 ? -15.290 -37.721 25.399 1.00 90.50 674 GLY A CA 1
ATOM 5184 C C . GLY A 1 674 ? -15.061 -39.085 26.072 1.00 90.50 674 GLY A C 1
ATOM 5185 O O . GLY A 1 674 ? -15.652 -39.368 27.112 1.00 90.50 674 GLY A O 1
ATOM 5186 N N . THR A 1 675 ? -14.279 -39.959 25.440 1.00 93.62 675 THR A N 1
ATOM 5187 C CA . THR A 1 675 ? -13.992 -41.334 25.878 1.00 93.62 675 THR A CA 1
ATOM 5188 C C . THR A 1 675 ? -12.496 -41.655 25.736 1.00 93.62 675 THR A C 1
ATOM 5190 O O . THR A 1 675 ? -11.693 -40.779 25.416 1.00 93.62 675 THR A O 1
ATOM 5193 N N . THR A 1 676 ? -12.080 -42.893 26.012 1.00 94.81 676 THR A N 1
ATOM 5194 C CA . THR A 1 676 ? -10.683 -43.340 25.872 1.00 94.81 676 THR A CA 1
ATOM 5195 C C . THR A 1 676 ? -10.416 -43.963 24.498 1.00 94.81 676 THR A C 1
ATOM 5197 O O . THR A 1 676 ? -11.328 -44.425 23.819 1.00 94.81 676 THR A O 1
ATOM 5200 N N . VAL A 1 677 ? -9.145 -44.024 24.083 1.00 94.62 677 VAL A N 1
ATOM 5201 C CA . VAL A 1 677 ? -8.744 -44.685 22.822 1.00 94.62 677 VAL A CA 1
ATOM 5202 C C . VAL A 1 677 ? -9.112 -46.174 22.812 1.00 94.62 677 VAL A C 1
ATOM 5204 O O . VAL A 1 677 ? -9.522 -46.678 21.775 1.00 94.62 677 VAL A O 1
ATOM 5207 N N . ALA A 1 678 ? -9.020 -46.856 23.959 1.00 93.56 678 ALA A N 1
ATOM 5208 C CA . ALA A 1 678 ? -9.440 -48.252 24.091 1.00 93.56 678 ALA A CA 1
ATOM 5209 C C . ALA A 1 678 ? -10.958 -48.416 23.906 1.00 93.56 678 ALA A C 1
ATOM 5211 O O . ALA A 1 678 ? -11.408 -49.365 23.280 1.00 93.56 678 ALA A O 1
ATOM 5212 N N . ALA A 1 679 ? -11.756 -47.460 24.389 1.00 91.56 679 ALA A N 1
ATOM 5213 C CA . ALA A 1 679 ? -13.195 -47.467 24.148 1.00 91.56 679 ALA A CA 1
ATOM 5214 C C . ALA A 1 679 ? -13.538 -47.188 22.676 1.00 91.56 679 ALA A C 1
ATOM 5216 O O . ALA A 1 679 ? -14.469 -47.783 22.155 1.00 91.56 679 ALA A O 1
ATOM 5217 N N . VAL A 1 680 ? -12.782 -46.325 21.984 1.00 94.69 680 VAL A N 1
ATOM 5218 C CA . VAL A 1 680 ? -12.917 -46.154 20.523 1.00 94.69 680 VAL A CA 1
ATOM 5219 C C . VAL A 1 680 ? -12.593 -47.449 19.786 1.00 94.69 680 VAL A C 1
ATOM 5221 O O . VAL A 1 680 ? -13.272 -47.777 18.825 1.00 94.69 680 VAL A O 1
ATOM 5224 N N . GLU A 1 681 ? -11.581 -48.188 20.235 1.00 93.88 681 GLU A N 1
ATOM 5225 C CA . GLU A 1 681 ? -11.232 -49.491 19.667 1.00 93.88 681 GLU A CA 1
ATOM 5226 C C . GLU A 1 681 ? -12.370 -50.502 19.836 1.00 93.88 681 GLU A C 1
ATOM 5228 O O . GLU A 1 681 ? -12.793 -51.079 18.842 1.00 93.88 681 GLU A O 1
ATOM 5233 N N . HIS A 1 682 ? -12.968 -50.594 21.026 1.00 93.62 682 HIS A N 1
ATOM 5234 C CA . HIS A 1 682 ? -14.177 -51.399 21.230 1.00 93.62 682 HIS A CA 1
ATOM 5235 C C . HIS A 1 682 ? -15.353 -50.954 20.353 1.00 93.62 682 HIS A C 1
ATOM 5237 O O . HIS A 1 682 ? -16.026 -51.795 19.779 1.00 93.62 682 HIS A O 1
ATOM 5243 N N . LEU A 1 683 ? -15.587 -49.646 20.189 1.00 94.12 683 LEU A N 1
ATOM 5244 C CA . LEU A 1 683 ? -16.650 -49.150 19.304 1.00 94.12 683 LEU A CA 1
ATOM 5245 C C . LEU A 1 683 ? -16.406 -49.507 17.834 1.00 94.12 683 LEU A C 1
ATOM 5247 O O . LEU A 1 683 ? -17.364 -49.646 17.081 1.00 94.12 683 LEU A O 1
ATOM 5251 N N . VAL A 1 684 ? -15.146 -49.634 17.424 1.00 95.88 684 VAL A N 1
ATOM 5252 C CA . VAL A 1 684 ? -14.796 -50.141 16.095 1.00 95.88 684 VAL A CA 1
ATOM 5253 C C . VAL A 1 684 ? -15.051 -51.643 16.000 1.00 95.88 684 VAL A C 1
ATOM 5255 O O . VAL A 1 684 ? -15.641 -52.094 15.023 1.00 95.88 684 VAL A O 1
ATOM 5258 N N . ASP A 1 685 ? -14.641 -52.411 17.010 1.00 93.81 685 ASP A N 1
ATOM 5259 C CA . ASP A 1 685 ? -14.829 -53.865 17.041 1.00 93.81 685 ASP A CA 1
ATOM 5260 C C . ASP A 1 685 ? -16.321 -54.253 17.082 1.00 93.81 685 ASP A C 1
ATOM 5262 O O . ASP A 1 685 ? -16.732 -55.202 16.416 1.00 93.81 685 ASP A O 1
ATOM 5266 N N . ASP A 1 686 ? -17.142 -53.463 17.779 1.00 91.12 686 ASP A N 1
ATOM 5267 C CA . ASP A 1 686 ? -18.599 -53.619 17.874 1.00 91.12 686 ASP A CA 1
ATOM 5268 C C . ASP A 1 686 ? -19.347 -53.032 16.652 1.00 91.12 686 ASP A C 1
ATOM 5270 O O . ASP A 1 686 ? -20.579 -53.012 16.624 1.00 91.12 686 ASP A O 1
ATOM 5274 N N . GLY A 1 687 ? -18.629 -52.518 15.643 1.00 92.31 687 GLY A N 1
ATOM 5275 C CA . GLY A 1 687 ? -19.196 -51.987 14.394 1.00 92.31 687 GLY A CA 1
ATOM 5276 C C . GLY A 1 687 ? -19.931 -50.648 14.526 1.00 92.31 687 GLY A C 1
ATOM 5277 O O . GLY A 1 687 ? -20.650 -50.241 13.619 1.00 92.31 687 GLY A O 1
ATOM 5278 N N . THR A 1 688 ? -19.776 -49.952 15.655 1.00 92.25 688 THR A N 1
ATOM 5279 C CA . THR A 1 688 ? -20.364 -48.620 15.883 1.00 92.25 688 THR A CA 1
ATOM 5280 C C . THR A 1 688 ? -19.543 -47.506 15.224 1.00 92.25 688 THR A C 1
ATOM 5282 O O . THR A 1 688 ? -20.078 -46.459 14.865 1.00 92.25 688 THR A O 1
ATOM 5285 N N . LEU A 1 689 ? -18.233 -47.706 15.081 1.00 96.06 689 LEU A N 1
ATOM 5286 C CA . LEU A 1 689 ? -17.341 -46.839 14.318 1.00 96.06 689 LEU A CA 1
ATOM 5287 C C . LEU A 1 689 ? -16.716 -47.631 13.175 1.00 96.06 689 LEU A C 1
ATOM 5289 O O . LEU A 1 689 ? -16.162 -48.706 13.384 1.00 96.06 689 LEU A O 1
ATOM 5293 N N . ASP A 1 690 ? -16.706 -47.051 11.983 1.00 96.06 690 ASP A N 1
ATOM 5294 C CA . ASP A 1 690 ? -16.084 -47.672 10.829 1.00 96.06 690 ASP A CA 1
ATOM 5295 C C . ASP A 1 690 ? -14.596 -47.352 10.816 1.00 96.06 690 ASP A C 1
ATOM 5297 O O . ASP A 1 690 ? -14.166 -46.191 10.822 1.00 96.06 690 ASP A O 1
ATOM 5301 N N . LYS A 1 691 ? -13.792 -48.409 10.800 1.00 95.69 691 LYS A N 1
ATOM 5302 C CA . LYS A 1 691 ? -12.347 -48.310 10.637 1.00 95.69 691 LYS A CA 1
ATOM 5303 C C . LYS A 1 691 ? -12.010 -47.932 9.200 1.00 95.69 691 LYS A C 1
ATOM 5305 O O . LYS A 1 691 ? -12.480 -48.571 8.266 1.00 95.69 691 LYS A O 1
ATOM 5310 N N . ASP A 1 692 ? -11.120 -46.960 9.048 1.00 93.69 692 ASP A N 1
ATOM 5311 C CA . ASP A 1 692 ? -10.529 -46.606 7.756 1.00 93.69 692 ASP A CA 1
ATOM 5312 C C . ASP A 1 692 ? -9.070 -47.099 7.689 1.00 93.69 692 ASP A C 1
ATOM 5314 O O . ASP A 1 692 ? -8.520 -47.686 8.635 1.00 93.69 692 ASP A O 1
ATOM 5318 N N . GLU A 1 693 ? -8.419 -46.865 6.558 1.00 90.94 693 GLU A N 1
ATOM 5319 C CA . GLU A 1 693 ? -7.006 -47.136 6.350 1.00 90.94 693 GLU A CA 1
ATOM 5320 C C . GLU A 1 693 ? -6.131 -46.447 7.406 1.00 90.94 693 GLU A C 1
ATOM 5322 O O . GLU A 1 693 ? -6.436 -45.376 7.936 1.00 90.94 693 GLU A O 1
ATOM 5327 N N . ARG A 1 694 ? -4.998 -47.071 7.742 1.00 90.44 694 ARG A N 1
ATOM 5328 C CA . ARG A 1 694 ? -4.049 -46.470 8.684 1.00 90.44 694 ARG A CA 1
ATOM 5329 C C . ARG A 1 694 ? -3.338 -45.287 8.029 1.00 90.44 694 ARG A C 1
ATOM 5331 O O . ARG A 1 694 ? -2.967 -45.346 6.860 1.00 90.44 694 ARG A O 1
ATOM 5338 N N . ALA A 1 695 ? -3.072 -44.244 8.812 1.00 86.44 695 ALA A N 1
ATOM 5339 C CA . ALA A 1 695 ? -2.166 -43.184 8.383 1.00 86.44 695 ALA A CA 1
ATOM 5340 C C . ALA A 1 695 ? -0.751 -43.750 8.169 1.00 86.44 695 ALA A C 1
ATOM 5342 O O . ALA A 1 695 ? -0.402 -44.792 8.734 1.00 86.44 695 ALA A O 1
ATOM 5343 N N . HIS A 1 696 ? 0.083 -43.070 7.374 1.00 79.88 696 HIS A N 1
ATOM 5344 C CA . HIS A 1 696 ? 1.402 -43.615 7.015 1.00 79.88 696 HIS A CA 1
ATOM 5345 C C . HIS A 1 696 ? 2.323 -43.827 8.230 1.00 79.88 696 HIS A C 1
ATOM 5347 O O . HIS A 1 696 ? 3.197 -44.687 8.207 1.00 79.88 696 HIS A O 1
ATOM 5353 N N . ASP A 1 697 ? 2.112 -43.067 9.304 1.00 78.50 697 ASP A N 1
ATOM 5354 C CA . ASP A 1 697 ? 2.843 -43.199 10.565 1.00 78.50 697 ASP A CA 1
ATOM 5355 C C . ASP A 1 697 ? 2.281 -44.304 11.478 1.00 78.50 697 ASP A C 1
ATOM 5357 O O . ASP A 1 697 ? 2.614 -44.390 12.660 1.00 78.50 697 ASP A O 1
ATOM 5361 N N . GLY A 1 698 ? 1.409 -45.157 10.934 1.00 83.31 698 GLY A N 1
ATOM 5362 C CA . GLY A 1 698 ? 0.831 -46.314 11.602 1.00 83.31 698 GLY A CA 1
ATOM 5363 C C . GLY A 1 698 ? -0.369 -45.995 12.490 1.00 83.31 698 GLY A C 1
ATOM 5364 O O . GLY A 1 698 ? -0.946 -46.926 13.069 1.00 83.31 698 GLY A O 1
ATOM 5365 N N . ARG A 1 699 ? -0.780 -44.721 12.600 1.00 89.94 699 ARG A N 1
ATOM 5366 C CA . ARG A 1 699 ? -1.949 -44.336 13.399 1.00 89.94 699 ARG A CA 1
ATOM 5367 C C . ARG A 1 699 ? -3.223 -44.953 12.826 1.00 89.94 699 ARG A C 1
ATOM 5369 O O . ARG A 1 699 ? -3.479 -44.924 11.625 1.00 89.94 699 ARG A O 1
ATOM 5376 N N . ARG A 1 700 ? -4.029 -45.524 13.721 1.00 94.69 700 ARG A N 1
ATOM 5377 C CA . ARG A 1 700 ? -5.335 -46.107 13.396 1.00 94.69 700 ARG A CA 1
ATOM 5378 C C . ARG A 1 700 ? -6.366 -44.993 13.226 1.00 94.69 700 ARG A C 1
ATOM 5380 O O . ARG A 1 700 ? -6.382 -44.059 14.035 1.00 94.69 700 ARG A O 1
ATOM 5387 N N . MET A 1 701 ? -7.194 -45.108 12.192 1.00 96.75 701 MET A N 1
ATOM 5388 C CA . MET A 1 701 ? -8.145 -44.083 11.767 1.00 96.75 701 MET A CA 1
ATOM 5389 C C . MET A 1 701 ? -9.573 -44.636 11.782 1.00 96.75 701 MET A C 1
ATOM 5391 O O . MET A 1 701 ? -9.782 -45.814 11.498 1.00 96.75 701 MET A O 1
ATOM 5395 N N . VAL A 1 702 ? -10.541 -43.783 12.108 1.00 96.12 702 VAL A N 1
ATOM 5396 C CA . VAL A 1 702 ? -11.981 -44.049 11.954 1.00 96.12 702 VAL A CA 1
ATOM 5397 C C . VAL A 1 702 ? -12.594 -43.019 11.018 1.00 96.12 702 VAL A C 1
ATOM 5399 O O . VAL A 1 702 ? -12.132 -41.871 10.990 1.00 96.12 702 VAL A O 1
ATOM 5402 N N . THR A 1 703 ? -13.621 -43.400 10.262 1.00 96.62 703 THR A N 1
ATOM 5403 C CA . THR A 1 703 ? -14.285 -42.474 9.339 1.00 96.62 703 THR A CA 1
ATOM 5404 C C . THR A 1 703 ? -14.967 -41.342 10.116 1.00 96.62 703 THR A C 1
ATOM 5406 O O . THR A 1 703 ? -15.471 -41.507 11.232 1.00 96.62 703 THR A O 1
ATOM 5409 N N . ARG A 1 704 ? -14.960 -40.136 9.544 1.00 96.06 704 ARG A N 1
ATOM 5410 C CA . ARG A 1 704 ? -15.660 -38.980 10.124 1.00 96.06 704 ARG A CA 1
ATOM 5411 C C . ARG A 1 704 ? -17.169 -39.171 10.102 1.00 96.06 704 ARG A C 1
ATOM 5413 O O . ARG A 1 704 ? -17.836 -38.651 10.988 1.00 96.06 704 ARG A O 1
ATOM 5420 N N . GLU A 1 705 ? -17.675 -39.899 9.113 1.00 94.81 705 GLU A N 1
ATOM 5421 C CA . GLU A 1 705 ? -19.094 -40.211 8.963 1.00 94.81 705 GLU A CA 1
ATOM 5422 C C . GLU A 1 705 ? -19.590 -41.076 10.122 1.00 94.81 705 GLU A C 1
ATOM 5424 O O . GLU A 1 705 ? -20.490 -40.654 10.848 1.00 94.81 705 GLU A O 1
ATOM 5429 N N . SER A 1 706 ? -18.929 -42.206 10.400 1.00 95.50 706 SER A N 1
ATOM 5430 C CA . SER A 1 706 ? -19.302 -43.050 11.538 1.00 95.50 706 SER A CA 1
ATOM 5431 C C . SER A 1 706 ? -19.099 -42.329 12.873 1.00 95.50 706 SER A C 1
ATOM 5433 O O . SER A 1 706 ? -19.880 -42.502 13.802 1.00 95.50 706 SER A O 1
ATOM 5435 N N . LEU A 1 707 ? -18.068 -41.479 12.983 1.00 95.31 707 LEU A N 1
ATOM 5436 C CA . LEU A 1 707 ? -17.840 -40.667 14.181 1.00 95.31 707 LEU A CA 1
ATOM 5437 C C . LEU A 1 707 ? -18.967 -39.652 14.420 1.00 95.31 707 LEU A C 1
ATOM 5439 O O . LEU A 1 707 ? -19.393 -39.486 15.563 1.00 95.31 707 LEU A O 1
ATOM 5443 N N . ALA A 1 708 ? -19.446 -38.984 13.369 1.00 92.62 708 ALA A N 1
ATOM 5444 C CA . ALA A 1 708 ? -20.569 -38.056 13.455 1.00 92.62 708 ALA A CA 1
ATOM 5445 C C . ALA A 1 708 ? -21.863 -38.794 13.822 1.00 92.62 708 ALA A C 1
ATOM 5447 O O . ALA A 1 708 ? -22.547 -38.383 14.758 1.00 92.62 708 ALA A O 1
ATOM 5448 N N . ALA A 1 709 ? -22.135 -39.935 13.182 1.00 91.31 709 ALA A N 1
ATOM 5449 C CA . ALA A 1 709 ? -23.281 -40.780 13.509 1.00 91.31 709 ALA A CA 1
ATOM 5450 C C . ALA A 1 709 ? -23.242 -41.255 14.974 1.00 91.31 709 ALA A C 1
ATOM 5452 O O . ALA A 1 709 ? -24.228 -41.126 15.697 1.00 91.31 709 ALA A O 1
ATOM 5453 N N . ALA A 1 710 ? -22.086 -41.714 15.465 1.00 90.12 710 ALA A N 1
ATOM 5454 C CA . ALA A 1 710 ? -21.906 -42.108 16.864 1.00 90.12 710 ALA A CA 1
ATOM 5455 C C . ALA A 1 710 ? -22.057 -40.928 17.844 1.00 90.12 710 ALA A C 1
ATOM 5457 O O . ALA A 1 710 ? -22.488 -41.108 18.986 1.00 90.12 710 ALA A O 1
ATOM 5458 N N . GLN A 1 711 ? -21.710 -39.712 17.414 1.00 90.38 711 GLN A N 1
ATOM 5459 C CA . GLN A 1 711 ? -21.896 -38.496 18.200 1.00 90.38 711 GLN A CA 1
ATOM 5460 C C . GLN A 1 711 ? -23.375 -38.083 18.282 1.00 90.38 711 GLN A C 1
ATOM 5462 O O . GLN A 1 711 ? -23.802 -37.614 19.335 1.00 90.38 711 GLN A O 1
ATOM 5467 N N . GLU A 1 712 ? -24.151 -38.291 17.216 1.00 86.56 712 GLU A N 1
ATOM 5468 C CA . GLU A 1 712 ? -25.598 -38.038 17.170 1.00 86.56 712 GLU A CA 1
ATOM 5469 C C . GLU A 1 712 ? -26.413 -39.109 17.909 1.00 86.56 712 GLU A C 1
ATOM 5471 O O . GLU A 1 712 ? -27.369 -38.780 18.609 1.00 86.56 712 GLU A O 1
ATOM 5476 N N . MET A 1 713 ? -26.013 -40.383 17.812 1.00 81.25 713 MET A N 1
ATOM 5477 C CA . MET A 1 713 ? -26.656 -41.493 18.529 1.00 81.25 713 MET A CA 1
ATOM 5478 C C . MET A 1 713 ? -26.396 -41.463 20.031 1.00 81.25 713 MET A C 1
ATOM 5480 O O . MET A 1 713 ? -27.106 -42.119 20.797 1.00 81.25 713 MET A O 1
ATOM 5484 N N . ARG A 1 714 ? -25.389 -40.711 20.483 1.00 72.69 714 ARG A N 1
ATOM 5485 C CA . ARG A 1 714 ? -25.197 -40.508 21.911 1.00 72.69 714 ARG A CA 1
ATOM 5486 C C . ARG A 1 714 ? -26.359 -39.672 22.446 1.00 72.69 714 ARG A C 1
ATOM 5488 O O . ARG A 1 714 ? -26.450 -38.492 22.098 1.00 72.69 714 ARG A O 1
ATOM 5495 N N . PRO A 1 715 ? -27.211 -40.225 23.335 1.00 53.66 715 PRO A N 1
ATOM 5496 C CA . PRO A 1 715 ? -28.221 -39.423 24.001 1.00 53.66 715 PRO A CA 1
ATOM 5497 C C . PRO A 1 715 ? -27.508 -38.247 24.653 1.00 53.66 715 PRO A C 1
ATOM 5499 O O . PRO A 1 715 ? -26.450 -38.418 25.267 1.00 53.66 715 PRO A O 1
ATOM 5502 N N . SER A 1 716 ? -28.051 -37.050 24.451 1.00 47.38 716 SER A N 1
ATOM 5503 C CA . SER A 1 716 ? -27.492 -35.792 24.921 1.00 47.38 716 SER A CA 1
ATOM 5504 C C . SER A 1 716 ? -27.415 -35.763 26.453 1.00 47.38 716 SER A C 1
ATOM 5506 O O . SER A 1 716 ? -28.163 -35.051 27.118 1.00 47.38 716 SER A O 1
ATOM 5508 N N . ASN A 1 717 ? -26.434 -36.451 27.030 1.00 45.50 717 ASN A N 1
ATOM 5509 C CA . ASN A 1 717 ? -25.992 -36.263 28.410 1.00 45.50 717 ASN A CA 1
ATOM 5510 C C . ASN A 1 717 ? -25.282 -34.905 28.588 1.00 45.50 717 ASN A C 1
ATOM 5512 O O . ASN A 1 717 ? -24.769 -34.598 29.658 1.00 45.50 717 ASN A O 1
ATOM 5516 N N . ASN A 1 718 ? -25.318 -34.050 27.558 1.00 40.59 718 ASN A N 1
ATOM 5517 C CA . ASN A 1 718 ? -24.930 -32.644 27.597 1.00 40.59 718 ASN A CA 1
ATOM 5518 C C . ASN A 1 718 ? -26.025 -31.693 28.114 1.00 40.59 718 ASN A C 1
ATOM 5520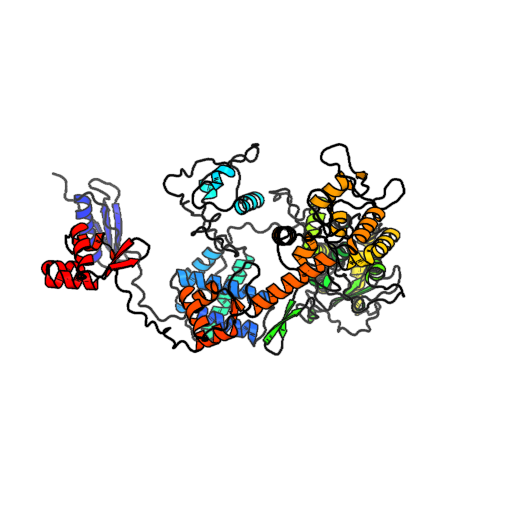 O O . ASN A 1 718 ? -25.895 -30.479 27.988 1.00 40.59 718 ASN A O 1
ATOM 5524 N N . ARG A 1 719 ? -27.039 -32.207 28.817 1.00 39.53 719 ARG A N 1
ATOM 5525 C CA . ARG A 1 719 ? -27.505 -31.528 30.031 1.00 39.53 719 ARG A CA 1
ATOM 5526 C C . ARG A 1 719 ? -26.807 -32.163 31.231 1.00 39.53 719 ARG A C 1
ATOM 5528 O O . ARG A 1 719 ? -27.438 -32.800 32.066 1.00 39.53 719 ARG A O 1
ATOM 5535 N N . LYS A 1 720 ? -25.507 -31.883 31.387 1.00 41.78 720 LYS A N 1
ATOM 5536 C CA . LYS A 1 720 ? -25.047 -31.570 32.738 1.00 41.78 720 LYS A CA 1
ATOM 5537 C C . LYS A 1 720 ? -25.822 -30.320 33.116 1.00 41.78 720 LYS A C 1
ATOM 5539 O O . LYS A 1 720 ? -25.438 -29.207 32.766 1.00 41.78 720 LYS A O 1
ATOM 5544 N N . ALA A 1 721 ? -26.970 -30.540 33.758 1.00 37.56 721 ALA A N 1
ATOM 5545 C CA . ALA A 1 721 ? -27.451 -29.609 34.749 1.00 37.56 721 ALA A CA 1
ATOM 5546 C C . ALA A 1 721 ? -26.206 -29.162 35.505 1.00 37.56 721 ALA A C 1
ATOM 5548 O O . ALA A 1 721 ? -25.399 -29.995 35.926 1.00 37.56 721 ALA A O 1
ATOM 5549 N N . THR A 1 722 ? -25.983 -27.859 35.532 1.00 40.41 722 THR A N 1
ATOM 5550 C CA . THR A 1 722 ? -25.058 -27.243 36.457 1.00 40.41 722 THR A CA 1
ATOM 5551 C C . THR A 1 722 ? -25.521 -27.715 37.829 1.00 40.41 722 THR A C 1
ATOM 5553 O O . THR A 1 722 ? -26.429 -27.133 38.416 1.00 40.41 722 THR A O 1
ATOM 5556 N N . GLU A 1 723 ? -24.986 -28.848 38.292 1.00 44.69 723 GLU A N 1
ATOM 5557 C CA . GLU A 1 723 ? -25.019 -29.168 39.702 1.00 44.69 723 GLU A CA 1
ATOM 5558 C C . GLU A 1 723 ? -24.450 -27.920 40.373 1.00 44.69 723 GLU A C 1
ATOM 5560 O O . GLU A 1 723 ? -23.439 -27.379 39.890 1.00 44.69 723 GLU A O 1
ATOM 5565 N N . PRO A 1 724 ? -25.148 -27.385 41.386 1.00 46.41 724 PRO A N 1
ATOM 5566 C CA . PRO A 1 724 ? -24.674 -26.213 42.096 1.00 46.41 724 PRO A CA 1
ATOM 5567 C C . PRO A 1 724 ? -23.209 -26.459 42.463 1.00 46.41 724 PRO A C 1
ATOM 5569 O O . PRO A 1 724 ? -22.867 -27.601 42.786 1.00 46.41 724 PRO A O 1
ATOM 5572 N N . PRO A 1 725 ? -22.331 -25.448 42.333 1.00 53.56 725 PRO A N 1
ATOM 5573 C CA . PRO A 1 725 ? -20.913 -25.621 42.597 1.00 53.56 725 PRO A CA 1
ATOM 5574 C C . PRO A 1 725 ? -20.773 -26.307 43.951 1.00 53.56 725 PRO A C 1
ATOM 5576 O O . PRO A 1 725 ? -21.155 -25.741 44.971 1.00 53.56 725 PRO A O 1
ATOM 5579 N N . VAL A 1 726 ? -20.310 -27.560 43.940 1.00 63.84 726 VAL A N 1
ATOM 5580 C CA . VAL A 1 726 ? -20.055 -28.298 45.172 1.00 63.84 726 VAL A CA 1
ATOM 5581 C C . VAL A 1 726 ? -18.998 -27.480 45.890 1.00 63.84 726 VAL A C 1
ATOM 5583 O O . VAL A 1 726 ? -17.868 -27.390 45.412 1.00 63.84 726 VAL A O 1
ATOM 5586 N N . GLU A 1 727 ? -19.384 -26.801 46.968 1.00 81.88 727 GLU A N 1
ATOM 5587 C CA . GLU A 1 727 ? -18.450 -26.019 47.766 1.00 81.88 727 GLU A CA 1
ATOM 5588 C C . GLU A 1 727 ? -17.356 -26.961 48.255 1.00 81.88 727 GLU A C 1
ATOM 5590 O O . GLU A 1 727 ? -17.602 -27.922 48.993 1.00 81.88 727 GLU A O 1
ATOM 5595 N N . LEU A 1 728 ? -16.145 -26.728 47.759 1.00 89.00 728 LEU A N 1
ATOM 5596 C CA . LEU A 1 728 ? -14.975 -27.510 48.104 1.00 89.00 728 LEU A CA 1
ATOM 5597 C C . LEU A 1 728 ? -14.251 -26.822 49.244 1.00 89.00 728 LEU A C 1
ATOM 5599 O O . LEU A 1 728 ? -13.926 -25.644 49.150 1.00 89.00 728 LEU A O 1
ATOM 5603 N N . VAL A 1 729 ? -13.938 -27.602 50.271 1.00 89.81 729 VAL A N 1
ATOM 5604 C CA . VAL A 1 729 ? -13.174 -27.161 51.432 1.00 89.81 729 VAL A CA 1
ATOM 5605 C C . VAL A 1 729 ? -11.803 -27.823 51.358 1.00 89.81 729 VAL A C 1
ATOM 5607 O O . VAL A 1 729 ? -11.673 -29.035 51.135 1.00 89.81 729 VAL A O 1
ATOM 5610 N N . THR A 1 730 ? -10.748 -27.027 51.467 1.00 91.81 730 THR A N 1
ATOM 5611 C CA . THR A 1 730 ? -9.369 -27.517 51.508 1.00 91.81 730 THR A CA 1
ATOM 5612 C C . THR A 1 730 ? -9.117 -28.288 52.800 1.00 91.81 730 THR A C 1
ATOM 5614 O O . THR A 1 730 ? -9.746 -28.041 53.822 1.00 91.81 730 THR A O 1
ATOM 5617 N N . TRP A 1 731 ? -8.144 -29.201 52.804 1.00 90.69 731 TRP A N 1
ATOM 5618 C CA . TRP A 1 731 ? -7.757 -29.914 54.032 1.00 90.69 731 TRP A CA 1
ATOM 5619 C C . TRP A 1 731 ? -7.388 -28.985 55.201 1.00 90.69 731 TRP A C 1
ATOM 5621 O O . TRP A 1 731 ? -7.626 -29.339 56.351 1.00 90.69 731 TRP A O 1
ATOM 5631 N N . ALA A 1 732 ? -6.830 -27.805 54.908 1.00 88.75 732 ALA A N 1
ATOM 5632 C CA . ALA A 1 732 ? -6.517 -26.805 55.924 1.00 88.75 732 ALA A CA 1
ATOM 5633 C C . ALA A 1 732 ? -7.796 -26.231 56.551 1.00 88.75 732 ALA A C 1
ATOM 5635 O O . ALA A 1 732 ? -7.922 -26.218 57.768 1.00 88.75 732 ALA A O 1
ATOM 5636 N N . GLU A 1 733 ? -8.772 -25.850 55.728 1.00 91.12 733 GLU A N 1
ATOM 5637 C CA . GLU A 1 733 ? -10.067 -25.354 56.200 1.00 91.12 733 GLU A CA 1
ATOM 5638 C C . GLU A 1 733 ? -10.860 -26.442 56.941 1.00 91.12 733 GLU A C 1
ATOM 5640 O O . GLU A 1 733 ? -11.456 -26.154 57.970 1.00 91.12 733 GLU A O 1
ATOM 5645 N N . VAL A 1 734 ? -10.811 -27.709 56.506 1.00 92.44 734 VAL A N 1
ATOM 5646 C CA . VAL A 1 734 ? -11.412 -28.829 57.261 1.00 92.44 734 VAL A CA 1
ATOM 5647 C C . VAL A 1 734 ? -10.782 -28.936 58.642 1.00 92.44 734 VAL A C 1
ATOM 5649 O O . VAL A 1 734 ? -11.501 -29.082 59.626 1.00 92.44 734 VAL A O 1
ATOM 5652 N N . SER A 1 735 ? -9.454 -28.838 58.733 1.00 92.19 735 SER A N 1
ATOM 5653 C CA . SER A 1 735 ? -8.740 -28.864 60.010 1.00 92.19 735 SER A CA 1
ATOM 5654 C C . SER A 1 735 ? -9.158 -27.696 60.908 1.00 92.19 735 SER A C 1
ATOM 5656 O O . SER A 1 735 ? -9.428 -27.902 62.087 1.00 92.19 735 SER A O 1
ATOM 5658 N N . THR A 1 736 ? -9.326 -26.494 60.349 1.00 89.25 736 THR A N 1
ATOM 5659 C CA . THR A 1 736 ? -9.830 -25.323 61.082 1.00 89.25 736 THR A CA 1
ATOM 5660 C C . THR A 1 736 ? -11.272 -25.507 61.564 1.00 89.25 736 THR A C 1
ATOM 5662 O O . THR A 1 736 ? -11.564 -25.214 62.720 1.00 89.25 736 THR A O 1
ATOM 5665 N N . LEU A 1 737 ? -12.165 -26.025 60.717 1.00 89.19 737 LEU A N 1
ATOM 5666 C CA . LEU A 1 737 ? -13.589 -26.184 61.031 1.00 89.19 737 LEU A CA 1
ATOM 5667 C C . LEU A 1 737 ? -13.856 -27.336 62.011 1.00 89.19 737 LEU A C 1
ATOM 5669 O O . LEU A 1 737 ? -14.719 -27.234 62.879 1.00 89.19 737 LEU A O 1
ATOM 5673 N N . THR A 1 738 ? -13.112 -28.437 61.894 1.00 88.25 738 THR A N 1
ATOM 5674 C CA . THR A 1 738 ? -13.352 -29.672 62.664 1.00 88.25 738 THR A CA 1
ATOM 5675 C C . THR A 1 738 ? -12.393 -29.855 63.837 1.00 88.25 738 THR A C 1
ATOM 5677 O O . THR A 1 738 ? -12.727 -30.552 64.787 1.00 88.25 738 THR A O 1
ATOM 5680 N N . GLY A 1 739 ? -11.224 -29.205 63.829 1.00 88.62 739 GLY A N 1
ATOM 5681 C CA . GLY A 1 739 ? -10.139 -29.442 64.791 1.00 88.62 739 GLY A CA 1
ATOM 5682 C C . GLY A 1 739 ? -9.331 -30.713 64.529 1.00 88.62 739 GLY A C 1
ATOM 5683 O O . GLY A 1 739 ? -8.451 -31.031 65.324 1.00 88.62 739 GLY A O 1
ATOM 5684 N N . LEU A 1 740 ? -9.619 -31.435 63.443 1.00 92.31 740 LEU A N 1
ATOM 5685 C CA . LEU A 1 740 ? -8.943 -32.681 63.098 1.00 92.31 740 LEU A CA 1
ATOM 5686 C C . LEU A 1 740 ? -7.560 -32.437 62.499 1.00 92.31 740 LEU A C 1
ATOM 5688 O O . LEU A 1 740 ? -7.336 -31.494 61.732 1.00 92.31 740 LEU A O 1
ATOM 5692 N N . THR A 1 741 ? -6.634 -33.341 62.787 1.00 93.06 741 THR A N 1
ATOM 5693 C CA . THR A 1 741 ? -5.323 -33.402 62.145 1.00 93.06 741 THR A CA 1
ATOM 5694 C C . THR A 1 741 ? -5.434 -33.950 60.718 1.00 93.06 741 THR A C 1
ATOM 5696 O O . THR A 1 741 ? -6.377 -34.652 60.352 1.00 93.06 741 THR A O 1
ATOM 5699 N N . GLY A 1 742 ? -4.429 -33.681 59.878 1.00 90.56 742 GLY A N 1
ATOM 5700 C CA . GLY A 1 742 ? -4.413 -34.188 58.498 1.00 90.56 742 GLY A CA 1
ATOM 5701 C C . GLY A 1 742 ? -4.443 -35.722 58.387 1.00 90.56 742 GLY A C 1
ATOM 5702 O O . GLY A 1 742 ? -4.896 -36.244 57.369 1.00 90.56 742 GLY A O 1
ATOM 5703 N N . GLY A 1 743 ? -3.981 -36.441 59.419 1.00 89.88 743 GLY A N 1
ATOM 5704 C CA . GLY A 1 743 ? -4.061 -37.903 59.494 1.00 89.88 743 GLY A CA 1
ATOM 5705 C C . GLY A 1 743 ? -5.490 -38.396 59.722 1.00 89.88 743 GLY A C 1
ATOM 5706 O O . GLY A 1 743 ? -5.948 -39.284 59.007 1.00 89.88 743 GLY A O 1
ATOM 5707 N N . GLU A 1 744 ? -6.218 -37.763 60.642 1.00 91.88 744 GLU A N 1
ATOM 5708 C CA . GLU A 1 744 ? -7.622 -38.076 60.943 1.00 91.88 744 GLU A CA 1
ATOM 5709 C C . GLU A 1 744 ? -8.541 -37.727 59.768 1.00 91.88 744 GLU A C 1
ATOM 5711 O O . GLU A 1 744 ? -9.387 -38.530 59.385 1.00 91.88 744 GLU A O 1
ATOM 5716 N N . ILE A 1 745 ? -8.306 -36.591 59.101 1.00 94.38 745 ILE A N 1
ATOM 5717 C CA . ILE A 1 745 ? -9.013 -36.238 57.857 1.00 94.38 745 ILE A CA 1
ATOM 5718 C C . ILE A 1 745 ? -8.749 -37.293 56.772 1.00 94.38 745 ILE A C 1
ATOM 5720 O O . ILE A 1 745 ? -9.647 -37.648 56.012 1.00 94.38 745 ILE A O 1
ATOM 5724 N N . GLY A 1 746 ? -7.522 -37.817 56.694 1.00 92.44 746 GLY A N 1
ATOM 5725 C CA . GLY A 1 746 ? -7.175 -38.906 55.783 1.00 92.44 746 GLY A CA 1
ATOM 5726 C C . GLY A 1 746 ? -7.929 -40.205 56.083 1.00 92.44 746 GLY A C 1
ATOM 5727 O O . GLY A 1 746 ? -8.387 -40.854 55.144 1.00 92.44 746 GLY A O 1
ATOM 5728 N N . ALA A 1 747 ? -8.088 -40.552 57.362 1.00 91.25 747 ALA A N 1
ATOM 5729 C CA . ALA A 1 747 ? -8.839 -41.726 57.804 1.00 91.25 747 ALA A CA 1
ATOM 5730 C C . ALA A 1 747 ? -10.338 -41.599 57.482 1.00 91.25 747 ALA A C 1
ATOM 5732 O O . ALA A 1 747 ? -10.891 -42.504 56.864 1.00 91.25 747 ALA A O 1
ATOM 5733 N N . LEU A 1 748 ? -10.943 -40.437 57.754 1.00 92.69 748 LEU A N 1
ATOM 5734 C CA . LEU A 1 748 ? -12.349 -40.152 57.429 1.00 92.69 748 LEU A CA 1
ATOM 5735 C C . LEU A 1 748 ? -12.626 -40.094 55.920 1.00 92.69 748 LEU A C 1
ATOM 5737 O O . LEU A 1 748 ? -13.740 -40.301 55.455 1.00 92.69 748 LEU A O 1
ATOM 5741 N N . VAL A 1 749 ? -11.618 -39.774 55.110 1.00 93.31 749 VAL A N 1
ATOM 5742 C CA . VAL A 1 749 ? -11.734 -39.901 53.650 1.00 93.31 749 VAL A CA 1
ATOM 5743 C C . VAL A 1 749 ? -11.648 -41.366 53.217 1.00 93.31 749 VAL A C 1
ATOM 5745 O O . VAL A 1 749 ? -12.288 -41.752 52.240 1.00 93.31 749 VAL A O 1
ATOM 5748 N N . ALA A 1 750 ? -10.843 -42.178 53.905 1.00 88.75 750 ALA A N 1
ATOM 5749 C CA . ALA A 1 750 ? -10.666 -43.591 53.589 1.00 88.75 750 ALA A CA 1
ATOM 5750 C C . ALA A 1 750 ? -11.880 -44.446 53.992 1.00 88.75 750 ALA A C 1
ATOM 5752 O O . ALA A 1 750 ? -12.198 -45.393 53.278 1.00 88.75 750 ALA A O 1
ATOM 5753 N N . ASP A 1 751 ? -12.565 -44.101 55.086 1.00 87.38 751 ASP A N 1
ATOM 5754 C CA . ASP A 1 751 ? -13.790 -44.777 55.544 1.00 87.38 751 ASP A CA 1
ATOM 5755 C C . ASP A 1 751 ? -15.078 -44.279 54.853 1.00 87.38 751 ASP A C 1
ATOM 5757 O O . ASP A 1 751 ? -16.141 -44.876 55.013 1.00 87.38 751 ASP A O 1
ATOM 5761 N N . GLY A 1 752 ? -14.975 -43.226 54.033 1.00 88.75 752 GLY A N 1
ATOM 5762 C CA . GLY A 1 752 ? -16.078 -42.670 53.247 1.00 88.75 752 GLY A CA 1
ATOM 5763 C C . GLY A 1 752 ? -16.914 -41.604 53.960 1.00 88.75 752 GLY A C 1
ATOM 5764 O O . GLY A 1 752 ? -17.842 -41.069 53.350 1.00 88.75 752 GLY A O 1
ATOM 5765 N N . THR A 1 753 ? -16.580 -41.245 55.201 1.00 90.38 753 THR A N 1
ATOM 5766 C CA . THR A 1 753 ? -17.269 -40.199 55.975 1.00 90.38 753 THR A CA 1
ATOM 5767 C C . THR A 1 753 ? -17.073 -38.811 55.355 1.00 90.38 753 THR A C 1
ATOM 5769 O O . THR A 1 753 ? -18.016 -38.023 55.256 1.00 90.38 753 THR A O 1
ATOM 5772 N N . LEU A 1 754 ? -15.866 -38.512 54.863 1.00 93.81 754 LEU A N 1
ATOM 5773 C CA . LEU A 1 754 ? -15.554 -37.309 54.089 1.00 93.81 754 LEU A CA 1
ATOM 5774 C C . LEU A 1 754 ? -15.390 -37.636 52.603 1.00 93.81 754 LEU A C 1
ATOM 5776 O O . LEU A 1 754 ? -14.570 -38.461 52.201 1.00 93.81 754 LEU A O 1
ATOM 5780 N N . VAL A 1 755 ? -16.117 -36.917 51.747 1.00 92.06 755 VAL A N 1
ATOM 5781 C CA . VAL A 1 755 ? -16.088 -37.160 50.299 1.00 92.06 755 VAL A CA 1
ATOM 5782 C C . VAL A 1 755 ? -14.965 -36.347 49.670 1.00 92.06 755 VAL A C 1
ATOM 5784 O O . VAL A 1 755 ? -15.049 -35.121 49.576 1.00 92.06 755 VAL A O 1
ATOM 5787 N N . ARG A 1 756 ? -13.903 -37.026 49.223 1.00 90.00 756 ARG A N 1
ATOM 5788 C CA . ARG A 1 756 ? -12.758 -36.395 48.551 1.00 90.00 756 ARG A CA 1
ATOM 5789 C C . ARG A 1 756 ? -13.077 -36.027 47.105 1.00 90.00 756 ARG A C 1
ATOM 5791 O O . ARG A 1 756 ? -13.532 -36.863 46.331 1.00 90.00 756 ARG A O 1
ATOM 5798 N N . GLN A 1 757 ? -12.686 -34.817 46.705 1.00 87.19 757 GLN A N 1
ATOM 5799 C CA . GLN A 1 757 ? -12.758 -34.357 45.317 1.00 87.19 757 GLN A CA 1
ATOM 5800 C C . GLN A 1 757 ? -11.413 -33.770 44.867 1.00 87.19 757 GLN A C 1
ATOM 5802 O O . GLN A 1 757 ? -10.745 -33.030 45.594 1.00 87.19 757 GLN A O 1
ATOM 5807 N N . GLN A 1 758 ? -10.962 -34.138 43.666 1.00 73.31 758 GLN A N 1
ATOM 5808 C CA . GLN A 1 758 ? -9.668 -33.702 43.141 1.00 73.31 758 GLN A CA 1
ATOM 5809 C C . GLN A 1 758 ? -9.837 -32.425 42.309 1.00 73.31 758 GLN A C 1
ATOM 5811 O O . GLN A 1 758 ? -10.386 -32.459 41.213 1.00 73.31 758 GLN A O 1
ATOM 5816 N N . TYR A 1 759 ? -9.325 -31.299 42.814 1.00 72.06 759 TYR A N 1
ATOM 5817 C CA . TYR A 1 759 ? -9.372 -30.004 42.128 1.00 72.06 759 TYR A CA 1
ATOM 5818 C C . TYR A 1 759 ? -7.992 -29.332 42.144 1.00 72.06 759 TYR A C 1
ATOM 5820 O O . TYR A 1 759 ? -7.343 -29.242 43.187 1.00 72.06 759 TYR A O 1
ATOM 5828 N N . LYS A 1 760 ? -7.501 -28.912 40.966 1.00 67.81 760 LYS A N 1
ATOM 5829 C CA . LYS A 1 760 ? -6.215 -28.203 40.767 1.00 67.81 760 LYS A CA 1
ATOM 5830 C C . LYS A 1 760 ? -5.016 -28.796 41.541 1.00 67.81 760 LYS A C 1
ATOM 5832 O O . LYS A 1 760 ? -4.231 -28.066 42.139 1.00 67.81 760 LYS A O 1
ATOM 5837 N N . ARG A 1 761 ? -4.868 -30.130 41.533 1.00 67.19 761 ARG A N 1
ATOM 5838 C CA . ARG A 1 761 ? -3.778 -30.884 42.203 1.00 67.19 761 ARG A CA 1
ATOM 5839 C C . ARG A 1 761 ? -3.690 -30.724 43.737 1.00 67.19 761 ARG A C 1
ATOM 5841 O O . ARG A 1 761 ? -2.726 -31.204 44.326 1.00 67.19 761 ARG A O 1
ATOM 5848 N N . ARG A 1 762 ? -4.684 -30.124 44.404 1.00 72.31 762 ARG A N 1
ATOM 5849 C CA . ARG A 1 762 ? -4.766 -30.021 45.876 1.00 72.31 762 ARG A CA 1
ATOM 5850 C C . ARG A 1 762 ? -5.849 -30.955 46.432 1.00 72.31 762 ARG A C 1
ATOM 5852 O O . ARG A 1 762 ? -6.811 -31.285 45.734 1.00 72.31 762 ARG A O 1
ATOM 5859 N N . ARG A 1 763 ? -5.680 -31.410 47.679 1.00 83.50 763 ARG A N 1
ATOM 5860 C CA . ARG A 1 763 ? -6.637 -32.299 48.360 1.00 83.50 763 ARG A CA 1
ATOM 5861 C C . ARG A 1 763 ? -7.807 -31.468 48.909 1.00 83.50 763 ARG A C 1
ATOM 5863 O O . ARG A 1 763 ? -7.589 -30.618 49.768 1.00 83.50 763 ARG A O 1
ATOM 5870 N N . HIS A 1 764 ? -9.012 -31.711 48.394 1.00 90.94 764 HIS A N 1
ATOM 5871 C CA . HIS A 1 764 ? -10.255 -31.082 48.851 1.00 90.94 764 HIS A CA 1
ATOM 5872 C C . HIS A 1 764 ? -11.270 -32.154 49.252 1.00 90.94 764 HIS A C 1
ATOM 5874 O O . HIS A 1 764 ? -11.194 -33.297 48.783 1.00 90.94 764 HIS A O 1
ATOM 5880 N N . VAL A 1 765 ? -12.225 -31.765 50.088 1.00 91.88 765 VAL A N 1
ATOM 5881 C CA . VAL A 1 765 ? -13.428 -32.541 50.414 1.00 91.88 765 VAL A CA 1
ATOM 5882 C C . VAL A 1 765 ? -14.670 -31.671 50.216 1.00 91.88 765 VAL A C 1
ATOM 5884 O O . VAL A 1 765 ? -14.567 -30.445 50.143 1.00 91.88 765 VAL A O 1
ATOM 5887 N N . THR A 1 766 ? -15.845 -32.282 50.103 1.00 92.12 766 THR A N 1
ATOM 5888 C CA . THR A 1 766 ? -17.099 -31.527 49.936 1.00 92.12 766 THR A CA 1
ATOM 5889 C C . THR A 1 766 ? -17.537 -30.877 51.257 1.00 92.12 766 THR A C 1
ATOM 5891 O O . THR A 1 766 ? -17.543 -31.549 52.295 1.00 92.12 766 THR A O 1
ATOM 5894 N N . ARG A 1 767 ? -17.956 -29.601 51.238 1.00 90.31 767 ARG A N 1
ATOM 5895 C CA . ARG A 1 767 ? -18.474 -28.884 52.426 1.00 90.31 767 ARG A CA 1
ATOM 5896 C C . ARG A 1 767 ? -19.646 -29.627 53.061 1.00 90.31 767 ARG A C 1
ATOM 5898 O O . ARG A 1 767 ? -19.720 -29.723 54.277 1.00 90.31 767 ARG A O 1
ATOM 5905 N N . VAL A 1 768 ? -20.490 -30.256 52.244 1.00 91.06 768 VAL A N 1
ATOM 5906 C CA . VAL A 1 768 ? -21.617 -31.086 52.700 1.00 91.06 768 VAL A CA 1
ATOM 5907 C C . VAL A 1 768 ? -21.153 -32.260 53.566 1.00 91.06 768 VAL A C 1
ATOM 5909 O O . VAL A 1 768 ? -21.745 -32.507 54.614 1.00 91.06 768 VAL A O 1
ATOM 5912 N N . SER A 1 769 ? -20.086 -32.967 53.176 1.00 92.50 769 SER A N 1
ATOM 5913 C CA . SER A 1 769 ? -19.543 -34.051 54.009 1.00 92.50 769 SER A CA 1
ATOM 5914 C C . SER A 1 769 ? -18.936 -33.545 55.322 1.00 92.50 769 SER A C 1
ATOM 5916 O O . SER A 1 769 ? -19.068 -34.206 56.345 1.00 92.50 769 SER A O 1
ATOM 5918 N N . VAL A 1 770 ? -18.357 -32.339 55.323 1.00 91.31 770 VAL A N 1
ATOM 5919 C CA . VAL A 1 770 ? -17.820 -31.698 56.536 1.00 91.31 770 VAL A CA 1
ATOM 5920 C C . VAL A 1 770 ? -18.947 -31.260 57.471 1.00 91.31 770 VAL A C 1
ATOM 5922 O O . VAL A 1 770 ? -18.885 -31.530 58.664 1.00 91.31 770 VAL A O 1
ATOM 5925 N N . LEU A 1 771 ? -20.005 -30.640 56.944 1.00 91.06 771 LEU A N 1
ATOM 5926 C CA . LEU A 1 771 ? -21.173 -30.226 57.725 1.00 91.06 771 LEU A CA 1
ATOM 5927 C C . LEU A 1 771 ? -21.921 -31.423 58.311 1.00 91.06 771 LEU A C 1
ATOM 5929 O O . LEU A 1 771 ? -22.346 -31.360 59.458 1.00 91.06 771 LEU A O 1
ATOM 5933 N N . ARG A 1 772 ? -22.039 -32.528 57.564 1.00 91.25 772 ARG A N 1
ATOM 5934 C CA . ARG A 1 772 ? -22.616 -33.777 58.081 1.00 91.25 772 ARG A CA 1
ATOM 5935 C C . ARG A 1 772 ? -21.783 -34.344 59.227 1.00 91.25 772 ARG A C 1
ATOM 5937 O O . ARG A 1 772 ? -22.332 -34.650 60.277 1.00 91.25 772 ARG A O 1
ATOM 5944 N N . TYR A 1 773 ? -20.464 -34.402 59.047 1.00 93.00 773 TYR A N 1
ATOM 5945 C CA . TYR A 1 773 ? -19.549 -34.834 60.099 1.00 93.00 773 TYR A CA 1
ATOM 5946 C C . TYR A 1 773 ? -19.681 -33.964 61.360 1.00 93.00 773 TYR A C 1
ATOM 5948 O O . TYR A 1 773 ? -19.814 -34.494 62.461 1.00 93.00 773 TYR A O 1
ATOM 5956 N N . LEU A 1 774 ? -19.710 -32.635 61.204 1.00 91.69 774 LEU A N 1
ATOM 5957 C CA . LEU A 1 774 ? -19.886 -31.691 62.310 1.00 91.69 774 LEU A CA 1
ATOM 5958 C C . LEU A 1 774 ? -21.251 -31.836 62.991 1.00 91.69 774 LEU A C 1
ATOM 5960 O O . LEU A 1 774 ? -21.317 -31.795 64.213 1.00 91.69 774 LEU A O 1
ATOM 5964 N N . LEU A 1 775 ? -22.323 -32.053 62.230 1.00 89.00 775 LEU A N 1
ATOM 5965 C CA . LEU A 1 775 ? -23.666 -32.263 62.774 1.00 89.00 775 LEU A CA 1
ATOM 5966 C C . LEU A 1 775 ? -23.714 -33.490 63.697 1.00 89.00 775 LEU A C 1
ATOM 5968 O O . LEU A 1 775 ? -24.386 -33.462 64.724 1.00 89.00 775 LEU A O 1
ATOM 5972 N N . GLU A 1 776 ? -22.998 -34.550 63.329 1.00 88.69 776 GLU A N 1
ATOM 5973 C CA . GLU A 1 776 ? -22.992 -35.823 64.052 1.00 88.69 776 GLU A CA 1
ATOM 5974 C C . GLU A 1 776 ? -21.988 -35.853 65.219 1.00 88.69 776 GLU A C 1
ATOM 5976 O O . GLU A 1 776 ? -22.262 -36.492 66.233 1.00 88.69 776 GLU A O 1
ATOM 5981 N N . HIS A 1 777 ? -20.848 -35.160 65.106 1.00 88.38 777 HIS A N 1
ATOM 5982 C CA . HIS A 1 777 ? -19.710 -35.347 66.021 1.00 88.38 777 HIS A CA 1
ATOM 5983 C C . HIS A 1 777 ? -19.253 -34.077 66.756 1.00 88.38 777 HIS A C 1
ATOM 5985 O O . HIS A 1 777 ? -18.555 -34.186 67.763 1.00 88.38 777 HIS A O 1
ATOM 5991 N N . ALA A 1 778 ? -19.611 -32.881 66.280 1.00 85.00 778 ALA A N 1
ATOM 5992 C CA . ALA A 1 778 ? -19.210 -31.601 66.880 1.00 85.00 778 ALA A CA 1
ATOM 5993 C C . ALA A 1 778 ? -20.244 -30.486 66.589 1.00 85.00 778 ALA A C 1
ATOM 5995 O O . ALA A 1 778 ? -19.937 -29.515 65.882 1.00 85.00 778 ALA A O 1
ATOM 5996 N N . PRO A 1 779 ? -21.494 -30.627 67.080 1.00 84.50 779 PRO A N 1
ATOM 5997 C CA . PRO A 1 779 ? -22.600 -29.732 66.727 1.00 84.50 779 PRO A CA 1
ATOM 5998 C C . PRO A 1 779 ? -22.387 -28.288 67.206 1.00 84.50 779 PRO A C 1
ATOM 6000 O O . PRO A 1 779 ? -22.911 -27.352 66.607 1.00 84.50 779 PRO A O 1
ATOM 6003 N N . ASP A 1 780 ? -21.567 -28.089 68.237 1.00 82.12 780 ASP A N 1
ATOM 6004 C CA . ASP A 1 780 ? -21.109 -26.790 68.737 1.00 82.12 780 ASP A CA 1
ATOM 6005 C C . ASP A 1 780 ? -20.274 -26.006 67.708 1.00 82.12 780 ASP A C 1
ATOM 6007 O O . ASP A 1 780 ? -20.272 -24.777 67.716 1.00 82.12 780 ASP A O 1
ATOM 6011 N N . ARG A 1 781 ? -19.614 -26.697 66.771 1.00 79.81 781 ARG A N 1
ATOM 6012 C CA . ARG A 1 781 ? -18.805 -26.085 65.702 1.00 79.81 781 ARG A CA 1
ATOM 6013 C C . ARG A 1 781 ? -19.563 -25.885 64.393 1.00 79.81 781 ARG A C 1
ATOM 6015 O O . ARG A 1 781 ? -19.047 -25.243 63.479 1.00 79.81 781 ARG A O 1
ATOM 6022 N N . LEU A 1 782 ? -20.796 -26.381 64.302 1.00 81.50 782 LEU A N 1
ATOM 6023 C CA . LEU A 1 782 ? -21.622 -26.279 63.099 1.00 81.50 782 LEU A CA 1
ATOM 6024 C C . LEU A 1 782 ? -21.935 -24.818 62.730 1.00 81.50 782 LEU A C 1
ATOM 6026 O O . LEU A 1 782 ? -21.988 -24.487 61.546 1.00 81.50 782 LEU A O 1
ATOM 6030 N N . GLN A 1 783 ? -22.077 -23.934 63.727 1.00 73.38 783 GLN A N 1
ATOM 6031 C CA . GLN A 1 783 ? -22.298 -22.498 63.504 1.00 73.38 783 GLN A CA 1
ATOM 6032 C C . GLN A 1 783 ? -21.115 -21.823 62.799 1.00 73.38 783 GLN A C 1
ATOM 6034 O O . GLN A 1 783 ? -21.330 -20.988 61.935 1.00 73.38 783 GLN A O 1
ATOM 6039 N N . ILE A 1 784 ? -19.879 -22.240 63.089 1.00 71.69 784 ILE A N 1
ATOM 6040 C CA . ILE A 1 784 ? -18.661 -21.680 62.475 1.00 71.69 784 ILE A CA 1
ATOM 6041 C C . ILE A 1 784 ? -18.516 -22.132 61.013 1.00 71.69 784 ILE A C 1
ATOM 6043 O O . ILE A 1 784 ? -17.916 -21.439 60.201 1.00 71.69 784 ILE A O 1
ATOM 6047 N N . ALA A 1 785 ? -19.051 -23.307 60.674 1.00 65.44 785 ALA A N 1
ATOM 6048 C CA . ALA A 1 785 ? -18.934 -23.901 59.345 1.00 65.44 785 ALA A CA 1
ATOM 6049 C C . ALA A 1 785 ? -20.084 -23.545 58.388 1.00 65.44 785 ALA A C 1
ATOM 6051 O O . ALA A 1 785 ? -19.983 -23.861 57.197 1.00 65.44 785 ALA A O 1
ATOM 6052 N N . SER A 1 786 ? -21.170 -22.952 58.896 1.00 64.81 786 SER A N 1
ATOM 6053 C CA . SER A 1 786 ? -22.375 -22.610 58.122 1.00 64.81 786 SER A CA 1
ATOM 6054 C C . SER A 1 786 ? -22.363 -21.183 57.552 1.00 64.81 786 SER A C 1
ATOM 6056 O O . SER A 1 786 ? -23.119 -20.925 56.617 1.00 64.81 786 SER A O 1
ATOM 6058 N N . ASP A 1 787 ? -21.492 -20.312 58.074 1.00 50.97 787 ASP A N 1
ATOM 6059 C CA . ASP A 1 787 ? -21.138 -18.995 57.513 1.00 50.97 787 ASP A CA 1
ATOM 6060 C C . ASP A 1 787 ? -20.002 -19.128 56.483 1.00 50.97 787 ASP A C 1
ATOM 6062 O O . ASP A 1 787 ? -20.027 -18.427 55.446 1.00 50.97 787 ASP A O 1
#

Foldseek 3Di:
DDDQFDKDWDQDPQAIKIWGAQAVPHPDIDIDHDNYPVLSVVQRVQQSVCNVVVHGRDDPPPPDDPPPPPDPAAQLCNLLVVLLCCQCPVVVHDAPVVSVLLVVLSVLVNVLCVVVVHHQLRCAQVVVLVSLCLQFEQPPPDPQDAPPPDDQADKDFLVVQVVGPLFDDSVLQVVCVVVVQFDFPDPPDPTGIGGSSSRRGCPSQHPPNDDDPDDDSRAHDAPVSSVVSVVSVVSSSVSCVVVVRNGDPNNPPPDRDHHPDDPAAQFAAADPLLLLLLLQLDALLLLLLLCCCQQLLDDSQQLLQWFQLQWADPDAQDKIKGWRQKGFQDWGWDQDPVRDTDTDRMGRHDPDPLLTDMFIAANLSVVSLVLQQQQPQADPVRDGNRGFGSSAQQQDGSGHDQVVSQVSSQVSCLVSQNARGDPVPCPDSRRDDGSNSSSVNVLVVCVVVVQDPVLSCSSNSVGGQPDDDDVDDDCPPPSCVSSVVSSVVSNVSCCVSPVVGSLNEYQDASLALVRVVNVVVRVSSQVSCVVVNSYDFDADPVRFGKDFLCRLCSLQVHDSVVSVVCCVVPVFPWDFDDDDDPPTTTIHGPVSSVVVSVVPVVWDKLCNLCVVLVHHSVVLVVVCVVVVHDWDDPPDPITTHPPVRSVVSNVLSVVLVVCVVFKDFLCVLCVLQVHDSVVSVVCCVVVLWPWDDAHPVRTTITTPVSSVVSSVPPDPPVPPPPPPPQDKDALVRLCVLPVDDSVVVVVCCVVPLWPWDDDPNGTITGLVSSLVCCVVPPVVSNVVSVD